Protein AF-A0A8H3E1M1-F1 (afdb_monomer)

Structure (mmCIF, N/CA/C/O backbone):
data_AF-A0A8H3E1M1-F1
#
_entry.id   AF-A0A8H3E1M1-F1
#
loop_
_atom_site.group_PDB
_atom_site.id
_atom_site.type_symbol
_atom_site.label_atom_id
_atom_site.label_alt_id
_atom_site.label_comp_id
_atom_site.label_asym_id
_atom_site.label_entity_id
_atom_site.label_seq_id
_atom_site.pdbx_PDB_ins_code
_atom_site.Cartn_x
_atom_site.Cartn_y
_atom_site.Cartn_z
_atom_site.occupancy
_atom_site.B_iso_or_equiv
_atom_site.auth_seq_id
_atom_site.auth_comp_id
_atom_site.auth_asym_id
_atom_site.auth_atom_id
_atom_site.pdbx_PDB_model_num
ATOM 1 N N . MET A 1 1 ? -52.059 46.763 -1.095 1.00 31.45 1 MET A N 1
ATOM 2 C CA . MET A 1 1 ? -52.326 45.844 0.039 1.00 31.45 1 MET A CA 1
ATOM 3 C C . MET A 1 1 ? -51.006 45.241 0.501 1.00 31.45 1 MET A C 1
ATOM 5 O O . MET A 1 1 ? -50.139 45.058 -0.343 1.00 31.45 1 MET A O 1
ATOM 9 N N . LYS A 1 2 ? -50.836 44.949 1.797 1.00 22.42 2 LYS A N 1
ATOM 10 C CA . LYS A 1 2 ? -49.742 44.091 2.291 1.00 22.42 2 LYS A CA 1
ATOM 11 C C . LYS A 1 2 ? -50.288 42.668 2.438 1.00 22.42 2 LYS A C 1
ATOM 13 O O . LYS A 1 2 ? -51.380 42.520 2.977 1.00 22.42 2 LYS A O 1
ATOM 18 N N . LEU A 1 3 ? -49.546 41.660 1.986 1.00 23.86 3 LEU A N 1
ATOM 19 C CA . LEU A 1 3 ? -49.821 40.254 2.293 1.00 23.86 3 LEU A CA 1
ATOM 20 C C . LEU A 1 3 ? -48.915 39.811 3.445 1.00 23.86 3 LEU A C 1
ATOM 22 O O . LEU A 1 3 ? -47.722 40.108 3.449 1.00 23.86 3 LEU A O 1
ATOM 26 N N . SER A 1 4 ? -49.506 39.157 4.441 1.00 25.70 4 SER A N 1
ATOM 27 C CA . SER A 1 4 ? -48.844 38.716 5.671 1.00 25.70 4 SER A CA 1
ATOM 28 C C . SER A 1 4 ? -48.392 37.257 5.587 1.00 25.70 4 SER A C 1
ATOM 30 O O . SER A 1 4 ? -49.103 36.404 5.064 1.00 25.70 4 SER A O 1
ATOM 32 N N . SER A 1 5 ? -47.215 36.978 6.141 1.00 29.05 5 SER A N 1
ATOM 33 C CA . SER A 1 5 ? -46.551 35.672 6.164 1.00 29.05 5 SER A CA 1
ATOM 34 C C . SER A 1 5 ? -47.122 34.708 7.210 1.00 29.05 5 SER A C 1
ATOM 36 O O . SER A 1 5 ? -47.267 35.100 8.368 1.00 29.05 5 SER A O 1
ATOM 38 N N . VAL A 1 6 ? -47.310 33.430 6.852 1.00 26.83 6 VAL A N 1
ATOM 39 C CA . VAL A 1 6 ? -47.532 32.324 7.805 1.00 26.83 6 VAL A CA 1
ATOM 40 C C . VAL A 1 6 ? -46.753 31.070 7.372 1.00 26.83 6 VAL A C 1
ATOM 42 O O . VAL A 1 6 ? -46.862 30.633 6.234 1.00 26.83 6 VAL A O 1
ATOM 45 N N . ALA A 1 7 ? -45.981 30.528 8.319 1.00 29.12 7 ALA A N 1
ATOM 46 C CA . ALA A 1 7 ? -45.430 29.169 8.440 1.00 29.12 7 ALA A CA 1
ATOM 47 C C . ALA A 1 7 ? -44.992 28.366 7.186 1.00 29.12 7 ALA A C 1
ATOM 49 O O . ALA A 1 7 ? -45.787 27.693 6.537 1.00 29.12 7 ALA A O 1
ATOM 50 N N . LEU A 1 8 ? -43.670 28.219 7.039 1.00 26.75 8 LEU A N 1
ATOM 51 C CA . LEU A 1 8 ? -43.025 26.980 6.579 1.00 26.75 8 LEU A CA 1
ATOM 52 C C . LEU A 1 8 ? -41.776 26.757 7.447 1.00 26.75 8 LEU A C 1
ATOM 54 O O . LEU A 1 8 ? -40.716 27.317 7.192 1.00 26.75 8 LEU A O 1
ATOM 58 N N . GLY A 1 9 ? -41.942 26.014 8.546 1.00 28.55 9 GLY A N 1
ATOM 59 C CA . GLY A 1 9 ? -40.969 25.969 9.650 1.00 28.55 9 GLY A CA 1
ATOM 60 C C . GLY A 1 9 ? -40.970 24.661 10.442 1.00 28.55 9 GLY A C 1
ATOM 61 O O . GLY A 1 9 ? -40.873 24.692 11.661 1.00 28.55 9 GLY A O 1
ATOM 62 N N . ALA A 1 10 ? -41.127 23.523 9.757 1.00 27.20 10 ALA A N 1
ATOM 63 C CA . ALA A 1 10 ? -41.133 22.189 10.379 1.00 27.20 10 ALA A CA 1
ATOM 64 C C . ALA A 1 10 ? -40.408 21.090 9.565 1.00 27.20 10 ALA A C 1
ATOM 66 O O . ALA A 1 10 ? -40.201 19.995 10.074 1.00 27.20 10 ALA A O 1
ATOM 67 N N . GLY A 1 11 ? -40.018 21.355 8.310 1.00 25.42 11 GLY A N 1
ATOM 68 C CA . GLY A 1 11 ? -39.636 20.296 7.362 1.00 25.42 11 GLY A CA 1
ATOM 69 C C . GLY A 1 11 ? -38.244 19.671 7.538 1.00 25.42 11 GLY A C 1
ATOM 70 O O . GLY A 1 11 ? -38.090 18.490 7.257 1.00 25.42 11 GLY A O 1
ATOM 71 N N . LEU A 1 12 ? -37.228 20.424 7.986 1.00 29.75 12 LEU A N 1
ATOM 72 C CA . LEU A 1 12 ? -35.835 19.935 7.957 1.00 29.75 12 LEU A CA 1
ATOM 73 C C . LEU A 1 12 ? -35.386 19.175 9.218 1.00 29.75 12 LEU A C 1
ATOM 75 O O . LEU A 1 12 ? -34.516 18.317 9.115 1.00 29.75 12 LEU A O 1
ATOM 79 N N . LEU A 1 13 ? -35.978 19.434 10.390 1.00 28.22 13 LEU A N 1
ATOM 80 C CA . LEU A 1 13 ? -35.578 18.771 11.647 1.00 28.22 13 LEU A CA 1
ATOM 81 C C . LEU A 1 13 ? -36.055 17.310 11.748 1.00 28.22 13 LEU A C 1
ATOM 83 O O . LEU A 1 13 ? -35.453 16.512 12.464 1.00 28.22 13 LEU A O 1
ATOM 87 N N . GLY A 1 14 ? -37.124 16.952 11.028 1.00 25.92 14 GLY A N 1
ATOM 88 C CA . GLY A 1 14 ? -37.690 15.598 11.020 1.00 25.92 14 GLY A CA 1
ATOM 89 C C . GLY A 1 14 ? -37.037 14.626 10.031 1.00 25.92 14 GLY A C 1
ATOM 90 O O . GLY A 1 14 ? -37.337 13.441 10.081 1.00 25.92 14 GLY A O 1
ATOM 91 N N . ALA A 1 15 ? -36.168 15.103 9.132 1.00 29.95 15 ALA A N 1
ATOM 92 C CA . ALA A 1 15 ? -35.480 14.257 8.151 1.00 29.95 15 ALA A CA 1
ATOM 93 C C . ALA A 1 15 ? -34.061 13.875 8.608 1.00 29.95 15 ALA A C 1
ATOM 95 O O . ALA A 1 15 ? -33.664 12.718 8.504 1.00 29.95 15 ALA A O 1
ATOM 96 N N . THR A 1 16 ? -33.310 14.830 9.164 1.00 33.75 16 THR A N 1
ATOM 97 C CA . THR A 1 16 ? -31.927 14.621 9.632 1.00 33.75 16 THR A CA 1
ATOM 98 C C . THR A 1 16 ? -31.846 13.707 10.856 1.00 33.75 16 THR A C 1
ATOM 100 O O . THR A 1 16 ? -30.943 12.884 10.963 1.00 33.75 16 THR A O 1
ATOM 103 N N . SER A 1 17 ? -32.832 13.786 11.752 1.00 33.66 17 SER A N 1
ATOM 104 C CA . SER A 1 17 ? -32.946 12.918 12.932 1.00 33.66 17 SER A CA 1
ATOM 105 C C . SER A 1 17 ? -33.199 11.440 12.592 1.00 33.66 17 SER A C 1
ATOM 107 O O . SER A 1 17 ? -32.837 10.565 13.375 1.00 33.66 17 SER A O 1
ATOM 109 N N . VAL A 1 18 ? -33.764 11.141 11.415 1.00 34.28 18 VAL A N 1
ATOM 110 C CA . VAL A 1 18 ? -34.046 9.766 10.965 1.00 34.28 18 VAL A CA 1
ATOM 111 C C . VAL A 1 18 ? -32.798 9.078 10.396 1.00 34.28 18 VAL A C 1
ATOM 113 O O . VAL A 1 18 ? -32.636 7.873 10.580 1.00 34.28 18 VAL A O 1
ATOM 116 N N . ALA A 1 19 ? -31.887 9.823 9.758 1.00 36.19 19 ALA A N 1
ATOM 117 C CA . ALA A 1 19 ? -30.663 9.265 9.175 1.00 36.19 19 ALA A CA 1
ATOM 118 C C . ALA A 1 19 ? -29.678 8.757 10.247 1.00 36.19 19 ALA A C 1
ATOM 120 O O . ALA A 1 19 ? -29.207 7.623 10.164 1.00 36.19 19 ALA A O 1
ATOM 121 N N . ALA A 1 20 ? -29.436 9.549 11.299 1.00 45.38 20 ALA A N 1
ATOM 122 C CA . ALA A 1 20 ? -28.600 9.139 12.433 1.00 45.38 20 ALA A CA 1
ATOM 123 C C . ALA A 1 20 ? -29.156 7.879 13.128 1.00 45.38 20 ALA A C 1
ATOM 125 O O . ALA A 1 20 ? -28.422 6.920 13.380 1.00 45.38 20 ALA A O 1
ATOM 126 N N . ALA A 1 21 ? -30.479 7.834 13.338 1.00 46.12 21 ALA A N 1
ATOM 127 C CA . ALA A 1 21 ? -31.169 6.702 13.955 1.00 46.12 21 ALA A CA 1
ATOM 128 C C . ALA A 1 21 ? -31.029 5.384 13.166 1.00 46.12 21 ALA A C 1
ATOM 130 O O . ALA A 1 21 ? -31.058 4.315 13.772 1.00 46.12 21 ALA A O 1
ATOM 131 N N . GLN A 1 22 ? -30.822 5.430 11.842 1.00 50.78 22 GLN A N 1
ATOM 132 C CA . GLN A 1 22 ? -30.548 4.232 11.034 1.00 50.78 22 GLN A CA 1
ATOM 133 C C . GLN A 1 22 ? -29.120 3.684 11.194 1.00 50.78 22 GLN A C 1
ATOM 135 O O . GLN A 1 22 ? -28.903 2.507 10.912 1.00 50.78 22 GLN A O 1
ATOM 140 N N . LYS A 1 23 ? -28.151 4.496 11.644 1.00 60.47 23 LYS A N 1
ATOM 141 C CA . LYS A 1 23 ? -26.746 4.080 11.841 1.00 60.47 23 LYS A CA 1
ATOM 142 C C . LYS A 1 23 ? -26.363 3.815 13.303 1.00 60.47 23 LYS A C 1
ATOM 144 O O . LYS A 1 23 ? -25.243 3.390 13.569 1.00 60.47 23 LYS A O 1
ATOM 149 N N . GLY A 1 24 ? -27.256 4.090 14.256 1.00 72.75 24 GLY A N 1
ATOM 150 C CA . GLY A 1 24 ? -27.007 3.917 15.695 1.00 72.75 24 GLY A CA 1
ATOM 151 C C . GLY A 1 24 ? -26.084 4.967 16.332 1.00 72.75 24 GLY A C 1
ATOM 152 O O . GLY A 1 24 ? -25.884 4.932 17.544 1.00 72.75 24 GLY A O 1
ATOM 153 N N . LEU A 1 25 ? -25.554 5.912 15.548 1.00 86.56 25 LEU A N 1
ATOM 154 C CA . LEU A 1 25 ? -24.792 7.055 16.053 1.00 86.56 25 LEU A CA 1
ATOM 155 C C . LEU A 1 25 ? -25.719 8.052 16.776 1.00 86.56 25 LEU A C 1
ATOM 157 O O . LEU A 1 25 ? -26.855 8.257 16.346 1.00 86.56 25 LEU A O 1
ATOM 161 N N . PRO A 1 26 ? -25.239 8.749 17.825 1.00 86.69 26 PRO A N 1
ATOM 162 C CA . PRO A 1 26 ? -26.019 9.784 18.510 1.00 86.69 26 PRO A CA 1
ATOM 163 C C . PRO A 1 26 ? -26.149 11.089 17.699 1.00 86.69 26 PRO A C 1
ATOM 165 O O . PRO A 1 26 ? -26.898 11.986 18.082 1.00 86.69 26 PRO A O 1
ATOM 168 N N . VAL A 1 27 ? -25.402 11.211 16.598 1.00 89.50 27 VAL A N 1
ATOM 169 C CA . VAL A 1 27 ? -25.297 12.387 15.725 1.00 89.50 27 VAL A CA 1
ATOM 170 C C . VAL A 1 27 ? -25.228 11.943 14.260 1.00 89.50 27 VAL A C 1
ATOM 172 O O . VAL A 1 27 ? -24.762 10.846 13.971 1.00 89.50 27 VAL A O 1
ATOM 175 N N . ASP A 1 28 ? -25.656 12.801 13.330 1.00 86.12 28 ASP A N 1
ATOM 176 C CA . ASP A 1 28 ? -25.589 12.533 11.879 1.00 86.12 28 ASP A CA 1
ATOM 177 C C . ASP A 1 28 ? -24.141 12.435 11.359 1.00 86.12 28 ASP A C 1
ATOM 179 O O . ASP A 1 28 ? -23.825 11.590 10.521 1.00 86.12 28 ASP A O 1
ATOM 183 N N . LYS A 1 29 ? -23.243 13.262 11.914 1.00 92.69 29 LYS A N 1
ATOM 184 C CA . LYS A 1 29 ? -21.791 13.197 11.704 1.00 92.69 29 LYS A CA 1
ATOM 185 C C . LYS A 1 29 ? -21.040 13.428 13.007 1.00 92.69 29 LYS A C 1
ATOM 187 O O . LYS A 1 29 ? -21.360 14.351 13.761 1.00 92.69 29 LYS A O 1
ATOM 192 N N . VAL A 1 30 ? -20.013 12.619 13.248 1.00 96.94 30 VAL A N 1
ATOM 193 C CA . VAL A 1 30 ? -19.071 12.815 14.356 1.00 96.94 30 VAL A CA 1
ATOM 194 C C . VAL A 1 30 ? -18.124 13.969 14.018 1.00 96.94 30 VAL A C 1
ATOM 196 O O . VAL A 1 30 ? -17.439 13.948 12.997 1.00 96.94 30 VAL A O 1
ATOM 199 N N . TYR A 1 31 ? -18.080 14.977 14.886 1.00 98.06 31 TYR A N 1
ATOM 200 C CA . TYR A 1 31 ? -17.145 16.097 14.813 1.00 98.06 31 TYR A CA 1
ATOM 201 C C . TYR A 1 31 ? -16.506 16.267 16.188 1.00 98.06 31 TYR A C 1
ATOM 203 O O . TYR A 1 31 ? -17.130 16.819 17.100 1.00 98.06 31 TYR A O 1
ATOM 211 N N . GLY A 1 32 ? -15.289 15.754 16.362 1.00 98.00 32 GLY A N 1
ATOM 212 C CA . GLY A 1 32 ? -14.689 15.651 17.688 1.00 98.00 32 GLY A CA 1
ATOM 213 C C . GLY A 1 32 ? -13.190 15.884 17.778 1.00 98.00 32 GLY A C 1
ATOM 214 O O . GLY A 1 32 ? -12.498 16.146 16.795 1.00 98.00 32 GLY A O 1
ATOM 215 N N . VAL A 1 33 ? -12.696 15.769 19.008 1.00 98.75 33 VAL A N 1
ATOM 216 C CA . VAL A 1 33 ? -11.272 15.806 19.363 1.00 98.75 33 VAL A CA 1
ATOM 217 C C . VAL A 1 33 ? -10.943 14.705 20.366 1.00 98.75 33 VAL A C 1
ATOM 219 O O . VAL A 1 33 ? -11.772 14.344 21.204 1.00 98.75 33 VAL A O 1
ATOM 222 N N . ASN A 1 34 ? -9.722 14.187 20.295 1.00 98.88 34 ASN A N 1
ATOM 223 C CA . ASN A 1 34 ? -9.176 13.320 21.329 1.00 98.88 34 ASN A CA 1
ATOM 224 C C . ASN A 1 34 ? -8.794 14.154 22.560 1.00 98.88 34 ASN A C 1
ATOM 226 O O . ASN A 1 34 ? -8.299 15.278 22.434 1.00 98.88 34 ASN A O 1
ATOM 230 N N . LEU A 1 35 ? -8.982 13.594 23.756 1.00 98.62 35 LEU A N 1
ATOM 231 C CA . LEU A 1 35 ? -8.463 14.145 25.014 1.00 98.62 35 LEU A CA 1
ATOM 232 C C . LEU A 1 35 ? -7.104 13.515 25.372 1.00 98.62 35 LEU A C 1
ATOM 234 O O . LEU A 1 35 ? -6.888 13.070 26.500 1.00 98.62 35 LEU A O 1
ATOM 238 N N . GLY A 1 36 ? -6.202 13.464 24.387 1.00 97.38 36 GLY A N 1
ATOM 239 C CA . GLY A 1 36 ? -4.866 12.879 24.523 1.00 97.38 36 GLY A CA 1
ATOM 240 C C . GLY A 1 36 ? -4.043 13.510 25.653 1.00 97.38 36 GLY A C 1
ATOM 241 O O . GLY A 1 36 ? -4.252 14.667 26.043 1.00 97.38 36 GLY A O 1
ATOM 242 N N . SER A 1 37 ? -3.126 12.721 26.207 1.00 97.56 37 SER A N 1
ATOM 243 C CA . SER A 1 37 ? -2.390 12.991 27.449 1.00 97.56 37 SER A CA 1
ATOM 244 C C . SER A 1 37 ? -3.210 13.145 28.743 1.00 97.56 37 SER A C 1
ATOM 246 O O . SER A 1 37 ? -2.600 13.188 29.807 1.00 97.56 37 SER A O 1
ATOM 248 N N . TRP A 1 38 ? -4.554 13.201 28.726 1.00 98.44 38 TRP A N 1
ATOM 249 C CA . TRP A 1 38 ? -5.310 13.533 29.946 1.00 98.44 38 TRP A CA 1
ATOM 250 C C . TRP A 1 38 ? -5.347 12.423 31.005 1.00 98.44 38 TRP A C 1
ATOM 252 O O . TRP A 1 38 ? -4.959 12.677 32.138 1.00 98.44 38 TRP A O 1
ATOM 262 N N . LEU A 1 39 ? -5.870 11.232 30.692 1.00 98.31 39 LEU A N 1
ATOM 263 C CA . LEU A 1 39 ? -5.992 10.109 31.650 1.00 98.31 39 LEU A CA 1
ATOM 264 C C . LEU A 1 39 ? -5.067 8.927 31.330 1.00 98.31 39 LEU A C 1
ATOM 266 O O . LEU A 1 39 ? -5.028 7.949 32.076 1.00 98.31 39 LEU A O 1
ATOM 270 N N . LEU A 1 40 ? -4.331 9.066 30.235 1.00 97.94 40 LEU A N 1
ATOM 271 C CA . LEU A 1 40 ? -3.170 8.302 29.823 1.00 97.94 40 LEU A CA 1
ATOM 272 C C . LEU A 1 40 ? -2.197 9.341 29.261 1.00 97.94 40 LEU A C 1
ATOM 274 O O . LEU A 1 40 ? -2.606 10.136 28.416 1.00 97.94 40 LEU A O 1
ATOM 278 N N . SER A 1 41 ? -0.968 9.389 29.770 1.00 96.88 41 SER A N 1
ATOM 279 C CA . SER A 1 41 ? 0.016 10.434 29.459 1.00 96.88 41 SER A CA 1
ATOM 280 C C . SER A 1 41 ? 0.957 10.101 28.295 1.00 96.88 41 SER A C 1
ATOM 282 O O . SER A 1 41 ? 1.621 9.067 28.301 1.00 96.88 41 SER A O 1
ATOM 284 N N . GLU A 1 42 ? 1.133 11.057 27.377 1.00 95.62 42 GLU A N 1
ATOM 285 C CA . GLU A 1 42 ? 2.137 11.018 26.308 1.00 95.62 42 GLU A CA 1
ATOM 286 C C . GLU A 1 42 ? 3.115 12.202 26.407 1.00 95.62 42 GLU A C 1
ATOM 288 O O . GLU A 1 42 ? 2.772 13.329 26.035 1.00 95.62 42 GLU A O 1
ATOM 293 N N . PRO A 1 43 ? 4.361 11.984 26.868 1.00 93.44 43 PRO A N 1
ATOM 294 C CA . PRO A 1 43 ? 5.273 13.078 27.221 1.00 93.44 43 PRO A CA 1
ATOM 295 C C . PRO A 1 43 ? 5.580 14.092 26.110 1.00 93.44 43 PRO A C 1
ATOM 297 O O . PRO A 1 43 ? 5.884 15.246 26.405 1.00 93.44 43 PRO A O 1
ATOM 300 N N . TRP A 1 44 ? 5.474 13.710 24.832 1.00 92.94 44 TRP A N 1
ATOM 301 C CA . TRP A 1 44 ? 5.706 14.612 23.695 1.00 92.94 44 TRP A CA 1
ATOM 302 C C . TRP A 1 44 ? 4.657 15.735 23.581 1.00 92.94 44 TRP A C 1
ATOM 304 O O . TRP A 1 44 ? 4.942 16.804 23.026 1.00 92.94 44 TRP A O 1
ATOM 314 N N . MET A 1 45 ? 3.455 15.518 24.129 1.00 95.50 45 MET A N 1
ATOM 315 C CA . MET A 1 45 ? 2.382 16.512 24.159 1.00 95.50 45 MET A CA 1
ATOM 316 C C . MET A 1 45 ? 2.573 17.545 25.281 1.00 95.50 45 MET A C 1
ATOM 318 O O . MET A 1 45 ? 2.026 18.642 25.184 1.00 95.50 45 MET A O 1
ATOM 322 N N . PHE A 1 46 ? 3.329 17.234 26.339 1.00 95.38 46 PHE A N 1
ATOM 323 C CA . PHE A 1 46 ? 3.533 18.132 27.486 1.00 95.38 46 PHE A CA 1
ATOM 324 C C . PHE A 1 46 ? 4.946 18.034 28.099 1.00 95.38 46 PHE A C 1
ATOM 326 O O . PHE A 1 46 ? 5.111 17.750 29.289 1.00 95.38 46 PHE A O 1
ATOM 333 N N . PRO A 1 47 ? 6.003 18.254 27.292 1.00 93.88 47 PRO A N 1
ATOM 334 C CA . PRO A 1 47 ? 7.364 17.873 27.657 1.00 93.88 47 PRO A CA 1
ATOM 335 C C . PRO A 1 47 ? 7.922 18.621 28.874 1.00 93.88 47 PRO A C 1
ATOM 337 O O . PRO A 1 47 ? 8.710 18.037 29.622 1.00 93.88 47 PRO A O 1
ATOM 340 N N . LYS A 1 48 ? 7.521 19.876 29.128 1.00 94.44 48 LYS A N 1
ATOM 341 C CA . LYS A 1 48 ? 7.986 20.606 30.317 1.00 94.44 48 LYS A CA 1
ATOM 342 C C . LYS A 1 48 ? 7.210 20.217 31.556 1.00 94.44 48 LYS A C 1
ATOM 344 O O . LYS A 1 48 ? 7.825 20.000 32.593 1.00 94.44 48 LYS A O 1
ATOM 349 N N . GLU A 1 49 ? 5.886 20.088 31.485 1.00 95.75 49 GLU A N 1
ATOM 350 C CA . GLU A 1 49 ? 5.133 19.602 32.648 1.00 95.75 49 GLU A CA 1
ATOM 351 C C . GLU A 1 49 ? 5.585 18.176 33.032 1.00 95.75 49 GLU A C 1
ATOM 353 O O . GLU A 1 49 ? 5.806 17.916 34.216 1.00 95.75 49 GLU A O 1
ATOM 358 N N . TRP A 1 50 ? 5.868 17.297 32.062 1.00 96.38 50 TRP A N 1
ATOM 359 C CA . TRP A 1 50 ? 6.433 15.966 32.320 1.00 96.38 50 TRP A CA 1
ATOM 360 C C . TRP A 1 50 ? 7.796 16.016 33.032 1.00 96.38 50 TRP A C 1
ATOM 362 O O . TRP A 1 50 ? 7.960 15.416 34.098 1.00 96.38 50 TRP A O 1
ATOM 372 N N . VAL A 1 51 ? 8.774 16.747 32.483 1.00 96.12 51 VAL A N 1
ATOM 373 C CA . VAL A 1 51 ? 10.155 16.757 33.003 1.00 96.12 51 VAL A CA 1
ATOM 374 C C . VAL A 1 51 ? 10.324 17.691 34.208 1.00 96.12 51 VAL A C 1
ATOM 376 O O . VAL A 1 51 ? 10.846 17.276 35.242 1.00 96.12 51 VAL A O 1
ATOM 379 N N . GLU A 1 52 ? 9.873 18.943 34.107 1.00 95.31 52 GLU A N 1
ATOM 380 C CA . GLU A 1 52 ? 10.104 19.992 35.112 1.00 95.31 52 GLU A CA 1
ATOM 381 C C . GLU A 1 52 ? 9.156 19.886 36.321 1.00 95.31 52 GLU A C 1
ATOM 383 O O . GLU A 1 52 ? 9.534 20.275 37.426 1.00 95.31 52 GLU A O 1
ATOM 388 N N . THR A 1 53 ? 7.929 19.369 36.137 1.00 95.12 53 THR A N 1
ATOM 389 C CA . THR A 1 53 ? 6.891 19.345 37.194 1.00 95.12 53 THR A CA 1
ATOM 390 C C . THR A 1 53 ? 6.562 17.939 37.700 1.00 95.12 53 THR A C 1
ATOM 392 O O . THR A 1 53 ? 6.473 17.733 38.914 1.00 95.12 53 THR A O 1
ATOM 395 N N . MET A 1 54 ? 6.384 16.959 36.808 1.00 97.81 54 MET A N 1
ATOM 396 C CA . MET A 1 54 ? 6.074 15.580 37.201 1.00 97.81 54 MET A CA 1
ATOM 397 C C . MET A 1 54 ? 7.331 14.777 37.566 1.00 97.81 54 MET A C 1
ATOM 399 O O . MET A 1 54 ? 7.249 13.889 38.412 1.00 97.81 54 MET A O 1
ATOM 403 N N . GLY A 1 55 ? 8.499 15.125 37.015 1.00 96.88 55 GLY A N 1
ATOM 404 C CA . GLY A 1 55 ? 9.780 14.466 37.297 1.00 96.88 55 GLY A CA 1
ATOM 405 C C . GLY A 1 55 ? 10.085 13.269 36.391 1.00 96.88 55 GLY A C 1
ATOM 406 O O . GLY A 1 55 ? 10.923 12.430 36.742 1.00 96.88 55 GLY A O 1
ATOM 407 N N . GLY A 1 56 ? 9.411 13.180 35.244 1.00 96.69 56 GLY A N 1
ATOM 408 C CA . GLY A 1 56 ? 9.752 12.261 34.164 1.00 96.69 56 GLY A CA 1
ATOM 409 C C . GLY A 1 56 ? 11.017 12.671 33.418 1.00 96.69 56 GLY A C 1
ATOM 410 O O . GLY A 1 56 ? 11.708 13.623 33.782 1.00 96.69 56 GLY A O 1
ATOM 411 N N . GLU A 1 57 ? 11.352 11.906 32.389 1.00 95.69 57 GLU A N 1
ATOM 412 C CA . GLU A 1 57 ? 12.556 12.081 31.576 1.00 95.69 57 GLU A CA 1
ATOM 413 C C . GLU A 1 57 ? 12.217 12.035 30.083 1.00 95.69 57 GLU A C 1
ATOM 415 O O . GLU A 1 57 ? 11.162 11.542 29.683 1.00 95.69 57 GLU A O 1
ATOM 420 N N . SER A 1 58 ? 13.136 12.558 29.270 1.00 89.75 58 SER A N 1
ATOM 421 C CA . SER A 1 58 ? 13.104 12.498 27.808 1.00 89.75 58 SER A CA 1
ATOM 422 C C . SER A 1 58 ? 14.346 11.750 27.331 1.00 89.75 58 SER A C 1
ATOM 424 O O . SER A 1 58 ? 15.459 12.108 27.717 1.00 89.75 58 SER A O 1
ATOM 426 N N . CYS A 1 59 ? 14.163 10.725 26.503 1.00 86.50 59 CYS A N 1
ATOM 427 C CA . CYS A 1 59 ? 15.233 9.899 25.948 1.00 86.50 59 CYS A CA 1
ATOM 428 C C . CYS A 1 59 ? 14.814 9.308 24.594 1.00 86.50 59 CYS A C 1
ATOM 430 O O . CYS A 1 59 ? 13.628 9.078 24.363 1.00 86.50 59 CYS A O 1
ATOM 432 N N . ASP A 1 60 ? 15.789 9.036 23.721 1.00 82.06 60 ASP A N 1
ATOM 433 C CA . ASP A 1 60 ? 15.548 8.461 22.385 1.00 82.06 60 ASP A CA 1
ATOM 434 C C . ASP A 1 60 ? 15.122 6.976 22.441 1.00 82.06 60 ASP A C 1
ATOM 436 O O . ASP A 1 60 ? 14.490 6.465 21.520 1.00 82.06 60 ASP A O 1
ATOM 440 N N . ASP A 1 61 ? 15.455 6.284 23.536 1.00 85.50 61 ASP A N 1
ATOM 441 C CA . ASP A 1 61 ? 15.064 4.904 23.837 1.00 85.50 61 ASP A CA 1
ATOM 442 C C . ASP A 1 61 ? 14.338 4.869 25.186 1.00 85.50 61 ASP A C 1
ATOM 444 O O . ASP A 1 61 ? 14.955 4.980 26.250 1.00 85.50 61 ASP A O 1
ATOM 448 N N . CYS A 1 62 ? 13.018 4.677 25.142 1.00 87.81 62 CYS A N 1
ATOM 449 C CA . CYS A 1 62 ? 12.158 4.677 26.324 1.00 87.81 62 CYS A CA 1
ATOM 450 C C . CYS A 1 62 ? 12.468 3.578 27.349 1.00 87.81 62 CYS A C 1
ATOM 452 O O . CYS A 1 62 ? 11.941 3.631 28.457 1.00 87.81 62 CYS A O 1
ATOM 454 N N . SER A 1 63 ? 13.304 2.586 27.019 1.00 86.75 63 SER A N 1
ATOM 455 C CA . SER A 1 63 ? 13.727 1.565 27.984 1.00 86.75 63 SER A CA 1
ATOM 456 C C . SER A 1 63 ? 14.799 2.068 28.961 1.00 86.75 63 SER A C 1
ATOM 458 O O . SER A 1 63 ? 15.087 1.394 29.952 1.00 86.75 63 SER A O 1
ATOM 460 N N . GLN A 1 64 ? 15.372 3.253 28.707 1.00 88.56 64 GLN A N 1
ATOM 461 C CA . GLN A 1 64 ? 16.503 3.811 29.454 1.00 88.56 64 GLN A CA 1
ATOM 462 C C . GLN A 1 64 ? 16.124 4.944 30.426 1.00 88.56 64 GLN A C 1
ATOM 464 O O . GLN A 1 64 ? 16.962 5.335 31.238 1.00 88.56 64 GLN A O 1
ATOM 469 N N . CYS A 1 65 ? 14.897 5.479 30.374 1.00 92.19 65 CYS A N 1
ATOM 470 C CA . CYS A 1 65 ? 14.465 6.590 31.232 1.00 92.19 65 CYS A CA 1
ATOM 471 C C . CYS A 1 65 ? 12.964 6.552 31.577 1.00 92.19 65 CYS A C 1
ATOM 473 O O . CYS A 1 65 ? 12.191 5.786 31.004 1.00 92.19 65 CYS A O 1
ATOM 475 N N . ALA A 1 66 ? 12.528 7.402 32.510 1.00 95.00 66 ALA A N 1
ATOM 476 C CA . ALA A 1 66 ? 11.128 7.580 32.901 1.00 95.00 66 ALA A CA 1
ATOM 477 C C . ALA A 1 66 ? 10.296 8.335 31.838 1.00 95.00 66 ALA A C 1
ATOM 479 O O . ALA A 1 66 ? 9.807 9.441 32.081 1.00 95.00 66 ALA A O 1
ATOM 480 N N . ALA A 1 67 ? 10.134 7.722 30.661 1.00 94.31 67 ALA A N 1
ATOM 481 C CA . ALA A 1 67 ? 9.353 8.224 29.523 1.00 94.31 67 ALA A CA 1
ATOM 482 C C . ALA A 1 67 ? 7.955 7.576 29.384 1.00 94.31 67 ALA A C 1
ATOM 484 O O . ALA A 1 67 ? 7.257 7.814 28.404 1.00 94.31 67 ALA A O 1
ATOM 485 N N . SER A 1 68 ? 7.531 6.758 30.353 1.00 96.44 68 SER A N 1
ATOM 486 C CA . SER A 1 68 ? 6.194 6.148 30.412 1.00 96.44 68 SER A CA 1
ATOM 487 C C . SER A 1 68 ? 5.559 6.353 31.794 1.00 96.44 68 SER A C 1
ATOM 489 O O . SER A 1 68 ? 6.281 6.608 32.765 1.00 96.44 68 SER A O 1
ATOM 491 N N . GLU A 1 69 ? 4.231 6.219 31.927 1.00 97.75 69 GLU A N 1
ATOM 492 C CA . GLU A 1 69 ? 3.583 6.253 33.253 1.00 97.75 69 GLU A CA 1
ATOM 493 C C . GLU A 1 69 ? 4.168 5.194 34.192 1.00 97.75 69 GLU A C 1
ATOM 495 O O . GLU A 1 69 ? 4.443 5.482 35.359 1.00 97.75 69 GLU A O 1
ATOM 500 N N . PHE A 1 70 ? 4.407 3.991 33.664 1.00 97.56 70 PHE A N 1
ATOM 501 C CA . PHE A 1 70 ? 4.947 2.865 34.412 1.00 97.56 70 PHE A CA 1
ATOM 502 C C . PHE A 1 70 ? 6.305 3.183 35.036 1.00 97.56 70 PHE A C 1
ATOM 504 O O . PHE A 1 70 ? 6.535 2.965 36.230 1.00 97.56 70 PHE A O 1
ATOM 511 N N . ASP A 1 71 ? 7.203 3.744 34.231 1.00 96.56 71 ASP A N 1
ATOM 512 C CA . ASP A 1 71 ? 8.563 4.052 34.656 1.00 96.56 71 ASP A CA 1
ATOM 513 C C . ASP A 1 71 ? 8.616 5.316 35.527 1.00 96.56 71 ASP A C 1
ATOM 515 O O . ASP A 1 71 ? 9.419 5.375 36.459 1.00 96.56 71 ASP A O 1
ATOM 519 N N . LEU A 1 72 ? 7.695 6.270 35.337 1.00 97.88 72 LEU A N 1
ATOM 520 C CA . LEU A 1 72 ? 7.536 7.418 36.233 1.00 97.88 72 LEU A CA 1
ATOM 521 C C . LEU A 1 72 ? 7.043 7.004 37.630 1.00 97.88 72 LEU A C 1
ATOM 523 O O . LEU A 1 72 ? 7.618 7.427 38.635 1.00 97.88 72 LEU A O 1
ATOM 527 N N . VAL A 1 73 ? 6.021 6.146 37.727 1.00 98.25 73 VAL A N 1
ATOM 528 C CA . VAL A 1 73 ? 5.514 5.655 39.025 1.00 98.25 73 VAL A CA 1
ATOM 529 C C . VAL A 1 73 ? 6.580 4.828 39.748 1.00 98.25 73 VAL A C 1
ATOM 531 O O . VAL A 1 73 ? 6.765 4.973 40.958 1.00 98.25 73 VAL A O 1
ATOM 534 N N . LYS A 1 74 ? 7.323 4.007 39.001 1.00 96.88 74 LYS A N 1
ATOM 535 C CA . LYS A 1 74 ? 8.464 3.221 39.489 1.00 96.88 74 LYS A CA 1
ATOM 536 C C . LYS A 1 74 ? 9.632 4.100 39.964 1.00 96.88 74 LYS A C 1
ATOM 538 O O . LYS A 1 74 ? 10.251 3.766 40.971 1.00 96.88 74 LYS A O 1
ATOM 543 N N . LYS A 1 75 ? 9.911 5.226 39.291 1.00 97.38 75 LYS A N 1
ATOM 544 C CA . LYS A 1 75 ? 10.952 6.206 39.663 1.00 97.38 75 LYS A CA 1
ATOM 545 C C . LYS A 1 75 ? 10.589 7.019 40.911 1.00 97.38 75 LYS A C 1
ATOM 547 O O . LYS A 1 75 ? 11.437 7.220 41.774 1.00 97.38 75 LYS A O 1
ATOM 552 N N . LEU A 1 76 ? 9.352 7.514 41.001 1.00 98.06 76 LEU A N 1
ATOM 553 C CA . LEU A 1 76 ? 8.910 8.407 42.084 1.00 98.06 76 LEU A CA 1
ATOM 554 C C . LEU A 1 76 ? 8.439 7.674 43.347 1.00 98.06 76 LEU A C 1
ATOM 556 O O . LEU A 1 76 ? 8.417 8.265 44.428 1.00 98.06 76 LEU A O 1
ATOM 560 N N . GLY A 1 77 ? 7.993 6.425 43.205 1.00 97.69 77 GLY A N 1
ATOM 561 C CA . GLY A 1 77 ? 7.179 5.742 44.205 1.00 97.69 77 GLY A CA 1
ATOM 562 C C . GLY A 1 77 ? 5.708 6.180 44.158 1.00 97.69 77 GLY A C 1
ATOM 563 O O . GLY A 1 77 ? 5.376 7.329 43.852 1.00 97.69 77 GLY A O 1
ATOM 564 N N . GLN A 1 78 ? 4.808 5.245 44.483 1.00 97.50 78 GLN A N 1
ATOM 565 C CA . GLN A 1 78 ? 3.361 5.362 44.248 1.00 97.50 78 GLN A CA 1
ATOM 566 C C . GLN A 1 78 ? 2.741 6.660 44.797 1.00 97.50 78 GLN A C 1
ATOM 568 O O . GLN A 1 78 ? 2.058 7.358 44.056 1.00 97.50 78 GLN A O 1
ATOM 573 N N . ASP A 1 79 ? 2.983 7.021 46.062 1.00 97.50 79 ASP A N 1
ATOM 574 C CA . ASP A 1 79 ? 2.313 8.176 46.684 1.00 97.50 79 ASP A CA 1
ATOM 575 C C . ASP A 1 79 ? 2.759 9.525 46.088 1.00 97.50 79 ASP A C 1
ATOM 577 O O . ASP A 1 79 ? 1.964 10.467 46.022 1.00 97.50 79 ASP A O 1
ATOM 581 N N . LYS A 1 80 ? 4.012 9.629 45.616 1.00 98.12 80 LYS A N 1
ATOM 582 C CA . LYS A 1 80 ? 4.508 10.835 44.936 1.00 98.12 80 LYS A CA 1
ATOM 583 C C . LYS A 1 80 ? 4.038 10.888 43.484 1.00 98.12 80 LYS A C 1
ATOM 585 O O . LYS A 1 80 ? 3.656 11.964 43.023 1.00 98.12 80 LYS A O 1
ATOM 590 N N . ALA A 1 81 ? 3.997 9.746 42.799 1.00 98.06 81 ALA A N 1
ATOM 591 C CA . ALA A 1 81 ? 3.411 9.637 41.468 1.00 98.06 81 ALA A CA 1
ATOM 592 C C . ALA A 1 81 ? 1.929 10.054 41.479 1.00 98.06 81 ALA A C 1
ATOM 594 O O . ALA A 1 81 ? 1.530 10.963 40.755 1.00 98.06 81 ALA A O 1
ATOM 595 N N . ASP A 1 82 ? 1.133 9.503 42.397 1.00 98.38 82 ASP A N 1
ATOM 596 C CA . ASP A 1 82 ? -0.277 9.863 42.576 1.00 98.38 82 ASP A CA 1
ATOM 597 C C . ASP A 1 82 ? -0.494 11.345 42.905 1.00 98.38 82 ASP A C 1
ATOM 599 O O . ASP A 1 82 ? -1.587 11.864 42.683 1.00 98.38 82 ASP A O 1
ATOM 603 N N . GLN A 1 83 ? 0.500 12.037 43.475 1.00 98.25 83 GLN A N 1
ATOM 604 C CA . GLN A 1 83 ? 0.426 13.481 43.687 1.00 98.25 83 GLN A CA 1
ATOM 605 C C . GLN A 1 83 ? 0.572 14.240 42.362 1.00 98.25 83 GLN A C 1
ATOM 607 O O . GLN A 1 83 ? -0.219 15.145 42.101 1.00 98.25 83 GLN A O 1
ATOM 612 N N . VAL A 1 84 ? 1.568 13.889 41.540 1.00 98.38 84 VAL A N 1
ATOM 613 C CA . VAL A 1 84 ? 1.851 14.613 40.289 1.00 98.38 84 VAL A CA 1
ATOM 614 C C . VAL A 1 84 ? 0.819 14.304 39.203 1.00 98.38 84 VAL A C 1
ATOM 616 O O . VAL A 1 84 ? 0.307 15.235 38.591 1.00 98.38 84 VAL A O 1
ATOM 619 N N . PHE A 1 85 ? 0.387 13.046 39.063 1.00 98.56 85 PHE A N 1
ATOM 620 C CA . PHE A 1 85 ? -0.715 12.681 38.165 1.00 98.56 85 PHE A CA 1
ATOM 621 C C . PHE A 1 85 ? -2.031 13.356 38.574 1.00 98.56 85 PHE A C 1
ATOM 623 O O . PHE A 1 85 ? -2.718 13.930 37.739 1.00 98.56 85 PHE A O 1
ATOM 630 N N . ARG A 1 86 ? -2.360 13.403 39.872 1.00 98.38 86 ARG A N 1
ATOM 631 C CA . ARG A 1 86 ? -3.551 14.117 40.375 1.00 98.38 86 ARG A CA 1
ATOM 632 C C . ARG A 1 86 ? -3.512 15.621 40.112 1.00 98.38 86 ARG A C 1
ATOM 634 O O . ARG A 1 86 ? -4.569 16.216 39.895 1.00 98.38 86 ARG A O 1
ATOM 641 N N . GLN A 1 87 ? -2.325 16.228 40.157 1.00 98.06 87 GLN A N 1
ATOM 642 C CA . GLN A 1 87 ? -2.136 17.620 39.764 1.00 98.06 87 GLN A CA 1
ATOM 643 C C . GLN A 1 87 ? -2.423 17.768 38.266 1.00 98.06 87 GLN A C 1
ATOM 645 O O . GLN A 1 87 ? -3.364 18.483 37.919 1.00 98.06 87 GLN A O 1
ATOM 650 N N . HIS A 1 88 ? -1.718 17.011 37.420 1.00 98.50 88 HIS A N 1
ATOM 651 C CA . HIS A 1 88 ? -1.876 17.007 35.964 1.00 98.50 88 HIS A CA 1
ATOM 652 C C . HIS A 1 88 ? -3.336 16.794 35.529 1.00 98.50 88 HIS A C 1
ATOM 654 O O . HIS A 1 88 ? -3.928 17.651 34.877 1.00 98.50 88 HIS A O 1
ATOM 660 N N . TRP A 1 89 ? -3.998 15.734 36.004 1.00 98.56 89 TRP A N 1
ATOM 661 C CA . TRP A 1 89 ? -5.410 15.441 35.716 1.00 98.56 89 TRP A CA 1
ATOM 662 C C . TRP A 1 89 ? -6.382 16.558 36.126 1.00 98.56 89 TRP A C 1
ATOM 664 O O . TRP A 1 89 ? -7.506 16.612 35.617 1.00 98.56 89 TRP A O 1
ATOM 674 N N . SER A 1 90 ? -5.988 17.431 37.063 1.00 97.50 90 SER A N 1
ATOM 675 C CA . SER A 1 90 ? -6.801 18.556 37.536 1.00 97.50 90 SER A CA 1
ATOM 676 C C . SER A 1 90 ? -6.645 19.838 36.717 1.00 97.50 90 SER A C 1
ATOM 678 O O . SER A 1 90 ? -7.586 20.637 36.711 1.00 97.50 90 SER A O 1
ATOM 680 N N . THR A 1 91 ? -5.508 20.008 36.031 1.00 97.00 91 THR A N 1
ATOM 681 C CA . THR A 1 91 ? -5.143 21.196 35.239 1.00 97.00 91 THR A CA 1
ATOM 682 C C . THR A 1 91 ? -5.129 20.951 33.731 1.00 97.00 91 THR A C 1
ATOM 684 O O . THR A 1 91 ? -5.418 21.872 32.972 1.00 97.00 91 THR A O 1
ATOM 687 N N . TRP A 1 92 ? -4.857 19.725 33.276 1.00 97.75 92 TRP A N 1
ATOM 688 C CA . TRP A 1 92 ? -4.811 19.387 31.852 1.00 97.75 92 TRP A CA 1
ATOM 689 C C . TRP A 1 92 ? -6.196 19.344 31.197 1.00 97.75 92 TRP A C 1
ATOM 691 O O . TRP A 1 92 ? -6.314 19.701 30.029 1.00 97.75 92 TRP A O 1
ATOM 701 N N . PHE A 1 93 ? -7.264 19.000 31.926 1.00 98.25 93 PHE A N 1
ATOM 702 C CA . PHE A 1 93 ? -8.632 19.081 31.398 1.00 98.25 93 PHE A CA 1
ATOM 703 C C . PHE A 1 93 ? -9.607 19.727 32.387 1.00 98.25 93 PHE A C 1
ATOM 705 O O . PHE A 1 93 ? -9.815 19.270 33.519 1.00 98.25 93 PHE A O 1
ATOM 712 N N . THR A 1 94 ? -10.208 20.828 31.946 1.00 98.19 94 THR A N 1
ATOM 713 C CA . THR A 1 94 ? -10.955 21.772 32.784 1.00 98.19 94 THR A CA 1
ATOM 714 C C . THR A 1 94 ? -12.361 22.048 32.235 1.00 98.19 94 THR A C 1
ATOM 716 O O . THR A 1 94 ? -12.736 21.585 31.160 1.00 98.19 94 THR A O 1
ATOM 719 N N . GLN A 1 95 ? -13.166 22.825 32.970 1.00 97.88 95 GLN A N 1
ATOM 720 C CA . GLN A 1 95 ? -14.442 23.321 32.438 1.00 97.88 95 GLN A CA 1
ATOM 721 C C . GLN A 1 95 ? -14.215 24.317 31.287 1.00 97.88 95 GLN A C 1
ATOM 723 O O . GLN A 1 95 ? -15.042 24.378 30.387 1.00 97.88 95 GLN A O 1
ATOM 728 N N . GLU A 1 96 ? -13.091 25.042 31.280 1.00 98.12 96 GLU A N 1
ATOM 729 C CA . GLU A 1 96 ? -12.722 25.991 30.221 1.00 98.12 96 GLU A CA 1
ATOM 730 C C . GLU A 1 96 ? -12.412 25.264 28.904 1.00 98.12 96 GLU A C 1
ATOM 732 O O . GLU A 1 96 ? -12.857 25.696 27.844 1.00 98.12 96 GLU A O 1
ATOM 737 N N . ASP A 1 97 ? -11.746 24.104 28.972 1.00 98.38 97 ASP A N 1
ATOM 738 C CA . ASP A 1 97 ? -11.563 23.213 27.818 1.00 98.38 97 ASP A CA 1
ATOM 739 C C . ASP A 1 97 ? -12.909 22.741 27.254 1.00 98.38 97 ASP A C 1
ATOM 741 O O . ASP A 1 97 ? -13.154 22.852 26.058 1.00 98.38 97 ASP A O 1
ATOM 745 N N . VAL A 1 98 ? -13.812 22.267 28.117 1.00 98.56 98 VAL A N 1
ATOM 746 C CA . VAL A 1 98 ? -15.160 21.818 27.724 1.00 98.56 98 VAL A CA 1
ATOM 747 C C . VAL A 1 98 ? -16.001 22.958 27.140 1.00 98.56 98 VAL A C 1
ATOM 749 O O . VAL A 1 98 ? -16.736 22.760 26.170 1.00 98.56 98 VAL A O 1
ATOM 752 N N . ASP A 1 99 ? -15.895 24.159 27.707 1.00 98.25 99 ASP A N 1
ATOM 753 C CA . ASP A 1 99 ? -16.568 25.357 27.209 1.00 98.25 99 ASP A CA 1
ATOM 754 C C . ASP A 1 99 ? -16.030 25.759 25.827 1.00 98.25 99 ASP A C 1
ATOM 756 O O . ASP A 1 99 ? -16.820 26.123 24.953 1.00 98.25 99 ASP A O 1
ATOM 760 N N . ALA A 1 100 ? -14.720 25.632 25.600 1.00 97.94 100 ALA A N 1
ATOM 761 C CA . ALA A 1 100 ? -14.065 25.926 24.329 1.00 97.94 100 ALA A CA 1
ATOM 762 C C . ALA A 1 100 ? -14.319 24.859 23.244 1.00 97.94 100 ALA A C 1
ATOM 764 O O . ALA A 1 100 ? -14.549 25.228 22.094 1.00 97.94 100 ALA A O 1
ATOM 765 N N . ILE A 1 101 ? -14.359 23.565 23.593 1.00 98.44 101 ILE A N 1
ATOM 766 C CA . ILE A 1 101 ? -14.757 22.466 22.687 1.00 98.44 101 ILE A CA 1
ATOM 767 C C . ILE A 1 101 ? -16.181 22.712 22.169 1.00 98.44 101 ILE A C 1
ATOM 769 O O . ILE A 1 101 ? -16.407 22.736 20.958 1.00 98.44 101 ILE A O 1
ATOM 773 N N . ALA A 1 102 ? -17.125 23.003 23.073 1.00 97.19 102 ALA A N 1
ATOM 774 C CA . ALA A 1 102 ? -18.498 23.349 22.704 1.00 97.19 102 ALA A CA 1
ATOM 775 C C . ALA A 1 102 ? -18.579 24.658 21.891 1.00 97.19 102 ALA A C 1
ATOM 777 O O . ALA A 1 102 ? -19.364 24.765 20.949 1.00 97.19 102 ALA A O 1
ATOM 778 N N . ALA A 1 103 ? -17.758 25.665 22.216 1.00 96.44 103 ALA A N 1
ATOM 779 C CA . ALA A 1 103 ? -17.704 26.919 21.464 1.00 96.44 103 ALA A CA 1
ATOM 780 C C . ALA A 1 103 ? -17.135 26.752 20.042 1.00 96.44 103 ALA A C 1
ATOM 782 O O . ALA A 1 103 ? -17.495 27.540 19.166 1.00 96.44 103 ALA A O 1
ATOM 783 N N . ALA A 1 104 ? -16.305 25.730 19.807 1.00 95.94 104 ALA A N 1
ATOM 784 C CA . ALA A 1 104 ? -15.787 25.325 18.499 1.00 95.94 104 ALA A CA 1
ATOM 785 C C . ALA A 1 104 ? -16.742 24.402 17.706 1.00 95.94 104 ALA A C 1
ATOM 787 O O . ALA A 1 104 ? -16.347 23.863 16.674 1.00 95.94 104 ALA A O 1
ATOM 788 N N . GLY A 1 105 ? -17.978 24.205 18.185 1.00 95.69 105 GLY A N 1
ATOM 789 C CA . GLY A 1 105 ? -19.030 23.453 17.489 1.00 95.69 105 GLY A CA 1
ATOM 790 C C . GLY A 1 105 ? -18.860 21.931 17.494 1.00 95.69 105 GLY A C 1
ATOM 791 O O . GLY A 1 105 ? -19.630 21.237 16.834 1.00 95.69 105 GLY A O 1
ATOM 792 N N . LEU A 1 106 ? -17.874 21.406 18.227 1.00 98.00 106 LEU A N 1
ATOM 793 C CA . LEU A 1 106 ? -17.605 19.973 18.327 1.00 98.00 106 LEU A CA 1
ATOM 794 C C . LEU A 1 106 ? -18.691 19.269 19.154 1.00 98.00 106 LEU A C 1
ATOM 796 O O . LEU A 1 106 ? -19.117 19.769 20.197 1.00 98.00 106 LEU A O 1
ATOM 800 N N . ASN A 1 107 ? -19.117 18.093 18.692 1.00 97.62 107 ASN A N 1
ATOM 801 C CA . ASN A 1 107 ? -20.210 17.314 19.279 1.00 97.62 107 ASN A CA 1
ATOM 802 C C . ASN A 1 107 ? -19.745 16.046 20.017 1.00 97.62 107 ASN A C 1
ATOM 804 O O . ASN A 1 107 ? -20.520 15.477 20.784 1.00 97.62 107 ASN A O 1
ATOM 808 N N . THR A 1 108 ? -18.494 15.621 19.814 1.00 98.50 108 THR A N 1
ATOM 809 C CA . THR A 1 108 ? -17.955 14.352 20.325 1.00 98.50 108 THR A CA 1
ATOM 810 C C . THR A 1 108 ? -16.548 14.530 20.902 1.00 98.50 108 THR A C 1
ATOM 812 O O . THR A 1 108 ? -15.778 15.364 20.426 1.00 98.50 108 THR A O 1
ATOM 815 N N . VAL A 1 109 ? -16.172 13.715 21.889 1.00 98.69 109 VAL A N 1
ATOM 816 C CA . VAL A 1 109 ? -14.766 13.492 22.266 1.00 98.69 109 VAL A CA 1
ATOM 817 C C . VAL A 1 109 ? -14.443 12.002 22.369 1.00 98.69 109 VAL A C 1
ATOM 819 O O . VAL A 1 109 ? -15.282 11.210 22.803 1.00 98.69 109 VAL A O 1
ATOM 822 N N . ARG A 1 110 ? -13.211 11.634 22.006 1.00 98.88 110 ARG A N 1
ATOM 823 C CA . ARG A 1 110 ? -12.608 10.325 22.306 1.00 98.88 110 ARG A CA 1
ATOM 824 C C . ARG A 1 110 ? -11.692 10.483 23.517 1.00 98.88 110 ARG A C 1
ATOM 826 O O . ARG A 1 110 ? -10.963 11.474 23.616 1.00 98.88 110 ARG A O 1
ATOM 833 N N . ILE A 1 111 ? -11.787 9.567 24.477 1.00 98.81 111 ILE A N 1
ATOM 834 C CA . ILE A 1 111 ? -11.047 9.640 25.744 1.00 98.81 111 ILE A CA 1
ATOM 835 C C . ILE A 1 111 ? -10.164 8.397 25.882 1.00 98.81 111 ILE A C 1
ATOM 837 O O . ILE A 1 111 ? -10.686 7.359 26.294 1.00 98.81 111 ILE A O 1
ATOM 841 N N . PRO A 1 112 ? -8.856 8.512 25.582 1.00 98.75 112 PRO A N 1
ATOM 842 C CA . PRO A 1 112 ? -7.873 7.466 25.837 1.00 98.75 112 PRO A CA 1
ATOM 843 C C . PRO A 1 112 ? -7.815 7.058 27.310 1.00 98.75 112 PRO A C 1
ATOM 845 O O . PRO A 1 112 ? -7.657 7.904 28.198 1.00 98.75 112 PRO A O 1
ATOM 848 N N . LEU A 1 113 ? -7.930 5.755 27.578 1.00 98.62 113 LEU A N 1
ATOM 849 C CA . LEU A 1 113 ? -7.853 5.176 28.919 1.00 98.62 113 LEU A CA 1
ATOM 850 C C . LEU A 1 113 ? -6.914 3.966 28.967 1.00 98.62 113 LEU A C 1
ATOM 852 O O . LEU A 1 113 ? -7.064 2.995 28.226 1.00 98.62 113 LEU A O 1
ATOM 856 N N . GLY A 1 114 ? -5.994 3.974 29.931 1.00 98.12 114 GLY A N 1
ATOM 857 C CA . GLY A 1 114 ? -5.276 2.769 30.335 1.00 98.12 114 GLY A CA 1
ATOM 858 C C . GLY A 1 114 ? -6.096 1.887 31.275 1.00 98.12 114 GLY A C 1
ATOM 859 O O . GLY A 1 114 ? -6.894 2.383 32.075 1.00 98.12 114 GLY A O 1
ATOM 860 N N . TYR A 1 115 ? -5.877 0.567 31.240 1.00 98.31 115 TYR A N 1
ATOM 861 C CA . TYR A 1 115 ? -6.632 -0.388 32.071 1.00 98.31 115 TYR A CA 1
ATOM 862 C C . TYR A 1 115 ? -6.560 -0.081 33.580 1.00 98.31 115 TYR A C 1
ATOM 864 O O . TYR A 1 115 ? -7.484 -0.413 34.327 1.00 98.31 115 TYR A O 1
ATOM 872 N N . TRP A 1 116 ? -5.488 0.588 34.026 1.00 98.12 116 TRP A N 1
ATOM 873 C CA . TRP A 1 116 ? -5.255 0.997 35.413 1.00 98.12 116 TRP A CA 1
ATOM 874 C C . TRP A 1 116 ? -6.236 2.049 35.945 1.00 98.12 116 TRP A C 1
ATOM 876 O O . TRP A 1 116 ? -6.313 2.221 37.164 1.00 98.12 116 TRP A O 1
ATOM 886 N N . ILE A 1 117 ? -7.045 2.675 35.077 1.00 98.00 117 ILE A N 1
ATOM 887 C CA . ILE A 1 117 ? -8.220 3.468 35.476 1.00 98.00 117 ILE A CA 1
ATOM 888 C C . ILE A 1 117 ? -9.164 2.651 36.382 1.00 98.00 117 ILE A C 1
ATOM 890 O O . ILE A 1 117 ? -9.781 3.199 37.297 1.00 98.00 117 ILE A O 1
ATOM 894 N N . ILE A 1 118 ? -9.212 1.327 36.184 1.00 97.94 118 ILE A N 1
ATOM 895 C CA . ILE A 1 118 ? -9.833 0.361 37.089 1.00 97.94 118 ILE A CA 1
ATOM 896 C C . ILE A 1 118 ? -8.731 -0.251 37.964 1.00 97.94 118 ILE A C 1
ATOM 898 O O . ILE A 1 118 ? -8.142 -1.283 37.646 1.00 97.94 118 ILE A O 1
ATOM 902 N N . GLU A 1 119 ? -8.451 0.408 39.092 1.00 96.62 119 GLU A N 1
ATOM 903 C CA . GLU A 1 119 ? -7.307 0.112 39.973 1.00 96.62 119 GLU A CA 1
ATOM 904 C C . GLU A 1 119 ? -7.190 -1.358 40.408 1.00 96.62 119 GLU A C 1
ATOM 906 O O . GLU A 1 119 ? -6.076 -1.838 40.626 1.00 96.62 119 GLU A O 1
ATOM 911 N N . ASP A 1 120 ? -8.328 -2.050 40.524 1.00 96.81 120 ASP A N 1
ATOM 912 C CA . ASP A 1 120 ? -8.460 -3.444 40.969 1.00 96.81 120 ASP A CA 1
ATOM 913 C C . ASP A 1 120 ? -7.998 -4.471 39.918 1.00 96.81 120 ASP A C 1
ATOM 915 O O . ASP A 1 120 ? -7.863 -5.653 40.233 1.00 96.81 120 ASP A O 1
ATOM 919 N N . LEU A 1 121 ? -7.736 -4.041 38.678 1.00 97.12 121 LEU A N 1
ATOM 920 C CA . LEU A 1 121 ? -7.139 -4.878 37.632 1.00 97.12 121 LEU A CA 1
ATOM 921 C C . LEU A 1 121 ? -5.603 -4.867 37.650 1.00 97.12 121 LEU A C 1
ATOM 923 O O . LEU A 1 121 ? -4.997 -5.629 36.895 1.00 97.12 121 LEU A O 1
ATOM 927 N N . VAL A 1 122 ? -4.967 -4.021 38.468 1.00 97.50 122 VAL A N 1
ATOM 928 C CA . VAL A 1 122 ? -3.509 -3.808 38.492 1.00 97.50 122 VAL A CA 1
ATOM 929 C C . VAL A 1 122 ? -2.843 -4.696 39.546 1.00 97.50 122 VAL A C 1
ATOM 931 O O . VAL A 1 122 ? -3.162 -4.595 40.732 1.00 97.50 122 VAL A O 1
ATOM 934 N N . ASP A 1 123 ? -1.866 -5.519 39.153 1.00 96.06 123 ASP A N 1
ATOM 935 C CA . ASP A 1 123 ? -1.071 -6.296 40.115 1.00 96.06 123 ASP A CA 1
ATOM 936 C C . ASP A 1 123 ? 0.006 -5.408 40.747 1.00 96.06 123 ASP A C 1
ATOM 938 O O . ASP A 1 123 ? 1.137 -5.319 40.270 1.00 96.06 123 ASP A O 1
ATOM 942 N N . ARG A 1 124 ? -0.355 -4.752 41.854 1.00 94.81 124 ARG A N 1
ATOM 943 C CA . ARG A 1 124 ? 0.473 -3.774 42.589 1.00 94.81 124 ARG A CA 1
ATOM 944 C C . ARG A 1 124 ? 1.805 -4.317 43.141 1.00 94.81 124 ARG A C 1
ATOM 946 O O . ARG A 1 124 ? 2.535 -3.566 43.779 1.00 94.81 124 ARG A O 1
ATOM 953 N N . ARG A 1 125 ? 2.132 -5.595 42.916 1.00 95.06 125 ARG A N 1
ATOM 954 C CA . ARG A 1 125 ? 3.445 -6.197 43.218 1.00 95.06 125 ARG A CA 1
ATOM 955 C C . ARG A 1 125 ? 4.437 -6.074 42.056 1.00 95.06 125 ARG A C 1
ATOM 957 O O . ARG A 1 125 ? 5.639 -6.146 42.280 1.00 95.06 125 ARG A O 1
ATOM 964 N N . THR A 1 126 ? 3.936 -5.932 40.828 1.00 94.81 126 THR A N 1
ATOM 965 C CA . THR A 1 126 ? 4.726 -5.959 39.581 1.00 94.81 126 THR A CA 1
ATOM 966 C C . THR A 1 126 ? 4.368 -4.843 38.598 1.00 94.81 126 THR A C 1
ATOM 968 O O . THR A 1 126 ? 5.090 -4.633 37.626 1.00 94.81 126 THR A O 1
ATOM 971 N N . GLU A 1 127 ? 3.247 -4.153 38.811 1.00 97.19 127 GLU A N 1
ATOM 972 C CA . GLU A 1 127 ? 2.701 -3.138 37.915 1.00 97.19 127 GLU A CA 1
ATOM 973 C C . GLU A 1 127 ? 2.570 -1.787 38.634 1.00 97.19 127 GLU A C 1
ATOM 975 O O . GLU A 1 127 ? 1.869 -1.660 39.642 1.00 97.19 127 GLU A O 1
ATOM 980 N N . PHE A 1 128 ? 3.253 -0.773 38.100 1.00 97.69 128 PHE A N 1
ATOM 981 C CA . PHE A 1 128 ? 3.417 0.543 38.715 1.00 97.69 128 PHE A CA 1
ATOM 982 C C . PHE A 1 128 ? 2.583 1.577 37.952 1.00 97.69 128 PHE A C 1
ATOM 984 O O . PHE A 1 128 ? 3.069 2.164 37.005 1.00 97.69 128 PHE A O 1
ATOM 991 N N . TYR A 1 129 ? 1.328 1.813 38.329 1.00 98.31 129 TYR A N 1
ATOM 992 C CA . TYR A 1 129 ? 0.459 2.788 37.642 1.00 98.31 129 TYR A CA 1
ATOM 993 C C . TYR A 1 129 ? -0.192 3.759 38.636 1.00 98.31 129 TYR A C 1
ATOM 995 O O . TYR A 1 129 ? -0.407 3.371 39.790 1.00 98.31 129 TYR A O 1
ATOM 1003 N N . PRO A 1 130 ? -0.525 5.005 38.257 1.00 97.56 130 PRO A N 1
ATOM 1004 C CA . PRO A 1 130 ? -1.099 5.973 39.192 1.00 97.56 130 PRO A CA 1
ATOM 1005 C C . PRO A 1 130 ? -2.495 5.556 39.696 1.00 97.56 130 PRO A C 1
ATOM 1007 O O . PRO A 1 130 ? -3.195 4.752 39.075 1.00 97.56 130 PRO A O 1
ATOM 1010 N N . ARG A 1 131 ? -2.900 6.081 40.859 1.00 97.25 131 ARG A N 1
ATOM 1011 C CA . ARG A 1 131 ? -4.213 5.843 41.494 1.00 97.25 131 ARG A CA 1
ATOM 1012 C C . ARG A 1 131 ? -5.093 7.099 41.466 1.00 97.25 131 ARG A C 1
ATOM 1014 O O . ARG A 1 131 ? -4.605 8.219 41.605 1.00 97.25 131 ARG A O 1
ATOM 1021 N N . GLY A 1 132 ? -6.408 6.911 41.353 1.00 96.44 132 GLY A N 1
ATOM 1022 C CA . GLY A 1 132 ? -7.432 7.960 41.458 1.00 96.44 132 GLY A CA 1
ATOM 1023 C C . GLY A 1 132 ? -8.020 8.494 40.144 1.00 96.44 132 GLY A C 1
ATOM 1024 O O . GLY A 1 132 ? -8.957 9.294 40.199 1.00 96.44 132 GLY A O 1
ATOM 1025 N N . GLY A 1 133 ? -7.537 8.057 38.974 1.00 97.38 133 GLY A N 1
ATOM 1026 C CA . GLY A 1 133 ? -7.944 8.606 37.668 1.00 97.38 133 GLY A CA 1
ATOM 1027 C C . GLY A 1 133 ? -9.449 8.506 37.378 1.00 97.38 133 GLY A C 1
ATOM 1028 O O . GLY A 1 133 ? -10.032 9.417 36.792 1.00 97.38 133 GLY A O 1
ATOM 1029 N N . LEU A 1 134 ? -10.127 7.467 37.881 1.00 97.56 134 LEU A N 1
ATOM 1030 C CA . LEU A 1 134 ? -11.571 7.266 37.690 1.00 97.56 134 LEU A CA 1
ATOM 1031 C C . LEU A 1 134 ? -12.431 8.423 38.243 1.00 97.56 134 LEU A C 1
ATOM 1033 O O . LEU A 1 134 ? -13.485 8.743 37.690 1.00 97.56 134 LEU A O 1
ATOM 1037 N N . MET A 1 135 ? -11.968 9.099 39.302 1.00 96.62 135 MET A N 1
ATOM 1038 C CA . MET A 1 135 ? -12.622 10.301 39.836 1.00 96.62 135 MET A CA 1
ATOM 1039 C C . MET A 1 135 ? -12.549 11.471 38.841 1.00 96.62 135 MET A C 1
ATOM 1041 O O . MET A 1 135 ? -13.491 12.261 38.735 1.00 96.62 135 MET A O 1
ATOM 1045 N N . TYR A 1 136 ? -11.440 11.577 38.107 1.00 98.38 136 TYR A N 1
ATOM 1046 C CA . TYR A 1 136 ? -11.226 12.602 37.091 1.00 98.38 136 TYR A CA 1
ATOM 1047 C C . TYR A 1 136 ? -12.018 12.303 35.822 1.00 98.38 136 TYR A C 1
ATOM 1049 O O . TYR A 1 136 ? -12.680 13.216 35.333 1.00 98.38 136 TYR A O 1
ATOM 1057 N N . LEU A 1 137 ? -12.082 11.038 35.386 1.00 98.56 137 LEU A N 1
ATOM 1058 C CA . LEU A 1 137 ? -12.989 10.606 34.317 1.00 98.56 137 LEU A CA 1
ATOM 1059 C C . LEU A 1 137 ? -14.430 11.038 34.620 1.00 98.56 137 LEU A C 1
ATOM 1061 O O . LEU A 1 137 ? -15.007 11.814 33.863 1.00 98.56 137 LEU A O 1
ATOM 1065 N N . LYS A 1 138 ? -14.973 10.663 35.786 1.00 98.19 138 LYS A N 1
ATOM 1066 C CA . LYS A 1 138 ? -16.318 11.081 36.229 1.00 98.19 138 LYS A CA 1
ATOM 1067 C C . LYS A 1 138 ? -16.518 12.598 36.242 1.00 98.19 138 LYS A C 1
ATOM 1069 O O . LYS A 1 138 ? -17.563 13.088 35.815 1.00 98.19 138 LYS A O 1
ATOM 1074 N N . LYS A 1 139 ? -15.519 13.359 36.706 1.00 97.69 139 LYS A N 1
ATOM 1075 C CA . LYS A 1 139 ? -15.546 14.831 36.664 1.00 97.69 139 LYS A CA 1
ATOM 1076 C C . LYS A 1 139 ? -15.639 15.338 35.218 1.00 97.69 139 LYS A C 1
ATOM 1078 O O . LYS A 1 139 ? -16.480 16.191 34.956 1.00 97.69 139 LYS A O 1
ATOM 1083 N N . GLY A 1 140 ? -14.812 14.824 34.305 1.00 98.25 140 GLY A N 1
ATOM 1084 C CA . GLY A 1 140 ? -14.797 15.204 32.887 1.00 98.25 140 GLY A CA 1
ATOM 1085 C C . GLY A 1 140 ? -16.096 14.868 32.168 1.00 98.25 140 GLY A C 1
ATOM 1086 O O . GLY A 1 140 ? -16.701 15.762 31.579 1.00 98.25 140 GLY A O 1
ATOM 1087 N N . LEU A 1 141 ? -16.581 13.630 32.300 1.00 98.50 141 LEU A N 1
ATOM 1088 C CA . LEU A 1 141 ? -17.848 13.185 31.713 1.00 98.50 141 LEU A CA 1
ATOM 1089 C C . LEU A 1 141 ? -19.017 14.075 32.171 1.00 98.50 141 LEU A C 1
ATOM 1091 O O . LEU A 1 141 ? -19.758 14.585 31.337 1.00 98.50 141 LEU A O 1
ATOM 1095 N N . ARG A 1 142 ? -19.103 14.417 33.466 1.00 98.06 142 ARG A N 1
ATOM 1096 C CA . ARG A 1 142 ? -20.104 15.371 33.986 1.00 98.06 142 ARG A CA 1
ATOM 1097 C C . ARG A 1 142 ? -19.947 16.802 33.446 1.00 98.06 142 ARG A C 1
ATOM 1099 O O . ARG A 1 142 ? -20.925 17.549 33.405 1.00 98.06 142 ARG A O 1
ATOM 1106 N N . MET A 1 143 ? -18.742 17.245 33.080 1.00 98.31 143 MET A N 1
ATOM 1107 C CA . MET A 1 143 ? -18.556 18.552 32.429 1.00 98.31 143 MET A CA 1
ATOM 1108 C C . MET A 1 143 ? -19.044 18.495 30.972 1.00 98.31 143 MET A C 1
ATOM 1110 O O . MET A 1 143 ? -19.827 19.354 30.569 1.00 98.31 143 MET A O 1
ATOM 1114 N N . LEU A 1 144 ? -18.661 17.454 30.225 1.00 98.44 144 LEU A N 1
ATOM 1115 C CA . LEU A 1 144 ? -19.062 17.193 28.832 1.00 98.44 144 LEU A CA 1
ATOM 1116 C C . LEU A 1 144 ? -20.587 17.020 28.686 1.00 98.44 144 LEU A C 1
ATOM 1118 O O . LEU A 1 144 ? -21.213 17.663 27.842 1.00 98.44 144 LEU A O 1
ATOM 1122 N N . GLN A 1 145 ? -21.203 16.248 29.588 1.00 96.25 145 GLN A N 1
ATOM 1123 C CA . GLN A 1 145 ? -22.649 16.028 29.695 1.00 96.25 145 GLN A CA 1
ATOM 1124 C C . GLN A 1 145 ? -23.442 17.344 29.729 1.00 96.25 145 GLN A C 1
ATOM 1126 O O . GLN A 1 145 ? -24.451 17.480 29.042 1.00 96.25 145 GLN A O 1
ATOM 1131 N N . LYS A 1 146 ? -22.974 18.353 30.481 1.00 95.38 146 LYS A N 1
ATOM 1132 C CA . LYS A 1 146 ? -23.637 19.671 30.586 1.00 95.38 146 LYS A CA 1
ATOM 1133 C C . LYS A 1 146 ? -23.629 20.481 29.286 1.00 95.38 146 LYS A C 1
ATOM 1135 O O . LYS A 1 146 ? -24.312 21.501 29.218 1.00 95.38 146 LYS A O 1
ATOM 1140 N N . LYS A 1 147 ? -22.840 20.072 28.290 1.00 96.50 147 LYS A N 1
ATOM 1141 C CA . LYS A 1 147 ? -22.803 20.660 26.944 1.00 96.50 147 LYS A CA 1
ATOM 1142 C C . LYS A 1 147 ? -23.476 19.779 25.891 1.00 96.50 147 LYS A C 1
ATOM 1144 O O . LYS A 1 147 ? -23.549 20.197 24.744 1.00 96.50 147 LYS A O 1
ATOM 1149 N N . GLY A 1 148 ? -23.952 18.588 26.265 1.00 94.31 148 GLY A N 1
ATOM 1150 C CA . GLY A 1 148 ? -24.443 17.592 25.313 1.00 94.31 148 GLY A CA 1
ATOM 1151 C C . GLY A 1 148 ? -23.338 16.972 24.452 1.00 94.31 148 GLY A C 1
ATOM 1152 O O . GLY A 1 148 ? -23.636 16.485 23.371 1.00 94.31 148 GLY A O 1
ATOM 1153 N N . ILE A 1 149 ? -22.075 17.003 24.898 1.00 97.56 149 ILE A N 1
ATOM 1154 C CA . ILE A 1 149 ? -20.969 16.385 24.155 1.00 97.56 149 ILE A CA 1
ATOM 1155 C C . ILE A 1 149 ? -20.986 14.870 24.391 1.00 97.56 149 ILE A C 1
ATOM 1157 O O . ILE A 1 149 ? -20.957 14.403 25.538 1.00 97.56 149 ILE A O 1
ATOM 1161 N N . HIS A 1 150 ? -21.020 14.119 23.293 1.00 98.00 150 HIS A N 1
ATOM 1162 C CA . HIS A 1 150 ? -20.994 12.661 23.266 1.00 98.00 150 HIS A CA 1
ATOM 1163 C C . HIS A 1 150 ? -19.580 12.120 23.481 1.00 98.00 150 HIS A C 1
ATOM 1165 O O . HIS A 1 150 ? -18.592 12.784 23.165 1.00 98.00 150 HIS A O 1
ATOM 1171 N N . VAL A 1 151 ? -19.474 10.912 24.036 1.00 98.56 151 VAL A N 1
ATOM 1172 C CA . VAL A 1 151 ? -18.186 10.330 24.425 1.00 98.56 151 VAL A CA 1
ATOM 1173 C C . VAL A 1 151 ? -17.995 8.928 23.853 1.00 98.56 151 VAL A C 1
ATOM 1175 O O . VAL A 1 151 ? -18.802 8.029 24.096 1.00 98.56 151 VAL A O 1
ATOM 1178 N N . LEU A 1 152 ? -16.882 8.751 23.144 1.00 98.62 152 LEU A N 1
ATOM 1179 C CA . LEU A 1 152 ? -16.264 7.458 22.869 1.00 98.62 152 LEU A CA 1
ATOM 1180 C C . LEU A 1 152 ? -15.226 7.200 23.971 1.00 98.62 152 LEU A C 1
ATOM 1182 O O . LEU A 1 152 ? -14.301 7.995 24.157 1.00 98.62 152 LEU A O 1
ATOM 1186 N N . LEU A 1 153 ? -15.406 6.123 24.736 1.00 98.75 153 LEU A N 1
ATOM 1187 C CA . LEU A 1 153 ? -14.393 5.661 25.685 1.00 98.75 153 LEU A CA 1
ATOM 1188 C C . LEU A 1 153 ? -13.433 4.729 24.956 1.00 98.75 153 LEU A C 1
ATOM 1190 O O . LEU A 1 153 ? -13.839 3.658 24.512 1.00 98.75 153 LEU A O 1
ATOM 1194 N N . ASP A 1 154 ? -12.178 5.138 24.850 1.00 98.56 154 ASP A N 1
ATOM 1195 C CA . ASP A 1 154 ? -11.147 4.412 24.120 1.00 98.56 154 ASP A CA 1
ATOM 1196 C C . ASP A 1 154 ? -10.320 3.553 25.090 1.00 98.56 154 ASP A C 1
ATOM 1198 O O . ASP A 1 154 ? -9.774 4.049 26.083 1.00 98.56 154 ASP A O 1
ATOM 1202 N N . PHE A 1 155 ? -10.245 2.248 24.813 1.00 98.19 155 PHE A N 1
ATOM 1203 C CA . PHE A 1 155 ? -9.351 1.342 25.522 1.00 98.19 155 PHE A CA 1
ATOM 1204 C C . PHE A 1 155 ? -7.947 1.418 24.910 1.00 98.19 155 PHE A C 1
ATOM 1206 O O . PHE A 1 155 ? -7.543 0.588 24.095 1.00 98.19 155 PHE A O 1
ATOM 1213 N N . HIS A 1 156 ? -7.202 2.430 25.349 1.00 98.44 156 HIS A N 1
ATOM 1214 C CA . HIS A 1 156 ? -5.977 2.862 24.689 1.00 98.44 156 HIS A CA 1
ATOM 1215 C C . HIS A 1 156 ? -4.721 2.097 25.130 1.00 98.44 156 HIS A C 1
ATOM 1217 O O . HIS A 1 156 ? -3.809 1.865 24.338 1.00 98.44 156 HIS A O 1
ATOM 1223 N N . ALA A 1 157 ? -4.659 1.681 26.402 1.00 97.62 157 ALA A N 1
ATOM 1224 C CA . ALA A 1 157 ? -3.535 0.903 26.925 1.00 97.62 157 ALA A CA 1
ATOM 1225 C C . ALA A 1 157 ? -3.981 -0.348 27.691 1.00 97.62 157 ALA A C 1
ATOM 1227 O O . ALA A 1 157 ? -4.457 -0.311 28.832 1.00 97.62 157 ALA A O 1
ATOM 1228 N N . MET A 1 158 ? -3.777 -1.479 27.024 1.00 96.56 158 MET A N 1
ATOM 1229 C CA . MET A 1 158 ? -4.244 -2.803 27.409 1.00 96.56 158 MET A CA 1
ATOM 1230 C C . MET A 1 158 ? -3.343 -3.467 28.472 1.00 96.56 158 MET A C 1
ATOM 1232 O O . MET A 1 158 ? -2.131 -3.221 28.512 1.00 96.56 158 MET A O 1
ATOM 1236 N N . PRO A 1 159 ? -3.885 -4.383 29.302 1.00 97.44 159 PRO A N 1
ATOM 1237 C CA . PRO A 1 159 ? -3.091 -5.178 30.235 1.00 97.44 159 PRO A CA 1
ATOM 1238 C C . PRO A 1 159 ? -1.978 -5.945 29.508 1.00 97.44 159 PRO A C 1
ATOM 1240 O O . PRO A 1 159 ? -2.233 -6.648 28.536 1.00 97.44 159 PRO A O 1
ATOM 1243 N N . GLY A 1 160 ? -0.736 -5.832 29.983 1.00 94.62 160 GLY A N 1
ATOM 1244 C CA . GLY A 1 160 ? 0.415 -6.514 29.374 1.00 94.62 160 GLY A CA 1
ATOM 1245 C C . GLY A 1 160 ? 1.005 -5.861 28.115 1.00 94.62 160 GLY A C 1
ATOM 1246 O O . GLY A 1 160 ? 1.996 -6.387 27.619 1.00 94.62 160 GLY A O 1
ATOM 1247 N N . VAL A 1 161 ? 0.465 -4.718 27.663 1.00 93.88 161 VAL A N 1
ATOM 1248 C CA . VAL A 1 161 ? 0.888 -3.941 26.475 1.00 93.88 161 VAL A CA 1
ATOM 1249 C C . VAL A 1 161 ? 0.688 -4.688 25.145 1.00 93.88 161 VAL A C 1
ATOM 1251 O O . VAL A 1 161 ? 0.937 -5.888 25.036 1.00 93.88 161 VAL A O 1
ATOM 1254 N N . ALA A 1 162 ? 0.209 -3.971 24.122 1.00 92.81 162 ALA A N 1
ATOM 1255 C CA . ALA A 1 162 ? -0.164 -4.542 22.823 1.00 92.81 162 ALA A CA 1
ATOM 1256 C C . ALA A 1 162 ? 0.952 -4.525 21.762 1.00 92.81 162 ALA A C 1
ATOM 1258 O O . ALA A 1 162 ? 0.906 -5.342 20.847 1.00 92.81 162 ALA A O 1
ATOM 1259 N N . ALA A 1 163 ? 1.955 -3.649 21.870 1.00 92.44 163 ALA A N 1
ATOM 1260 C CA . ALA A 1 163 ? 3.082 -3.572 20.935 1.00 92.44 163 ALA A CA 1
ATOM 1261 C C . ALA A 1 163 ? 4.389 -3.174 21.646 1.00 92.44 163 ALA A C 1
ATOM 1263 O O . ALA A 1 163 ? 4.369 -2.597 22.734 1.00 92.44 163 ALA A O 1
ATOM 1264 N N . VAL A 1 164 ? 5.532 -3.510 21.040 1.00 90.62 164 VAL A N 1
ATOM 1265 C CA . VAL A 1 164 ? 6.860 -3.260 21.625 1.00 90.62 164 VAL A CA 1
ATOM 1266 C C . VAL A 1 164 ? 7.181 -1.766 21.703 1.00 90.62 164 VAL A C 1
ATOM 1268 O O . VAL A 1 164 ? 6.795 -0.999 20.828 1.00 90.62 164 VAL A O 1
ATOM 1271 N N . GLN A 1 165 ? 7.912 -1.368 22.747 1.00 86.00 165 GLN A N 1
ATOM 1272 C CA . GLN A 1 165 ? 8.438 -0.013 22.981 1.00 86.00 165 GLN A CA 1
ATOM 1273 C C . GLN A 1 165 ? 7.388 1.123 22.995 1.00 86.00 165 GLN A C 1
ATOM 1275 O O . GLN A 1 165 ? 7.754 2.296 22.994 1.00 86.00 165 GLN A O 1
ATOM 1280 N N . GLN A 1 166 ? 6.092 0.808 23.108 1.00 85.56 166 GLN A N 1
ATOM 1281 C CA . GLN A 1 166 ? 5.027 1.812 23.181 1.00 85.56 166 GLN A CA 1
ATOM 1282 C C . GLN A 1 166 ? 4.957 2.497 24.555 1.00 85.56 166 GLN A C 1
ATOM 1284 O O . GLN A 1 166 ? 4.096 2.196 25.381 1.00 85.56 166 GLN A O 1
ATOM 1289 N N . MET A 1 167 ? 5.844 3.467 24.797 1.00 88.94 167 MET A N 1
ATOM 1290 C CA . MET A 1 167 ? 5.801 4.309 26.003 1.00 88.94 167 MET A CA 1
ATOM 1291 C C . MET A 1 167 ? 4.466 5.062 26.148 1.00 88.94 167 MET A C 1
ATOM 1293 O O . MET A 1 167 ? 3.999 5.267 27.266 1.00 88.94 167 MET A O 1
ATOM 1297 N N . PHE A 1 168 ? 3.842 5.393 25.011 1.00 90.31 168 PHE A N 1
ATOM 1298 C CA . PHE A 1 168 ? 2.544 6.058 24.892 1.00 90.31 168 PHE A CA 1
ATOM 1299 C C . PHE A 1 168 ? 1.383 5.153 25.333 1.00 90.31 168 PHE A C 1
ATOM 1301 O O . PHE A 1 168 ? 0.465 5.617 25.994 1.00 90.31 168 PHE A O 1
ATOM 1308 N N . ALA A 1 169 ? 1.497 3.828 25.169 1.00 92.19 169 ALA A N 1
ATOM 1309 C CA . ALA A 1 169 ? 0.597 2.854 25.801 1.00 92.19 169 ALA A CA 1
ATOM 1310 C C . ALA A 1 169 ? 0.893 2.657 27.312 1.00 92.19 169 ALA A C 1
ATOM 1312 O O . ALA A 1 169 ? 0.765 1.558 27.855 1.00 92.19 169 ALA A O 1
ATOM 1313 N N . GLY A 1 170 ? 1.351 3.711 27.997 1.00 93.06 170 GLY A N 1
ATOM 1314 C CA . GLY A 1 170 ? 1.662 3.771 29.428 1.00 93.06 170 GLY A CA 1
ATOM 1315 C C . GLY A 1 170 ? 2.895 2.998 29.905 1.00 93.06 170 GLY A C 1
ATOM 1316 O O . GLY A 1 170 ? 3.302 3.204 31.049 1.00 93.06 170 GLY A O 1
ATOM 1317 N N . ARG A 1 171 ? 3.504 2.129 29.084 1.00 94.62 171 ARG A N 1
ATOM 1318 C CA . ARG A 1 171 ? 4.676 1.323 29.469 1.00 94.62 171 ARG A CA 1
ATOM 1319 C C . ARG A 1 171 ? 5.564 0.948 28.283 1.00 94.62 171 ARG A C 1
ATOM 1321 O O . ARG A 1 171 ? 5.179 0.148 27.433 1.00 94.62 171 ARG A O 1
ATOM 1328 N N . CYS A 1 172 ? 6.824 1.376 28.326 1.00 92.00 172 CYS A N 1
ATOM 1329 C CA . CYS A 1 172 ? 7.851 0.864 27.421 1.00 92.00 172 CYS A CA 1
ATOM 1330 C C . CYS A 1 172 ? 8.231 -0.585 27.801 1.00 92.00 172 CYS A C 1
ATOM 1332 O O . CYS A 1 172 ? 8.591 -0.876 28.944 1.00 92.00 172 CYS A O 1
ATOM 1334 N N . THR A 1 173 ? 8.122 -1.530 26.863 1.00 91.56 173 THR A N 1
ATOM 1335 C CA . THR A 1 173 ? 8.488 -2.945 27.075 1.00 91.56 173 THR A CA 1
ATOM 1336 C C . THR A 1 173 ? 8.833 -3.634 25.755 1.00 91.56 173 THR A C 1
ATOM 1338 O O . THR A 1 173 ? 8.234 -3.335 24.726 1.00 91.56 173 THR A O 1
ATOM 1341 N N . ALA A 1 174 ? 9.787 -4.568 25.771 1.00 91.50 174 ALA A N 1
ATOM 1342 C CA . ALA A 1 174 ? 10.028 -5.494 24.657 1.00 91.50 174 ALA A CA 1
ATOM 1343 C C . ALA A 1 174 ? 9.217 -6.800 24.793 1.00 91.50 174 ALA A C 1
ATOM 1345 O O . ALA A 1 174 ? 9.019 -7.512 23.813 1.00 91.50 174 ALA A O 1
ATOM 1346 N N . ASP A 1 175 ? 8.737 -7.102 26.003 1.00 92.12 175 ASP A N 1
ATOM 1347 C CA . ASP A 1 175 ? 7.844 -8.223 26.293 1.00 92.12 175 ASP A CA 1
ATOM 1348 C C . ASP A 1 175 ? 6.387 -7.763 26.134 1.00 92.12 175 ASP A C 1
ATOM 1350 O O . ASP A 1 175 ? 5.914 -6.926 26.909 1.00 92.12 175 ASP A O 1
ATOM 1354 N N . VAL A 1 176 ? 5.716 -8.269 25.095 1.00 93.19 176 VAL A N 1
ATOM 1355 C CA . VAL A 1 176 ? 4.325 -7.962 24.720 1.00 93.19 176 VAL A CA 1
ATOM 1356 C C . VAL A 1 176 ? 3.442 -9.118 25.166 1.00 93.19 176 VAL A C 1
ATOM 1358 O O . VAL A 1 176 ? 3.570 -10.233 24.666 1.00 93.19 176 VAL A O 1
ATOM 1361 N N . GLN A 1 177 ? 2.541 -8.848 26.108 1.00 95.62 177 GLN A N 1
ATOM 1362 C CA . GLN A 1 177 ? 1.766 -9.882 26.799 1.00 95.62 177 GLN A CA 1
ATOM 1363 C C . GLN A 1 177 ? 0.248 -9.722 26.637 1.00 95.62 177 GLN A C 1
ATOM 1365 O O . GLN A 1 177 ? -0.496 -10.557 27.157 1.00 95.62 177 GLN A O 1
ATOM 1370 N N . PHE A 1 178 ? -0.245 -8.689 25.941 1.00 97.62 178 PHE A N 1
ATOM 1371 C CA . PHE A 1 178 ? -1.690 -8.479 25.775 1.00 97.62 178 PHE A CA 1
ATOM 1372 C C . PHE A 1 178 ? -2.404 -9.653 25.084 1.00 97.62 178 PHE A C 1
ATOM 1374 O O . PHE A 1 178 ? -3.441 -10.089 25.582 1.00 97.62 178 PHE A O 1
ATOM 1381 N N . TYR A 1 179 ? -1.828 -10.212 24.011 1.00 97.25 179 TYR A N 1
ATOM 1382 C CA . TYR A 1 179 ? -2.406 -11.325 23.237 1.00 97.25 179 TYR A CA 1
ATOM 1383 C C . TYR A 1 179 ? -2.270 -12.690 23.947 1.00 97.25 179 TYR A C 1
ATOM 1385 O O . TYR A 1 179 ? -1.762 -13.665 23.395 1.00 97.25 179 TYR A O 1
ATOM 1393 N N . THR A 1 180 ? -2.687 -12.750 25.211 1.00 96.62 180 THR A N 1
ATOM 1394 C CA . THR A 1 180 ? -2.718 -13.952 26.051 1.00 96.62 180 THR A CA 1
ATOM 1395 C C . THR A 1 180 ? -4.049 -14.013 26.793 1.00 96.62 180 THR A C 1
ATOM 1397 O O . THR A 1 180 ? -4.543 -12.984 27.254 1.00 96.62 180 THR A O 1
ATOM 1400 N N . GLU A 1 181 ? -4.611 -15.213 26.993 1.00 94.19 181 GLU A N 1
ATOM 1401 C CA . GLU A 1 181 ? -5.913 -15.389 27.668 1.00 94.19 181 GLU A CA 1
ATOM 1402 C C . GLU A 1 181 ? -5.987 -14.665 29.027 1.00 94.19 181 GLU A C 1
ATOM 1404 O O . GLU A 1 181 ? -7.009 -14.072 29.359 1.00 94.19 181 GLU A O 1
ATOM 1409 N N . LYS A 1 182 ? -4.880 -14.616 29.787 1.00 95.06 182 LYS A N 1
ATOM 1410 C CA . LYS A 1 182 ? -4.791 -13.873 31.058 1.00 95.06 182 LYS A CA 1
ATOM 1411 C C . LYS A 1 182 ? -5.077 -12.376 30.888 1.00 95.06 182 LYS A C 1
ATOM 1413 O O . LYS A 1 182 ? -5.760 -11.785 31.723 1.00 95.06 182 LYS A O 1
ATOM 1418 N N . ASN A 1 183 ? -4.503 -11.737 29.871 1.00 97.69 183 ASN A N 1
ATOM 1419 C CA . ASN A 1 183 ? -4.656 -10.299 29.662 1.00 97.69 183 ASN A CA 1
ATOM 1420 C C . ASN A 1 183 ? -5.910 -9.965 28.842 1.00 97.69 183 ASN A C 1
ATOM 1422 O O . ASN A 1 183 ? -6.532 -8.937 29.116 1.00 97.69 183 ASN A O 1
ATOM 1426 N N . TYR A 1 184 ? -6.369 -10.872 27.973 1.00 97.62 184 TYR A N 1
ATOM 1427 C CA . TYR A 1 184 ? -7.719 -10.835 27.412 1.00 97.62 184 TYR A CA 1
ATOM 1428 C C . TYR A 1 184 ? -8.794 -10.896 28.512 1.00 97.62 184 TYR A C 1
ATOM 1430 O O . TYR A 1 184 ? -9.661 -10.028 28.524 1.00 97.62 184 TYR A O 1
ATOM 1438 N N . GLU A 1 185 ? -8.721 -11.805 29.495 1.00 97.19 185 GLU A N 1
ATOM 1439 C CA . GLU A 1 185 ? -9.671 -11.831 30.627 1.00 97.19 185 GLU A CA 1
ATOM 1440 C C . GLU A 1 185 ? -9.668 -10.512 31.416 1.00 97.19 185 GLU A C 1
ATOM 1442 O O . GLU A 1 185 ? -10.729 -9.968 31.715 1.00 97.19 185 GLU A O 1
ATOM 1447 N N . ARG A 1 186 ? -8.493 -9.922 31.680 1.00 97.94 186 ARG A N 1
ATOM 1448 C CA . ARG A 1 186 ? -8.391 -8.603 32.339 1.00 97.94 186 ARG A CA 1
ATOM 1449 C C . ARG A 1 186 ? -9.030 -7.484 31.508 1.00 97.94 186 ARG A C 1
ATOM 1451 O O . ARG A 1 186 ? -9.712 -6.630 32.072 1.00 97.94 186 ARG A O 1
ATOM 1458 N N . ALA A 1 187 ? -8.833 -7.486 30.191 1.00 98.56 187 ALA A N 1
ATOM 1459 C CA . ALA A 1 187 ? -9.405 -6.500 29.274 1.00 98.56 187 ALA A CA 1
ATOM 1460 C C . ALA A 1 187 ? -10.933 -6.661 29.112 1.00 98.56 187 ALA A C 1
ATOM 1462 O O . ALA A 1 187 ? -11.676 -5.678 29.100 1.00 98.56 187 ALA A O 1
ATOM 1463 N N . LEU A 1 188 ? -11.435 -7.896 29.074 1.00 98.56 188 LEU A N 1
ATOM 1464 C CA . LEU A 1 188 ? -12.871 -8.183 29.097 1.00 98.56 188 LEU A CA 1
ATOM 1465 C C . LEU A 1 188 ? -13.503 -7.762 30.436 1.00 98.56 188 LEU A C 1
ATOM 1467 O O . LEU A 1 188 ? -14.582 -7.172 30.442 1.00 98.56 188 LEU A O 1
ATOM 1471 N N . THR A 1 189 ? -12.816 -7.952 31.569 1.00 98.62 189 THR A N 1
ATOM 1472 C CA . THR A 1 189 ? -13.269 -7.429 32.871 1.00 98.62 189 THR A CA 1
ATOM 1473 C C . THR A 1 189 ? -13.280 -5.898 32.911 1.00 98.62 189 THR A C 1
ATOM 1475 O O . THR A 1 189 ? -14.222 -5.327 33.462 1.00 98.62 189 THR A O 1
ATOM 1478 N N . TRP A 1 190 ? -12.309 -5.214 32.292 1.00 98.62 190 TRP A N 1
ATOM 1479 C CA . TRP A 1 190 ? -12.362 -3.755 32.110 1.00 98.62 190 TRP A CA 1
ATOM 1480 C C . TRP A 1 190 ? -13.622 -3.349 31.331 1.00 98.62 190 TRP A C 1
ATOM 1482 O O . TRP A 1 190 ? -14.414 -2.551 31.826 1.00 98.62 190 TRP A O 1
ATOM 1492 N N . THR A 1 191 ? -13.880 -3.994 30.190 1.00 98.38 191 THR A N 1
ATOM 1493 C CA . THR A 1 191 ? -15.074 -3.762 29.352 1.00 98.38 191 THR A CA 1
ATOM 1494 C C . THR A 1 191 ? -16.369 -3.936 30.147 1.00 98.38 191 THR A C 1
ATOM 1496 O O . THR A 1 191 ? -17.245 -3.069 30.122 1.00 98.38 191 THR A O 1
ATOM 1499 N N . ALA A 1 192 ? -16.477 -5.022 30.918 1.00 98.38 192 ALA A N 1
ATOM 1500 C CA . ALA A 1 192 ? -17.635 -5.293 31.762 1.00 98.38 192 ALA A CA 1
ATOM 1501 C C . ALA A 1 192 ? -17.837 -4.220 32.848 1.00 98.38 192 ALA A C 1
ATOM 1503 O O . ALA A 1 192 ? -18.973 -3.821 33.114 1.00 98.38 192 ALA A O 1
ATOM 1504 N N . VAL A 1 193 ? -16.760 -3.716 33.463 1.00 98.31 193 VAL A N 1
ATOM 1505 C CA . VAL A 1 193 ? -16.829 -2.621 34.447 1.00 98.31 193 VAL A CA 1
ATOM 1506 C C . VAL A 1 193 ? -17.255 -1.312 33.778 1.00 98.31 193 VAL A C 1
ATOM 1508 O O . VAL A 1 193 ? -18.214 -0.697 34.239 1.00 98.31 193 VAL A O 1
ATOM 1511 N N . MET A 1 194 ? -16.628 -0.910 32.669 1.00 97.88 194 MET A N 1
ATOM 1512 C CA . MET A 1 194 ? -16.949 0.346 31.972 1.00 97.88 194 MET A CA 1
ATOM 1513 C C . MET A 1 194 ? -18.381 0.358 31.411 1.00 97.88 194 MET A C 1
ATOM 1515 O O . MET A 1 194 ? -19.088 1.363 31.528 1.00 97.88 194 MET A O 1
ATOM 1519 N N . THR A 1 195 ? -18.861 -0.779 30.897 1.00 97.69 195 THR A N 1
ATOM 1520 C CA . THR A 1 195 ? -20.260 -0.950 30.465 1.00 97.69 195 THR A CA 1
ATOM 1521 C C . THR A 1 195 ? -21.221 -0.796 31.650 1.00 97.69 195 THR A C 1
ATOM 1523 O O . THR A 1 195 ? -22.184 -0.032 31.578 1.00 97.69 195 THR A O 1
ATOM 1526 N N . ASN A 1 196 ? -20.936 -1.443 32.790 1.00 96.06 196 ASN A N 1
ATOM 1527 C CA . ASN A 1 196 ? -21.749 -1.294 34.002 1.00 96.06 196 ASN A CA 1
ATOM 1528 C C . ASN A 1 196 ? -21.753 0.153 34.521 1.00 96.06 196 ASN A C 1
ATOM 1530 O O . ASN A 1 196 ? -22.813 0.655 34.894 1.00 96.06 196 ASN A O 1
ATOM 1534 N N . MET A 1 197 ? -20.606 0.840 34.523 1.00 95.19 197 MET A N 1
ATOM 1535 C CA . MET A 1 197 ? -20.531 2.254 34.902 1.00 95.19 197 MET A CA 1
ATOM 1536 C C . MET A 1 197 ? -21.373 3.133 33.978 1.00 95.19 197 MET A C 1
ATOM 1538 O O . MET A 1 197 ? -22.078 4.010 34.468 1.00 95.19 197 MET A O 1
ATOM 1542 N N . THR A 1 198 ? -21.384 2.857 32.674 1.00 95.25 198 THR A N 1
ATOM 1543 C CA . THR A 1 198 ? -22.157 3.647 31.709 1.00 95.25 198 THR A CA 1
ATOM 1544 C C . THR A 1 198 ? -23.661 3.608 31.979 1.00 95.25 198 THR A C 1
ATOM 1546 O O . THR A 1 198 ? -24.325 4.648 31.943 1.00 95.25 198 THR A O 1
ATOM 1549 N N . TYR A 1 199 ? -24.206 2.445 32.345 1.00 92.50 199 TYR A N 1
ATOM 1550 C CA . TYR A 1 199 ? -25.628 2.311 32.678 1.00 92.50 199 TYR A CA 1
ATOM 1551 C C . TYR A 1 199 ? -25.979 2.724 34.117 1.00 92.50 199 TYR A C 1
ATOM 1553 O O . TYR A 1 199 ? -27.036 3.320 34.331 1.00 92.50 199 TYR A O 1
ATOM 1561 N N . GLN A 1 200 ? -25.101 2.474 35.095 1.00 91.56 200 GLN A N 1
ATOM 1562 C CA . GLN A 1 200 ? -25.384 2.723 36.517 1.00 91.56 200 GLN A CA 1
ATOM 1563 C C . GLN A 1 200 ? -25.028 4.141 36.996 1.00 91.56 200 GLN A C 1
ATOM 1565 O O . GLN A 1 200 ? -25.647 4.634 37.941 1.00 91.56 200 GLN A O 1
ATOM 1570 N N . ASP A 1 201 ? -24.045 4.804 36.383 1.00 93.06 201 ASP A N 1
ATOM 1571 C CA . ASP A 1 201 ? -23.535 6.103 36.827 1.00 93.06 201 ASP A CA 1
ATOM 1572 C C . ASP A 1 201 ? -24.096 7.253 35.964 1.00 93.06 201 ASP A C 1
ATOM 1574 O O . ASP A 1 201 ? -23.854 7.296 34.754 1.00 93.06 201 ASP A O 1
ATOM 1578 N N . PRO A 1 202 ? -24.838 8.221 36.541 1.00 91.56 202 PRO A N 1
ATOM 1579 C CA . PRO A 1 202 ? -25.368 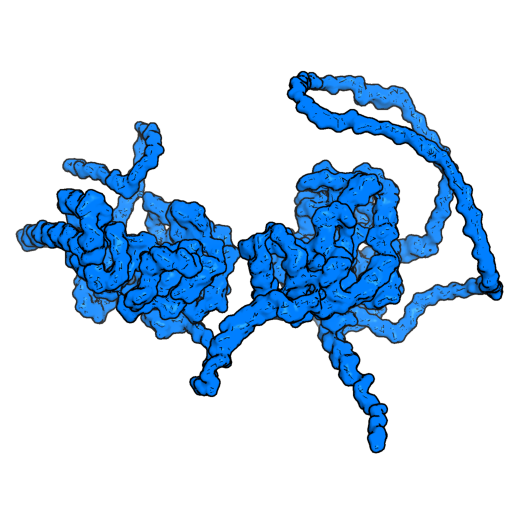9.353 35.783 1.00 91.56 202 PRO A CA 1
ATOM 1580 C C . PRO A 1 202 ? -24.295 10.203 35.092 1.00 91.56 202 PRO A C 1
ATOM 1582 O O . PRO A 1 202 ? -24.604 10.820 34.071 1.00 91.56 202 PRO A O 1
ATOM 1585 N N . ASP A 1 203 ? -23.058 10.229 35.608 1.00 94.56 203 ASP A N 1
ATOM 1586 C CA . ASP A 1 203 ? -21.958 10.996 35.007 1.00 94.56 203 ASP A CA 1
ATOM 1587 C C . ASP A 1 203 ? -21.593 10.474 33.606 1.00 94.56 203 ASP A C 1
ATOM 1589 O O . ASP A 1 203 ? -21.199 11.262 32.754 1.00 94.56 203 ASP A O 1
ATOM 1593 N N . PHE A 1 204 ? -21.767 9.173 33.344 1.00 96.06 204 PHE A N 1
ATOM 1594 C CA . PHE A 1 204 ? -21.409 8.516 32.080 1.00 96.06 204 PHE A CA 1
ATOM 1595 C C . PHE A 1 204 ? -22.514 8.580 31.008 1.00 96.06 204 PHE A C 1
ATOM 1597 O O . PHE A 1 204 ? -22.360 8.020 29.930 1.00 96.06 204 PHE A O 1
ATOM 1604 N N . SER A 1 205 ? -23.642 9.247 31.264 1.00 91.44 205 SER A N 1
ATOM 1605 C CA . SER A 1 205 ? -24.835 9.158 30.400 1.00 91.44 205 SER A CA 1
ATOM 1606 C C . SER A 1 205 ? -24.712 9.757 28.985 1.00 91.44 205 SER A C 1
ATOM 1608 O O . SER A 1 205 ? -25.651 9.608 28.208 1.00 91.44 205 SER A O 1
ATOM 1610 N N . THR A 1 206 ? -23.587 10.388 28.618 1.00 94.00 206 THR A N 1
ATOM 1611 C CA . THR A 1 206 ? -23.273 10.766 27.219 1.00 94.00 206 THR A CA 1
ATOM 1612 C C . THR A 1 206 ? -22.259 9.847 26.526 1.00 94.00 206 THR A C 1
ATOM 1614 O O . THR A 1 206 ? -21.919 10.087 25.365 1.00 94.00 206 THR A O 1
ATOM 1617 N N . VAL A 1 207 ? -21.793 8.785 27.191 1.00 97.12 207 VAL A N 1
ATOM 1618 C CA . VAL A 1 207 ? -21.021 7.714 26.547 1.00 97.12 207 VAL A CA 1
ATOM 1619 C C . VAL A 1 207 ? -21.942 6.945 25.603 1.00 97.12 207 VAL A C 1
ATOM 1621 O O . VAL A 1 207 ? -22.972 6.430 26.031 1.00 97.12 207 VAL A O 1
ATOM 1624 N N . PHE A 1 208 ? -21.575 6.888 24.322 1.00 95.56 208 PHE A N 1
ATOM 1625 C CA . PHE A 1 208 ? -22.339 6.185 23.280 1.00 95.56 208 PHE A CA 1
ATOM 1626 C C . PHE A 1 208 ? -21.604 4.955 22.735 1.00 95.56 208 PHE A C 1
ATOM 1628 O O . PHE A 1 208 ? -22.232 4.071 22.156 1.00 95.56 208 PHE A O 1
ATOM 1635 N N . ALA A 1 209 ? -20.285 4.892 22.925 1.00 97.12 209 ALA A N 1
ATOM 1636 C CA . ALA A 1 209 ? -19.430 3.849 22.384 1.00 97.12 209 ALA A CA 1
ATOM 1637 C C . ALA A 1 209 ? -18.273 3.511 23.334 1.00 97.12 209 ALA A C 1
ATOM 1639 O O . ALA A 1 209 ? -17.786 4.376 24.071 1.00 97.12 209 ALA A O 1
ATOM 1640 N N . ILE A 1 210 ? -17.825 2.255 23.284 1.00 98.50 210 ILE A N 1
ATOM 1641 C CA . ILE A 1 210 ? -16.606 1.778 23.948 1.00 98.50 210 ILE A CA 1
ATOM 1642 C C . ILE A 1 210 ? -15.744 1.074 22.898 1.00 98.50 210 ILE A C 1
ATOM 1644 O O . ILE A 1 210 ? -16.218 0.153 22.228 1.00 98.50 210 ILE A O 1
ATOM 1648 N N . GLU A 1 211 ? -14.496 1.510 22.756 1.00 98.50 211 GLU A N 1
ATOM 1649 C CA . GLU A 1 211 ? -13.503 0.902 21.872 1.00 98.50 211 GLU A CA 1
ATOM 1650 C C . GLU A 1 211 ? -12.863 -0.324 22.521 1.00 98.50 211 GLU A C 1
ATOM 1652 O O . GLU A 1 211 ? -12.612 -0.338 23.727 1.00 98.50 211 GLU A O 1
ATOM 1657 N N . ALA A 1 212 ? -12.621 -1.371 21.733 1.00 97.88 212 ALA A N 1
ATOM 1658 C CA . ALA A 1 212 ? -12.101 -2.628 22.258 1.00 97.88 212 ALA A CA 1
ATOM 1659 C C . ALA A 1 212 ? -10.589 -2.605 22.512 1.00 97.88 212 ALA A C 1
ATOM 1661 O O . ALA A 1 212 ? -10.138 -3.099 23.543 1.00 97.88 212 ALA A O 1
ATOM 1662 N N . VAL A 1 213 ? -9.826 -2.072 21.553 1.00 97.06 213 VAL A N 1
ATOM 1663 C CA . VAL A 1 213 ? -8.360 -1.966 21.553 1.00 97.06 213 VAL A CA 1
ATOM 1664 C C . VAL A 1 213 ? -7.961 -0.861 20.579 1.00 97.06 213 VAL A C 1
ATOM 1666 O O . VAL A 1 213 ? -8.189 -1.023 19.379 1.00 97.06 213 VAL A O 1
ATOM 1669 N N . ASN A 1 214 ? -7.301 0.181 21.078 1.00 97.31 214 ASN A N 1
ATOM 1670 C CA . ASN A 1 214 ? -6.549 1.120 20.247 1.00 97.31 214 ASN A CA 1
ATOM 1671 C C . ASN A 1 214 ? -5.343 0.430 19.589 1.00 97.31 214 ASN A C 1
ATOM 1673 O O . ASN A 1 214 ? -4.640 -0.339 20.249 1.00 97.31 214 ASN A O 1
ATOM 1677 N N . GLU A 1 215 ? -5.087 0.740 18.316 1.00 95.25 215 GLU A N 1
ATOM 1678 C CA . GLU A 1 215 ? -3.865 0.387 17.572 1.00 95.25 215 GLU A CA 1
ATOM 1679 C C . GLU A 1 215 ? -3.238 -0.998 17.904 1.00 95.25 215 GLU A C 1
ATOM 1681 O O . GLU A 1 215 ? -2.084 -1.087 18.345 1.00 95.25 215 GLU A O 1
ATOM 1686 N N . PRO A 1 216 ? -3.949 -2.126 17.677 1.00 94.81 216 PRO A N 1
ATOM 1687 C CA . PRO A 1 216 ? -3.345 -3.454 17.788 1.00 94.81 216 PRO A CA 1
ATOM 1688 C C . PRO A 1 216 ? -2.211 -3.612 16.760 1.00 94.81 216 PRO A C 1
ATOM 1690 O O . PRO A 1 216 ? -2.149 -2.898 15.758 1.00 94.81 216 PRO A O 1
ATOM 1693 N N . VAL A 1 217 ? -1.308 -4.575 16.966 1.00 94.88 217 VAL A N 1
ATOM 1694 C CA . VAL A 1 217 ? -0.173 -4.791 16.049 1.00 94.88 217 VAL A CA 1
ATOM 1695 C C . VAL A 1 217 ? -0.684 -5.065 14.634 1.00 94.88 217 VAL A C 1
ATOM 1697 O O . VAL A 1 217 ? -1.384 -6.048 14.403 1.00 94.88 217 VAL A O 1
ATOM 1700 N N . MET A 1 218 ? -0.293 -4.210 13.684 1.00 92.44 218 MET A N 1
ATOM 1701 C CA . MET A 1 218 ? -0.766 -4.255 12.293 1.00 92.44 218 MET A CA 1
ATOM 1702 C C . MET A 1 218 ? -0.502 -5.602 11.594 1.00 92.44 218 MET A C 1
ATOM 1704 O O . MET A 1 218 ? -1.207 -5.960 10.664 1.00 92.44 218 MET A O 1
ATOM 1708 N N . ASP A 1 219 ? 0.491 -6.381 12.021 1.00 93.19 219 ASP A N 1
ATOM 1709 C CA . ASP A 1 219 ? 0.705 -7.736 11.506 1.00 93.19 219 ASP A CA 1
ATOM 1710 C C . ASP A 1 219 ? -0.179 -8.743 12.259 1.00 93.19 219 ASP A C 1
ATOM 1712 O O . ASP A 1 219 ? 0.165 -9.148 13.373 1.00 93.19 219 ASP A O 1
ATOM 1716 N N . ALA A 1 220 ? -1.290 -9.183 11.656 1.00 92.81 220 ALA A N 1
ATOM 1717 C CA . ALA A 1 220 ? -2.239 -10.091 12.307 1.00 92.81 220 ALA A CA 1
ATOM 1718 C C . ALA A 1 220 ? -1.628 -11.452 12.695 1.00 92.81 220 ALA A C 1
ATOM 1720 O O . ALA A 1 220 ? -2.100 -12.096 13.635 1.00 92.81 220 ALA A O 1
ATOM 1721 N N . SER A 1 221 ? -0.520 -11.865 12.061 1.00 93.06 221 SER A N 1
ATOM 1722 C CA . SER A 1 221 ? 0.221 -13.071 12.469 1.00 93.06 221 SER A CA 1
ATOM 1723 C C . SER A 1 221 ? 0.838 -12.960 13.873 1.00 93.06 221 SER A C 1
ATOM 1725 O O . SER A 1 221 ? 1.188 -13.974 14.477 1.00 93.06 221 SER A O 1
ATOM 1727 N N . LYS A 1 222 ? 0.937 -11.737 14.415 1.00 94.12 222 LYS A N 1
ATOM 1728 C CA . LYS A 1 222 ? 1.450 -11.428 15.757 1.00 94.12 222 LYS A CA 1
ATOM 1729 C C . LYS A 1 222 ? 0.349 -11.164 16.794 1.00 94.12 222 LYS A C 1
ATOM 1731 O O . LYS A 1 222 ? 0.681 -10.873 17.941 1.00 94.12 222 LYS A O 1
ATOM 1736 N N . THR A 1 223 ? -0.934 -11.282 16.433 1.00 95.75 223 THR A N 1
ATOM 1737 C CA . THR A 1 223 ? -2.082 -11.032 17.332 1.00 95.75 223 THR A CA 1
ATOM 1738 C C . THR A 1 223 ? -2.937 -12.299 17.541 1.00 95.75 223 THR A C 1
ATOM 1740 O O . THR A 1 223 ? -4.087 -12.357 17.093 1.00 95.75 223 THR A O 1
ATOM 1743 N N . PRO A 1 224 ? -2.393 -13.361 18.174 1.00 95.19 224 PRO A N 1
ATOM 1744 C CA . PRO A 1 224 ? -3.080 -14.647 18.319 1.00 95.19 224 PRO A CA 1
ATOM 1745 C C . PRO A 1 224 ? -4.394 -14.524 19.107 1.00 95.19 224 PRO A C 1
ATOM 1747 O O . PRO A 1 224 ? -4.453 -13.875 20.151 1.00 95.19 224 PRO A O 1
ATOM 1750 N N . GLY A 1 225 ? -5.463 -15.146 18.603 1.00 93.12 225 GLY A N 1
ATOM 1751 C CA . GLY A 1 225 ? -6.796 -15.119 19.225 1.00 93.12 225 GLY A CA 1
ATOM 1752 C C . GLY A 1 225 ? -7.503 -13.755 19.206 1.00 93.12 225 GLY A C 1
ATOM 1753 O O . GLY A 1 225 ? -8.540 -13.605 19.845 1.00 93.12 225 GLY A O 1
ATOM 1754 N N . TYR A 1 226 ? -6.983 -12.747 18.492 1.00 95.88 226 TYR A N 1
ATOM 1755 C CA . TYR A 1 226 ? -7.544 -11.389 18.542 1.00 95.88 226 TYR A CA 1
ATOM 1756 C C . TYR A 1 226 ? -8.991 -11.307 18.015 1.00 95.88 226 TYR A C 1
ATOM 1758 O O . TYR A 1 226 ? -9.816 -10.609 18.600 1.00 95.88 226 TYR A O 1
ATOM 1766 N N . GLY A 1 227 ? -9.352 -12.097 16.995 1.00 93.81 227 GLY A N 1
ATOM 1767 C CA . GLY A 1 227 ? -10.742 -12.204 16.523 1.00 93.81 227 GLY A CA 1
ATOM 1768 C C . GLY A 1 227 ? -11.696 -12.860 17.536 1.00 93.81 227 GLY A C 1
ATOM 1769 O O . GLY A 1 227 ? -12.874 -12.508 17.602 1.00 93.81 227 GLY A O 1
ATOM 1770 N N . ASP A 1 228 ? -11.196 -13.772 18.373 1.00 92.25 228 ASP A N 1
ATOM 1771 C CA . ASP A 1 228 ? -11.969 -14.368 19.470 1.00 92.25 228 ASP A CA 1
ATOM 1772 C C . ASP A 1 228 ? -12.123 -13.380 20.628 1.00 92.25 228 ASP A C 1
ATOM 1774 O O . ASP A 1 228 ? -13.210 -13.250 21.188 1.00 92.25 228 ASP A O 1
ATOM 1778 N N . TYR A 1 229 ? -11.079 -12.600 20.927 1.00 96.00 229 TYR A N 1
ATOM 1779 C CA . TYR A 1 229 ? -11.179 -11.460 21.836 1.00 96.00 229 TYR A CA 1
ATOM 1780 C C . TYR A 1 229 ? -12.230 -10.439 21.360 1.00 96.00 229 TYR A C 1
ATOM 1782 O O . TYR A 1 229 ? -13.068 -10.036 22.163 1.00 96.00 229 TYR A O 1
ATOM 1790 N N . GLN A 1 230 ? -12.258 -10.078 20.069 1.00 96.06 230 GLN A N 1
ATOM 1791 C CA . GLN A 1 230 ? -13.279 -9.184 19.500 1.00 96.06 230 GLN A CA 1
ATOM 1792 C C . GLN A 1 230 ? -14.703 -9.744 19.695 1.00 96.06 230 GLN A C 1
ATOM 1794 O O . GLN A 1 230 ? -15.574 -9.040 20.208 1.00 96.06 230 GLN A O 1
ATOM 1799 N N . ARG A 1 231 ? -14.941 -11.030 19.387 1.00 93.69 231 ARG A N 1
ATOM 1800 C CA . ARG A 1 231 ? -16.234 -11.702 19.643 1.00 93.69 231 ARG A CA 1
ATOM 1801 C C . ARG A 1 231 ? -16.618 -11.704 21.126 1.00 93.69 231 ARG A C 1
ATOM 1803 O O . ARG A 1 231 ? -17.749 -11.357 21.477 1.00 93.69 231 ARG A O 1
ATOM 1810 N N . ARG A 1 232 ? -15.680 -12.056 22.010 1.00 94.50 232 ARG A N 1
ATOM 1811 C CA . ARG A 1 232 ? -15.884 -12.067 23.468 1.00 94.50 232 ARG A CA 1
ATOM 1812 C C . ARG A 1 232 ? -16.155 -10.661 24.016 1.00 94.50 232 ARG A C 1
ATOM 1814 O O . ARG A 1 232 ? -17.003 -10.532 24.894 1.00 94.50 232 ARG A O 1
ATOM 1821 N N . PHE A 1 233 ? -15.512 -9.617 23.486 1.00 97.25 233 PHE A N 1
ATOM 1822 C CA . PHE A 1 233 ? -15.743 -8.214 23.861 1.00 97.25 233 PHE A CA 1
ATOM 1823 C C . PHE A 1 233 ? -17.196 -7.803 23.605 1.00 97.25 233 PHE A C 1
ATOM 1825 O O . PHE A 1 233 ? -17.867 -7.327 24.524 1.00 97.25 233 PHE A O 1
ATOM 1832 N N . VAL A 1 234 ? -17.719 -8.071 22.400 1.00 95.19 234 VAL A N 1
ATOM 1833 C CA . VAL A 1 234 ? -19.127 -7.789 22.077 1.00 95.19 234 VAL A CA 1
ATOM 1834 C C . VAL A 1 234 ? -20.057 -8.585 22.994 1.00 95.19 234 VAL A C 1
ATOM 1836 O O . VAL A 1 234 ? -20.948 -8.002 23.610 1.00 95.19 234 VAL A O 1
ATOM 1839 N N . LYS A 1 235 ? -19.829 -9.898 23.156 1.00 92.44 235 LYS A N 1
ATOM 1840 C CA . LYS A 1 235 ? -20.681 -10.753 24.001 1.00 92.44 235 LYS A CA 1
ATOM 1841 C C . LYS A 1 235 ? -20.698 -10.299 25.469 1.00 92.44 235 LYS A C 1
ATOM 1843 O O . LYS A 1 235 ? -21.767 -10.263 26.068 1.00 92.44 235 LYS A O 1
ATOM 1848 N N . VAL A 1 236 ? -19.558 -9.883 26.030 1.00 95.44 236 VAL A N 1
ATOM 1849 C CA . VAL A 1 236 ? -19.463 -9.331 27.396 1.00 95.44 236 VAL A CA 1
ATOM 1850 C C . VAL A 1 236 ? -20.244 -8.023 27.543 1.00 95.44 236 VAL A C 1
ATOM 1852 O O . VAL A 1 236 ? -20.939 -7.847 28.544 1.00 95.44 236 VAL A O 1
ATOM 1855 N N . LEU A 1 237 ? -20.172 -7.120 26.561 1.00 95.25 237 LEU A N 1
ATOM 1856 C CA . LEU A 1 237 ? -20.921 -5.862 26.593 1.00 95.25 237 LEU A CA 1
ATOM 1857 C C . LEU A 1 237 ? -22.441 -6.111 26.511 1.00 95.25 237 LEU A C 1
ATOM 1859 O O . LEU A 1 237 ? -23.182 -5.585 27.343 1.00 95.25 237 LEU A O 1
ATOM 1863 N N . ARG A 1 238 ? -22.900 -6.986 25.600 1.00 93.12 238 ARG A N 1
ATOM 1864 C CA . ARG A 1 238 ? -24.329 -7.349 25.474 1.00 93.12 238 ARG A CA 1
ATOM 1865 C C . ARG A 1 238 ? -24.867 -8.104 26.698 1.00 93.12 238 ARG A C 1
ATOM 1867 O O . ARG A 1 238 ? -25.983 -7.835 27.132 1.00 93.12 238 ARG A O 1
ATOM 1874 N N . GLU A 1 239 ? -24.069 -8.978 27.314 1.00 91.00 239 GLU A N 1
ATOM 1875 C CA . GLU A 1 239 ? -24.399 -9.628 28.596 1.00 91.00 239 GLU A CA 1
ATOM 1876 C C . GLU A 1 239 ? -24.616 -8.612 29.727 1.00 91.00 239 GLU A C 1
ATOM 1878 O O . GLU A 1 239 ? -25.538 -8.761 30.531 1.00 91.00 239 GLU A O 1
ATOM 1883 N N . VAL A 1 240 ? -23.790 -7.561 29.808 1.00 93.56 240 VAL A N 1
ATOM 1884 C CA . VAL A 1 240 ? -23.984 -6.497 30.803 1.00 93.56 240 VAL A CA 1
ATOM 1885 C C . VAL A 1 240 ? -25.242 -5.685 30.499 1.00 93.56 240 VAL A C 1
ATOM 1887 O O . VAL A 1 240 ? -26.039 -5.471 31.409 1.00 93.56 240 VAL A O 1
ATOM 1890 N N . GLU A 1 241 ? -25.463 -5.274 29.249 1.00 91.56 241 GLU A N 1
ATOM 1891 C CA . GLU A 1 241 ? -26.677 -4.560 28.823 1.00 91.56 241 GLU A CA 1
ATOM 1892 C C . GLU A 1 241 ? -27.957 -5.336 29.167 1.00 91.56 241 GLU A C 1
ATOM 1894 O O . GLU A 1 241 ? -28.852 -4.794 29.822 1.00 91.56 241 GLU A O 1
ATOM 1899 N N . GLN A 1 242 ? -28.009 -6.630 28.834 1.00 88.94 242 GLN A N 1
ATOM 1900 C CA . GLN A 1 242 ? -29.139 -7.506 29.149 1.00 88.94 242 GLN A CA 1
ATOM 1901 C C . GLN A 1 242 ? -29.388 -7.594 30.666 1.00 88.94 242 GLN A C 1
ATOM 1903 O O . GLN A 1 242 ? -30.534 -7.544 31.114 1.00 88.94 242 GLN A O 1
ATOM 1908 N N . ARG A 1 243 ? -28.324 -7.653 31.481 1.00 89.19 243 ARG A N 1
ATOM 1909 C CA . ARG A 1 243 ? -28.409 -7.647 32.958 1.00 89.19 243 ARG A CA 1
ATOM 1910 C C . ARG A 1 243 ? -28.831 -6.294 33.542 1.00 89.19 243 ARG A C 1
ATOM 1912 O O . ARG A 1 243 ? -29.343 -6.265 34.659 1.00 89.19 243 ARG A O 1
ATOM 1919 N N . GLN A 1 244 ? -28.653 -5.195 32.807 1.00 87.31 244 GLN A N 1
ATOM 1920 C CA . GLN A 1 244 ? -29.208 -3.874 33.135 1.00 87.31 244 GLN A CA 1
ATOM 1921 C C . GLN A 1 244 ? -30.643 -3.678 32.600 1.00 87.31 244 GLN A C 1
ATOM 1923 O O . GLN A 1 244 ? -31.254 -2.644 32.861 1.00 87.31 244 GLN A O 1
ATOM 1928 N N . GLY A 1 245 ? -31.205 -4.666 31.890 1.00 86.25 245 GLY A N 1
ATOM 1929 C CA . GLY A 1 245 ? -32.554 -4.612 31.316 1.00 86.25 245 GLY A CA 1
ATOM 1930 C C . GLY A 1 245 ? -32.653 -3.855 29.988 1.00 86.25 245 GLY A C 1
ATOM 1931 O O . GLY A 1 245 ? -33.757 -3.516 29.568 1.00 86.25 245 GLY A O 1
ATOM 1932 N N . ILE A 1 246 ? -31.522 -3.583 29.334 1.00 85.62 246 ILE A N 1
ATOM 1933 C CA . ILE A 1 246 ? -31.460 -2.930 28.023 1.00 85.62 246 ILE A CA 1
ATOM 1934 C C . ILE A 1 246 ? -31.748 -3.969 26.929 1.00 85.62 246 ILE A C 1
ATOM 1936 O O . ILE A 1 246 ? -31.269 -5.102 27.002 1.00 85.62 246 ILE A O 1
ATOM 1940 N N . GLN A 1 247 ? -32.528 -3.593 25.912 1.00 75.06 247 GLN A N 1
ATOM 1941 C CA . GLN A 1 247 ? -32.820 -4.438 24.750 1.00 75.06 247 GLN A CA 1
ATOM 1942 C C . GLN A 1 247 ? -32.242 -3.822 23.476 1.00 75.06 247 GLN A C 1
ATOM 1944 O O . GLN A 1 247 ? -32.482 -2.652 23.184 1.00 75.06 247 GLN A O 1
ATOM 1949 N N . CYS A 1 248 ? -31.513 -4.627 22.703 1.00 73.25 248 CYS A N 1
ATOM 1950 C CA . CYS A 1 248 ? -30.867 -4.201 21.465 1.00 73.25 248 CYS A CA 1
ATOM 1951 C C . CYS A 1 248 ? -31.486 -4.919 20.268 1.00 73.25 248 CYS A C 1
ATOM 1953 O O . CYS A 1 248 ? -31.563 -6.147 20.240 1.00 73.25 248 CYS A O 1
ATOM 1955 N N . SER A 1 249 ? -31.880 -4.165 19.245 1.00 57.75 249 SER A N 1
ATOM 1956 C CA . SER A 1 249 ? -32.295 -4.731 17.961 1.00 57.75 249 SER A CA 1
ATOM 1957 C C . SER A 1 249 ? -31.162 -5.565 17.353 1.00 57.75 249 SER A C 1
ATOM 1959 O O . SER A 1 249 ? -30.029 -5.092 17.261 1.00 57.75 249 SER A O 1
ATOM 1961 N N . GLY A 1 250 ? -31.470 -6.793 16.934 1.00 55.09 250 GLY A N 1
ATOM 1962 C CA . GLY A 1 250 ? -30.483 -7.743 16.410 1.00 55.09 250 GLY A CA 1
ATOM 1963 C C . GLY A 1 250 ? -29.825 -8.641 17.464 1.00 55.09 250 GLY A C 1
ATOM 1964 O O . GLY A 1 250 ? -29.140 -9.584 17.080 1.00 55.09 250 GLY A O 1
ATOM 1965 N N . VAL A 1 251 ? -30.071 -8.426 18.765 1.00 47.47 251 VAL A N 1
ATOM 1966 C CA . VAL A 1 251 ? -29.821 -9.473 19.766 1.00 47.47 251 VAL A CA 1
ATOM 1967 C C . VAL A 1 251 ? -30.882 -10.549 19.580 1.00 47.47 251 VAL A C 1
ATOM 1969 O O . VAL A 1 251 ? -32.048 -10.347 19.920 1.00 47.47 251 VAL A O 1
ATOM 1972 N N . ASP A 1 252 ? -30.463 -11.698 19.059 1.00 40.38 252 ASP A N 1
ATOM 1973 C CA . ASP A 1 252 ? -31.214 -12.940 19.199 1.00 40.38 252 ASP A CA 1
ATOM 1974 C C . ASP A 1 252 ? -31.252 -13.273 20.708 1.00 40.38 252 ASP A C 1
ATOM 1976 O O . ASP A 1 252 ? -30.189 -13.469 21.313 1.00 40.38 252 ASP A O 1
ATOM 1980 N N . PRO A 1 253 ? -32.419 -13.224 21.382 1.00 40.50 253 PRO A N 1
ATOM 1981 C CA . PRO A 1 253 ? -32.482 -13.451 22.821 1.00 40.50 253 PRO A CA 1
ATOM 1982 C C . PRO A 1 253 ? -32.081 -14.901 23.084 1.00 40.50 253 PRO A C 1
ATOM 1984 O O . PRO A 1 253 ? -32.746 -15.788 22.564 1.00 40.50 253 PRO A O 1
ATOM 1987 N N . ILE A 1 254 ? -31.014 -15.137 23.865 1.00 42.16 254 ILE A N 1
ATOM 1988 C CA . ILE A 1 254 ? -30.338 -16.448 24.005 1.00 42.16 254 ILE A CA 1
ATOM 1989 C C . ILE A 1 254 ? -31.359 -17.591 24.160 1.00 42.16 254 ILE A C 1
ATOM 1991 O O . ILE A 1 254 ? -31.931 -17.819 25.227 1.00 42.16 254 ILE A O 1
ATOM 1995 N N . GLY A 1 255 ? -31.611 -18.271 23.037 1.00 34.16 255 GLY A N 1
ATOM 1996 C CA . GLY A 1 255 ? -32.962 -18.725 22.689 1.00 34.16 255 GLY A CA 1
ATOM 1997 C C . GLY A 1 255 ? -33.140 -20.230 22.630 1.00 34.16 255 GLY A C 1
ATOM 1998 O O . GLY A 1 255 ? -33.929 -20.731 21.834 1.00 34.16 255 GLY A O 1
ATOM 1999 N N . THR A 1 256 ? -32.411 -20.978 23.460 1.00 35.78 256 THR A N 1
ATOM 2000 C CA . THR A 1 256 ? -32.578 -22.440 23.616 1.00 35.78 256 THR A CA 1
ATOM 2001 C C . THR A 1 256 ? -32.435 -23.277 22.329 1.00 35.78 256 THR A C 1
ATOM 2003 O O . THR A 1 256 ? -32.916 -24.406 22.274 1.00 35.78 256 THR A O 1
ATOM 2006 N N . VAL A 1 257 ? -31.714 -22.775 21.318 1.00 29.88 257 VAL A N 1
ATOM 2007 C CA . VAL A 1 257 ? -31.315 -23.532 20.117 1.00 29.88 257 VAL A CA 1
ATOM 2008 C C . VAL A 1 257 ? -29.784 -23.507 19.986 1.00 29.88 257 VAL A C 1
ATOM 2010 O O . VAL A 1 257 ? -29.213 -22.428 19.826 1.00 29.88 257 VAL A O 1
ATOM 2013 N N . PRO A 1 258 ? -29.087 -24.658 20.059 1.00 36.53 258 PRO A N 1
ATOM 2014 C CA . PRO A 1 258 ? -27.631 -24.703 19.952 1.00 36.53 258 PRO A CA 1
ATOM 2015 C C . PRO A 1 258 ? -27.180 -24.604 18.485 1.00 36.53 258 PRO A C 1
ATOM 2017 O O . PRO A 1 258 ? -27.193 -25.591 17.751 1.00 36.53 258 PRO A O 1
ATOM 2020 N N . ASN A 1 259 ? -26.746 -23.415 18.062 1.00 36.09 259 ASN A N 1
ATOM 2021 C CA . ASN A 1 259 ? -26.046 -23.221 16.789 1.00 36.09 259 ASN A CA 1
ATOM 2022 C C . ASN A 1 259 ? -24.526 -23.427 17.026 1.00 36.09 259 ASN A C 1
ATOM 2024 O O . ASN A 1 259 ? -23.972 -22.758 17.905 1.00 36.09 259 ASN A O 1
ATOM 2028 N N . PRO A 1 260 ? -23.836 -24.368 16.347 1.00 39.28 260 PRO A N 1
ATOM 2029 C CA . PRO A 1 260 ? -22.643 -25.021 16.904 1.00 39.28 260 PRO A CA 1
ATOM 2030 C C . PRO A 1 260 ? -21.317 -24.269 16.664 1.00 39.28 260 PRO A C 1
ATOM 2032 O O . PRO A 1 260 ? -20.381 -24.812 16.083 1.00 39.28 260 PRO A O 1
ATOM 2035 N N . LEU A 1 261 ? -21.221 -23.025 17.147 1.00 41.97 261 LEU A N 1
ATOM 2036 C CA . LEU A 1 261 ? -19.967 -22.252 17.229 1.00 41.97 261 LEU A CA 1
ATOM 2037 C C . LEU A 1 261 ? -19.685 -21.670 18.632 1.00 41.97 261 LEU A C 1
ATOM 2039 O O . LEU A 1 261 ? -18.790 -20.845 18.791 1.00 41.97 261 LEU A O 1
ATOM 2043 N N . PHE A 1 262 ? -20.394 -22.138 19.665 1.00 47.69 262 PHE A N 1
ATOM 2044 C CA . PHE A 1 262 ? -20.037 -21.913 21.070 1.00 47.69 262 PHE A CA 1
ATOM 2045 C C . PHE A 1 262 ? -19.703 -23.256 21.729 1.00 47.69 262 PHE A C 1
ATOM 2047 O O . PHE A 1 262 ? -20.572 -24.112 21.869 1.00 47.69 262 PHE A O 1
ATOM 2054 N N . THR A 1 263 ? -18.436 -23.454 22.104 1.00 44.69 263 THR A N 1
ATOM 2055 C CA . THR A 1 263 ? -17.908 -24.741 22.592 1.00 44.69 263 THR A CA 1
ATOM 2056 C C . THR A 1 263 ? -17.362 -24.634 24.020 1.00 44.69 263 THR A C 1
ATOM 2058 O O . THR A 1 263 ? -16.148 -24.603 24.216 1.00 44.69 263 THR A O 1
ATOM 2061 N N . ASP A 1 264 ? -18.268 -24.548 25.002 1.00 59.59 264 ASP A N 1
ATOM 2062 C CA . ASP A 1 264 ? -18.122 -24.794 26.459 1.00 59.59 264 ASP A CA 1
ATOM 2063 C C . ASP A 1 264 ? -16.976 -24.137 27.273 1.00 59.59 264 ASP A C 1
ATOM 2065 O O . ASP A 1 264 ? -16.974 -24.235 28.503 1.00 59.59 264 ASP A O 1
ATOM 2069 N N . ALA A 1 265 ? -16.026 -23.431 26.658 1.00 62.41 265 ALA A N 1
ATOM 2070 C CA . ALA A 1 265 ? -14.932 -22.722 27.331 1.00 62.41 265 ALA A CA 1
ATOM 2071 C C . ALA A 1 265 ? -15.196 -21.210 27.441 1.00 62.41 265 ALA A C 1
ATOM 2073 O O . ALA A 1 265 ? -15.013 -20.622 28.510 1.00 62.41 265 ALA A O 1
ATOM 2074 N N . ASP A 1 266 ? -15.687 -20.590 26.364 1.00 68.69 266 ASP A N 1
ATOM 2075 C CA . ASP A 1 266 ? -15.964 -19.149 26.291 1.00 68.69 266 ASP A CA 1
ATOM 2076 C C . ASP A 1 266 ? -16.989 -18.686 27.330 1.00 68.69 266 ASP A C 1
ATOM 2078 O O . ASP A 1 266 ? -16.807 -17.650 27.967 1.00 68.69 266 ASP A O 1
ATOM 2082 N N . ASP A 1 267 ? -18.031 -19.477 27.585 1.00 75.00 267 ASP A N 1
ATOM 2083 C CA . ASP A 1 267 ? -19.034 -19.129 28.596 1.00 75.00 267 ASP A CA 1
ATOM 2084 C C . ASP A 1 267 ? -18.469 -19.196 30.024 1.00 75.00 267 ASP A C 1
ATOM 2086 O O . ASP A 1 267 ? -18.925 -18.471 30.909 1.00 75.00 267 ASP A O 1
ATOM 2090 N N . GLN A 1 268 ? -17.407 -19.979 30.255 1.00 83.25 268 GLN A N 1
ATOM 2091 C CA . GLN A 1 268 ? -16.680 -19.973 31.528 1.00 83.25 268 GLN A CA 1
ATOM 2092 C C . GLN A 1 268 ? -15.792 -18.729 31.669 1.00 83.25 268 GLN A C 1
ATOM 2094 O O . GLN A 1 268 ? -15.729 -18.154 32.756 1.00 83.25 268 GLN A O 1
ATOM 2099 N N . VAL A 1 269 ? -15.133 -18.299 30.584 1.00 87.75 269 VAL A N 1
ATOM 2100 C CA . VAL A 1 269 ? -14.371 -17.035 30.511 1.00 87.75 269 VAL A CA 1
ATOM 2101 C C . VAL A 1 269 ? -15.297 -15.855 30.813 1.00 87.75 269 VAL A C 1
ATOM 2103 O O . VAL A 1 269 ? -15.044 -15.069 31.725 1.00 87.75 269 VAL A O 1
ATOM 2106 N N . ILE A 1 270 ? -16.425 -15.774 30.106 1.00 89.88 270 ILE A N 1
ATOM 2107 C CA . ILE A 1 270 ? -17.409 -14.695 30.238 1.00 89.88 270 ILE A CA 1
ATOM 2108 C C . ILE A 1 270 ? -18.051 -14.707 31.632 1.00 89.88 270 ILE A C 1
ATOM 2110 O O . ILE A 1 270 ? -18.200 -13.653 32.251 1.00 89.88 270 ILE A O 1
ATOM 2114 N N . LYS A 1 271 ? -18.341 -15.886 32.197 1.00 89.50 271 LYS A N 1
ATOM 2115 C CA . LYS A 1 271 ? -18.795 -16.003 33.588 1.00 89.50 271 LYS A CA 1
ATOM 2116 C C . LYS A 1 271 ? -17.769 -15.445 34.584 1.00 89.50 271 LYS A C 1
ATOM 2118 O O . LYS A 1 271 ? -18.160 -14.636 35.424 1.00 89.50 271 LYS A O 1
ATOM 2123 N N . ARG A 1 272 ? -16.479 -15.799 34.472 1.00 93.69 272 ARG A N 1
ATOM 2124 C CA . ARG A 1 272 ? -15.409 -15.245 35.334 1.00 93.69 272 ARG A CA 1
ATOM 2125 C C . ARG A 1 272 ? -15.328 -13.721 35.231 1.00 93.69 272 ARG A C 1
ATOM 2127 O O . ARG A 1 272 ? -15.311 -13.042 36.255 1.00 93.69 272 ARG A O 1
ATOM 2134 N N . VAL A 1 273 ? -15.353 -13.187 34.011 1.00 96.81 273 VAL A N 1
ATOM 2135 C CA . VAL A 1 273 ? -15.353 -11.742 33.713 1.00 96.81 273 VAL A CA 1
ATOM 2136 C C . VAL A 1 273 ? -16.532 -11.017 34.380 1.00 96.81 273 VAL A C 1
ATOM 2138 O O . VAL A 1 273 ? -16.368 -9.956 34.993 1.00 96.81 273 VAL A O 1
ATOM 2141 N N . LEU A 1 274 ? -17.733 -11.594 34.311 1.00 94.69 274 LEU A N 1
ATOM 2142 C CA . LEU A 1 274 ? -18.953 -11.002 34.868 1.00 94.69 274 LEU A CA 1
ATOM 2143 C C . LEU A 1 274 ? -19.037 -11.149 36.400 1.00 94.69 274 LEU A C 1
ATOM 2145 O O . LEU A 1 274 ? -19.573 -10.268 37.077 1.00 94.69 274 LEU A O 1
ATOM 2149 N N . GLU A 1 275 ? -18.448 -12.198 36.977 1.00 94.00 275 GLU A N 1
ATOM 2150 C CA . GLU A 1 275 ? -18.263 -12.343 38.427 1.00 94.00 275 GLU A CA 1
ATOM 2151 C C . GLU A 1 275 ? -17.212 -11.353 38.966 1.00 94.00 275 GLU A C 1
ATOM 2153 O O . GLU A 1 275 ? -17.475 -10.648 39.945 1.00 94.00 275 GLU A O 1
ATOM 2158 N N . GLN A 1 276 ? -16.060 -11.218 38.299 1.00 96.06 276 GLN A N 1
ATOM 2159 C CA . GLN A 1 276 ? -14.987 -10.301 38.697 1.00 96.06 276 GLN A CA 1
ATOM 2160 C C . GLN A 1 276 ? -15.425 -8.832 38.595 1.00 96.06 276 GLN A C 1
ATOM 2162 O O . GLN A 1 276 ? -15.252 -8.069 39.548 1.00 96.06 276 GLN A O 1
ATOM 2167 N N . SER A 1 277 ? -16.059 -8.429 37.491 1.00 96.88 277 SER A N 1
ATOM 2168 C CA . SER A 1 277 ? -16.608 -7.070 37.347 1.00 96.88 277 SER A CA 1
ATOM 2169 C C . SER A 1 277 ? -17.699 -6.771 38.384 1.00 96.88 277 SER A C 1
ATOM 2171 O O . SER A 1 277 ? -17.732 -5.669 38.932 1.00 96.88 277 SER A O 1
ATOM 2173 N N . SER A 1 278 ? -18.516 -7.761 38.765 1.00 93.56 278 SER A N 1
ATOM 2174 C CA . SER A 1 278 ? -19.492 -7.631 39.862 1.00 93.56 278 SER A CA 1
ATOM 2175 C C . SER A 1 278 ? -18.854 -7.435 41.246 1.00 93.56 278 SER A C 1
ATOM 2177 O O . SER A 1 278 ? -19.502 -6.893 42.145 1.00 93.56 278 SER A O 1
ATOM 2179 N N . ILE A 1 279 ? -17.604 -7.864 41.452 1.00 94.81 279 ILE A N 1
ATOM 2180 C CA . ILE A 1 279 ? -16.819 -7.564 42.662 1.00 94.81 279 ILE A CA 1
ATOM 2181 C C . ILE A 1 279 ? -16.251 -6.140 42.571 1.00 94.81 279 ILE A C 1
ATOM 2183 O O . ILE A 1 279 ? -16.434 -5.345 43.493 1.00 94.81 279 ILE A O 1
ATOM 2187 N N . ILE A 1 280 ? -15.646 -5.782 41.436 1.00 96.44 280 ILE A N 1
ATOM 2188 C CA . ILE A 1 280 ? -15.044 -4.458 41.215 1.00 96.44 280 ILE A CA 1
ATOM 2189 C C . ILE A 1 280 ? -16.094 -3.337 41.316 1.00 96.44 280 ILE A C 1
ATOM 2191 O O . ILE A 1 280 ? -15.858 -2.338 41.993 1.00 96.44 280 ILE A O 1
ATOM 2195 N N . MET A 1 281 ? -17.294 -3.510 40.753 1.00 94.81 281 MET A N 1
ATOM 2196 C CA . MET A 1 281 ? -18.379 -2.523 40.876 1.00 94.81 281 MET A CA 1
ATOM 2197 C C . MET A 1 281 ? -18.800 -2.280 42.339 1.00 94.81 281 MET A C 1
ATOM 2199 O O . MET A 1 281 ? -19.091 -1.143 42.717 1.00 94.81 281 MET A O 1
ATOM 2203 N N . LYS A 1 282 ? -18.757 -3.307 43.205 1.00 91.38 282 LYS A N 1
ATOM 2204 C CA . LYS A 1 282 ? -18.992 -3.150 44.657 1.00 91.38 282 LYS A CA 1
ATOM 2205 C C . LYS A 1 282 ? -17.854 -2.376 45.332 1.00 91.38 282 LYS A C 1
ATOM 2207 O O . LYS A 1 282 ? -18.115 -1.536 46.197 1.00 91.38 282 LYS A O 1
ATOM 2212 N N . ASN A 1 283 ? -16.606 -2.598 44.920 1.00 90.00 283 ASN A N 1
ATOM 2213 C CA . ASN A 1 283 ? -15.447 -1.849 45.419 1.00 90.00 283 ASN A CA 1
ATOM 2214 C C . ASN A 1 283 ? -15.502 -0.370 44.999 1.00 90.00 283 ASN A C 1
ATOM 2216 O O . ASN A 1 283 ? -15.293 0.512 45.830 1.00 90.00 283 ASN A O 1
ATOM 2220 N N . ILE A 1 284 ? -15.865 -0.080 43.746 1.00 88.19 284 ILE A N 1
ATOM 2221 C CA . ILE A 1 284 ? -16.072 1.289 43.249 1.00 88.19 284 ILE A CA 1
ATOM 2222 C C . ILE A 1 284 ? -17.189 1.974 44.050 1.00 88.19 284 ILE A C 1
ATOM 2224 O O . ILE A 1 284 ? -16.992 3.091 44.538 1.00 88.19 284 ILE A O 1
ATOM 2228 N N . GLY A 1 285 ? -18.325 1.296 44.255 1.00 74.62 285 GLY A N 1
ATOM 2229 C CA . GLY A 1 285 ? -19.448 1.811 45.042 1.00 74.62 285 GLY A CA 1
ATOM 2230 C C . GLY A 1 285 ? -19.094 2.105 46.505 1.00 74.62 285 GLY A C 1
ATOM 2231 O O . GLY A 1 285 ? -19.445 3.165 47.023 1.00 74.62 285 GLY A O 1
ATOM 2232 N N . THR A 1 286 ? -18.349 1.216 47.171 1.00 67.50 286 THR A N 1
ATOM 2233 C CA . THR A 1 286 ? -17.922 1.438 48.565 1.00 67.50 286 THR A CA 1
ATOM 2234 C C . THR A 1 286 ? -16.883 2.557 48.678 1.00 67.50 286 THR A C 1
ATOM 2236 O O . THR A 1 286 ? -17.081 3.452 49.503 1.00 67.50 286 THR A O 1
ATOM 2239 N N . ARG A 1 287 ? -15.850 2.599 47.817 1.00 62.53 287 ARG A N 1
ATOM 2240 C CA . ARG A 1 287 ? -14.836 3.680 47.800 1.00 62.53 287 ARG A CA 1
ATOM 2241 C C . ARG A 1 287 ? -15.460 5.070 47.637 1.00 62.53 287 ARG A C 1
ATOM 2243 O O . ARG A 1 287 ? -15.052 5.995 48.330 1.00 62.53 287 ARG A O 1
ATOM 2250 N N . HIS A 1 288 ? -16.486 5.213 46.795 1.00 52.72 288 HIS A N 1
ATOM 2251 C CA . HIS A 1 288 ? -17.177 6.493 46.577 1.00 52.72 288 HIS A CA 1
ATOM 2252 C C . HIS A 1 288 ? -18.246 6.833 47.637 1.00 52.72 288 HIS A C 1
ATOM 2254 O O . HIS A 1 288 ? -18.771 7.945 47.636 1.00 52.72 288 HIS A O 1
ATOM 2260 N N . SER A 1 289 ? -18.576 5.909 48.548 1.00 40.06 289 SER A N 1
ATOM 2261 C CA . SER A 1 289 ? -19.547 6.145 49.633 1.00 40.06 289 SER A CA 1
ATOM 2262 C C . SER A 1 289 ? -18.943 6.800 50.885 1.00 40.06 289 SER A C 1
ATOM 2264 O O . SER A 1 289 ? -19.677 7.290 51.747 1.00 40.06 289 SER A O 1
ATOM 2266 N N . VAL A 1 290 ? -17.610 6.826 50.989 1.00 31.23 290 VAL A N 1
ATOM 2267 C CA . VAL A 1 290 ? -16.867 7.361 52.136 1.00 31.23 290 VAL A CA 1
ATOM 2268 C C . VAL A 1 290 ? -16.370 8.771 51.810 1.00 31.23 290 VAL A C 1
ATOM 2270 O O . VAL A 1 290 ? -15.719 8.990 50.793 1.00 31.23 290 VAL A O 1
ATOM 2273 N N . ASN A 1 291 ? -16.661 9.745 52.680 1.00 26.70 291 ASN A N 1
ATOM 2274 C CA . ASN A 1 291 ? -16.111 11.099 52.538 1.00 26.70 291 ASN A CA 1
ATOM 2275 C C . ASN A 1 291 ? -14.571 11.058 52.597 1.00 26.70 291 ASN A C 1
ATOM 2277 O O . ASN A 1 291 ? -14.034 10.344 53.448 1.00 26.70 291 ASN A O 1
ATOM 2281 N N . PRO A 1 292 ? -13.853 11.850 51.778 1.00 29.44 292 PRO A N 1
ATOM 2282 C CA . PRO A 1 292 ? -12.396 11.886 51.826 1.00 29.44 292 PRO A CA 1
ATOM 2283 C C . PRO A 1 292 ? -11.908 12.291 53.229 1.00 29.44 292 PRO A C 1
ATOM 2285 O O . PRO A 1 292 ? -12.485 13.209 53.830 1.00 29.44 292 PRO A O 1
ATOM 2288 N N . PRO A 1 293 ? -10.852 11.651 53.768 1.00 28.19 293 PRO A N 1
ATOM 2289 C CA . PRO A 1 293 ? -10.279 12.047 55.046 1.00 28.19 293 PRO A CA 1
ATOM 2290 C C . PRO A 1 293 ? -9.846 13.515 55.020 1.00 28.19 293 PRO A C 1
ATOM 2292 O O . PRO A 1 293 ? -9.229 13.979 54.060 1.00 28.19 293 PRO A O 1
ATOM 2295 N N . ARG A 1 294 ? -10.117 14.250 56.105 1.00 27.09 294 ARG A N 1
ATOM 2296 C CA . ARG A 1 294 ? -9.426 15.526 56.336 1.00 27.09 294 ARG A CA 1
ATOM 2297 C C . ARG A 1 294 ? -7.924 15.240 56.477 1.00 27.09 294 ARG A C 1
ATOM 2299 O O . ARG A 1 294 ? -7.590 14.241 57.115 1.00 27.09 294 ARG A O 1
ATOM 2306 N N . PRO A 1 295 ? -7.028 16.094 55.952 1.00 29.41 295 PRO A N 1
ATOM 2307 C CA . PRO A 1 295 ? -5.593 15.909 56.137 1.00 29.41 295 PRO A CA 1
ATOM 2308 C C . PRO A 1 295 ? -5.259 15.929 57.633 1.00 29.41 295 PRO A C 1
ATOM 2310 O O . PRO A 1 295 ? -5.447 16.939 58.313 1.00 29.41 295 PRO A O 1
ATOM 2313 N N . SER A 1 296 ? -4.803 14.791 58.156 1.00 28.31 296 SER A N 1
ATOM 2314 C CA . SER A 1 296 ? -4.429 14.634 59.559 1.00 28.31 296 SER A CA 1
ATOM 2315 C C . SER A 1 296 ? -3.113 15.355 59.830 1.00 28.31 296 SER A C 1
ATOM 2317 O O . SER A 1 296 ? -2.062 14.972 59.314 1.00 28.31 296 SER A O 1
ATOM 2319 N N . THR A 1 297 ? -3.161 16.397 60.654 1.00 31.00 297 THR A N 1
ATOM 2320 C CA . THR A 1 297 ? -1.981 17.160 61.066 1.00 31.00 297 THR A CA 1
ATOM 2321 C C . THR A 1 297 ? -1.022 16.304 61.893 1.00 31.00 297 THR A C 1
ATOM 2323 O O . THR A 1 297 ? -1.342 15.956 63.024 1.00 31.00 297 THR A O 1
ATOM 2326 N N . GLY A 1 298 ? 0.168 16.046 61.347 1.00 38.78 298 GLY A N 1
ATOM 2327 C CA . GLY A 1 298 ? 1.395 15.757 62.094 1.00 38.78 298 GLY A CA 1
ATOM 2328 C C . GLY A 1 298 ? 1.389 14.541 63.025 1.00 38.78 298 GLY A C 1
ATOM 2329 O O . GLY A 1 298 ? 1.183 14.682 64.227 1.00 38.78 298 GLY A O 1
ATOM 2330 N N . ILE A 1 299 ? 1.809 13.384 62.507 1.00 27.28 299 ILE A N 1
ATOM 2331 C CA . ILE A 1 299 ? 2.427 12.332 63.327 1.00 27.28 299 ILE A CA 1
ATOM 2332 C C . ILE A 1 299 ? 3.918 12.302 62.984 1.00 27.28 299 ILE A C 1
ATOM 2334 O O . ILE A 1 299 ? 4.293 11.982 61.859 1.00 27.28 299 ILE A O 1
ATOM 2338 N N . LYS A 1 300 ? 4.772 12.652 63.952 1.00 34.34 300 LYS A N 1
ATOM 2339 C CA . LYS A 1 300 ? 6.208 12.349 63.898 1.00 34.34 300 LYS A CA 1
ATOM 2340 C C . LYS A 1 300 ? 6.428 10.968 64.508 1.00 34.34 300 LYS A C 1
ATOM 2342 O O . LYS A 1 300 ? 6.032 10.754 65.649 1.00 34.34 300 LYS A O 1
ATOM 2347 N N . LEU A 1 301 ? 7.139 10.095 63.804 1.00 27.61 301 LEU A N 1
ATOM 2348 C CA . LEU A 1 301 ? 7.836 8.955 64.401 1.00 27.61 301 LEU A CA 1
ATOM 2349 C C . LEU A 1 301 ? 9.299 8.980 63.931 1.00 27.61 301 LEU A C 1
ATOM 2351 O O . LEU A 1 301 ? 9.542 9.305 62.767 1.00 27.61 301 LEU A O 1
ATOM 2355 N N . PRO A 1 302 ? 10.276 8.727 64.820 1.00 29.64 302 PRO A N 1
ATOM 2356 C CA . PRO A 1 302 ? 11.689 8.799 64.477 1.00 29.64 302 PRO A CA 1
ATOM 2357 C C . PRO A 1 302 ? 12.186 7.478 63.882 1.00 29.64 302 PRO A C 1
ATOM 2359 O O . PRO A 1 302 ? 11.841 6.405 64.370 1.00 29.64 302 PRO A O 1
ATOM 2362 N N . ILE A 1 303 ? 13.078 7.567 62.895 1.00 29.55 303 ILE A N 1
ATOM 2363 C CA . ILE A 1 303 ? 13.986 6.474 62.536 1.00 29.55 303 ILE A CA 1
ATOM 2364 C C . ILE A 1 303 ? 15.402 7.043 62.577 1.00 29.55 303 ILE A C 1
ATOM 2366 O O . ILE A 1 303 ? 15.825 7.778 61.689 1.00 29.55 303 ILE A O 1
ATOM 2370 N N . THR A 1 304 ? 16.115 6.735 63.656 1.00 31.77 304 THR A N 1
ATOM 2371 C CA . THR A 1 304 ? 17.569 6.879 63.744 1.00 31.77 304 THR A CA 1
ATOM 2372 C C . THR A 1 304 ? 18.215 5.699 63.030 1.00 31.77 304 THR A C 1
ATOM 2374 O O . THR A 1 304 ? 18.011 4.562 63.453 1.00 31.77 304 THR A O 1
ATOM 2377 N N . LEU A 1 305 ? 19.007 5.962 61.991 1.00 32.06 305 LEU A N 1
ATOM 2378 C CA . LEU A 1 305 ? 19.945 4.985 61.433 1.00 32.06 305 LEU A CA 1
ATOM 2379 C C . LEU A 1 305 ? 21.326 5.210 62.064 1.00 32.06 305 LEU A C 1
ATOM 2381 O O . LEU A 1 305 ? 21.707 6.352 62.326 1.00 32.06 305 LEU A O 1
ATOM 2385 N N . GLY A 1 306 ? 22.026 4.118 62.373 1.00 30.45 306 GLY A N 1
ATOM 2386 C CA . GLY A 1 306 ? 23.320 4.142 63.061 1.00 30.45 306 GLY A CA 1
ATOM 2387 C C . GLY A 1 306 ? 24.498 4.391 62.118 1.00 30.45 306 GLY A C 1
ATOM 2388 O O . GLY A 1 306 ? 24.402 4.189 60.909 1.00 30.45 306 GLY A O 1
ATOM 2389 N N . GLU A 1 307 ? 25.638 4.797 62.678 1.00 35.16 307 GLU A N 1
ATOM 2390 C CA . GLU A 1 307 ? 26.819 5.204 61.897 1.00 35.16 307 GLU A CA 1
ATOM 2391 C C . GLU A 1 307 ? 27.506 4.049 61.133 1.00 35.16 307 GLU A C 1
ATOM 2393 O O . GLU A 1 307 ? 28.333 4.303 60.259 1.00 35.16 307 GLU A O 1
ATOM 2398 N N . GLU A 1 308 ? 27.136 2.789 61.388 1.00 34.75 308 GLU A N 1
ATOM 2399 C CA . GLU A 1 308 ? 27.745 1.615 60.742 1.00 34.75 308 GLU A CA 1
ATOM 2400 C C . GLU A 1 308 ? 27.211 1.331 59.322 1.00 34.75 308 GLU A C 1
ATOM 2402 O O . GLU A 1 308 ? 27.974 0.867 58.476 1.00 34.75 308 GLU A O 1
ATOM 2407 N N . GLU A 1 309 ? 25.965 1.696 58.979 1.00 34.78 309 GLU A N 1
ATOM 2408 C CA . GLU A 1 309 ? 25.471 1.570 57.587 1.00 34.78 309 GLU A CA 1
ATOM 2409 C C . GLU A 1 309 ? 26.090 2.618 56.640 1.00 34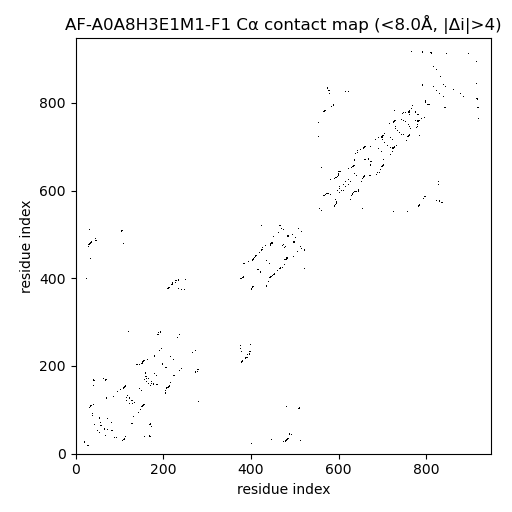.78 309 GLU A C 1
ATOM 2411 O O . GLU A 1 309 ? 26.135 2.429 55.424 1.00 34.78 309 GLU A O 1
ATOM 2416 N N . ILE A 1 310 ? 26.650 3.704 57.185 1.00 35.41 310 ILE A N 1
ATOM 2417 C CA . ILE A 1 310 ? 27.326 4.760 56.413 1.00 35.41 310 ILE A CA 1
ATOM 2418 C C . ILE A 1 310 ? 28.716 4.299 55.916 1.00 35.41 310 ILE A C 1
ATOM 2420 O O . ILE A 1 310 ? 29.257 4.866 54.960 1.00 35.41 310 ILE A O 1
ATOM 2424 N N . ALA A 1 311 ? 29.283 3.233 56.494 1.00 29.78 311 ALA A N 1
ATOM 2425 C CA . ALA A 1 311 ? 30.604 2.715 56.130 1.00 29.78 311 ALA A CA 1
ATOM 2426 C C . ALA A 1 311 ? 30.647 2.005 54.758 1.00 29.78 311 ALA A C 1
ATOM 2428 O O . ALA A 1 311 ? 31.688 2.003 54.102 1.00 29.78 311 ALA A O 1
ATOM 2429 N N . ALA A 1 312 ? 29.529 1.445 54.282 1.00 31.16 312 ALA A N 1
ATOM 2430 C CA . ALA A 1 312 ? 29.494 0.608 53.074 1.00 31.16 312 ALA A CA 1
ATOM 2431 C C . ALA A 1 312 ? 29.624 1.377 51.738 1.00 31.16 312 ALA A C 1
ATOM 2433 O O . ALA A 1 312 ? 29.794 0.764 50.687 1.00 31.16 312 ALA A O 1
ATOM 2434 N N . ILE A 1 313 ? 29.551 2.715 51.755 1.00 34.50 313 ILE A N 1
ATOM 2435 C CA . ILE A 1 313 ? 29.486 3.565 50.546 1.00 34.50 313 ILE A CA 1
ATOM 2436 C C . ILE A 1 313 ? 30.849 4.223 50.211 1.00 34.50 313 ILE A C 1
ATOM 2438 O O . ILE A 1 313 ? 30.968 4.986 49.251 1.00 34.50 313 ILE A O 1
ATOM 2442 N N . ARG A 1 314 ? 31.923 3.933 50.965 1.00 30.55 314 ARG A N 1
ATOM 2443 C CA . ARG A 1 314 ? 33.244 4.571 50.776 1.00 30.55 314 ARG A CA 1
ATOM 2444 C C . ARG A 1 314 ? 34.433 3.604 50.850 1.00 30.55 314 ARG A C 1
ATOM 2446 O O . ARG A 1 314 ? 35.029 3.481 51.913 1.00 30.55 314 ARG A O 1
ATOM 2453 N N . LEU A 1 315 ? 34.834 3.036 49.701 1.00 25.67 315 LEU A N 1
ATOM 2454 C CA . LEU A 1 315 ? 36.228 2.886 49.203 1.00 25.67 315 LEU A CA 1
ATOM 2455 C C . LEU A 1 315 ? 36.274 1.998 47.932 1.00 25.67 315 LEU A C 1
ATOM 2457 O O . LEU A 1 315 ? 35.540 1.021 47.849 1.00 25.67 315 LEU A O 1
ATOM 2461 N N . GLY A 1 316 ? 37.149 2.319 46.961 1.00 22.83 316 GLY A N 1
ATOM 2462 C CA . GLY A 1 316 ? 37.321 1.564 45.694 1.00 22.83 316 GLY A CA 1
ATOM 2463 C C . GLY A 1 316 ? 36.946 2.358 44.426 1.00 22.83 316 GLY A C 1
ATOM 2464 O O . GLY A 1 316 ? 35.895 2.130 43.848 1.00 22.83 316 GLY A O 1
ATOM 2465 N N . HIS A 1 317 ? 37.655 3.436 44.061 1.00 24.53 317 HIS A N 1
ATOM 2466 C CA . HIS A 1 317 ? 38.819 3.428 43.138 1.00 24.53 317 HIS A CA 1
ATOM 2467 C C . HIS A 1 317 ? 38.551 2.725 41.784 1.00 24.53 317 HIS A C 1
ATOM 2469 O O . HIS A 1 317 ? 38.259 1.538 41.780 1.00 24.53 317 HIS A O 1
ATOM 2475 N N . GLY A 1 318 ? 38.716 3.323 40.594 1.00 22.22 318 GLY A N 1
ATOM 2476 C CA . GLY A 1 318 ? 39.127 4.671 40.140 1.00 22.22 318 GLY A CA 1
ATOM 2477 C C . GLY A 1 318 ? 39.612 4.576 38.667 1.00 22.22 318 GLY A C 1
ATOM 2478 O O . GLY A 1 318 ? 39.706 3.472 38.150 1.00 22.22 318 GLY A O 1
ATOM 2479 N N . ALA A 1 319 ? 40.029 5.593 37.904 1.00 21.47 319 ALA A N 1
ATOM 2480 C CA . ALA A 1 319 ? 39.896 7.054 37.886 1.00 21.47 319 ALA A CA 1
ATOM 2481 C C . ALA A 1 319 ? 40.928 7.606 36.855 1.00 21.47 319 ALA A C 1
ATOM 2483 O O . ALA A 1 319 ? 42.111 7.283 36.958 1.00 21.47 319 ALA A O 1
ATOM 2484 N N . GLY A 1 320 ? 40.530 8.491 35.924 1.00 20.77 320 GLY A N 1
ATOM 2485 C CA . GLY A 1 320 ? 41.450 9.317 35.104 1.00 20.77 320 GLY A CA 1
ATOM 2486 C C . GLY A 1 320 ? 41.345 9.158 33.571 1.00 20.77 320 GLY A C 1
ATOM 2487 O O . GLY A 1 320 ? 40.958 8.101 33.095 1.00 20.77 320 GLY A O 1
ATOM 2488 N N . ARG A 1 321 ? 41.687 10.166 32.742 1.00 22.44 321 ARG A N 1
ATOM 2489 C CA . ARG A 1 321 ? 42.123 11.563 33.010 1.00 22.44 321 ARG A CA 1
ATOM 2490 C C . ARG A 1 321 ? 41.676 12.525 31.881 1.00 22.44 321 ARG A C 1
ATOM 2492 O O . ARG A 1 321 ? 41.504 12.097 30.748 1.00 22.44 321 ARG A O 1
ATOM 2499 N N . LEU A 1 322 ? 41.580 13.824 32.193 1.00 24.81 322 LEU A N 1
ATOM 2500 C CA . LEU A 1 322 ? 41.499 14.962 31.246 1.00 24.81 322 LEU A CA 1
ATOM 2501 C C . LEU A 1 322 ? 42.917 15.541 30.977 1.00 24.81 322 LEU A C 1
ATOM 2503 O O . LEU A 1 322 ? 43.810 15.266 31.789 1.00 24.81 322 LEU A O 1
ATOM 2507 N N . PRO A 1 323 ? 43.165 16.302 29.879 1.00 26.70 323 PRO A N 1
ATOM 2508 C CA . PRO A 1 323 ? 42.903 17.760 29.886 1.00 26.70 323 PRO A CA 1
ATOM 2509 C C . PRO A 1 323 ? 42.430 18.424 28.556 1.00 26.70 323 PRO A C 1
ATOM 2511 O O . PRO A 1 323 ? 42.847 18.047 27.469 1.00 26.70 323 PRO A O 1
ATOM 2514 N N . MET A 1 324 ? 41.576 19.453 28.712 1.00 20.14 324 MET A N 1
ATOM 2515 C CA . MET A 1 324 ? 41.571 20.844 28.159 1.00 20.14 324 MET A CA 1
ATOM 2516 C C . MET A 1 324 ? 42.617 21.293 27.092 1.00 20.14 324 MET A C 1
ATOM 2518 O O . MET A 1 324 ? 43.697 20.707 27.060 1.00 20.14 324 MET A O 1
ATOM 2522 N N . PRO A 1 325 ? 42.426 22.430 26.351 1.00 29.42 325 PRO A N 1
ATOM 2523 C CA . PRO A 1 325 ? 41.355 23.459 26.431 1.00 29.42 325 PRO A CA 1
ATOM 2524 C C . PRO A 1 325 ? 40.748 23.925 25.071 1.00 29.42 325 PRO A C 1
ATOM 2526 O O . PRO A 1 325 ? 41.249 23.571 24.010 1.00 29.42 325 PRO A O 1
ATOM 2529 N N . MET A 1 326 ? 39.752 24.829 25.105 1.00 21.70 326 MET A N 1
ATOM 2530 C CA . MET A 1 326 ? 39.779 26.162 24.440 1.00 21.70 326 MET A CA 1
ATOM 2531 C C . MET A 1 326 ? 38.530 27.001 24.804 1.00 21.70 326 MET A C 1
ATOM 2533 O O . MET A 1 326 ? 37.524 26.464 25.261 1.00 21.70 326 MET A O 1
ATOM 2537 N N . SER A 1 327 ? 38.623 28.326 24.661 1.00 22.81 327 SER A N 1
ATOM 2538 C CA . SER A 1 327 ? 37.618 29.342 25.045 1.00 22.81 327 SER A CA 1
ATOM 2539 C C . SER A 1 327 ? 37.035 30.051 23.782 1.00 22.81 327 SER A C 1
ATOM 2541 O O . SER A 1 327 ? 37.369 29.643 22.675 1.00 22.81 327 SER A O 1
ATOM 2543 N N . ALA A 1 328 ? 36.145 31.061 23.810 1.00 23.33 328 ALA A N 1
ATOM 2544 C CA . ALA A 1 328 ? 35.802 31.998 24.883 1.00 23.33 328 ALA A CA 1
ATOM 2545 C C . ALA A 1 328 ? 34.456 32.747 24.719 1.00 23.33 328 ALA A C 1
ATOM 2547 O O . ALA A 1 328 ? 33.965 32.927 23.612 1.00 23.33 328 ALA A O 1
ATOM 2548 N N . ALA A 1 329 ? 34.039 33.336 25.852 1.00 23.61 329 ALA A N 1
ATOM 2549 C CA . ALA A 1 329 ? 33.349 34.626 26.025 1.00 23.61 329 ALA A CA 1
ATOM 2550 C C . ALA A 1 329 ? 31.865 34.783 25.593 1.00 23.61 329 ALA A C 1
ATOM 2552 O O . ALA A 1 329 ? 31.440 34.304 24.553 1.00 23.61 329 ALA A O 1
ATOM 2553 N N . GLY A 1 330 ? 31.039 35.509 26.361 1.00 21.98 330 GLY A N 1
ATOM 2554 C CA . GLY A 1 330 ? 31.332 36.185 27.638 1.00 21.98 330 GLY A CA 1
ATOM 2555 C C . GLY A 1 330 ? 30.085 36.734 28.345 1.00 21.98 330 GLY A C 1
ATOM 2556 O O . GLY A 1 330 ? 28.999 36.736 27.775 1.00 21.98 330 GLY A O 1
ATOM 2557 N N . ALA A 1 331 ? 30.238 37.187 29.596 1.00 22.84 331 ALA A N 1
ATOM 2558 C CA . ALA A 1 331 ? 29.129 37.639 30.444 1.00 22.84 331 ALA A CA 1
ATOM 2559 C C . ALA A 1 331 ? 29.495 38.867 31.302 1.00 22.84 331 ALA A C 1
ATOM 2561 O O . ALA A 1 331 ? 30.524 38.861 31.974 1.00 22.84 331 ALA A O 1
ATOM 2562 N N . ALA A 1 332 ? 28.626 39.888 31.297 1.00 24.75 332 ALA A N 1
ATOM 2563 C CA . ALA A 1 332 ? 28.588 41.045 32.207 1.00 24.75 332 ALA A CA 1
ATOM 2564 C C . ALA A 1 332 ? 27.325 41.897 31.906 1.00 24.75 332 ALA A C 1
ATOM 2566 O O . ALA A 1 332 ? 26.928 41.971 30.749 1.00 24.75 332 ALA A O 1
ATOM 2567 N N . ALA A 1 333 ? 26.669 42.599 32.841 1.00 24.02 333 ALA A N 1
ATOM 2568 C CA . ALA A 1 333 ? 26.674 42.480 34.304 1.00 24.02 333 ALA A CA 1
ATOM 2569 C C . ALA A 1 333 ? 25.434 43.168 34.938 1.00 24.02 333 ALA A C 1
ATOM 2571 O O . ALA A 1 333 ? 24.941 44.170 34.433 1.00 24.02 333 ALA A O 1
ATOM 2572 N N . LEU A 1 334 ? 24.998 42.619 36.079 1.00 23.45 334 LEU A N 1
ATOM 2573 C CA . LEU A 1 334 ? 24.318 43.224 37.245 1.00 23.45 334 LEU A CA 1
ATOM 2574 C C . LEU A 1 334 ? 23.799 44.684 37.202 1.00 23.45 334 LEU A C 1
ATOM 2576 O O . LEU A 1 334 ? 24.574 45.620 37.009 1.00 23.45 334 LEU A O 1
ATOM 2580 N N . LYS A 1 335 ? 22.584 44.880 37.754 1.00 22.62 335 LYS A N 1
ATOM 2581 C CA . LYS A 1 335 ? 22.363 45.802 38.898 1.00 22.62 335 LYS A CA 1
ATOM 2582 C C . LYS A 1 335 ? 21.080 45.496 39.697 1.00 22.62 335 LYS A C 1
ATOM 2584 O O . LYS A 1 335 ? 20.099 45.012 39.148 1.00 22.62 335 LYS A O 1
ATOM 2589 N N . HIS A 1 336 ? 21.114 45.777 41.003 1.00 24.80 336 HIS A N 1
ATOM 2590 C CA . HIS A 1 336 ? 19.979 45.691 41.941 1.00 24.80 336 HIS A CA 1
ATOM 2591 C C . HIS A 1 336 ? 19.120 46.974 41.919 1.00 24.80 336 HIS A C 1
ATOM 2593 O O . HIS A 1 336 ? 19.691 48.043 41.710 1.00 24.80 336 HIS A O 1
ATOM 2599 N N . GLN A 1 337 ? 17.835 46.906 42.317 1.00 24.58 337 GLN A N 1
ATOM 2600 C CA . GLN A 1 337 ? 17.377 47.385 43.648 1.00 24.58 337 GLN A CA 1
ATOM 2601 C C . GLN A 1 337 ? 15.853 47.257 43.921 1.00 24.58 337 GLN A C 1
ATOM 2603 O O . GLN A 1 337 ? 15.032 47.587 43.080 1.00 24.58 337 GLN A O 1
ATOM 2608 N N . ASN A 1 338 ? 15.552 46.862 45.167 1.00 24.38 338 ASN A N 1
ATOM 2609 C CA . ASN A 1 338 ? 14.481 47.302 46.086 1.00 24.38 338 ASN A CA 1
ATOM 2610 C C . ASN A 1 338 ? 12.958 47.171 45.784 1.00 24.38 338 ASN A C 1
ATOM 2612 O O . ASN A 1 338 ? 12.440 47.482 44.722 1.00 24.38 338 ASN A O 1
ATOM 2616 N N . GLN A 1 339 ? 12.248 46.791 46.861 1.00 23.80 339 GLN A N 1
ATOM 2617 C CA . GLN A 1 339 ? 10.809 46.966 47.177 1.00 23.80 339 GLN A CA 1
ATOM 2618 C C . GLN A 1 339 ? 10.447 48.481 47.374 1.00 23.80 339 GLN A C 1
ATOM 2620 O O . GLN A 1 339 ? 11.406 49.259 47.380 1.00 23.80 339 GLN A O 1
ATOM 2625 N N . PRO A 1 340 ? 9.182 48.952 47.640 1.00 34.12 340 PRO A N 1
ATOM 2626 C CA . PRO A 1 340 ? 8.044 48.210 48.241 1.00 34.12 340 PRO A CA 1
ATOM 2627 C C . PRO A 1 340 ? 6.554 48.609 47.955 1.00 34.12 340 PRO A C 1
ATOM 2629 O O . PRO A 1 340 ? 6.254 49.699 47.488 1.00 34.12 340 PRO A O 1
ATOM 2632 N N . ARG A 1 341 ? 5.648 47.755 48.484 1.00 23.42 341 ARG A N 1
ATOM 2633 C CA . ARG A 1 341 ? 4.319 48.027 49.119 1.00 23.42 341 ARG A CA 1
ATOM 2634 C C . ARG A 1 341 ? 3.071 48.459 48.319 1.00 23.42 341 ARG A C 1
ATOM 2636 O O . ARG A 1 341 ? 3.120 49.141 47.307 1.00 23.42 341 ARG A O 1
ATOM 2643 N N . ASP A 1 342 ? 1.938 48.059 48.907 1.00 28.78 342 ASP A N 1
ATOM 2644 C CA . ASP A 1 342 ? 0.537 48.316 48.552 1.00 28.78 342 ASP A CA 1
ATOM 2645 C C . ASP A 1 342 ? 0.093 49.788 48.589 1.00 28.78 342 ASP A C 1
ATOM 2647 O O . ASP A 1 342 ? 0.501 50.539 49.477 1.00 28.78 342 ASP A O 1
ATOM 2651 N N . VAL A 1 343 ? -0.916 50.117 47.766 1.00 24.59 343 VAL A N 1
ATOM 2652 C CA . VAL A 1 343 ? -2.003 51.061 48.105 1.00 24.59 343 VAL A CA 1
ATOM 2653 C C . VAL A 1 343 ? -3.328 50.546 47.512 1.00 24.59 343 VAL A C 1
ATOM 2655 O O . VAL A 1 343 ? -3.379 50.180 46.342 1.00 24.59 343 VAL A O 1
ATOM 2658 N N . THR A 1 344 ? -4.408 50.547 48.303 1.00 30.19 344 THR A N 1
ATOM 2659 C CA . THR A 1 344 ? -5.796 50.274 47.859 1.00 30.19 344 THR A CA 1
ATOM 2660 C C . THR A 1 344 ? -6.633 51.558 47.826 1.00 30.19 344 THR A C 1
ATOM 2662 O O . THR A 1 344 ? -6.358 52.492 48.582 1.00 30.19 344 THR A O 1
ATOM 2665 N N . PRO A 1 345 ? -7.659 51.617 46.961 1.00 27.86 345 PRO A N 1
ATOM 2666 C CA . PRO A 1 345 ? -9.043 51.806 47.446 1.00 27.86 345 PRO A CA 1
ATOM 2667 C C . PRO A 1 345 ? -10.033 50.848 46.718 1.00 27.86 345 PRO A C 1
ATOM 2669 O O . PRO A 1 345 ? -9.720 50.371 45.632 1.00 27.86 345 PRO A O 1
ATOM 2672 N N . ARG A 1 346 ? -11.158 50.354 47.277 1.00 24.52 346 ARG A N 1
ATOM 2673 C CA . ARG A 1 346 ? -12.336 50.993 47.933 1.00 24.52 346 ARG A CA 1
ATOM 2674 C C . ARG A 1 346 ? -13.120 51.926 46.990 1.00 24.52 346 ARG A C 1
ATOM 2676 O O . ARG A 1 346 ? -12.503 52.727 46.304 1.00 24.52 346 ARG A O 1
ATOM 2683 N N . GLU A 1 347 ? -14.456 51.917 46.906 1.00 26.81 347 GLU A N 1
ATOM 2684 C CA . GLU A 1 347 ? -15.544 51.107 47.527 1.00 26.81 347 GLU A CA 1
ATOM 2685 C C . GLU A 1 347 ? -16.681 50.953 46.449 1.00 26.81 347 GLU A C 1
ATOM 2687 O O . GLU A 1 347 ? -16.337 51.044 45.275 1.00 26.81 347 GLU A O 1
ATOM 2692 N N . PHE A 1 348 ? -18.001 50.722 46.608 1.00 24.64 348 PHE A N 1
ATOM 2693 C CA . PHE A 1 348 ? -19.002 50.615 47.697 1.00 24.64 348 PHE A CA 1
ATOM 2694 C C . PHE A 1 348 ? -20.261 49.864 47.143 1.00 24.64 348 PHE A C 1
ATOM 2696 O O . PHE A 1 348 ? -20.493 49.901 45.938 1.00 24.64 348 PHE A O 1
ATOM 2703 N N . GLY A 1 349 ? -21.125 49.292 48.002 1.00 23.73 349 GLY A N 1
ATOM 2704 C CA . GLY A 1 349 ? -22.505 48.828 47.681 1.00 23.73 349 GLY A CA 1
ATOM 2705 C C . GLY A 1 349 ? -22.683 47.291 47.705 1.00 23.73 349 GLY A C 1
ATOM 2706 O O . GLY A 1 349 ? -21.894 46.603 47.070 1.00 23.73 349 GLY A O 1
ATOM 2707 N N . LEU A 1 350 ? -23.554 46.633 48.500 1.00 25.38 350 LEU A N 1
ATOM 2708 C CA . LEU A 1 350 ? -24.996 46.812 48.839 1.00 25.38 350 LEU A CA 1
ATOM 2709 C C . LEU A 1 350 ? -25.912 46.463 47.645 1.00 25.38 350 LEU A C 1
ATOM 2711 O O . LEU A 1 350 ? -25.719 47.035 46.581 1.00 25.38 350 LEU A O 1
ATOM 2715 N N . GLU A 1 351 ? -26.895 45.548 47.692 1.00 27.17 351 GLU A N 1
ATOM 2716 C CA . GLU A 1 351 ? -27.549 44.704 48.734 1.00 27.17 351 GLU A CA 1
ATOM 2717 C C . GLU A 1 351 ? -27.850 43.290 48.139 1.00 27.17 351 GLU A C 1
ATOM 2719 O O . GLU A 1 351 ? -27.549 43.053 46.974 1.00 27.17 351 GLU A O 1
ATOM 2724 N N . GLY A 1 352 ? -28.405 42.262 48.805 1.00 25.06 352 GLY A N 1
ATOM 2725 C CA . GLY A 1 352 ? -29.018 42.120 50.135 1.00 25.06 352 GLY A CA 1
ATOM 2726 C C . GLY A 1 352 ? -29.338 40.638 50.460 1.00 25.06 352 GLY A C 1
ATOM 2727 O O . GLY A 1 352 ? -28.933 39.728 49.738 1.00 25.06 352 GLY A O 1
ATOM 2728 N N . HIS A 1 353 ? -30.033 40.363 51.571 1.00 28.06 353 HIS A N 1
ATOM 2729 C CA . HIS A 1 353 ? -30.171 39.003 52.129 1.00 28.06 353 HIS A CA 1
ATOM 2730 C C . HIS A 1 353 ? -31.289 38.136 51.520 1.00 28.06 353 HIS A C 1
ATOM 2732 O O . HIS A 1 353 ? -32.403 38.603 51.305 1.00 28.06 353 HIS A O 1
ATOM 2738 N N . ASN A 1 354 ? -31.063 36.815 51.491 1.00 25.91 354 ASN A N 1
ATOM 2739 C CA . ASN A 1 354 ? -32.050 35.866 52.021 1.00 25.91 354 ASN A CA 1
ATOM 2740 C C . ASN A 1 354 ? -31.398 34.544 52.468 1.00 25.91 354 ASN A C 1
ATOM 2742 O O . ASN A 1 354 ? -30.569 33.978 51.759 1.00 25.91 354 ASN A O 1
ATOM 2746 N N . THR A 1 355 ? -31.764 34.043 53.651 1.00 27.20 355 THR A N 1
ATOM 2747 C CA . THR A 1 355 ? -31.275 32.762 54.194 1.00 27.20 355 THR A CA 1
ATOM 2748 C C . THR A 1 355 ? -32.425 31.777 54.350 1.00 27.20 355 THR A C 1
ATOM 2750 O O . THR A 1 355 ? -33.492 32.149 54.823 1.00 27.20 355 THR A O 1
ATOM 2753 N N . PHE A 1 356 ? -32.208 30.498 54.025 1.00 25.42 356 PHE A N 1
ATOM 2754 C CA . PHE A 1 356 ? -33.107 29.427 54.464 1.00 25.42 356 PHE A CA 1
ATOM 2755 C C . PHE A 1 356 ? -32.349 28.175 54.915 1.00 25.42 356 PHE A C 1
ATOM 2757 O O . PHE A 1 356 ? -31.269 27.847 54.420 1.00 25.42 356 PHE A O 1
ATOM 2764 N N . ARG A 1 357 ? -32.899 27.507 55.935 1.00 25.03 357 ARG A N 1
ATOM 2765 C CA . ARG A 1 357 ? -32.255 26.398 56.653 1.00 25.03 357 ARG A CA 1
ATOM 2766 C C . ARG A 1 357 ? -32.261 25.090 55.856 1.00 25.03 357 ARG A C 1
ATOM 2768 O O . ARG A 1 357 ? -33.179 24.801 55.096 1.00 25.03 357 ARG A O 1
ATOM 2775 N N . ARG A 1 358 ? -31.262 24.244 56.139 1.00 28.58 358 ARG A N 1
ATOM 2776 C CA . ARG A 1 358 ? -31.230 22.831 55.730 1.00 28.58 358 ARG A CA 1
ATOM 2777 C C . ARG A 1 358 ? -32.494 22.094 56.189 1.00 28.58 358 ARG A C 1
ATOM 2779 O O . ARG A 1 358 ? -32.786 22.090 57.381 1.00 28.58 358 ARG A O 1
ATOM 2786 N N . HIS A 1 359 ? -33.092 21.313 55.293 1.00 25.28 359 HIS A N 1
ATOM 2787 C CA . HIS A 1 359 ? -33.751 20.059 55.660 1.00 25.28 359 HIS A CA 1
ATOM 2788 C C . HIS A 1 359 ? -33.005 18.894 55.006 1.00 25.28 359 HIS A C 1
ATOM 2790 O O . HIS A 1 359 ? -32.821 18.865 53.790 1.00 25.28 359 HIS A O 1
ATOM 2796 N N . HIS A 1 360 ? -32.572 17.918 55.807 1.00 31.67 360 HIS A N 1
ATOM 2797 C CA . HIS A 1 360 ? -32.038 16.668 55.273 1.00 31.67 360 HIS A CA 1
ATOM 2798 C C . HIS A 1 360 ? -33.174 15.842 54.664 1.00 31.67 360 HIS A C 1
ATOM 2800 O O . HIS A 1 360 ? -34.055 15.372 55.379 1.00 31.67 360 HIS A O 1
ATOM 2806 N N . ARG A 1 361 ? -33.105 15.585 53.356 1.00 23.58 361 ARG A N 1
ATOM 2807 C CA . ARG A 1 361 ? -33.859 14.507 52.708 1.00 23.58 361 ARG A CA 1
ATOM 2808 C C . ARG A 1 361 ? -32.872 13.660 51.912 1.00 23.58 361 ARG A C 1
ATOM 2810 O O . ARG A 1 361 ? -32.265 14.156 50.966 1.00 23.58 361 ARG A O 1
ATOM 2817 N N . ARG A 1 362 ? -32.681 12.394 52.306 1.00 28.80 362 ARG A N 1
ATOM 2818 C CA . ARG A 1 362 ? -31.926 11.415 51.506 1.00 28.80 362 ARG A CA 1
ATOM 2819 C C . ARG A 1 362 ? -32.644 11.259 50.162 1.00 28.80 362 ARG A C 1
ATOM 2821 O O . ARG A 1 362 ? -33.687 10.617 50.104 1.00 28.80 362 ARG A O 1
ATOM 2828 N N . ARG A 1 363 ? -32.099 11.845 49.094 1.00 23.81 363 ARG A N 1
ATOM 2829 C CA . ARG A 1 363 ? -32.437 11.469 47.717 1.00 23.81 363 ARG A CA 1
ATOM 2830 C C . ARG A 1 363 ? -31.496 10.345 47.298 1.00 23.81 363 ARG A C 1
ATOM 2832 O O . ARG A 1 363 ? -30.398 10.598 46.821 1.00 23.81 363 ARG A O 1
ATOM 2839 N N . THR A 1 364 ? -31.942 9.106 47.475 1.00 27.53 364 THR A N 1
ATOM 2840 C CA . THR A 1 364 ? -31.509 8.012 46.602 1.00 27.53 364 THR A CA 1
ATOM 2841 C C . THR A 1 364 ? -32.046 8.324 45.210 1.00 27.53 364 THR A C 1
ATOM 2843 O O . THR A 1 364 ? -33.242 8.178 44.963 1.00 27.53 364 THR A O 1
ATOM 2846 N N . SER A 1 365 ? -31.193 8.835 44.326 1.00 28.25 365 SER A N 1
ATOM 2847 C CA . SER A 1 365 ? -31.547 9.113 42.935 1.00 28.25 365 SER A CA 1
ATOM 2848 C C . SER A 1 365 ? -31.543 7.819 42.123 1.00 28.25 365 SER A C 1
ATOM 2850 O O . SER A 1 365 ? -30.651 7.590 41.311 1.00 28.25 365 SER A O 1
ATOM 2852 N N . THR A 1 366 ? -32.548 6.970 42.344 1.00 30.77 366 THR A N 1
ATOM 2853 C CA . THR A 1 366 ? -32.974 6.035 41.300 1.00 30.77 366 THR A CA 1
ATOM 2854 C C . THR A 1 366 ? -33.331 6.859 40.069 1.00 30.77 366 THR A C 1
ATOM 2856 O O . THR A 1 366 ? -34.132 7.793 40.174 1.00 30.77 366 THR A O 1
ATOM 2859 N N . LEU A 1 367 ? -32.710 6.539 38.934 1.00 34.38 367 LEU A N 1
ATOM 2860 C CA . LEU A 1 367 ? -33.023 7.148 37.644 1.00 34.38 367 LEU A CA 1
ATOM 2861 C C . LEU A 1 367 ? -34.524 6.994 37.341 1.00 34.38 367 LEU A C 1
ATOM 2863 O O . LEU A 1 367 ? -35.159 6.023 37.762 1.00 34.38 367 LEU A O 1
ATOM 2867 N N . THR A 1 368 ? -35.099 7.972 36.642 1.00 31.80 368 THR A N 1
ATOM 2868 C CA . THR A 1 368 ? -36.478 7.898 36.142 1.00 31.80 368 THR A CA 1
ATOM 2869 C C . THR A 1 368 ? -36.612 6.700 35.208 1.00 31.80 368 THR A C 1
ATOM 2871 O O . THR A 1 368 ? -35.769 6.523 34.330 1.00 31.80 368 THR A O 1
ATOM 2874 N N . LYS A 1 369 ? -37.655 5.883 35.399 1.00 34.75 369 LYS A N 1
ATOM 2875 C CA . LYS A 1 369 ? -37.847 4.616 34.669 1.00 34.75 369 LYS A CA 1
ATOM 2876 C C . LYS A 1 369 ? -38.054 4.790 33.163 1.00 34.75 369 LYS A C 1
ATOM 2878 O O . LYS A 1 369 ? -37.894 3.832 32.422 1.00 34.75 369 LYS A O 1
ATOM 2883 N N . ASP A 1 370 ? -38.402 5.999 32.745 1.00 32.28 370 ASP A N 1
ATOM 2884 C CA . ASP A 1 370 ? -39.005 6.299 31.446 1.00 32.28 370 ASP A CA 1
ATOM 2885 C C . ASP A 1 370 ? -37.993 6.908 30.454 1.00 32.28 370 ASP A C 1
ATOM 2887 O O . ASP A 1 370 ? -38.366 7.552 29.478 1.00 32.28 370 ASP A O 1
ATOM 2891 N N . ALA A 1 371 ? -36.694 6.736 30.725 1.00 40.78 371 ALA A N 1
ATOM 2892 C CA . ALA A 1 371 ? -35.611 7.064 29.805 1.00 40.78 371 ALA A CA 1
ATOM 2893 C C . ALA A 1 371 ? -35.110 5.776 29.136 1.00 40.78 371 ALA A C 1
ATOM 2895 O O . ALA A 1 371 ? -34.209 5.116 29.659 1.00 40.78 371 ALA A O 1
ATOM 2896 N N . GLU A 1 372 ? -35.694 5.427 27.987 1.00 49.62 372 GLU A N 1
ATOM 2897 C CA . GLU A 1 372 ? -35.191 4.355 27.122 1.00 49.62 372 GLU A CA 1
ATOM 2898 C C . GLU A 1 372 ? -33.761 4.694 26.682 1.00 49.62 372 GLU A C 1
ATOM 2900 O O . GLU A 1 372 ? -33.530 5.572 25.850 1.00 49.62 372 GLU A O 1
ATOM 2905 N N . ARG A 1 373 ? -32.775 4.029 27.291 1.00 63.00 373 ARG A N 1
ATOM 2906 C CA . ARG A 1 373 ? -31.376 4.149 26.885 1.00 63.00 373 ARG A CA 1
ATOM 2907 C C . ARG A 1 373 ? -31.111 3.187 25.736 1.00 63.00 373 ARG A C 1
ATOM 2909 O O . ARG A 1 373 ? -31.367 1.992 25.866 1.00 63.00 373 ARG A O 1
ATOM 2916 N N . SER A 1 374 ? -30.548 3.709 24.653 1.00 78.62 374 SER A N 1
ATOM 2917 C CA . SER A 1 374 ? -30.013 2.902 23.562 1.00 78.62 374 SER A CA 1
ATOM 2918 C C . SER A 1 374 ? -28.847 2.018 24.025 1.00 78.62 374 SER A C 1
ATOM 2920 O O . SER A 1 374 ? -28.239 2.229 25.083 1.00 78.62 374 SER A O 1
ATOM 2922 N N . CYS A 1 375 ? -28.540 1.015 23.209 1.00 87.88 375 CYS A N 1
ATOM 2923 C CA . CYS A 1 375 ? -27.369 0.166 23.388 1.00 87.88 375 CYS A CA 1
ATOM 2924 C C . CYS A 1 375 ? -26.090 0.890 22.969 1.00 87.88 375 CYS A C 1
ATOM 2926 O O . CYS A 1 375 ? -26.103 1.689 22.029 1.00 87.88 375 CYS A O 1
ATOM 2928 N N . LEU A 1 376 ? -24.985 0.581 23.639 1.00 93.06 376 LEU A N 1
ATOM 2929 C CA . LEU A 1 376 ? -23.672 1.114 23.305 1.00 93.06 376 LEU A CA 1
ATOM 2930 C C . LEU A 1 376 ? -23.160 0.520 21.996 1.00 93.06 376 LEU A C 1
ATOM 2932 O O . LEU A 1 376 ? -23.322 -0.672 21.712 1.00 93.06 376 LEU A O 1
ATOM 2936 N N . MET A 1 377 ? -22.485 1.353 21.211 1.00 94.44 377 MET A N 1
ATOM 2937 C CA . MET A 1 377 ? -21.746 0.896 20.044 1.00 94.44 377 MET A CA 1
ATOM 2938 C C . MET A 1 377 ? -20.446 0.228 20.505 1.00 94.44 377 MET A C 1
ATOM 2940 O O . MET A 1 377 ? -19.685 0.802 21.287 1.00 94.44 377 MET A O 1
ATOM 2944 N N . THR A 1 378 ? -20.167 -0.976 20.013 1.00 9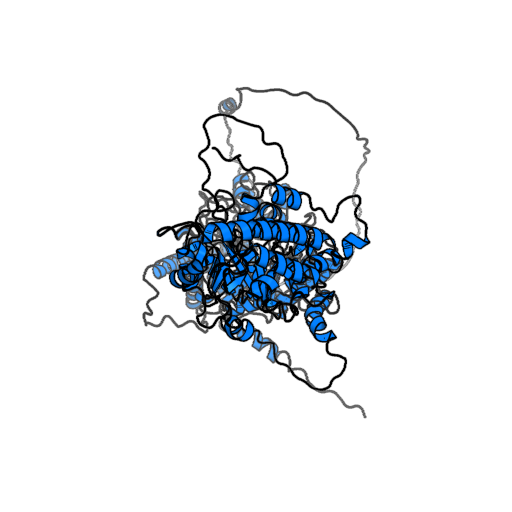6.88 378 THR A N 1
ATOM 2945 C CA . THR A 1 378 ? -18.839 -1.588 20.172 1.00 96.88 378 THR A CA 1
ATOM 2946 C C . THR A 1 378 ? -17.928 -1.033 19.085 1.00 96.88 378 THR A C 1
ATOM 2948 O O . THR A 1 378 ? -18.216 -1.256 17.906 1.00 96.88 378 THR A O 1
ATOM 2951 N N . ALA A 1 379 ? -16.882 -0.298 19.461 1.00 98.19 379 ALA A N 1
ATOM 2952 C CA . ALA A 1 379 ? -15.963 0.331 18.517 1.00 98.19 379 ALA A CA 1
ATOM 2953 C C . ALA A 1 379 ? -14.684 -0.501 18.312 1.00 98.19 379 ALA A C 1
ATOM 2955 O O . ALA A 1 379 ? -14.156 -1.096 19.256 1.00 98.19 379 ALA A O 1
ATOM 2956 N N . PHE A 1 380 ? -14.193 -0.550 17.074 1.00 98.31 380 PHE A N 1
ATOM 2957 C CA . PHE A 1 380 ? -12.999 -1.305 16.686 1.00 98.31 380 PHE A CA 1
ATOM 2958 C C . PHE A 1 380 ? -12.205 -0.569 15.613 1.00 98.31 380 PHE A C 1
ATOM 2960 O O . PHE A 1 380 ? -12.799 -0.072 14.658 1.00 98.31 380 PHE A O 1
ATOM 2967 N N . MET A 1 381 ? -10.875 -0.631 15.686 1.00 97.88 381 MET A N 1
ATOM 2968 C CA . MET A 1 381 ? -10.008 -0.378 14.530 1.00 97.88 381 MET A CA 1
ATOM 2969 C C . MET A 1 381 ? -10.486 -1.212 13.334 1.00 97.88 381 MET A C 1
ATOM 2971 O O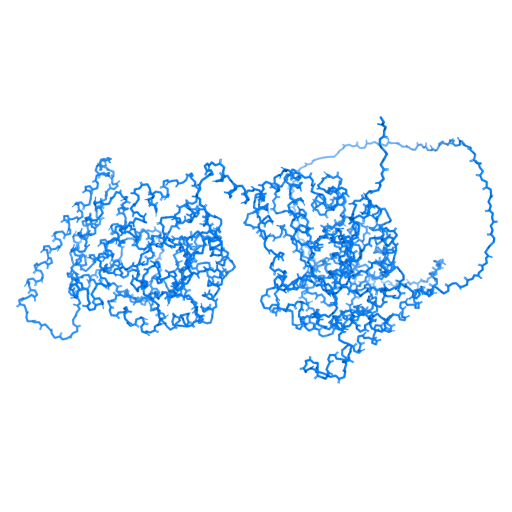 . MET A 1 381 ? -10.732 -2.416 13.468 1.00 97.88 381 MET A O 1
ATOM 2975 N N . ASN A 1 382 ? -10.665 -0.577 12.176 1.00 96.25 382 ASN A N 1
ATOM 2976 C CA . ASN A 1 382 ? -11.233 -1.223 11.002 1.00 96.25 382 ASN A CA 1
ATOM 2977 C C . ASN A 1 382 ? -10.308 -2.319 10.442 1.00 96.25 382 ASN A C 1
ATOM 2979 O O . ASN A 1 382 ? -9.108 -2.356 10.703 1.00 96.25 382 ASN A O 1
ATOM 2983 N N . LYS A 1 383 ? -10.868 -3.218 9.628 1.00 95.38 383 LYS A N 1
ATOM 2984 C CA . LYS A 1 383 ? -10.166 -4.365 9.024 1.00 95.38 383 LYS A CA 1
ATOM 2985 C C . LYS A 1 383 ? -8.847 -3.988 8.331 1.00 95.38 383 LYS A C 1
ATOM 2987 O O . LYS A 1 383 ? -7.891 -4.754 8.381 1.00 95.38 383 LYS A O 1
ATOM 2992 N N . ASP A 1 384 ? -8.796 -2.805 7.719 1.00 91.88 384 ASP A N 1
ATOM 2993 C CA . ASP A 1 384 ? -7.628 -2.269 7.008 1.00 91.88 384 ASP A CA 1
ATOM 2994 C C . ASP A 1 384 ? -6.482 -1.801 7.915 1.00 91.88 384 ASP A C 1
ATOM 2996 O O . ASP A 1 384 ? -5.400 -1.493 7.411 1.00 91.88 384 ASP A O 1
ATOM 3000 N N . TRP A 1 385 ? -6.691 -1.764 9.232 1.00 94.25 385 TRP A N 1
ATOM 3001 C CA . TRP A 1 385 ? -5.630 -1.535 10.205 1.00 94.25 385 TRP A CA 1
ATOM 3002 C C . TRP A 1 385 ? -4.606 -2.677 10.239 1.00 94.25 385 TRP A C 1
ATOM 3004 O O . TRP A 1 385 ? -3.416 -2.447 10.459 1.00 94.25 385 TRP A O 1
ATOM 3014 N N . GLN A 1 386 ? -5.051 -3.916 10.008 1.00 94.25 386 GLN A N 1
ATOM 3015 C CA . GLN A 1 386 ? -4.185 -5.089 10.024 1.00 94.25 386 GLN A CA 1
ATOM 3016 C C . GLN A 1 386 ? -3.960 -5.676 8.618 1.00 94.25 386 GLN A C 1
ATOM 3018 O O . GLN A 1 386 ? -4.842 -5.704 7.764 1.00 94.25 386 GLN A O 1
ATOM 3023 N N . TYR A 1 387 ? -2.763 -6.213 8.393 1.00 89.50 387 TYR A N 1
ATOM 3024 C CA . TYR A 1 387 ? -2.376 -7.013 7.233 1.00 89.50 387 TYR A CA 1
ATOM 3025 C C . TYR A 1 387 ? -2.072 -8.466 7.653 1.00 89.50 387 TYR A C 1
ATOM 3027 O O . TYR A 1 387 ? -2.202 -8.824 8.821 1.00 89.50 387 TYR A O 1
ATOM 3035 N N . ASN A 1 388 ? -1.686 -9.322 6.697 1.00 90.50 388 ASN A N 1
ATOM 3036 C CA . ASN A 1 388 ? -1.461 -10.767 6.893 1.00 90.50 388 ASN A CA 1
ATOM 3037 C C . ASN A 1 388 ? -2.705 -11.549 7.373 1.00 90.50 388 ASN A C 1
ATOM 3039 O O . ASN A 1 388 ? -2.653 -12.271 8.363 1.00 90.50 388 ASN A O 1
ATOM 3043 N N . ASN A 1 389 ? -3.803 -11.455 6.610 1.00 88.62 389 ASN A N 1
ATOM 3044 C CA . ASN A 1 389 ? -5.071 -12.165 6.852 1.00 88.62 389 ASN A CA 1
ATOM 3045 C C . ASN A 1 389 ? -5.697 -11.848 8.234 1.00 88.62 389 ASN A C 1
ATOM 3047 O O . ASN A 1 389 ? -5.789 -12.730 9.093 1.00 88.62 389 ASN A O 1
ATOM 3051 N N . PRO A 1 390 ? -6.124 -10.592 8.457 1.00 92.56 390 PRO A N 1
ATOM 3052 C CA . PRO A 1 390 ? -6.729 -10.177 9.718 1.00 92.56 390 PRO A CA 1
ATOM 3053 C C . PRO A 1 390 ? -8.146 -10.738 9.917 1.00 92.56 390 PRO A C 1
ATOM 3055 O O . PRO A 1 390 ? -8.848 -10.993 8.931 1.00 92.56 390 PRO A O 1
ATOM 3058 N N . PRO A 1 391 ? -8.612 -10.875 11.174 1.00 91.38 391 PRO A N 1
ATOM 3059 C CA . PRO A 1 391 ? -10.037 -11.015 11.453 1.00 91.38 391 PRO A CA 1
ATOM 3060 C C . PRO A 1 391 ? -10.773 -9.737 11.024 1.00 91.38 391 PRO A C 1
ATOM 3062 O O . PRO A 1 391 ? -10.252 -8.632 11.180 1.00 91.38 391 PRO A O 1
ATOM 3065 N N . ASN A 1 392 ? -11.994 -9.861 10.503 1.00 96.06 392 ASN A N 1
ATOM 3066 C CA . ASN A 1 392 ? -12.834 -8.692 10.273 1.00 96.06 392 ASN A CA 1
ATOM 3067 C C . ASN A 1 392 ? -13.619 -8.385 11.564 1.00 96.06 392 ASN A C 1
ATOM 3069 O O . ASN A 1 392 ? -14.374 -9.251 12.005 1.00 96.06 392 ASN A O 1
ATOM 3073 N N . PRO A 1 393 ? -13.515 -7.185 12.173 1.00 94.62 393 PRO A N 1
ATOM 3074 C CA . PRO A 1 393 ? -14.298 -6.850 13.368 1.00 94.62 393 PRO A CA 1
ATOM 3075 C C . PRO A 1 393 ? -15.819 -6.928 13.138 1.00 94.62 393 PRO A C 1
ATOM 3077 O O . PRO A 1 393 ? -16.565 -7.179 14.084 1.00 94.62 393 PRO A O 1
ATOM 3080 N N . ALA A 1 394 ? -16.285 -6.796 11.889 1.00 92.81 394 ALA A N 1
ATOM 3081 C CA . ALA A 1 394 ? -17.689 -7.014 11.529 1.00 92.81 394 ALA A CA 1
ATOM 3082 C C . ALA A 1 394 ? -18.157 -8.475 11.721 1.00 92.81 394 ALA A C 1
ATOM 3084 O O . ALA A 1 394 ? -19.345 -8.708 11.931 1.00 92.81 394 ALA A O 1
ATOM 3085 N N . ASP A 1 395 ? -17.248 -9.457 11.750 1.00 89.75 395 ASP A N 1
ATOM 3086 C CA . ASP A 1 395 ? -17.574 -10.863 12.046 1.00 89.75 395 ASP A CA 1
ATOM 3087 C C . ASP A 1 395 ? -17.913 -11.081 13.540 1.00 89.75 395 ASP A C 1
ATOM 3089 O O . ASP A 1 395 ? -18.319 -12.172 13.944 1.00 89.75 395 ASP A O 1
ATOM 3093 N N . ALA A 1 396 ? -17.737 -10.052 14.381 1.00 88.25 396 ALA A N 1
ATOM 3094 C CA . ALA A 1 396 ? -18.171 -10.020 15.777 1.00 88.25 396 ALA A CA 1
ATOM 3095 C C . ALA A 1 396 ? -19.511 -9.278 15.984 1.00 88.25 396 ALA A C 1
ATOM 3097 O O . ALA A 1 396 ? -19.931 -9.104 17.129 1.00 88.25 396 ALA A O 1
ATOM 3098 N N . ALA A 1 397 ? -20.177 -8.818 14.916 1.00 86.31 397 ALA A N 1
ATOM 3099 C CA . ALA A 1 397 ? -21.346 -7.946 15.012 1.00 86.31 397 ALA A CA 1
ATOM 3100 C C . ALA A 1 397 ? -22.540 -8.575 15.755 1.00 86.31 397 ALA A C 1
ATOM 3102 O O . ALA A 1 397 ? -23.157 -9.541 15.310 1.00 86.31 397 ALA A O 1
ATOM 3103 N N . ASN A 1 398 ? -22.905 -7.952 16.877 1.00 86.38 398 ASN A N 1
ATOM 3104 C CA . ASN A 1 398 ? -24.156 -8.158 17.600 1.00 86.38 398 ASN A CA 1
ATOM 3105 C C . ASN A 1 398 ? -24.522 -6.828 18.285 1.00 86.38 398 ASN A C 1
ATOM 3107 O O . ASN A 1 398 ? -23.715 -6.268 19.036 1.00 86.38 398 ASN A O 1
ATOM 3111 N N . GLY A 1 399 ? -25.706 -6.287 17.987 1.00 86.81 399 GLY A N 1
ATOM 3112 C CA . GLY A 1 399 ? -26.042 -4.883 18.255 1.00 86.81 399 GLY A CA 1
ATOM 3113 C C . GLY A 1 399 ? -25.201 -3.892 17.420 1.00 86.81 399 GLY A C 1
ATOM 3114 O O . GLY A 1 399 ? -24.480 -4.308 16.511 1.00 86.81 399 GLY A O 1
ATOM 3115 N N . PRO A 1 400 ? -25.285 -2.576 17.694 1.00 90.38 400 PRO A N 1
ATOM 3116 C CA . PRO A 1 400 ? -24.591 -1.561 16.902 1.00 90.38 400 PRO A CA 1
ATOM 3117 C C . PRO A 1 400 ? -23.064 -1.627 17.062 1.00 90.38 400 PRO A C 1
ATOM 3119 O O . PRO A 1 400 ? -22.547 -1.818 18.168 1.00 90.38 400 PRO A O 1
ATOM 3122 N N . GLN A 1 401 ? -22.343 -1.408 15.960 1.00 93.00 401 GLN A N 1
ATOM 3123 C CA . GLN A 1 401 ? -20.881 -1.308 15.919 1.00 93.00 401 GLN A CA 1
ATOM 3124 C C . GLN A 1 401 ? -20.435 0.028 15.318 1.00 93.00 401 GLN A C 1
ATOM 3126 O O . GLN A 1 401 ? -21.167 0.642 14.545 1.00 93.00 401 GLN A O 1
ATOM 3131 N N . LEU A 1 402 ? -19.227 0.456 15.674 1.00 95.94 402 LEU A N 1
ATOM 3132 C CA . LEU A 1 402 ? -18.519 1.588 15.082 1.00 95.94 402 LEU A CA 1
ATOM 3133 C C . LEU A 1 402 ? -17.150 1.095 14.602 1.00 95.94 402 LEU A C 1
ATOM 3135 O O . LEU A 1 402 ? -16.520 0.285 15.282 1.00 95.94 402 LEU A O 1
ATOM 3139 N N . TYR A 1 403 ? -16.678 1.589 13.462 1.00 98.19 403 TYR A N 1
ATOM 3140 C CA . TYR A 1 403 ? -15.346 1.265 12.960 1.00 98.19 403 TYR A CA 1
ATOM 3141 C C . TYR A 1 403 ? -14.488 2.524 12.921 1.00 98.19 403 TYR A C 1
ATOM 3143 O O . TYR A 1 403 ? -14.929 3.562 12.422 1.00 98.19 403 TYR A O 1
ATOM 3151 N N . ASP A 1 404 ? -13.277 2.417 13.452 1.00 98.25 404 ASP A N 1
ATOM 3152 C CA . ASP A 1 404 ? -12.299 3.494 13.517 1.00 98.25 404 ASP A CA 1
ATOM 3153 C C . ASP A 1 404 ? -11.215 3.320 12.443 1.00 98.25 404 ASP A C 1
ATOM 3155 O O . ASP A 1 404 ? -10.862 2.201 12.069 1.00 98.25 404 ASP A O 1
ATOM 3159 N N . ALA A 1 405 ? -10.690 4.423 11.925 1.00 97.00 405 ALA A N 1
ATOM 3160 C CA . ALA A 1 405 ? -9.577 4.443 10.991 1.00 97.00 405 ALA A CA 1
ATOM 3161 C C . ALA A 1 405 ? -8.650 5.623 11.297 1.00 97.00 405 ALA A C 1
ATOM 3163 O O . ALA A 1 405 ? -8.944 6.769 10.952 1.00 97.00 405 ALA A O 1
ATOM 3164 N N . HIS A 1 406 ? -7.487 5.337 11.879 1.00 96.62 406 HIS A N 1
ATOM 3165 C CA . HIS A 1 406 ? -6.447 6.343 12.057 1.00 96.62 406 HIS A CA 1
ATOM 3166 C C . HIS A 1 406 ? -5.762 6.635 10.713 1.00 96.62 406 HIS A C 1
ATOM 3168 O O . HIS A 1 406 ? -5.428 5.712 9.959 1.00 96.62 406 HIS A O 1
ATOM 3174 N N . LEU A 1 407 ? -5.532 7.912 10.391 1.00 93.19 407 LEU A N 1
ATOM 3175 C CA . LEU A 1 407 ? -4.848 8.302 9.156 1.00 93.19 407 LEU A CA 1
ATOM 3176 C C . LEU A 1 407 ? -3.867 9.461 9.369 1.00 93.19 407 LEU A C 1
ATOM 3178 O O . LEU A 1 407 ? -4.202 10.640 9.253 1.00 93.19 407 LEU A O 1
ATOM 3182 N N . TYR A 1 408 ? -2.611 9.089 9.609 1.00 92.69 408 TYR A N 1
ATOM 3183 C CA . TYR A 1 408 ? -1.479 10.002 9.718 1.00 92.69 408 TYR A CA 1
ATOM 3184 C C . TYR A 1 408 ? -0.592 9.959 8.476 1.00 92.69 408 TYR A C 1
ATOM 3186 O O . TYR A 1 408 ? -0.134 8.899 8.053 1.00 92.69 408 TYR A O 1
ATOM 3194 N N . PHE A 1 409 ? -0.287 11.136 7.933 1.00 87.12 409 PHE A N 1
ATOM 3195 C CA . PHE A 1 409 ? 0.592 11.290 6.771 1.00 87.12 409 PHE A CA 1
ATOM 3196 C C . PHE A 1 409 ? 2.028 11.698 7.144 1.00 87.12 409 PHE A C 1
ATOM 3198 O O . PHE A 1 409 ? 2.931 11.616 6.315 1.00 87.12 409 PHE A O 1
ATOM 3205 N N . SER A 1 410 ? 2.278 12.115 8.388 1.00 85.88 410 SER A N 1
ATOM 3206 C CA . SER A 1 410 ? 3.624 12.377 8.927 1.00 85.88 410 SER A CA 1
ATOM 3207 C C . SER A 1 410 ? 4.508 11.127 8.974 1.00 85.88 410 SER A C 1
ATOM 3209 O O . SER A 1 410 ? 5.725 11.231 8.855 1.00 85.88 410 SER A O 1
ATOM 3211 N N . PHE A 1 411 ? 3.908 9.943 9.111 1.00 81.56 411 PHE A N 1
ATOM 3212 C CA . PHE A 1 411 ? 4.624 8.668 9.239 1.00 81.56 411 PHE A CA 1
ATOM 3213 C C . PHE A 1 411 ? 4.763 7.899 7.910 1.00 81.56 411 PHE A C 1
ATOM 3215 O O . PHE A 1 411 ? 5.326 6.808 7.888 1.00 81.56 411 PHE A O 1
ATOM 3222 N N . GLY A 1 412 ? 4.286 8.463 6.790 1.00 73.00 412 GLY A N 1
ATOM 3223 C CA . GLY A 1 412 ? 4.381 7.864 5.455 1.00 73.00 412 GLY A CA 1
ATOM 3224 C C . GLY A 1 412 ? 3.050 7.863 4.699 1.00 73.00 412 GLY A C 1
ATOM 3225 O O . GLY A 1 412 ? 2.254 8.788 4.812 1.00 73.00 412 GLY A O 1
ATOM 3226 N N . GLY A 1 413 ? 2.822 6.837 3.874 1.00 63.97 413 GLY A N 1
ATOM 3227 C CA . GLY A 1 413 ? 1.576 6.647 3.108 1.00 63.97 413 GLY A CA 1
ATOM 3228 C C . GLY A 1 413 ? 1.420 7.510 1.845 1.00 63.97 413 GLY A C 1
ATOM 3229 O O . GLY A 1 413 ? 0.656 7.143 0.957 1.00 63.97 413 GLY A O 1
ATOM 3230 N N . VAL A 1 414 ? 2.171 8.607 1.734 1.00 67.44 414 VAL A N 1
ATOM 3231 C CA . VAL A 1 414 ? 2.321 9.461 0.538 1.00 67.44 414 VAL A CA 1
ATOM 3232 C C . VAL A 1 414 ? 3.485 9.015 -0.352 1.00 67.44 414 VAL A C 1
ATOM 3234 O O . VAL A 1 414 ? 4.436 8.404 0.129 1.00 67.44 414 VAL A O 1
ATOM 3237 N N . ALA A 1 415 ? 3.422 9.345 -1.647 1.00 57.09 415 ALA A N 1
ATOM 3238 C CA . ALA A 1 415 ? 4.472 9.009 -2.616 1.00 57.09 415 ALA A CA 1
ATOM 3239 C C . ALA A 1 415 ? 5.745 9.858 -2.433 1.00 57.09 415 ALA A C 1
ATOM 3241 O O . ALA A 1 415 ? 6.844 9.316 -2.371 1.00 57.09 415 ALA A O 1
ATOM 3242 N N . ASP A 1 416 ? 5.577 11.177 -2.302 1.00 75.81 416 ASP A N 1
ATOM 3243 C CA . ASP A 1 416 ? 6.642 12.140 -1.998 1.00 75.81 416 ASP A CA 1
ATOM 3244 C C . ASP A 1 416 ? 6.289 12.993 -0.758 1.00 75.81 416 ASP A C 1
ATOM 3246 O O . ASP A 1 416 ? 5.107 13.274 -0.520 1.00 75.81 416 ASP A O 1
ATOM 3250 N N . PRO A 1 417 ? 7.288 13.493 -0.007 1.00 83.75 417 PRO A N 1
ATOM 3251 C CA . PRO A 1 417 ? 7.102 14.448 1.084 1.00 83.75 417 PRO A CA 1
ATOM 3252 C C . PRO A 1 417 ? 6.904 15.879 0.538 1.00 83.75 417 PRO A C 1
ATOM 3254 O O . PRO A 1 417 ? 7.816 16.704 0.571 1.00 83.75 417 PRO A O 1
ATOM 3257 N N . ASN A 1 418 ? 5.734 16.176 -0.043 1.00 86.12 418 ASN A N 1
ATOM 3258 C CA . ASN A 1 418 ? 5.374 17.527 -0.503 1.00 86.12 418 ASN A CA 1
ATOM 3259 C C . ASN A 1 418 ? 3.854 17.772 -0.583 1.00 86.12 418 ASN A C 1
ATOM 3261 O O . ASN A 1 418 ? 3.056 16.838 -0.647 1.00 86.12 418 ASN A O 1
ATOM 3265 N N . ALA A 1 419 ? 3.467 19.049 -0.653 1.00 82.25 419 ALA A N 1
ATOM 3266 C CA . ALA A 1 419 ? 2.074 19.499 -0.665 1.00 82.25 419 ALA A CA 1
ATOM 3267 C C . ALA A 1 419 ? 1.198 18.853 -1.757 1.00 82.25 419 ALA A C 1
ATOM 3269 O O . ALA A 1 419 ? 0.098 18.388 -1.459 1.00 82.25 419 ALA A O 1
ATOM 3270 N N . ASP A 1 420 ? 1.672 18.777 -3.006 1.00 79.56 420 ASP A N 1
ATOM 3271 C CA . ASP A 1 420 ? 0.901 18.188 -4.111 1.00 79.56 420 ASP A CA 1
ATOM 3272 C C . ASP A 1 420 ? 0.669 16.686 -3.906 1.00 79.56 420 ASP A C 1
ATOM 3274 O O . ASP A 1 420 ? -0.431 16.190 -4.147 1.00 79.56 420 ASP A O 1
ATOM 3278 N N . SER A 1 421 ? 1.685 15.962 -3.433 1.00 79.25 421 SER A N 1
ATOM 3279 C CA . SER A 1 421 ? 1.607 14.536 -3.092 1.00 79.25 421 SER A CA 1
ATOM 3280 C C . SER A 1 421 ? 0.587 14.276 -1.978 1.00 79.25 421 SER A C 1
ATOM 3282 O O . SER A 1 421 ? -0.269 13.397 -2.117 1.00 79.25 421 SER A O 1
ATOM 3284 N N . TYR A 1 422 ? 0.600 15.092 -0.919 1.00 88.62 422 TYR A N 1
ATOM 3285 C CA . TYR A 1 422 ? -0.375 15.033 0.174 1.00 88.62 422 TYR A CA 1
ATOM 3286 C C . TYR A 1 422 ? -1.806 15.264 -0.336 1.00 88.62 422 TYR A C 1
ATOM 3288 O O . TYR A 1 422 ? -2.664 14.391 -0.180 1.00 88.62 422 TYR A O 1
ATOM 3296 N N . MET A 1 423 ? -2.052 16.387 -1.024 1.00 86.56 423 MET A N 1
ATOM 3297 C CA . MET A 1 423 ? -3.380 16.747 -1.546 1.00 86.56 423 MET A CA 1
ATOM 3298 C C . MET A 1 423 ? -3.915 15.704 -2.537 1.00 86.56 423 MET A C 1
ATOM 3300 O O . MET A 1 423 ? -5.089 15.339 -2.484 1.00 86.56 423 MET A O 1
ATOM 3304 N N . ARG A 1 424 ? -3.058 15.153 -3.407 1.00 79.56 424 ARG A N 1
ATOM 3305 C CA . ARG A 1 424 ? -3.439 14.070 -4.329 1.00 79.56 424 ARG A CA 1
ATOM 3306 C C . ARG A 1 424 ? -3.786 12.778 -3.601 1.00 79.56 424 ARG A C 1
ATOM 3308 O O . ARG A 1 424 ? -4.733 12.113 -4.012 1.00 79.56 424 ARG A O 1
ATOM 3315 N N . THR A 1 425 ? -3.051 12.425 -2.548 1.00 83.88 425 THR A N 1
ATOM 3316 C CA . THR A 1 425 ? -3.260 11.159 -1.831 1.00 83.88 425 THR A CA 1
ATOM 3317 C C . THR A 1 425 ? -4.567 11.177 -1.037 1.00 83.88 425 THR A C 1
ATOM 3319 O O . THR A 1 425 ? -5.306 10.196 -1.084 1.00 83.88 425 THR A O 1
ATOM 3322 N N . ILE A 1 426 ? -4.912 12.293 -0.379 1.00 87.25 426 ILE A N 1
ATOM 3323 C CA . ILE A 1 426 ? -6.201 12.411 0.322 1.00 87.25 426 ILE A CA 1
ATOM 3324 C C . ILE A 1 426 ? -7.382 12.531 -0.655 1.00 87.25 426 ILE A C 1
ATOM 3326 O O . ILE A 1 426 ? -8.345 11.778 -0.541 1.00 87.25 426 ILE A O 1
ATOM 3330 N N . CYS A 1 427 ? -7.309 13.406 -1.667 1.00 81.88 427 CYS A N 1
ATOM 3331 C CA . CYS A 1 427 ? -8.448 13.681 -2.554 1.00 81.88 427 CYS A CA 1
ATOM 3332 C C . CYS A 1 427 ? -8.800 12.536 -3.521 1.00 81.88 427 CYS A C 1
ATOM 3334 O O . CYS A 1 427 ? -9.861 12.591 -4.140 1.00 81.88 427 CYS A O 1
ATOM 3336 N N . ASN A 1 428 ? -7.943 11.518 -3.660 1.00 77.12 428 ASN A N 1
ATOM 3337 C CA . ASN A 1 428 ? -8.195 10.331 -4.488 1.00 77.12 428 ASN A CA 1
ATOM 3338 C C . ASN A 1 428 ? -8.244 9.026 -3.665 1.00 77.12 428 ASN A C 1
ATOM 3340 O O . ASN A 1 428 ? -8.107 7.945 -4.234 1.00 77.12 428 ASN A O 1
ATOM 3344 N N . THR A 1 429 ? -8.408 9.100 -2.338 1.00 82.31 429 THR A N 1
ATOM 3345 C CA . THR A 1 429 ? -8.484 7.895 -1.498 1.00 82.31 429 THR A CA 1
ATOM 3346 C C . THR A 1 429 ? -9.819 7.160 -1.655 1.00 82.31 429 THR A C 1
ATOM 3348 O O . THR A 1 429 ? -10.880 7.777 -1.725 1.00 82.31 429 THR A O 1
ATOM 3351 N N . ASP A 1 430 ? -9.774 5.828 -1.666 1.00 87.38 430 ASP A N 1
ATOM 3352 C CA . ASP A 1 430 ? -10.934 4.931 -1.702 1.00 87.38 430 ASP A CA 1
ATOM 3353 C C . ASP A 1 430 ? -11.190 4.217 -0.359 1.00 87.38 430 ASP A C 1
ATOM 3355 O O . ASP A 1 430 ? -12.140 3.440 -0.248 1.00 87.38 430 ASP A O 1
ATOM 3359 N N . ARG A 1 431 ? -10.390 4.517 0.680 1.00 90.31 431 ARG A N 1
ATOM 3360 C CA . ARG A 1 431 ? -10.425 3.885 2.017 1.00 90.31 431 ARG A CA 1
ATOM 3361 C C . ARG A 1 431 ? -11.835 3.716 2.586 1.00 90.31 431 ARG A C 1
ATOM 3363 O O . ARG A 1 431 ? -12.171 2.638 3.062 1.00 90.31 431 ARG A O 1
ATOM 3370 N N . VAL A 1 432 ? -12.671 4.755 2.506 1.00 92.44 432 VAL A N 1
ATOM 3371 C CA . VAL A 1 432 ? -14.050 4.718 3.028 1.00 92.44 432 VAL A CA 1
ATOM 3372 C C . VAL A 1 432 ? -14.908 3.717 2.259 1.00 92.44 432 VAL A C 1
ATOM 3374 O O . VAL A 1 432 ? -15.579 2.880 2.857 1.00 92.44 432 VAL A O 1
ATOM 3377 N N . LYS A 1 433 ? -14.842 3.758 0.923 1.00 89.88 433 LYS A N 1
ATOM 3378 C CA . LYS A 1 433 ? -15.565 2.840 0.035 1.00 89.88 433 LYS A CA 1
ATOM 3379 C C . LYS A 1 433 ? -15.135 1.389 0.267 1.00 89.88 433 LYS A C 1
ATOM 3381 O O . LYS A 1 433 ? -15.984 0.502 0.244 1.00 89.88 433 LYS A O 1
ATOM 3386 N N . LYS A 1 434 ? -13.840 1.153 0.496 1.00 91.56 434 LYS A N 1
ATOM 3387 C CA . LYS A 1 434 ? -13.304 -0.178 0.794 1.00 91.56 434 LYS A CA 1
ATOM 3388 C C . LYS A 1 434 ? -13.764 -0.684 2.164 1.00 91.56 434 LYS A C 1
ATOM 3390 O O . LYS A 1 434 ? -14.333 -1.766 2.229 1.00 91.56 434 LYS A O 1
ATOM 3395 N N . ALA A 1 435 ? -13.625 0.119 3.220 1.00 94.19 435 ALA A N 1
ATOM 3396 C CA . ALA A 1 435 ? -14.117 -0.230 4.554 1.00 94.19 435 ALA A CA 1
ATOM 3397 C C . ALA A 1 435 ? -15.620 -0.564 4.535 1.00 94.19 435 ALA A C 1
ATOM 3399 O O . ALA A 1 435 ? -16.025 -1.619 5.017 1.00 94.19 435 ALA A O 1
ATOM 3400 N N . TYR A 1 436 ? -16.438 0.269 3.884 1.00 94.50 436 TYR A N 1
ATOM 3401 C CA . TYR A 1 436 ? -17.867 0.006 3.696 1.00 94.50 436 TYR A CA 1
ATOM 3402 C C . TYR A 1 436 ? -18.137 -1.319 2.950 1.00 94.50 436 TYR A C 1
ATOM 3404 O O . TYR A 1 436 ? -19.063 -2.037 3.318 1.00 94.50 436 TYR A O 1
ATOM 3412 N N . ALA A 1 437 ? -17.331 -1.677 1.941 1.00 92.75 437 ALA A N 1
ATOM 3413 C CA . ALA A 1 437 ? -17.454 -2.949 1.218 1.00 92.75 437 ALA A CA 1
ATOM 3414 C C . ALA A 1 437 ? -17.053 -4.180 2.059 1.00 92.75 437 ALA A C 1
ATOM 3416 O O . ALA A 1 437 ? -17.584 -5.265 1.841 1.00 92.75 437 ALA A O 1
ATOM 3417 N N . ASP A 1 438 ? -16.178 -4.007 3.053 1.00 92.69 438 ASP A N 1
ATOM 3418 C CA . ASP A 1 438 ? -15.850 -5.002 4.085 1.00 92.69 438 ASP A CA 1
ATOM 3419 C C . ASP A 1 438 ? -16.848 -4.997 5.274 1.00 92.69 438 ASP A C 1
ATOM 3421 O O . ASP A 1 438 ? -16.566 -5.535 6.348 1.00 92.69 438 ASP A O 1
ATOM 3425 N N . ASN A 1 439 ? -18.026 -4.383 5.094 1.00 95.00 439 ASN A N 1
ATOM 3426 C CA . ASN A 1 439 ? -19.065 -4.128 6.103 1.00 95.00 439 ASN A CA 1
ATOM 3427 C C . ASN A 1 439 ? -18.627 -3.253 7.293 1.00 95.00 439 ASN A C 1
ATOM 3429 O O . ASN A 1 439 ? -19.386 -3.097 8.245 1.00 95.00 439 ASN A O 1
ATOM 3433 N N . ASN A 1 440 ? -17.458 -2.610 7.239 1.00 96.44 440 ASN A N 1
ATOM 3434 C CA . ASN A 1 440 ? -16.966 -1.711 8.288 1.00 96.44 440 ASN A CA 1
ATOM 3435 C C . ASN A 1 440 ? -17.635 -0.328 8.143 1.00 96.44 440 ASN A C 1
ATOM 3437 O O . ASN A 1 440 ? -17.038 0.629 7.647 1.00 96.44 440 ASN A O 1
ATOM 3441 N N . ASN A 1 441 ? -18.914 -0.250 8.527 1.00 93.81 441 ASN A N 1
ATOM 3442 C CA . ASN A 1 441 ? -19.732 0.964 8.538 1.00 93.81 441 ASN A CA 1
ATOM 3443 C C . ASN A 1 441 ? -20.726 0.964 9.729 1.00 93.81 441 ASN A C 1
ATOM 3445 O O . ASN A 1 441 ? -21.283 -0.094 10.015 1.00 93.81 441 ASN A O 1
ATOM 3449 N N . PRO A 1 442 ? -20.993 2.102 10.405 1.00 95.81 442 PRO A N 1
ATOM 3450 C CA . PRO A 1 442 ? -20.426 3.435 10.183 1.00 95.81 442 PRO A CA 1
ATOM 3451 C C . PRO A 1 442 ? -18.918 3.518 10.452 1.00 95.81 442 PRO A C 1
ATOM 3453 O O . PRO A 1 442 ? -18.400 2.845 11.340 1.00 95.81 442 PRO A O 1
ATOM 3456 N N . LEU A 1 443 ? -18.227 4.350 9.671 1.00 96.81 443 LEU A N 1
ATOM 3457 C CA . LEU A 1 443 ? -16.777 4.554 9.757 1.00 96.81 443 LEU A CA 1
ATOM 3458 C C . LEU A 1 443 ? -16.483 5.977 10.230 1.00 96.81 443 LEU A C 1
ATOM 3460 O O . LEU A 1 443 ? -16.959 6.929 9.613 1.00 96.81 443 LEU A O 1
ATOM 3464 N N . VAL A 1 444 ? -15.662 6.130 11.263 1.00 97.81 444 VAL A N 1
ATOM 3465 C CA . VAL A 1 444 ? -15.157 7.424 11.743 1.00 97.81 444 VAL A CA 1
ATOM 3466 C C . VAL A 1 444 ? -13.634 7.420 11.660 1.00 97.81 444 VAL A C 1
ATOM 3468 O O . VAL A 1 444 ? -12.999 6.411 11.936 1.00 97.81 444 VAL A O 1
ATOM 3471 N N . PHE A 1 445 ? -13.039 8.548 11.275 1.00 97.88 445 PHE A N 1
ATOM 3472 C CA . PHE A 1 445 ? -11.591 8.742 11.387 1.00 97.88 445 PHE A CA 1
ATOM 3473 C C . PHE A 1 445 ? -11.269 9.254 12.795 1.00 97.88 445 PHE A C 1
ATOM 3475 O O . PHE A 1 445 ? -11.263 10.467 13.018 1.00 97.88 445 PHE A O 1
ATOM 3482 N N . GLY A 1 446 ? -11.103 8.346 13.760 1.00 97.56 446 GLY A N 1
ATOM 3483 C CA . GLY A 1 446 ? -10.936 8.647 15.184 1.00 97.56 446 GLY A CA 1
ATOM 3484 C C . GLY A 1 446 ? -9.591 9.260 15.555 1.00 97.56 446 GLY A C 1
ATOM 3485 O O . GLY A 1 446 ? -9.491 9.924 16.588 1.00 97.56 446 GLY A O 1
ATOM 3486 N N . GLU A 1 447 ? -8.591 9.131 14.681 1.00 98.44 447 GLU A N 1
ATOM 3487 C CA . GLU A 1 447 ? -7.351 9.897 14.759 1.00 98.44 447 GLU A CA 1
ATOM 3488 C C . GLU A 1 447 ? -6.849 10.372 13.392 1.00 98.44 447 GLU A C 1
ATOM 3490 O O . GLU A 1 447 ? -6.741 9.625 12.418 1.00 98.44 447 GLU A O 1
ATOM 3495 N N . TRP A 1 448 ? -6.496 11.652 13.345 1.00 97.81 448 TRP A N 1
ATOM 3496 C CA . TRP A 1 448 ? -5.802 12.319 12.247 1.00 97.81 448 TRP A CA 1
ATOM 3497 C C . TRP A 1 448 ? -5.262 13.658 12.758 1.00 97.81 448 TRP A C 1
ATOM 3499 O O . TRP A 1 448 ? -5.757 14.193 13.753 1.00 97.81 448 TRP A O 1
ATOM 3509 N N . SER A 1 449 ? -4.280 14.236 12.071 1.00 97.25 449 SER A N 1
ATOM 3510 C CA . SER A 1 449 ? -3.726 15.550 12.417 1.00 97.25 449 SER A CA 1
ATOM 3511 C C . SER A 1 449 ? -3.367 16.357 11.165 1.00 97.25 449 SER A C 1
ATOM 3513 O O . SER A 1 449 ? -3.528 15.892 10.032 1.00 97.25 449 SER A O 1
ATOM 3515 N N . LEU A 1 450 ? -2.873 17.588 11.336 1.00 96.50 450 LEU A N 1
ATOM 3516 C CA . LEU A 1 450 ? -2.327 18.378 10.221 1.00 96.50 450 LEU A CA 1
ATOM 3517 C C . LEU A 1 450 ? -0.831 18.099 9.984 1.00 96.50 450 LEU A C 1
ATOM 3519 O O . LEU A 1 450 ? -0.169 18.867 9.287 1.00 96.50 450 LEU A O 1
ATOM 3523 N N . ALA A 1 451 ? -0.290 17.029 10.572 1.00 94.75 451 ALA A N 1
ATOM 3524 C CA . ALA A 1 451 ? 1.136 16.740 10.562 1.00 94.75 451 ALA A CA 1
ATOM 3525 C C . ALA A 1 451 ? 1.665 16.287 9.197 1.00 94.75 451 ALA A C 1
ATOM 3527 O O . ALA A 1 451 ? 1.019 15.539 8.458 1.00 94.75 451 ALA A O 1
ATOM 3528 N N . THR A 1 452 ? 2.887 16.719 8.889 1.00 92.81 452 THR A N 1
ATOM 3529 C CA . THR A 1 452 ? 3.578 16.449 7.625 1.00 92.81 452 THR A CA 1
ATOM 3530 C C . THR A 1 452 ? 5.013 15.987 7.874 1.00 92.81 452 THR A C 1
ATOM 3532 O O . THR A 1 452 ? 5.608 16.295 8.902 1.00 92.81 452 THR A O 1
ATOM 3535 N N . ASN A 1 453 ? 5.596 15.277 6.909 1.00 88.56 453 ASN A N 1
ATOM 3536 C CA . ASN A 1 453 ? 7.023 14.936 6.871 1.00 88.56 453 ASN A CA 1
ATOM 3537 C C . ASN A 1 453 ? 7.842 15.910 5.996 1.00 88.56 453 ASN A C 1
ATOM 3539 O O . ASN A 1 453 ? 8.907 15.554 5.494 1.00 88.56 453 ASN A O 1
ATOM 3543 N N . PHE A 1 454 ? 7.329 17.130 5.794 1.00 88.00 454 PHE A N 1
ATOM 3544 C CA . PHE A 1 454 ? 7.947 18.174 4.977 1.00 88.00 454 PHE A CA 1
ATOM 3545 C C . PHE A 1 454 ? 7.618 19.586 5.487 1.00 88.00 454 PHE A C 1
ATOM 3547 O O . PHE A 1 454 ? 6.546 19.821 6.064 1.00 88.00 454 PHE A O 1
ATOM 3554 N N . ASP A 1 455 ? 8.529 20.525 5.218 1.00 87.06 455 ASP A N 1
ATOM 3555 C CA . ASP A 1 455 ? 8.376 21.950 5.523 1.00 87.06 455 ASP A CA 1
ATOM 3556 C C . ASP A 1 455 ? 7.215 22.552 4.721 1.00 87.06 455 ASP A C 1
ATOM 3558 O O . ASP A 1 455 ? 7.224 22.593 3.489 1.00 87.06 455 ASP A O 1
ATOM 3562 N N . ASN A 1 456 ? 6.193 23.011 5.433 1.00 85.81 456 ASN A N 1
ATOM 3563 C CA . ASN A 1 456 ? 4.898 23.399 4.886 1.00 85.81 456 ASN A CA 1
ATOM 3564 C C . ASN A 1 456 ? 4.594 24.878 5.171 1.00 85.81 456 ASN A C 1
ATOM 3566 O O . ASN A 1 456 ? 5.102 25.461 6.127 1.00 85.81 456 ASN A O 1
ATOM 3570 N N . SER A 1 457 ? 3.768 25.497 4.326 1.00 87.25 457 SER A N 1
ATOM 3571 C CA . SER A 1 457 ? 3.283 26.864 4.537 1.00 87.25 457 SER A CA 1
ATOM 3572 C C . SER A 1 457 ? 1.977 26.868 5.332 1.00 87.25 457 SER A C 1
ATOM 3574 O O . SER A 1 457 ? 1.195 25.920 5.258 1.00 87.25 457 SER A O 1
ATOM 3576 N N . GLU A 1 458 ? 1.673 27.969 6.029 1.00 86.31 458 GLU A N 1
ATOM 3577 C CA . GLU A 1 458 ? 0.356 28.108 6.669 1.00 86.31 458 GLU A CA 1
ATOM 3578 C C . GLU A 1 458 ? -0.786 28.034 5.644 1.00 86.31 458 GLU A C 1
ATOM 3580 O O . GLU A 1 458 ? -1.815 27.441 5.943 1.00 86.31 458 GLU A O 1
ATOM 3585 N N . GLU A 1 459 ? -0.591 28.559 4.424 1.00 84.75 459 GLU A N 1
ATOM 3586 C CA . GLU A 1 459 ? -1.566 28.468 3.323 1.00 84.75 459 GLU A CA 1
ATOM 3587 C C . GLU A 1 459 ? -1.890 27.009 2.955 1.00 84.75 459 GLU A C 1
ATOM 3589 O O . GLU A 1 459 ? -3.060 26.676 2.775 1.00 84.75 459 GLU A O 1
ATOM 3594 N N . PHE A 1 460 ? -0.885 26.121 2.935 1.00 88.69 460 PHE A N 1
ATOM 3595 C CA . PHE A 1 460 ? -1.110 24.685 2.760 1.00 88.69 460 PHE A CA 1
ATOM 3596 C C . PHE A 1 460 ? -1.935 24.091 3.908 1.00 88.69 460 PHE A C 1
ATOM 3598 O O . PHE A 1 460 ? -2.827 23.292 3.644 1.00 88.69 460 PHE A O 1
ATOM 3605 N N . LEU A 1 461 ? -1.691 24.482 5.166 1.00 91.50 461 LEU A N 1
ATOM 3606 C CA . LEU A 1 461 ? -2.400 23.908 6.318 1.00 91.50 461 LEU A CA 1
ATOM 3607 C C . LEU A 1 461 ? -3.911 24.197 6.316 1.00 91.50 461 LEU A C 1
ATOM 3609 O O . LEU A 1 461 ? -4.672 23.332 6.747 1.00 91.50 461 LEU A O 1
ATOM 3613 N N . TYR A 1 462 ? -4.364 25.339 5.781 1.00 88.62 462 TYR A N 1
ATOM 3614 C CA . TYR A 1 462 ? -5.799 25.596 5.569 1.00 88.62 462 TYR A CA 1
ATOM 3615 C C . TYR A 1 462 ? -6.415 24.589 4.584 1.00 88.62 462 TYR A C 1
ATOM 3617 O O . TYR A 1 462 ? -7.396 23.916 4.904 1.00 88.62 462 TYR A O 1
ATOM 3625 N N . ASP A 1 463 ? -5.830 24.461 3.391 1.00 87.62 463 ASP A N 1
ATOM 3626 C CA . ASP A 1 463 ? -6.377 23.608 2.331 1.00 87.62 463 ASP A CA 1
ATOM 3627 C C . ASP A 1 463 ? -6.197 22.109 2.656 1.00 87.62 463 ASP A C 1
ATOM 3629 O O . ASP A 1 463 ? -7.040 21.291 2.288 1.00 87.62 463 ASP A O 1
ATOM 3633 N N . TRP A 1 464 ? -5.160 21.748 3.420 1.00 92.19 464 TRP A N 1
ATOM 3634 C CA . TRP A 1 464 ? -4.922 20.404 3.955 1.00 92.19 464 TRP A CA 1
ATOM 3635 C C . TRP A 1 464 ? -5.947 20.008 5.028 1.00 92.19 464 TRP A C 1
ATOM 3637 O O . TRP A 1 464 ? -6.484 18.897 4.991 1.00 92.19 464 TRP A O 1
ATOM 3647 N N . ALA A 1 465 ? -6.275 20.924 5.948 1.00 92.88 465 ALA A N 1
ATOM 3648 C CA . ALA A 1 465 ? -7.338 20.730 6.934 1.00 92.88 465 ALA A CA 1
ATOM 3649 C C . ALA A 1 465 ? -8.711 20.533 6.271 1.00 92.88 465 ALA A C 1
ATOM 3651 O O . ALA A 1 465 ? -9.523 19.735 6.742 1.00 92.88 465 ALA A O 1
ATOM 3652 N N . ASP A 1 466 ? -8.975 21.227 5.164 1.00 91.19 466 ASP A N 1
ATOM 3653 C CA . ASP A 1 466 ? -10.219 21.077 4.409 1.00 91.19 466 ASP A CA 1
ATOM 3654 C C . ASP A 1 466 ? -10.272 19.802 3.569 1.00 91.19 466 ASP A C 1
ATOM 3656 O O . ASP A 1 466 ? -11.298 19.120 3.570 1.00 91.19 466 ASP A O 1
ATOM 3660 N N . ALA A 1 467 ? -9.184 19.445 2.880 1.00 89.69 467 ALA A N 1
ATOM 3661 C CA . ALA A 1 467 ? -9.126 18.238 2.061 1.00 89.69 467 ALA A CA 1
ATOM 3662 C C . ALA A 1 467 ? -9.348 16.967 2.897 1.00 89.69 467 ALA A C 1
ATOM 3664 O O . ALA A 1 467 ? -10.116 16.093 2.492 1.00 89.69 467 ALA A O 1
ATOM 3665 N N . GLN A 1 468 ? -8.751 16.900 4.093 1.00 93.75 468 GLN A N 1
ATOM 3666 C CA . GLN A 1 468 ? -8.984 15.818 5.051 1.00 93.75 468 GLN A CA 1
ATOM 3667 C C . GLN A 1 468 ? -10.445 15.777 5.531 1.00 93.75 468 GLN A C 1
ATOM 3669 O O . GLN A 1 468 ? -11.128 14.769 5.336 1.00 93.75 468 GLN A O 1
ATOM 3674 N N . ARG A 1 469 ? -10.983 16.887 6.066 1.00 92.75 469 ARG A N 1
ATOM 3675 C CA . ARG A 1 469 ? -12.381 16.937 6.548 1.00 92.75 469 ARG A CA 1
ATOM 3676 C C . ARG A 1 469 ? -13.409 16.637 5.455 1.00 92.75 469 ARG A C 1
ATOM 3678 O O . ARG A 1 469 ? -14.436 16.027 5.752 1.00 92.75 469 ARG A O 1
ATOM 3685 N N . HIS A 1 470 ? -13.140 17.017 4.203 1.00 88.56 470 HIS A N 1
ATOM 3686 C CA . HIS A 1 470 ? -14.016 16.715 3.071 1.00 88.56 470 HIS A CA 1
ATOM 3687 C C . HIS A 1 470 ? -14.176 15.203 2.845 1.00 88.56 470 HIS A C 1
ATOM 3689 O O . HIS A 1 470 ? -15.293 14.743 2.622 1.00 88.56 470 HIS A O 1
ATOM 3695 N N . ILE A 1 471 ? -13.103 14.413 2.965 1.00 89.25 471 ILE A N 1
ATOM 3696 C CA . ILE A 1 471 ? -13.205 12.947 2.917 1.00 89.25 471 ILE A CA 1
ATOM 3697 C C . ILE A 1 471 ? -13.880 12.420 4.189 1.00 89.25 471 ILE A C 1
ATOM 3699 O O . ILE A 1 471 ? -14.866 11.683 4.110 1.00 89.25 471 ILE A O 1
ATOM 3703 N N . TYR A 1 472 ? -13.384 12.815 5.364 1.00 93.94 472 TYR A N 1
ATOM 3704 C CA . TYR A 1 472 ? -13.755 12.161 6.622 1.00 93.94 472 TYR A CA 1
ATOM 3705 C C . TYR A 1 472 ? -15.203 12.443 7.065 1.00 93.94 472 TYR A C 1
ATOM 3707 O O . TYR A 1 472 ? -15.804 11.615 7.739 1.00 93.94 472 TYR A O 1
ATOM 3715 N N . ALA A 1 473 ? -15.796 13.575 6.666 1.00 87.69 473 ALA A N 1
ATOM 3716 C CA . ALA A 1 473 ? -17.212 13.873 6.919 1.00 87.69 473 ALA A CA 1
ATOM 3717 C C . ALA A 1 473 ? -18.109 13.782 5.670 1.00 87.69 473 ALA A C 1
ATOM 3719 O O . ALA A 1 473 ? -19.310 13.541 5.800 1.00 87.69 473 ALA A O 1
ATOM 3720 N N . GLY A 1 474 ? -17.554 13.990 4.470 1.00 85.50 474 GLY A N 1
ATOM 3721 C CA . GLY A 1 474 ? -18.308 13.951 3.212 1.00 85.50 474 GLY A CA 1
ATOM 3722 C C . GLY A 1 474 ? -18.476 12.547 2.628 1.00 85.50 474 GLY A C 1
ATOM 3723 O O . GLY A 1 474 ? -19.477 12.292 1.964 1.00 85.50 474 GLY A O 1
ATOM 3724 N N . GLN A 1 475 ? -17.536 11.632 2.891 1.00 89.00 475 GLN A N 1
ATOM 3725 C CA . GLN A 1 475 ? -17.641 10.220 2.503 1.00 89.00 475 GLN A CA 1
ATOM 3726 C C . GLN A 1 475 ? -17.898 9.315 3.713 1.00 89.00 475 GLN A C 1
ATOM 3728 O O . GLN A 1 475 ? -18.795 8.478 3.663 1.00 89.00 475 GLN A O 1
ATOM 3733 N N . ALA A 1 476 ? -17.127 9.485 4.793 1.00 94.25 476 ALA A N 1
ATOM 3734 C CA . ALA A 1 476 ? -17.284 8.729 6.039 1.00 94.25 476 ALA A CA 1
ATOM 3735 C C . ALA A 1 476 ? -18.251 9.420 7.022 1.00 94.25 476 ALA A C 1
ATOM 3737 O O . ALA A 1 476 ? -18.816 10.477 6.733 1.00 94.25 476 ALA A O 1
ATOM 3738 N N . ASP A 1 477 ? -18.492 8.804 8.179 1.00 96.31 477 ASP A N 1
ATOM 3739 C CA . ASP A 1 477 ? -19.487 9.227 9.176 1.00 96.31 477 ASP A CA 1
ATOM 3740 C C . ASP A 1 477 ? -18.964 10.249 10.191 1.00 96.31 477 ASP A C 1
ATOM 3742 O O . ASP A 1 477 ? -19.687 10.664 11.097 1.00 96.31 477 ASP A O 1
ATOM 3746 N N . GLY A 1 478 ? -17.734 10.724 10.002 1.00 96.56 478 GLY A N 1
ATOM 3747 C CA . GLY A 1 478 ? -17.158 11.808 10.774 1.00 96.56 478 GLY A CA 1
ATOM 3748 C C . GLY A 1 478 ? -15.692 11.594 11.116 1.00 96.56 478 GLY A C 1
ATOM 3749 O O . GLY A 1 478 ? -15.017 10.696 10.608 1.00 96.56 478 GLY A O 1
ATOM 3750 N N . TRP A 1 479 ? -15.200 12.454 11.999 1.00 98.06 479 TRP A N 1
ATOM 3751 C CA . TRP A 1 479 ? -13.806 12.485 12.406 1.00 98.06 479 TRP A CA 1
ATOM 3752 C C . TRP A 1 479 ? -13.620 12.981 13.835 1.00 98.06 479 TRP A C 1
ATOM 3754 O O . TRP A 1 479 ? -14.410 13.770 14.360 1.00 98.06 479 TRP A O 1
ATOM 3764 N N . ILE A 1 480 ? -12.514 12.556 14.437 1.00 98.62 480 ILE A N 1
ATOM 3765 C CA . ILE A 1 480 ? -12.043 12.993 15.743 1.00 98.62 480 ILE A CA 1
ATOM 3766 C C . ILE A 1 480 ? -10.563 13.369 15.579 1.00 98.62 480 ILE A C 1
ATOM 3768 O O . ILE A 1 480 ? -9.734 12.557 15.189 1.00 98.62 480 ILE A O 1
ATOM 3772 N N . PHE A 1 481 ? -10.229 14.642 15.781 1.00 98.62 481 PHE A N 1
ATOM 3773 C CA . PHE A 1 481 ? -8.870 15.140 15.549 1.00 98.62 481 PHE A CA 1
ATOM 3774 C C . PHE A 1 481 ? -7.938 14.764 16.709 1.00 98.62 481 PHE A C 1
ATOM 3776 O O . PHE A 1 481 ? -8.311 14.899 17.880 1.00 98.62 481 PHE A O 1
ATOM 3783 N N . TRP A 1 482 ? -6.712 14.338 16.404 1.00 98.19 482 TRP A N 1
ATOM 3784 C CA . TRP A 1 482 ? -5.653 14.142 17.390 1.00 98.19 482 TRP A CA 1
ATOM 3785 C C . TRP A 1 482 ? -4.726 15.374 17.434 1.00 98.19 482 TRP A C 1
ATOM 3787 O O . TRP A 1 482 ? -3.945 15.619 16.517 1.00 98.19 482 TRP A O 1
ATOM 3797 N N . SER A 1 483 ? -4.770 16.218 18.466 1.00 97.88 483 SER A N 1
ATOM 3798 C CA . SER A 1 483 ? -5.553 16.149 19.710 1.00 97.88 483 SER A CA 1
ATOM 3799 C C . SER A 1 483 ? -6.183 17.509 20.042 1.00 97.88 483 SER A C 1
ATOM 3801 O O . SER A 1 483 ? -5.935 18.499 19.349 1.00 97.88 483 SER A O 1
ATOM 3803 N N . TRP A 1 484 ? -7.018 17.598 21.087 1.00 98.19 484 TRP A N 1
ATOM 3804 C CA . TRP A 1 484 ? -7.640 18.867 21.503 1.00 98.19 484 TRP A CA 1
ATOM 3805 C C . TRP A 1 484 ? -6.598 19.973 21.716 1.00 98.19 484 TRP A C 1
ATOM 3807 O O . TRP A 1 484 ? -6.736 21.072 21.171 1.00 98.19 484 TRP A O 1
ATOM 3817 N N . LYS A 1 485 ? -5.545 19.673 22.485 1.00 97.19 485 LYS A N 1
ATOM 3818 C CA . LYS A 1 485 ? -4.425 20.579 22.750 1.00 97.19 485 LYS A CA 1
ATOM 3819 C C . LYS A 1 485 ? -3.141 19.819 23.069 1.00 97.19 485 LYS A C 1
ATOM 3821 O O . LYS A 1 485 ? -3.189 18.691 23.551 1.00 97.19 485 LYS A O 1
ATOM 3826 N N . ILE A 1 486 ? -2.017 20.506 22.885 1.00 96.06 486 ILE A N 1
ATOM 3827 C CA . ILE A 1 486 ? -0.721 20.158 23.475 1.00 96.06 486 ILE A CA 1
ATOM 3828 C C . ILE A 1 486 ? -0.118 21.401 24.159 1.00 96.06 486 ILE A C 1
ATOM 3830 O O . ILE A 1 486 ? -0.651 22.511 24.036 1.00 96.06 486 ILE A O 1
ATOM 3834 N N . GLU A 1 487 ? 0.968 21.227 24.909 1.00 94.38 487 GLU A N 1
ATOM 3835 C CA . GLU A 1 487 ? 1.653 22.295 25.640 1.00 94.38 487 GLU A CA 1
ATOM 3836 C C . GLU A 1 487 ? 2.150 23.397 24.692 1.00 94.38 487 GLU A C 1
ATOM 3838 O O . GLU A 1 487 ? 2.724 23.129 23.637 1.00 94.38 487 GLU A O 1
ATOM 3843 N N . GLN A 1 488 ? 1.966 24.659 25.093 1.00 88.50 488 GLN A N 1
ATOM 3844 C CA . GLN A 1 488 ? 2.235 25.840 24.259 1.00 88.50 488 GLN A CA 1
ATOM 3845 C C . GLN A 1 488 ? 3.709 26.011 23.833 1.00 88.50 488 GLN A C 1
ATOM 3847 O O . GLN A 1 488 ? 3.985 26.814 22.947 1.00 88.50 488 GLN A O 1
ATOM 3852 N N . SER A 1 489 ? 4.651 25.282 24.443 1.00 82.19 489 SER A N 1
ATOM 3853 C CA . SER A 1 489 ? 6.066 25.253 24.040 1.00 82.19 489 SER A CA 1
ATOM 3854 C C . SER A 1 489 ? 6.485 24.034 23.213 1.00 82.19 489 SER A C 1
ATOM 3856 O O . SER A 1 489 ? 7.652 23.956 22.830 1.00 82.19 489 SER A O 1
ATOM 3858 N N . SER A 1 490 ? 5.579 23.098 22.921 1.00 85.44 490 SER A N 1
ATOM 3859 C CA . SER A 1 490 ? 5.902 21.948 22.075 1.00 85.44 490 SER A CA 1
ATOM 3860 C C . SER A 1 490 ? 6.091 22.389 20.612 1.00 85.44 490 SER A C 1
ATOM 3862 O O . SER A 1 490 ? 5.234 23.105 20.084 1.00 85.44 490 SER A O 1
ATOM 3864 N N . PRO A 1 491 ? 7.161 21.958 19.909 1.00 80.25 491 PRO A N 1
ATOM 3865 C CA . PRO A 1 491 ? 7.382 22.311 18.500 1.00 80.25 491 PRO A CA 1
ATOM 3866 C C . PRO A 1 491 ? 6.272 21.782 17.577 1.00 80.25 491 PRO A C 1
ATOM 3868 O O . PRO A 1 491 ? 6.093 22.271 16.466 1.00 80.25 491 PRO A O 1
ATOM 3871 N N . TYR A 1 492 ? 5.492 20.813 18.055 1.00 87.00 492 TYR A N 1
ATOM 3872 C CA . TYR A 1 492 ? 4.407 20.158 17.334 1.00 87.00 492 TYR A CA 1
ATOM 3873 C C . TYR A 1 492 ? 3.066 20.924 17.402 1.00 87.00 492 TYR A C 1
ATOM 3875 O O . TYR A 1 492 ? 2.092 20.523 16.761 1.00 87.00 492 TYR A O 1
ATOM 3883 N N . LEU A 1 493 ? 2.996 22.036 18.153 1.00 89.94 493 LEU A N 1
ATOM 3884 C CA . LEU A 1 493 ? 1.743 22.709 18.534 1.00 89.94 493 LEU A CA 1
ATOM 3885 C C . LEU A 1 493 ? 0.837 23.045 17.342 1.00 89.94 493 LEU A C 1
ATOM 3887 O O . LEU A 1 493 ? -0.368 22.818 17.404 1.00 89.94 493 LEU A O 1
ATOM 3891 N N . GLN A 1 494 ? 1.410 23.558 16.255 1.00 89.44 494 GLN A N 1
ATOM 3892 C CA . GLN A 1 494 ? 0.664 24.039 15.090 1.00 89.44 494 GLN A CA 1
ATOM 3893 C C . GLN A 1 494 ? -0.088 22.931 14.331 1.00 89.44 494 GLN A C 1
ATOM 3895 O O . GLN A 1 494 ? -1.121 23.206 13.724 1.00 89.44 494 GLN A O 1
ATOM 3900 N N . GLN A 1 495 ? 0.421 21.695 14.359 1.00 93.38 495 GLN A N 1
ATOM 3901 C CA . GLN A 1 495 ? -0.104 20.581 13.561 1.00 93.38 495 GLN A CA 1
ATOM 3902 C C . GLN A 1 495 ? -0.939 19.575 14.370 1.00 93.38 495 GLN A C 1
ATOM 3904 O O . GLN A 1 495 ? -1.743 18.849 13.785 1.00 93.38 495 GLN A O 1
ATOM 3909 N N . TRP A 1 496 ? -0.771 19.554 15.696 1.00 96.56 496 TRP A N 1
ATOM 3910 C CA . TRP A 1 496 ? -1.312 18.525 16.599 1.00 96.56 496 TRP A CA 1
ATOM 3911 C C . TRP A 1 496 ? -2.267 19.066 17.683 1.00 96.56 496 TRP A C 1
ATOM 3913 O O . TRP A 1 496 ? -2.719 18.317 18.546 1.00 96.56 496 TRP A O 1
ATOM 3923 N N . SER A 1 497 ? -2.595 20.363 17.654 1.00 97.50 497 SER A N 1
ATOM 3924 C CA . SER A 1 497 ? -3.534 21.012 18.583 1.00 97.50 497 SER A CA 1
ATOM 3925 C C . SER A 1 497 ? -4.728 21.595 17.828 1.00 97.50 497 SER A C 1
ATOM 3927 O O . SER A 1 497 ? -4.604 22.620 17.152 1.00 97.50 497 SER A O 1
ATOM 3929 N N . TYR A 1 498 ? -5.910 20.990 17.971 1.00 97.44 498 TYR A N 1
ATOM 3930 C CA . TYR A 1 498 ? -7.144 21.513 17.377 1.00 97.44 498 TYR A CA 1
ATOM 3931 C C . TYR A 1 498 ? -7.463 22.919 17.899 1.00 97.44 498 TYR A C 1
ATOM 3933 O O . TYR A 1 498 ? -7.850 23.799 17.132 1.00 97.44 498 TYR A O 1
ATOM 3941 N N . GLN A 1 499 ? -7.230 23.168 19.193 1.00 95.25 499 GLN A N 1
ATOM 3942 C CA . GLN A 1 499 ? -7.395 24.490 19.796 1.00 95.25 499 GLN A CA 1
ATOM 3943 C C . GLN A 1 499 ? -6.492 25.545 19.129 1.00 95.25 499 GLN A C 1
ATOM 3945 O O . GLN A 1 499 ? -6.907 26.692 18.970 1.00 95.25 499 GLN A O 1
ATOM 3950 N N . GLU A 1 500 ? -5.276 25.181 18.710 1.00 95.12 500 GLU A N 1
ATOM 3951 C CA . GLU A 1 500 ? -4.399 26.080 17.949 1.00 95.12 500 GLU A CA 1
ATOM 3952 C C . GLU A 1 500 ? -4.890 26.262 16.505 1.00 95.12 500 GLU A C 1
ATOM 3954 O O . GLU A 1 500 ? -4.957 27.392 16.022 1.00 95.12 500 GLU A O 1
ATOM 3959 N N . GLY A 1 501 ? -5.330 25.186 15.844 1.00 94.00 501 GLY A N 1
ATOM 3960 C CA . GLY A 1 501 ? -5.929 25.252 14.507 1.00 94.00 501 GLY A CA 1
ATOM 3961 C C . GLY A 1 501 ? -7.188 26.129 14.438 1.00 94.00 501 GLY A C 1
ATOM 3962 O O . GLY A 1 501 ? -7.401 26.819 13.443 1.00 94.00 501 GLY A O 1
ATOM 3963 N N . VAL A 1 502 ? -7.987 26.184 15.511 1.00 93.81 502 VAL A N 1
ATOM 3964 C CA . VAL A 1 502 ? -9.116 27.124 15.646 1.00 93.81 502 VAL A CA 1
ATOM 3965 C C . VAL A 1 502 ? -8.628 28.569 15.805 1.00 93.81 502 VAL A C 1
ATOM 3967 O O . VAL A 1 502 ? -9.148 29.451 15.125 1.00 93.81 502 VAL A O 1
ATOM 3970 N N . LYS A 1 503 ? -7.609 28.838 16.640 1.00 92.75 503 LYS A N 1
ATOM 3971 C CA . LYS A 1 503 ? -7.031 30.195 16.791 1.00 92.75 503 LYS A CA 1
ATOM 3972 C C . LYS A 1 503 ? -6.429 30.720 15.485 1.00 92.75 503 LYS A C 1
ATOM 3974 O O . LYS A 1 503 ? -6.566 31.904 15.191 1.00 92.75 503 LYS A O 1
ATOM 3979 N N . ARG A 1 504 ? -5.781 29.844 14.709 1.00 92.06 504 ARG A N 1
ATOM 3980 C CA . ARG A 1 504 ? -5.210 30.157 13.385 1.00 92.06 504 ARG A CA 1
ATOM 3981 C C . ARG A 1 504 ? -6.248 30.181 12.266 1.00 92.06 504 ARG A C 1
ATOM 3983 O O . ARG A 1 504 ? -5.946 30.642 11.176 1.00 92.06 504 ARG A O 1
ATOM 3990 N N . GLY A 1 505 ? -7.471 29.718 12.524 1.00 91.31 505 GLY A N 1
ATOM 3991 C CA . GLY A 1 505 ? -8.562 29.721 11.553 1.00 91.31 505 GLY A CA 1
ATOM 3992 C C . GLY A 1 505 ? -8.505 28.608 10.504 1.00 91.31 505 GLY A C 1
ATOM 3993 O O . GLY A 1 505 ? -9.282 28.671 9.552 1.00 91.31 505 GLY A O 1
ATOM 3994 N N . TYR A 1 506 ? -7.648 27.590 10.670 1.00 91.44 506 TYR A N 1
ATOM 3995 C CA . TYR A 1 506 ? -7.669 26.372 9.843 1.00 91.44 506 TYR A CA 1
ATOM 3996 C C . TYR A 1 506 ? -9.040 25.681 9.944 1.00 91.44 506 TYR A C 1
ATOM 3998 O O . TYR A 1 506 ? -9.583 25.207 8.945 1.00 91.44 506 TYR A O 1
ATOM 4006 N N . PHE A 1 507 ? -9.643 25.707 11.138 1.00 93.56 507 PHE A N 1
ATOM 4007 C CA . PHE A 1 507 ? -10.983 25.189 11.410 1.00 93.56 507 PHE A CA 1
ATOM 4008 C C . PHE A 1 507 ? -12.002 26.319 11.612 1.00 93.56 507 PHE A C 1
ATOM 4010 O O . PHE A 1 507 ? -11.753 27.282 12.342 1.00 93.56 507 PHE A O 1
ATOM 4017 N N . LYS A 1 508 ? -13.185 26.191 10.996 1.00 88.19 508 LYS A N 1
ATOM 4018 C CA . LYS A 1 508 ? -14.336 27.070 11.259 1.00 88.19 508 LYS A CA 1
ATOM 4019 C C . LYS A 1 508 ? -15.040 26.678 12.561 1.00 88.19 508 LYS A C 1
ATOM 4021 O O . LYS A 1 508 ? -14.937 25.550 13.028 1.00 88.19 508 LYS A O 1
ATOM 4026 N N . LYS A 1 509 ? -15.813 27.624 13.110 1.00 86.38 509 LYS A N 1
ATOM 4027 C CA . LYS A 1 509 ? -16.659 27.423 14.302 1.00 86.38 509 LYS A CA 1
ATOM 4028 C C . LYS A 1 509 ? -17.769 26.381 14.088 1.00 86.38 509 LYS A C 1
ATOM 4030 O O . LYS A 1 509 ? -18.241 25.779 15.043 1.00 86.38 509 LYS A O 1
ATOM 4035 N N . ASP A 1 510 ? -18.207 26.208 12.847 1.00 89.50 510 ASP A N 1
ATOM 4036 C CA . ASP A 1 510 ? -19.038 25.080 12.439 1.00 89.50 510 ASP A CA 1
ATOM 4037 C C . ASP A 1 510 ? -18.108 24.032 11.799 1.00 89.50 510 ASP A C 1
ATOM 4039 O O . ASP A 1 510 ? -17.558 24.303 10.724 1.00 89.50 510 ASP A O 1
ATOM 4043 N N . PRO A 1 511 ? -17.885 22.865 12.434 1.00 91.38 511 PRO A N 1
ATOM 4044 C CA . PRO A 1 511 ? -16.947 21.860 11.937 1.00 91.38 511 PRO A CA 1
ATOM 4045 C C . PRO A 1 511 ? -17.409 21.177 10.641 1.00 91.38 511 PRO A C 1
ATOM 4047 O O . PRO A 1 511 ? -16.570 20.579 9.960 1.00 91.38 511 PRO A O 1
ATOM 4050 N N . SER A 1 512 ? -18.690 21.309 10.260 1.00 88.06 512 SER A N 1
ATOM 4051 C CA . SER A 1 512 ? -19.196 20.863 8.953 1.00 88.06 512 SER A CA 1
ATOM 4052 C C . SER A 1 512 ? -18.710 21.744 7.798 1.00 88.06 512 SER A C 1
ATOM 4054 O O . SER A 1 512 ? -18.639 21.288 6.656 1.00 88.06 512 SER A O 1
ATOM 4056 N N . GLN A 1 513 ? -18.344 23.000 8.080 1.00 87.19 513 GLN A N 1
ATOM 4057 C CA . GLN A 1 513 ? -17.957 23.969 7.060 1.00 87.19 513 GLN A CA 1
ATOM 4058 C C . GLN A 1 513 ? -16.462 23.889 6.751 1.00 87.19 513 GLN A C 1
ATOM 4060 O O . GLN A 1 513 ? -15.603 23.983 7.639 1.00 87.19 513 GLN A O 1
ATOM 4065 N N . LEU A 1 514 ? -16.149 23.768 5.461 1.00 84.62 514 LEU A N 1
ATOM 4066 C CA . LEU A 1 514 ? -14.795 23.961 4.950 1.00 84.62 514 LEU A CA 1
ATOM 4067 C C . LEU A 1 514 ? -14.384 25.431 5.097 1.00 84.62 514 LEU A C 1
ATOM 4069 O O . LEU A 1 514 ? -15.218 26.341 5.073 1.00 84.62 514 LEU A O 1
ATOM 4073 N N . THR A 1 515 ? -13.092 25.669 5.271 1.00 81.31 515 THR A N 1
ATOM 4074 C CA . THR A 1 515 ? -12.536 27.006 5.433 1.00 81.31 515 THR A CA 1
ATOM 4075 C C . THR A 1 515 ? -12.430 27.772 4.118 1.00 81.31 515 THR A C 1
ATOM 4077 O O . THR A 1 515 ? -12.744 28.965 4.089 1.00 81.31 515 THR A O 1
ATOM 4080 N N . ASN A 1 516 ? -12.068 27.059 3.054 1.00 71.50 516 ASN A N 1
ATOM 4081 C CA . ASN A 1 516 ? -11.802 27.511 1.697 1.00 71.50 516 ASN A CA 1
ATOM 4082 C C . ASN A 1 516 ? -12.622 26.681 0.670 1.00 71.50 516 ASN A C 1
ATOM 4084 O O . ASN A 1 516 ? -12.038 26.041 -0.209 1.00 71.50 516 ASN A O 1
ATOM 4088 N N . PRO A 1 517 ? -13.974 26.679 0.719 1.00 62.31 517 PRO A N 1
ATOM 4089 C CA . PRO A 1 517 ? -14.814 25.818 -0.133 1.00 62.31 517 PRO A CA 1
ATOM 4090 C C . PRO A 1 517 ? -14.635 26.039 -1.650 1.00 62.31 517 PRO A C 1
ATOM 4092 O O . PRO A 1 517 ? -14.912 25.139 -2.443 1.00 62.31 517 PRO A O 1
ATOM 4095 N N . ASP A 1 518 ? -14.127 27.202 -2.066 1.00 52.47 518 ASP A N 1
ATOM 4096 C CA . ASP A 1 518 ? -13.846 27.532 -3.470 1.00 52.47 518 ASP A CA 1
ATOM 4097 C C . ASP A 1 518 ? -12.350 27.490 -3.849 1.00 52.47 518 ASP A C 1
ATOM 4099 O O . ASP A 1 518 ? -12.008 27.731 -5.009 1.00 52.47 518 ASP A O 1
ATOM 4103 N N . ARG A 1 519 ? -11.449 27.175 -2.903 1.00 52.91 519 ARG A N 1
ATOM 4104 C CA . ARG A 1 519 ? -9.982 27.155 -3.100 1.00 52.91 519 ARG A CA 1
ATOM 4105 C C . ARG A 1 519 ? -9.426 25.721 -3.206 1.00 52.91 519 ARG A C 1
ATOM 4107 O O . ARG A 1 519 ? -10.177 24.791 -3.518 1.00 52.91 519 ARG A O 1
ATOM 4114 N N . GLN A 1 520 ? -8.102 25.532 -3.153 1.00 44.94 520 GLN A N 1
ATOM 4115 C CA . GLN A 1 520 ? -7.443 24.475 -3.932 1.00 44.94 520 GLN A CA 1
ATOM 4116 C C . GLN A 1 520 ? -7.781 23.034 -3.538 1.00 44.94 520 GLN A C 1
ATOM 4118 O O . GLN A 1 520 ? -7.726 22.184 -4.429 1.00 44.94 520 GLN A O 1
ATOM 4123 N N . ALA A 1 521 ? -8.236 22.759 -2.311 1.00 44.28 521 ALA A N 1
ATOM 4124 C CA . ALA A 1 521 ? -8.781 21.452 -1.918 1.00 44.28 521 ALA A CA 1
ATOM 4125 C C . ALA A 1 521 ? -9.884 20.966 -2.879 1.00 44.28 521 ALA A C 1
ATOM 4127 O O . ALA A 1 521 ? -9.769 19.910 -3.508 1.00 44.28 521 ALA A O 1
ATOM 4128 N N . LEU A 1 522 ? -10.908 21.796 -3.103 1.00 48.44 522 LEU A N 1
ATOM 4129 C CA . LEU A 1 522 ? -11.945 21.504 -4.090 1.00 48.44 522 LEU A CA 1
ATOM 4130 C C . LEU A 1 522 ? -11.494 21.788 -5.526 1.00 48.44 522 LEU A C 1
ATOM 4132 O O . LEU A 1 522 ? -12.142 21.291 -6.438 1.00 48.44 522 LEU A O 1
ATOM 4136 N N . SER A 1 523 ? -10.378 22.487 -5.769 1.00 44.75 523 SER A N 1
ATOM 4137 C CA . SER A 1 523 ? -9.775 22.555 -7.113 1.00 44.75 523 SER A CA 1
ATOM 4138 C C . SER A 1 523 ? -9.037 21.275 -7.518 1.00 44.75 523 SER A C 1
ATOM 4140 O O . SER A 1 523 ? -8.950 21.016 -8.710 1.00 44.75 523 SER A O 1
ATOM 4142 N N . TYR A 1 524 ? -8.562 20.467 -6.560 1.00 47.31 524 TYR A N 1
ATOM 4143 C CA . TYR A 1 524 ? -7.953 19.157 -6.811 1.00 47.31 524 TYR A CA 1
ATOM 4144 C C . TYR A 1 524 ? -9.025 18.105 -7.125 1.00 47.31 524 TYR A C 1
ATOM 4146 O O . TYR A 1 524 ? -8.930 17.416 -8.137 1.00 47.31 524 TYR A O 1
ATOM 4154 N N . ILE A 1 525 ? -10.118 18.081 -6.355 1.00 42.81 525 ILE A N 1
ATOM 4155 C CA . ILE A 1 525 ? -11.325 17.282 -6.653 1.00 42.81 525 ILE A CA 1
ATOM 4156 C C . ILE A 1 525 ? -11.973 17.752 -7.970 1.00 42.81 525 ILE A C 1
ATOM 4158 O O . ILE A 1 525 ? -12.326 16.952 -8.840 1.00 42.81 525 ILE A O 1
ATOM 4162 N N . LYS A 1 526 ? -12.048 19.074 -8.188 1.00 36.16 526 LYS A N 1
ATOM 4163 C CA . LYS A 1 526 ? -12.401 19.659 -9.488 1.00 36.16 526 LYS A CA 1
ATOM 4164 C C . LYS A 1 526 ? -11.269 19.559 -10.522 1.00 36.16 526 LYS A C 1
ATOM 4166 O O . LYS A 1 526 ? -11.501 19.987 -11.642 1.00 36.16 526 LYS A O 1
ATOM 4171 N N . PHE A 1 527 ? -10.096 18.982 -10.244 1.00 36.47 527 PHE A N 1
ATOM 4172 C CA . PHE A 1 527 ? -9.120 18.636 -11.286 1.00 36.47 527 PHE A CA 1
ATOM 4173 C C . PHE A 1 527 ? -9.458 17.260 -11.844 1.00 36.47 527 PHE A C 1
ATOM 4175 O O . PHE A 1 527 ? -9.520 17.111 -13.058 1.00 36.47 527 PHE A O 1
ATOM 4182 N N . THR A 1 528 ? -9.823 16.304 -10.986 1.00 36.47 528 THR A N 1
ATOM 4183 C CA . THR A 1 528 ? -10.427 15.034 -11.409 1.00 36.47 528 THR A CA 1
ATOM 4184 C C . THR A 1 528 ? -11.710 15.285 -12.216 1.00 36.47 528 THR A C 1
ATOM 4186 O O . THR A 1 528 ? -11.879 14.711 -13.288 1.00 36.47 528 THR A O 1
ATOM 4189 N N . LEU A 1 529 ? -12.568 16.227 -11.792 1.00 31.70 529 LEU A N 1
ATOM 4190 C CA . LEU A 1 529 ? -13.794 16.574 -12.535 1.00 31.70 529 LEU A CA 1
ATOM 4191 C C . LEU A 1 529 ? -13.593 17.535 -13.729 1.00 31.70 529 LEU A C 1
ATOM 4193 O O . LEU A 1 529 ? -14.333 17.411 -14.698 1.00 31.70 529 LEU A O 1
ATOM 4197 N N . ASN A 1 530 ? -12.618 18.460 -13.740 1.00 29.11 530 ASN A N 1
ATOM 4198 C CA . ASN A 1 530 ? -12.378 19.351 -14.898 1.00 29.11 530 ASN A CA 1
ATOM 4199 C C . ASN A 1 530 ? -11.358 18.813 -15.911 1.00 29.11 530 ASN A C 1
ATOM 4201 O O . ASN A 1 530 ? -11.355 19.301 -17.038 1.00 29.11 530 ASN A O 1
ATOM 4205 N N . ALA A 1 531 ? -10.531 17.820 -15.576 1.00 32.84 531 ALA A N 1
ATOM 4206 C CA . ALA A 1 531 ? -9.802 17.050 -16.587 1.00 32.84 531 ALA A CA 1
ATOM 4207 C C . ALA A 1 531 ? -10.786 16.236 -17.446 1.00 32.84 531 ALA A C 1
ATOM 4209 O O . ALA A 1 531 ? -10.609 16.144 -18.657 1.00 32.84 531 ALA A O 1
ATOM 4210 N N . LEU A 1 532 ? -11.877 15.752 -16.839 1.00 36.06 532 LEU A N 1
ATOM 4211 C CA . LEU A 1 532 ? -13.042 15.220 -17.552 1.00 36.06 532 LEU A CA 1
ATOM 4212 C C . LEU A 1 532 ? -13.862 16.350 -18.221 1.00 36.06 532 LEU A C 1
ATOM 4214 O O . LEU A 1 532 ? -14.212 16.262 -19.395 1.00 36.06 532 LEU A O 1
ATOM 4218 N N . GLY A 1 533 ? -14.136 17.443 -17.501 1.00 27.33 533 GLY A N 1
ATOM 4219 C CA . GLY A 1 533 ? -15.058 18.502 -17.933 1.00 27.33 533 GLY A CA 1
ATOM 4220 C C . GLY A 1 533 ? -14.549 19.468 -19.012 1.00 27.33 533 GLY A C 1
ATOM 4221 O O . GLY A 1 533 ? -15.343 19.942 -19.824 1.00 27.33 533 GLY A O 1
ATOM 4222 N N . ARG A 1 534 ? -13.243 19.766 -19.092 1.00 29.86 534 ARG A N 1
ATOM 4223 C CA . ARG A 1 534 ? -12.704 20.710 -20.099 1.00 29.86 534 ARG A CA 1
ATOM 4224 C C . ARG A 1 534 ? -12.633 20.151 -21.521 1.00 29.86 534 ARG A C 1
ATOM 4226 O O . ARG A 1 534 ? -12.373 20.923 -22.438 1.00 29.86 534 ARG A O 1
ATOM 4233 N N . SER A 1 535 ? -12.939 18.869 -21.719 1.00 34.66 535 SER A N 1
ATOM 4234 C CA . SER A 1 535 ? -13.183 18.304 -23.051 1.00 34.66 535 SER A CA 1
ATOM 4235 C C . SER A 1 535 ? -14.638 18.463 -23.529 1.00 34.66 535 SER A C 1
ATOM 4237 O O . SER A 1 535 ? -14.944 18.040 -24.639 1.00 34.66 535 SER A O 1
ATOM 4239 N N . PHE A 1 536 ? -15.544 19.029 -22.716 1.00 29.02 536 PHE A N 1
ATOM 4240 C CA . PHE A 1 536 ? -16.998 18.881 -22.899 1.00 29.02 536 PHE A CA 1
ATOM 4241 C C . PHE A 1 536 ? -17.771 20.169 -23.251 1.00 29.02 536 PHE A C 1
ATOM 4243 O O . PHE A 1 536 ? -19.000 20.177 -23.223 1.00 29.02 536 PHE A O 1
ATOM 4250 N N . LEU A 1 537 ? -17.078 21.269 -23.579 1.00 25.16 537 LEU A N 1
ATOM 4251 C CA . LEU A 1 537 ? -17.702 22.553 -23.953 1.00 25.16 537 LEU A CA 1
ATOM 4252 C C . LEU A 1 537 ? -17.144 23.178 -25.247 1.00 25.16 537 LEU A C 1
ATOM 4254 O O . LEU A 1 537 ? -16.963 24.389 -25.350 1.00 25.16 537 LEU A O 1
ATOM 4258 N N . MET A 1 538 ? -16.967 22.351 -26.277 1.00 24.41 538 MET A N 1
ATOM 4259 C CA . MET A 1 538 ? -17.198 22.761 -27.668 1.00 24.41 538 MET A CA 1
ATOM 4260 C C . MET A 1 538 ? -17.963 21.656 -28.409 1.00 24.41 538 MET A C 1
ATOM 4262 O O . MET A 1 538 ? -17.850 20.487 -28.057 1.00 24.41 538 MET A O 1
ATOM 4266 N N . THR A 1 539 ? -18.774 22.057 -29.397 1.00 25.91 539 THR A N 1
ATOM 4267 C CA . THR A 1 539 ? -19.613 21.193 -30.259 1.00 25.91 539 THR A CA 1
ATOM 4268 C C . THR A 1 539 ? -20.469 20.151 -29.527 1.00 25.91 539 THR A C 1
ATOM 4270 O O . THR A 1 539 ? -20.177 18.959 -29.525 1.00 25.91 539 THR A O 1
ATOM 4273 N N . ALA A 1 540 ? -21.600 20.601 -28.976 1.00 26.42 540 ALA A N 1
ATOM 4274 C CA . ALA A 1 540 ? -22.683 19.712 -28.565 1.00 26.42 540 ALA A CA 1
ATOM 4275 C C . ALA A 1 540 ? -23.472 19.205 -29.792 1.00 26.42 540 ALA A C 1
ATOM 4277 O O . ALA A 1 540 ? -24.502 19.771 -30.156 1.00 26.42 540 ALA A O 1
ATOM 4278 N N . SER A 1 541 ? -22.987 18.133 -30.423 1.00 26.20 541 SER A N 1
ATOM 4279 C CA . SER A 1 541 ? -23.739 17.345 -31.409 1.00 26.20 541 SER A CA 1
ATOM 4280 C C . SER A 1 541 ? -23.216 15.906 -31.470 1.00 26.20 541 SER A C 1
ATOM 4282 O O . SER A 1 541 ? -22.039 15.697 -31.735 1.00 26.20 541 SER A O 1
ATOM 4284 N N . GLU A 1 542 ? -24.114 14.940 -31.264 1.00 27.31 542 GLU A N 1
ATOM 4285 C CA . GLU A 1 542 ? -23.968 13.524 -31.647 1.00 27.31 542 GLU A CA 1
ATOM 4286 C C . GLU A 1 542 ? -22.738 12.747 -31.129 1.00 27.31 542 GLU A C 1
ATOM 4288 O O . GLU A 1 542 ? -21.835 12.377 -31.873 1.00 27.31 542 GLU A O 1
ATOM 4293 N N . SER A 1 543 ? -22.773 12.341 -29.856 1.00 26.69 543 SER A N 1
ATOM 4294 C CA . SER A 1 543 ? -22.922 10.913 -29.484 1.00 26.69 543 SER A CA 1
ATOM 4295 C C . SER A 1 543 ? -22.718 10.693 -27.980 1.00 26.69 543 SER A C 1
ATOM 4297 O O . SER A 1 543 ? -21.990 11.426 -27.316 1.00 26.69 543 SER A O 1
ATOM 4299 N N . ALA A 1 544 ? -23.382 9.676 -27.426 1.00 35.56 544 ALA A N 1
ATOM 4300 C CA . ALA A 1 544 ? -23.146 9.213 -26.062 1.00 35.56 544 ALA A CA 1
ATOM 4301 C C . ALA A 1 544 ? -22.327 7.917 -26.099 1.00 35.56 544 ALA A C 1
ATOM 4303 O O . ALA A 1 544 ? -22.712 6.968 -26.781 1.00 35.56 544 ALA A O 1
ATOM 4304 N N . THR A 1 545 ? -21.235 7.854 -25.337 1.00 27.91 545 THR A N 1
ATOM 4305 C CA . THR A 1 545 ? -20.416 6.643 -25.187 1.00 27.91 545 THR A CA 1
ATOM 4306 C C . THR A 1 545 ? -20.299 6.248 -23.720 1.00 27.91 545 THR A C 1
ATOM 4308 O O . THR A 1 545 ? -19.903 7.052 -22.877 1.00 27.91 545 THR A O 1
ATOM 4311 N N . SER A 1 546 ? -20.649 4.995 -23.432 1.00 27.62 546 SER A N 1
ATOM 4312 C CA . SER A 1 546 ? -20.544 4.330 -22.128 1.00 27.62 546 SER A CA 1
ATOM 4313 C C . SER A 1 546 ? -19.103 4.301 -21.578 1.00 27.62 546 SER A C 1
ATOM 4315 O O . SER A 1 546 ? -18.161 4.518 -22.344 1.00 27.62 546 SER A O 1
ATOM 4317 N N . PRO A 1 547 ? -18.890 3.990 -20.279 1.00 34.41 547 PRO A N 1
ATOM 4318 C CA . PRO A 1 547 ? -17.553 3.673 -19.770 1.00 34.41 547 PRO A CA 1
ATOM 4319 C C . PRO A 1 547 ? -16.867 2.617 -20.646 1.00 34.41 547 PRO A C 1
ATOM 4321 O O . PRO A 1 547 ? -17.475 1.612 -21.019 1.00 34.41 547 PRO A O 1
ATOM 4324 N N . VAL A 1 548 ? -15.597 2.855 -20.982 1.00 40.47 548 VAL A N 1
ATOM 4325 C CA . VAL A 1 548 ? -14.840 1.978 -21.881 1.00 40.47 548 VAL A CA 1
ATOM 4326 C C . VAL A 1 548 ? -14.485 0.680 -21.159 1.00 40.47 548 VAL A C 1
ATOM 4328 O O . VAL A 1 548 ? -13.516 0.617 -20.403 1.00 40.47 548 VAL A O 1
ATOM 4331 N N . ASN A 1 549 ? -15.256 -0.373 -21.434 1.00 50.47 549 ASN A N 1
ATOM 4332 C CA . ASN A 1 549 ? -14.891 -1.747 -21.105 1.00 50.47 549 ASN A CA 1
ATOM 4333 C C . ASN A 1 549 ? -13.658 -2.153 -21.927 1.00 50.47 549 ASN A C 1
ATOM 4335 O O . ASN A 1 549 ? -13.776 -2.734 -23.007 1.00 50.47 549 ASN A O 1
ATOM 4339 N N . LYS A 1 550 ? -12.463 -1.846 -21.413 1.00 73.50 550 LYS A N 1
ATOM 4340 C CA . LYS A 1 550 ? -11.225 -2.479 -21.875 1.00 73.50 550 LYS A CA 1
ATOM 4341 C C . LYS A 1 550 ? -11.358 -3.995 -21.690 1.00 73.50 550 LYS A C 1
ATOM 4343 O O . LYS A 1 550 ? -11.798 -4.456 -20.636 1.00 73.50 550 LYS A O 1
ATOM 4348 N N . LEU A 1 551 ? -11.006 -4.762 -22.718 1.00 81.25 551 LEU A N 1
ATOM 4349 C CA . LEU A 1 551 ? -11.081 -6.222 -22.663 1.00 81.25 551 LEU A CA 1
ATOM 4350 C C . LEU A 1 551 ? -10.076 -6.762 -21.636 1.00 81.25 551 LEU A C 1
ATOM 4352 O O . LEU A 1 551 ? -8.988 -6.204 -21.471 1.00 81.25 551 LEU A O 1
ATOM 4356 N N . ALA A 1 552 ? -10.455 -7.833 -20.940 1.00 86.25 552 ALA A N 1
ATOM 4357 C CA . ALA A 1 552 ? -9.727 -8.347 -19.783 1.00 86.25 552 ALA A CA 1
ATOM 4358 C C . ALA A 1 552 ? -9.205 -9.773 -20.011 1.00 86.25 552 ALA A C 1
ATOM 4360 O O . ALA A 1 552 ? -9.860 -10.585 -20.666 1.00 86.25 552 ALA A O 1
ATOM 4361 N N . GLY A 1 553 ? -8.032 -10.081 -19.451 1.00 92.88 553 GLY A N 1
ATOM 4362 C CA . GLY A 1 553 ? -7.408 -11.409 -19.483 1.00 92.88 553 GLY A CA 1
ATOM 4363 C C . GLY A 1 553 ? -7.438 -12.077 -20.863 1.00 92.88 553 GLY A C 1
ATOM 4364 O O . GLY A 1 553 ? -6.901 -11.554 -21.844 1.00 92.88 553 GLY A O 1
ATOM 4365 N N . TYR A 1 554 ? -8.108 -13.229 -20.932 1.00 96.44 554 TYR A N 1
ATOM 4366 C CA . TYR A 1 554 ? -8.304 -13.996 -22.162 1.00 96.44 554 TYR A CA 1
ATOM 4367 C C . TYR A 1 554 ? -9.021 -13.228 -23.276 1.00 96.44 554 TYR A C 1
ATOM 4369 O O . TYR A 1 554 ? -8.612 -13.340 -24.428 1.00 96.44 554 TYR A O 1
ATOM 4377 N N . GLU A 1 555 ? -10.010 -12.379 -22.973 1.00 94.44 555 GLU A N 1
ATOM 4378 C CA . GLU A 1 555 ? -10.703 -11.620 -24.022 1.00 94.44 555 GLU A CA 1
ATOM 4379 C C . GLU A 1 555 ? -9.768 -10.651 -24.749 1.00 94.44 555 GLU A C 1
ATOM 4381 O O . GLU A 1 555 ? -9.890 -10.463 -25.957 1.00 94.44 555 GLU A O 1
ATOM 4386 N N . PHE A 1 556 ? -8.825 -10.038 -24.031 1.00 95.31 556 PHE A N 1
ATOM 4387 C CA . PHE A 1 556 ? -7.805 -9.182 -24.633 1.00 95.31 556 PHE A CA 1
ATOM 4388 C C . PHE A 1 556 ? -6.840 -10.000 -25.501 1.00 95.31 556 PHE A C 1
ATOM 4390 O O . PHE A 1 556 ? -6.606 -9.665 -26.666 1.00 95.31 556 PHE A O 1
ATOM 4397 N N . TYR A 1 557 ? -6.326 -11.098 -24.948 1.00 97.62 557 TYR A N 1
ATOM 4398 C CA . TYR A 1 557 ? -5.398 -12.001 -25.624 1.00 97.62 557 TYR A CA 1
ATOM 4399 C C . TYR A 1 557 ? -5.987 -12.592 -26.918 1.00 97.62 557 TYR A C 1
ATOM 4401 O O . TYR A 1 557 ? -5.339 -12.556 -27.962 1.00 97.62 557 TYR A O 1
ATOM 4409 N N . GLU A 1 558 ? -7.236 -13.052 -26.894 1.00 97.19 558 GLU A N 1
ATOM 4410 C CA . GLU A 1 558 ? -7.929 -13.618 -28.056 1.00 97.19 558 GLU A CA 1
ATOM 4411 C C . GLU A 1 558 ? -8.391 -12.541 -29.046 1.00 97.19 558 GLU A C 1
ATOM 4413 O O . GLU A 1 558 ? -8.090 -12.604 -30.240 1.00 97.19 558 GLU A O 1
ATOM 4418 N N . LYS A 1 559 ? -9.130 -11.527 -28.576 1.00 93.38 559 LYS A N 1
ATOM 4419 C CA . LYS A 1 559 ? -9.855 -10.610 -29.473 1.00 93.38 559 LYS A CA 1
ATOM 4420 C C . LYS A 1 559 ? -8.974 -9.481 -29.996 1.00 93.38 559 LYS A C 1
ATOM 4422 O O . LYS A 1 559 ? -9.186 -9.063 -31.136 1.00 93.38 559 LYS A O 1
ATOM 4427 N N . VAL A 1 560 ? -7.992 -9.013 -29.219 1.00 93.50 560 VAL A N 1
ATOM 4428 C CA . VAL A 1 560 ? -7.049 -7.960 -29.639 1.00 93.50 560 VAL A CA 1
ATOM 4429 C C . VAL A 1 560 ? -5.765 -8.579 -30.179 1.00 93.50 560 VAL A C 1
ATOM 4431 O O . VAL A 1 560 ? -5.473 -8.404 -31.358 1.00 93.50 560 VAL A O 1
ATOM 4434 N N . LEU A 1 561 ? -5.034 -9.347 -29.360 1.00 96.00 561 LEU A N 1
ATOM 4435 C CA . LEU A 1 561 ? -3.709 -9.859 -29.742 1.00 96.00 561 LEU A CA 1
ATOM 4436 C C . LEU A 1 561 ? -3.748 -11.041 -30.731 1.00 96.00 561 LEU A C 1
ATOM 4438 O O . LEU A 1 561 ? -2.725 -11.326 -31.347 1.00 96.00 561 LEU A O 1
ATOM 4442 N N . LYS A 1 562 ? -4.907 -11.695 -30.906 1.00 96.50 562 LYS A N 1
ATOM 4443 C CA . LYS A 1 562 ? -5.130 -12.883 -31.764 1.00 96.50 562 LYS A CA 1
ATOM 4444 C C . LYS A 1 562 ? -4.428 -14.159 -31.280 1.00 96.50 562 LYS A C 1
ATOM 4446 O O . LYS A 1 562 ? -3.906 -14.931 -32.077 1.00 96.50 562 LYS A O 1
ATOM 4451 N N . SER A 1 563 ? -4.444 -14.379 -29.967 1.00 96.38 563 SER A N 1
ATOM 4452 C CA . SER A 1 563 ? -3.890 -15.560 -29.288 1.00 96.38 563 SER A CA 1
ATOM 4453 C C . SER A 1 563 ? -2.437 -15.897 -29.677 1.00 96.38 563 SER A C 1
ATOM 4455 O O . SER A 1 563 ? -2.154 -17.025 -30.089 1.00 96.38 563 SER A O 1
ATOM 4457 N N . PRO A 1 564 ? -1.492 -14.939 -29.575 1.00 96.75 564 PRO A N 1
ATOM 4458 C CA . PRO A 1 564 ? -0.117 -15.151 -30.001 1.00 96.75 564 PRO A CA 1
ATOM 4459 C C . PRO A 1 564 ? 0.568 -16.222 -29.147 1.00 96.75 564 PRO A C 1
ATOM 4461 O O . PRO A 1 564 ? 0.570 -16.158 -27.915 1.00 96.75 564 PRO A O 1
ATOM 4464 N N . LYS A 1 565 ? 1.202 -17.178 -29.827 1.00 95.88 565 LYS A N 1
ATOM 4465 C CA . LYS A 1 565 ? 2.062 -18.211 -29.239 1.00 95.88 565 LYS A CA 1
ATOM 4466 C C . LYS A 1 565 ? 3.545 -17.879 -29.364 1.00 95.88 565 LYS A C 1
ATOM 4468 O O . LYS A 1 565 ? 4.332 -18.352 -28.550 1.00 95.88 565 LYS A O 1
ATOM 4473 N N . TYR A 1 566 ? 3.928 -17.090 -30.368 1.00 96.75 566 TYR A N 1
ATOM 4474 C CA . TYR A 1 566 ? 5.325 -16.817 -30.715 1.00 96.75 566 TYR A CA 1
ATOM 4475 C C . TYR A 1 566 ? 5.688 -15.366 -30.379 1.00 96.75 566 TYR A C 1
ATOM 4477 O O . TYR A 1 566 ? 5.295 -14.433 -31.087 1.00 96.75 566 TYR A O 1
ATOM 4485 N N . VAL A 1 567 ? 6.400 -15.171 -29.262 1.00 98.25 567 VAL A N 1
ATOM 4486 C CA . VAL A 1 567 ? 6.636 -13.848 -28.662 1.00 98.25 567 VAL A CA 1
ATOM 4487 C C . VAL A 1 567 ? 8.125 -13.472 -28.662 1.00 98.25 567 VAL A C 1
ATOM 4489 O O . VAL A 1 567 ? 8.978 -14.220 -28.177 1.00 98.25 567 VAL A O 1
ATOM 4492 N N . VAL A 1 568 ? 8.451 -12.272 -29.147 1.00 97.81 568 VAL A N 1
ATOM 4493 C CA . VAL A 1 568 ? 9.796 -11.674 -29.048 1.00 97.81 568 VAL A CA 1
ATOM 4494 C C . VAL A 1 568 ? 9.909 -10.875 -27.752 1.00 97.81 568 VAL A C 1
ATOM 4496 O O . VAL A 1 568 ? 9.100 -9.986 -27.480 1.00 97.81 568 VAL A O 1
ATOM 4499 N N . ALA A 1 569 ? 10.916 -11.197 -26.939 1.00 97.06 569 ALA A N 1
ATOM 4500 C CA . ALA A 1 569 ? 11.114 -10.580 -25.634 1.00 97.06 569 ALA A CA 1
ATOM 4501 C C . ALA A 1 569 ? 11.538 -9.104 -25.699 1.00 97.06 569 ALA A C 1
ATOM 4503 O O . ALA A 1 569 ? 12.282 -8.717 -26.602 1.00 97.06 569 ALA A O 1
ATOM 4504 N N . PRO A 1 570 ? 11.208 -8.316 -24.659 1.00 95.75 570 PRO A N 1
ATOM 4505 C CA . PRO A 1 570 ? 11.832 -7.019 -24.445 1.00 95.75 570 PRO A CA 1
ATOM 4506 C C . PRO A 1 570 ? 13.306 -7.208 -24.079 1.00 95.75 570 PRO A C 1
ATOM 4508 O O . PRO A 1 570 ? 13.640 -7.913 -23.117 1.00 95.75 570 PRO A O 1
ATOM 4511 N N . MET A 1 571 ? 14.200 -6.574 -24.836 1.00 90.69 571 MET A N 1
ATOM 4512 C CA . MET A 1 571 ? 15.648 -6.703 -24.673 1.00 90.69 571 MET A CA 1
ATOM 4513 C C . MET A 1 571 ? 16.321 -5.327 -24.705 1.00 90.69 571 MET A C 1
ATOM 4515 O O . MET A 1 571 ? 16.101 -4.529 -25.612 1.00 90.69 571 MET A O 1
ATOM 4519 N N . VAL A 1 572 ? 17.145 -5.042 -23.689 1.00 84.88 572 VAL A N 1
ATOM 4520 C CA . VAL A 1 572 ? 17.842 -3.750 -23.536 1.00 84.88 572 VAL A CA 1
ATOM 4521 C C . VAL A 1 572 ? 18.709 -3.486 -24.767 1.00 84.88 572 VAL A C 1
ATOM 4523 O O . VAL A 1 572 ? 19.586 -4.293 -25.066 1.00 84.88 572 VAL A O 1
ATOM 4526 N N . ASP A 1 573 ? 18.436 -2.380 -25.463 1.00 82.81 573 ASP A N 1
ATOM 4527 C CA . ASP A 1 573 ? 19.069 -1.942 -26.717 1.00 82.81 573 ASP A CA 1
ATOM 4528 C C . ASP A 1 573 ? 19.061 -2.992 -27.856 1.00 82.81 573 ASP A C 1
ATOM 4530 O O . ASP A 1 573 ? 19.945 -2.977 -28.716 1.00 82.81 573 ASP A O 1
ATOM 4534 N N . GLN A 1 574 ? 18.133 -3.963 -27.820 1.00 90.94 574 GLN A N 1
ATOM 4535 C CA . GLN A 1 574 ? 18.168 -5.168 -28.668 1.00 90.94 574 GLN A CA 1
ATOM 4536 C C . GLN A 1 574 ? 16.779 -5.717 -29.087 1.00 90.94 574 GLN A C 1
ATOM 4538 O O . GLN A 1 574 ? 16.699 -6.843 -29.570 1.00 90.94 574 GLN A O 1
ATOM 4543 N N . SER A 1 575 ? 15.678 -4.989 -28.880 1.00 95.12 575 SER A N 1
ATOM 4544 C CA . SER A 1 575 ? 14.355 -5.315 -29.461 1.00 95.12 575 SER A CA 1
ATOM 4545 C C . SER A 1 575 ? 13.679 -4.077 -30.072 1.00 95.12 575 SER A C 1
ATOM 4547 O O . SER A 1 575 ? 12.472 -3.847 -29.962 1.00 95.12 575 SER A O 1
ATOM 4549 N N . GLU A 1 576 ? 14.498 -3.228 -30.688 1.00 95.81 576 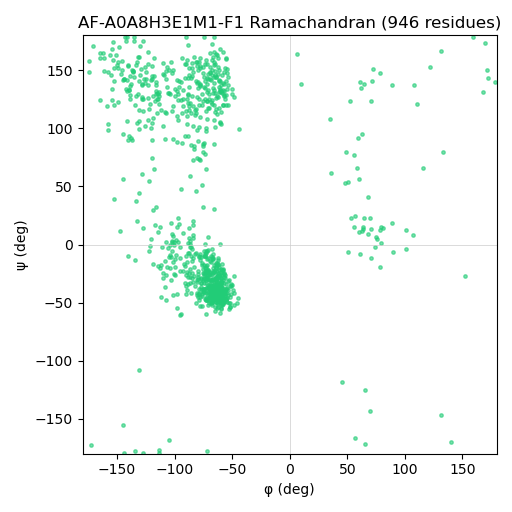GLU A N 1
ATOM 4550 C CA . GLU A 1 576 ? 14.104 -2.038 -31.443 1.00 95.81 576 GLU A CA 1
ATOM 4551 C C . GLU A 1 576 ? 13.385 -2.377 -32.763 1.00 95.81 576 GLU A C 1
ATOM 4553 O O . GLU A 1 576 ? 13.429 -3.516 -33.230 1.00 95.81 576 GLU A O 1
ATOM 4558 N N . LEU A 1 577 ? 12.712 -1.383 -33.357 1.00 97.00 577 LEU A N 1
ATOM 4559 C CA . LEU A 1 577 ? 11.770 -1.550 -34.474 1.00 97.00 577 LEU A CA 1
ATOM 4560 C C . LEU A 1 577 ? 12.273 -2.466 -35.600 1.00 97.00 577 LEU A C 1
ATOM 4562 O O . LEU A 1 577 ? 11.579 -3.412 -35.965 1.00 97.00 577 LEU A O 1
ATOM 4566 N N . ALA A 1 578 ? 13.486 -2.236 -36.111 1.00 96.81 578 ALA A N 1
ATOM 4567 C CA . ALA A 1 578 ? 14.038 -3.029 -37.209 1.00 96.81 578 ALA A CA 1
ATOM 4568 C C . ALA A 1 578 ? 14.154 -4.528 -36.868 1.00 96.81 578 ALA A C 1
ATOM 4570 O O . ALA A 1 578 ? 13.864 -5.381 -37.707 1.00 96.81 578 ALA A O 1
ATOM 4571 N N . TRP A 1 579 ? 14.515 -4.862 -35.624 1.00 97.75 579 TRP A N 1
ATOM 4572 C CA . TRP A 1 579 ? 14.589 -6.250 -35.169 1.00 97.75 579 TRP A CA 1
ATOM 4573 C C . TRP A 1 579 ? 13.205 -6.871 -34.928 1.00 97.75 579 TRP A C 1
ATOM 4575 O O . TRP A 1 579 ? 13.002 -8.064 -35.183 1.00 97.75 579 TRP A O 1
ATOM 4585 N N . ARG A 1 580 ? 12.225 -6.067 -34.484 1.00 97.94 580 ARG A N 1
ATOM 4586 C CA . ARG A 1 580 ? 10.820 -6.499 -34.374 1.00 97.94 580 ARG A CA 1
ATOM 4587 C C . ARG A 1 580 ? 10.250 -6.820 -35.757 1.00 97.94 580 ARG A C 1
ATOM 4589 O O . ARG A 1 580 ? 9.742 -7.920 -35.945 1.00 97.94 580 ARG A O 1
ATOM 4596 N N . MET A 1 581 ? 10.423 -5.928 -36.735 1.00 97.44 581 MET A N 1
ATOM 4597 C CA . MET A 1 581 ? 10.003 -6.131 -38.129 1.00 97.44 581 MET A CA 1
ATOM 4598 C C . MET A 1 581 ? 10.665 -7.361 -38.767 1.00 97.44 581 MET A C 1
ATOM 4600 O O . MET A 1 581 ? 9.967 -8.190 -39.351 1.00 97.44 581 MET A O 1
ATOM 4604 N N . LEU A 1 582 ? 11.983 -7.536 -38.592 1.00 96.81 582 LEU A N 1
ATOM 4605 C CA . LEU A 1 582 ? 12.691 -8.737 -39.049 1.00 96.81 582 LEU A CA 1
ATOM 4606 C C . LEU A 1 582 ? 12.086 -10.005 -38.435 1.00 96.81 582 LEU A C 1
ATOM 4608 O O . LEU A 1 582 ? 11.771 -10.945 -39.154 1.00 96.81 582 LEU A O 1
ATOM 4612 N N . SER A 1 583 ? 11.878 -10.030 -37.117 1.00 95.94 583 SER A N 1
ATOM 4613 C CA . SER A 1 583 ? 11.309 -11.203 -36.442 1.00 95.94 583 SER A CA 1
ATOM 4614 C C . SER A 1 583 ? 9.870 -11.492 -36.896 1.00 95.94 583 SER A C 1
ATOM 4616 O O . SER A 1 583 ? 9.502 -12.654 -37.051 1.00 95.94 583 SER A O 1
ATOM 4618 N N . ARG A 1 584 ? 9.057 -10.458 -37.169 1.00 95.06 584 ARG A N 1
ATOM 4619 C CA . ARG A 1 584 ? 7.687 -10.603 -37.707 1.00 95.06 584 ARG A CA 1
ATOM 4620 C C . ARG A 1 584 ? 7.655 -11.232 -39.097 1.00 95.06 584 ARG A C 1
ATOM 4622 O O . ARG A 1 584 ? 6.755 -12.015 -39.379 1.00 95.06 584 ARG A O 1
ATOM 4629 N N . LYS A 1 585 ? 8.656 -10.951 -39.939 1.00 92.75 585 LYS A N 1
ATOM 4630 C CA . LYS A 1 585 ? 8.840 -11.604 -41.249 1.00 92.75 585 LYS A CA 1
ATOM 4631 C C . LYS A 1 585 ? 9.091 -13.120 -41.131 1.00 92.75 585 LYS A C 1
ATOM 4633 O O . LYS A 1 585 ? 8.920 -13.840 -42.110 1.00 92.75 585 LYS A O 1
ATOM 4638 N N . TYR A 1 586 ? 9.457 -13.601 -39.941 1.00 92.00 586 TYR A N 1
ATOM 4639 C CA . TYR A 1 586 ? 9.696 -15.008 -39.626 1.00 92.00 586 TYR A CA 1
ATOM 4640 C C . TYR A 1 586 ? 8.792 -15.511 -38.484 1.00 92.00 586 TYR A C 1
ATOM 4642 O O . TYR A 1 586 ? 9.258 -16.048 -37.478 1.00 92.00 586 TYR A O 1
ATOM 4650 N N . ASP A 1 587 ? 7.482 -15.336 -38.669 1.00 91.06 587 ASP A N 1
ATOM 4651 C CA . ASP A 1 587 ? 6.389 -15.874 -37.845 1.00 91.06 587 ASP A CA 1
ATOM 4652 C C . ASP A 1 587 ? 6.325 -15.383 -36.372 1.00 91.06 587 ASP A C 1
ATOM 4654 O O . ASP A 1 587 ? 5.537 -15.907 -35.582 1.00 91.06 587 ASP A O 1
ATOM 4658 N N . ALA A 1 588 ? 7.056 -14.330 -35.969 1.00 94.69 588 ALA A N 1
ATOM 4659 C CA . ALA A 1 588 ? 6.835 -13.698 -34.659 1.00 94.69 588 ALA A CA 1
ATOM 4660 C C . ALA A 1 588 ? 5.498 -12.928 -34.609 1.00 94.69 588 ALA A C 1
ATOM 4662 O O . ALA A 1 588 ? 5.297 -11.936 -35.310 1.00 94.69 588 ALA A O 1
ATOM 4663 N N . GLN A 1 589 ? 4.594 -13.352 -33.727 1.00 96.81 589 GLN A N 1
ATOM 4664 C CA . GLN A 1 589 ? 3.215 -12.853 -33.660 1.00 96.81 589 GLN A CA 1
ATOM 4665 C C . GLN A 1 589 ? 3.084 -11.633 -32.735 1.00 96.81 589 GLN A C 1
ATOM 4667 O O . GLN A 1 589 ? 2.398 -10.665 -33.062 1.00 96.81 589 GLN A O 1
ATOM 4672 N N . LEU A 1 590 ? 3.791 -11.640 -31.603 1.00 98.25 590 LEU A N 1
ATOM 4673 C CA . LEU A 1 590 ? 3.789 -10.564 -30.607 1.00 98.25 590 LEU A CA 1
ATOM 4674 C C . LEU A 1 590 ? 5.222 -10.102 -30.333 1.00 98.25 590 LEU A C 1
ATOM 4676 O O . LEU A 1 590 ? 6.131 -10.922 -30.205 1.00 98.25 590 LEU A O 1
ATOM 4680 N N . ALA A 1 591 ? 5.428 -8.794 -30.203 1.00 98.19 591 ALA A N 1
ATOM 4681 C CA . ALA A 1 591 ? 6.734 -8.223 -29.897 1.00 98.19 591 ALA A CA 1
ATOM 4682 C C . ALA A 1 591 ? 6.641 -7.178 -28.782 1.00 98.19 591 ALA A C 1
ATOM 4684 O O . ALA A 1 591 ? 5.599 -6.551 -28.571 1.00 98.19 591 ALA A O 1
ATOM 4685 N N . TYR A 1 592 ? 7.756 -6.994 -28.079 1.00 98.44 592 TYR A N 1
ATOM 4686 C CA . TYR A 1 592 ? 7.909 -5.993 -27.031 1.00 98.44 592 TYR A CA 1
ATOM 4687 C C . TYR A 1 592 ? 9.032 -5.008 -27.382 1.00 98.44 592 TYR A C 1
ATOM 4689 O O . TYR A 1 592 ? 10.069 -5.399 -27.928 1.00 98.44 592 TYR A O 1
ATOM 4697 N N . THR A 1 593 ? 8.863 -3.737 -27.012 1.00 98.00 593 THR A N 1
ATOM 4698 C CA . THR A 1 593 ? 9.923 -2.715 -27.125 1.00 98.00 593 THR A CA 1
ATOM 4699 C C . THR A 1 593 ? 11.165 -3.080 -26.301 1.00 98.00 593 THR A C 1
ATOM 4701 O O . THR A 1 593 ? 11.094 -3.947 -25.422 1.00 98.00 593 THR A O 1
ATOM 4704 N N . PRO A 1 594 ? 12.306 -2.387 -26.482 1.00 95.50 594 PRO A N 1
ATOM 4705 C CA . PRO A 1 594 ? 13.360 -2.392 -25.475 1.00 95.50 594 PRO A CA 1
ATOM 4706 C C . PRO A 1 594 ? 12.812 -1.947 -24.109 1.00 95.50 594 PRO A C 1
ATOM 4708 O O . PRO A 1 594 ? 11.766 -1.303 -24.018 1.00 95.50 594 PRO A O 1
ATOM 4711 N N . MET A 1 595 ? 13.526 -2.278 -23.033 1.00 94.00 595 MET A N 1
ATOM 4712 C CA . MET A 1 595 ? 13.154 -1.892 -21.666 1.00 94.00 595 MET A CA 1
ATOM 4713 C C . MET A 1 595 ? 13.405 -0.387 -21.438 1.00 94.00 595 MET A C 1
ATOM 4715 O O . MET A 1 595 ? 14.528 0.012 -21.121 1.00 94.00 595 MET A O 1
ATOM 4719 N N . ILE A 1 596 ? 12.366 0.440 -21.569 1.00 95.50 596 ILE A N 1
ATOM 4720 C CA . ILE A 1 596 ? 12.444 1.905 -21.448 1.00 95.50 596 ILE A CA 1
ATOM 4721 C C . ILE A 1 596 ? 12.473 2.321 -19.969 1.00 95.50 596 ILE A C 1
ATOM 4723 O O . ILE A 1 596 ? 11.657 1.859 -19.174 1.00 95.50 596 ILE A O 1
ATOM 4727 N N . ASN A 1 597 ? 13.358 3.236 -19.560 1.00 95.25 597 ASN A N 1
ATOM 4728 C CA . ASN A 1 597 ? 13.342 3.731 -18.180 1.00 95.25 597 ASN A CA 1
ATOM 4729 C C . ASN A 1 597 ? 12.282 4.832 -17.994 1.00 95.25 597 ASN A C 1
ATOM 4731 O O . ASN A 1 597 ? 12.437 5.936 -18.517 1.00 95.25 597 ASN A O 1
ATOM 4735 N N . SER A 1 598 ? 11.234 4.570 -17.206 1.00 94.94 598 SER A N 1
ATOM 4736 C CA . SER A 1 598 ? 10.118 5.514 -17.038 1.00 94.94 598 SER A CA 1
ATOM 4737 C C . SER A 1 598 ? 10.552 6.833 -16.392 1.00 94.94 598 SER A C 1
ATOM 4739 O O . SER A 1 598 ? 10.189 7.911 -16.853 1.00 94.94 598 SER A O 1
ATOM 4741 N N . LYS A 1 599 ? 11.440 6.792 -15.392 1.00 92.44 599 LYS A N 1
ATOM 4742 C CA . LYS A 1 599 ? 11.979 8.010 -14.763 1.00 92.44 599 LYS A CA 1
ATOM 4743 C C . LYS A 1 599 ? 12.804 8.873 -15.727 1.00 92.44 599 LYS A C 1
ATOM 4745 O O . LYS A 1 599 ? 12.982 10.059 -15.450 1.00 92.44 599 LYS A O 1
ATOM 4750 N N . MET A 1 600 ? 13.291 8.328 -16.845 1.00 91.31 600 MET A N 1
ATOM 4751 C CA . MET A 1 600 ? 13.918 9.090 -17.934 1.00 91.31 600 MET A CA 1
ATOM 4752 C C . MET A 1 600 ? 12.923 9.524 -19.021 1.00 91.31 600 MET A C 1
ATOM 4754 O O . MET A 1 600 ? 13.088 10.617 -19.559 1.00 91.31 600 MET A O 1
ATOM 4758 N N . PHE A 1 601 ? 11.895 8.718 -19.299 1.00 92.69 601 PHE A N 1
ATOM 4759 C CA . PHE A 1 601 ? 10.869 8.966 -20.322 1.00 92.69 601 PHE A CA 1
ATOM 4760 C C . PHE A 1 601 ? 9.774 9.957 -19.886 1.00 92.69 601 PHE A C 1
ATOM 4762 O O . PHE A 1 601 ? 9.182 10.628 -20.730 1.00 92.69 601 PHE A O 1
ATOM 4769 N N . ALA A 1 602 ? 9.522 10.092 -18.582 1.00 87.19 602 ALA A N 1
ATOM 4770 C CA . ALA A 1 602 ? 8.506 10.984 -18.036 1.00 87.19 602 ALA A CA 1
ATOM 4771 C C . ALA A 1 602 ? 8.812 12.481 -18.266 1.00 87.19 602 ALA A C 1
ATOM 4773 O O . ALA A 1 602 ? 9.900 12.975 -17.950 1.00 87.19 602 ALA A O 1
ATOM 4774 N N . GLY A 1 603 ? 7.792 13.215 -18.726 1.00 73.12 603 GLY A N 1
ATOM 4775 C CA . GLY A 1 603 ? 7.757 14.679 -18.789 1.00 73.12 603 GLY A CA 1
ATOM 4776 C C . GLY A 1 603 ? 8.308 15.312 -20.078 1.00 73.12 603 GLY A C 1
ATOM 4777 O O . GLY A 1 603 ? 9.385 14.978 -20.570 1.00 73.12 603 GLY A O 1
ATOM 4778 N N . ASN A 1 604 ? 7.592 16.325 -20.579 1.00 61.56 604 ASN A N 1
ATOM 4779 C CA . ASN A 1 604 ? 7.817 16.968 -21.887 1.00 61.56 604 ASN A CA 1
ATOM 4780 C C . ASN A 1 604 ? 9.227 17.565 -22.092 1.00 61.56 604 ASN A C 1
ATOM 4782 O O . ASN A 1 604 ? 9.665 17.752 -23.226 1.00 61.56 604 ASN A O 1
ATOM 4786 N N . HIS A 1 605 ? 9.964 17.845 -21.014 1.00 57.72 605 HIS A N 1
ATOM 4787 C CA . HIS A 1 605 ? 11.326 18.390 -21.061 1.00 57.72 605 HIS A CA 1
ATOM 4788 C C . HIS A 1 605 ? 12.390 17.384 -21.542 1.00 57.72 605 HIS A C 1
ATOM 4790 O O . HIS A 1 605 ? 13.550 17.759 -21.708 1.00 57.72 605 HIS A O 1
ATOM 4796 N N . ARG A 1 606 ? 12.031 16.109 -21.759 1.00 64.19 606 ARG A N 1
ATOM 4797 C CA . ARG A 1 606 ? 12.959 15.031 -22.153 1.00 64.19 606 ARG A CA 1
ATOM 4798 C C . ARG A 1 606 ? 12.638 14.400 -23.506 1.00 64.19 606 ARG A C 1
ATOM 4800 O O . ARG A 1 606 ? 12.986 13.246 -23.748 1.00 64.19 606 ARG A O 1
ATOM 4807 N N . ARG A 1 607 ? 12.043 15.176 -24.415 1.00 73.56 607 ARG A N 1
ATOM 4808 C CA . ARG A 1 607 ? 11.635 14.717 -25.752 1.00 73.56 607 ARG A CA 1
ATOM 4809 C C . ARG A 1 607 ? 12.729 13.948 -26.511 1.00 73.56 607 ARG A C 1
ATOM 4811 O O . ARG A 1 607 ? 12.461 12.876 -27.023 1.00 73.56 607 ARG A O 1
ATOM 4818 N N . GLY A 1 608 ? 13.987 14.394 -26.457 1.00 82.06 608 GLY A N 1
ATOM 4819 C CA . GLY A 1 608 ? 15.117 13.688 -27.088 1.00 82.06 608 GLY A CA 1
ATOM 4820 C C . GLY A 1 608 ? 15.506 12.329 -26.472 1.00 82.06 608 GLY A C 1
ATOM 4821 O O . GLY A 1 608 ? 16.283 11.601 -27.080 1.00 82.06 608 GLY A O 1
ATOM 4822 N N . TYR A 1 609 ? 14.996 11.968 -25.286 1.00 87.38 609 TYR A N 1
ATOM 4823 C CA . TYR A 1 609 ? 15.039 10.588 -24.780 1.00 87.38 609 TYR A CA 1
ATOM 4824 C C . TYR A 1 609 ? 13.791 9.806 -25.215 1.00 87.38 609 TYR A C 1
ATOM 4826 O O . TYR A 1 609 ? 13.912 8.631 -25.551 1.00 87.38 609 TYR A O 1
ATOM 4834 N N . GLN A 1 610 ? 12.620 10.451 -25.273 1.00 87.31 610 GLN A N 1
ATOM 4835 C CA . GLN A 1 610 ? 11.389 9.843 -25.790 1.00 87.31 610 GLN A CA 1
ATOM 4836 C C . GLN A 1 610 ? 11.559 9.428 -27.260 1.00 87.31 610 GLN A C 1
ATOM 4838 O O . GLN A 1 610 ? 11.541 8.238 -27.552 1.00 87.31 610 GLN A O 1
ATOM 4843 N N . ASP A 1 611 ? 11.881 10.379 -28.144 1.00 86.38 611 ASP A N 1
ATOM 4844 C CA . ASP A 1 611 ? 12.082 10.185 -29.591 1.00 86.38 611 ASP A CA 1
ATOM 4845 C C . ASP A 1 611 ? 13.196 9.159 -29.933 1.00 86.38 611 ASP A C 1
ATOM 4847 O O . ASP A 1 611 ? 13.270 8.690 -31.067 1.00 86.38 611 ASP A O 1
ATOM 4851 N N . LEU A 1 612 ? 14.068 8.821 -28.969 1.00 86.88 612 LEU A N 1
ATOM 4852 C CA . LEU A 1 612 ? 15.166 7.847 -29.090 1.00 86.88 612 LEU A CA 1
ATOM 4853 C C . LEU A 1 612 ? 14.798 6.431 -28.597 1.00 86.88 612 LEU A C 1
ATOM 4855 O O . LEU A 1 612 ? 15.465 5.471 -28.973 1.00 86.88 612 LEU A O 1
ATOM 4859 N N . ASN A 1 613 ? 13.793 6.298 -27.725 1.00 90.12 613 ASN A N 1
ATOM 4860 C CA . ASN A 1 613 ? 13.396 5.017 -27.114 1.00 90.12 613 ASN A CA 1
ATOM 4861 C C . ASN A 1 613 ? 11.992 4.557 -27.547 1.00 90.12 613 ASN A C 1
ATOM 4863 O O . ASN A 1 613 ? 11.672 3.384 -27.369 1.00 90.12 613 ASN A O 1
ATOM 4867 N N . PHE A 1 614 ? 11.165 5.471 -28.067 1.00 94.00 614 PHE A N 1
ATOM 4868 C CA . PHE A 1 614 ? 9.883 5.189 -28.710 1.00 94.00 614 PHE A CA 1
ATOM 4869 C C . PHE A 1 614 ? 9.491 6.351 -29.649 1.00 94.00 614 PHE A C 1
ATOM 4871 O O . PHE A 1 614 ? 9.005 7.394 -29.197 1.00 94.00 614 PHE A O 1
ATOM 4878 N N . ASN A 1 615 ? 9.740 6.222 -30.957 1.00 93.19 615 ASN A N 1
ATOM 4879 C CA . ASN A 1 615 ? 9.602 7.340 -31.901 1.00 93.19 615 ASN A CA 1
ATOM 4880 C C . ASN A 1 615 ? 8.161 7.559 -32.405 1.00 93.19 615 ASN A C 1
ATOM 4882 O O . ASN A 1 615 ? 7.779 7.141 -33.498 1.00 93.19 615 ASN A O 1
ATOM 4886 N N . ILE A 1 616 ? 7.376 8.304 -31.624 1.00 90.81 616 ILE A N 1
ATOM 4887 C CA . ILE A 1 616 ? 6.028 8.753 -32.014 1.00 90.81 616 ILE A CA 1
ATOM 4888 C C . ILE A 1 616 ? 6.024 9.615 -33.301 1.00 90.81 616 ILE A C 1
ATOM 4890 O O . ILE A 1 616 ? 5.157 9.383 -34.143 1.00 90.81 616 ILE A O 1
ATOM 4894 N N . PRO A 1 617 ? 6.939 10.593 -33.517 1.00 89.69 617 PRO A N 1
ATOM 4895 C CA . PRO A 1 617 ? 6.832 11.524 -34.650 1.00 89.69 617 PRO A CA 1
ATOM 4896 C C . PRO A 1 617 ? 6.867 10.907 -36.056 1.00 89.69 617 PRO A C 1
ATOM 4898 O O . PRO A 1 617 ? 6.312 11.512 -36.972 1.00 89.69 617 PRO A O 1
ATOM 4901 N N . TYR A 1 618 ? 7.502 9.745 -36.253 1.00 90.94 618 TYR A N 1
ATOM 4902 C CA . TYR A 1 618 ? 7.480 9.045 -37.545 1.00 90.94 618 TYR A CA 1
ATOM 4903 C C . TYR A 1 618 ? 6.314 8.058 -37.706 1.00 90.94 618 TYR A C 1
ATOM 4905 O O . TYR A 1 618 ? 6.030 7.661 -38.837 1.00 90.94 618 TYR A O 1
ATOM 4913 N N . GLY A 1 619 ? 5.631 7.687 -36.615 1.00 91.50 619 GLY A N 1
ATOM 4914 C CA . GLY A 1 619 ? 4.457 6.804 -36.626 1.00 91.50 619 GLY A CA 1
ATOM 4915 C C . GLY A 1 619 ? 4.739 5.333 -36.964 1.00 91.50 619 GLY A C 1
ATOM 4916 O O . GLY A 1 619 ? 3.807 4.592 -37.261 1.00 91.50 619 GLY A O 1
ATOM 4917 N N . GLU A 1 620 ? 6.008 4.916 -36.957 1.00 95.69 620 GLU A N 1
ATOM 4918 C CA . GLU A 1 620 ? 6.425 3.553 -37.318 1.00 95.69 620 GLU A CA 1
ATOM 4919 C C . GLU A 1 620 ? 6.449 2.624 -36.096 1.00 95.69 620 GLU A C 1
ATOM 4921 O O . GLU A 1 620 ? 5.942 1.506 -36.170 1.00 95.69 620 GLU A O 1
ATOM 4926 N N . GLU A 1 621 ? 6.962 3.091 -34.951 1.00 94.50 621 GLU A N 1
ATOM 4927 C CA . GLU A 1 621 ? 6.830 2.358 -33.687 1.00 94.50 621 GLU A CA 1
ATOM 4928 C C . GLU A 1 621 ? 5.382 2.423 -33.193 1.00 94.50 621 GLU A C 1
ATOM 4930 O O . GLU A 1 621 ? 4.801 3.502 -33.057 1.00 94.50 621 GLU A O 1
ATOM 4935 N N . GLY A 1 622 ? 4.775 1.254 -32.978 1.00 93.94 622 GLY A N 1
ATOM 4936 C CA . GLY A 1 622 ? 3.329 1.145 -32.764 1.00 93.94 622 GLY A CA 1
ATOM 4937 C C . GLY A 1 622 ? 2.475 1.292 -34.032 1.00 93.94 622 GLY A C 1
ATOM 4938 O O . GLY A 1 622 ? 1.243 1.316 -33.938 1.00 93.94 622 GLY A O 1
ATOM 4939 N N . GLY A 1 623 ? 3.101 1.398 -35.207 1.00 93.94 623 GLY A N 1
ATOM 4940 C CA . GLY A 1 623 ? 2.428 1.413 -36.504 1.00 93.94 623 GLY A CA 1
ATOM 4941 C C . GLY A 1 623 ? 1.913 0.034 -36.934 1.00 93.94 623 GLY A C 1
ATOM 4942 O O . GLY A 1 623 ? 2.120 -0.975 -36.259 1.00 93.94 623 GLY A O 1
ATOM 4943 N N . GLU A 1 624 ? 1.258 -0.019 -38.095 1.00 91.69 624 GLU A N 1
ATOM 4944 C CA . GLU A 1 624 ? 0.632 -1.235 -38.646 1.00 91.69 624 GLU A CA 1
ATOM 4945 C C . GLU A 1 624 ? 1.610 -2.416 -38.789 1.00 91.69 624 GLU A C 1
ATOM 4947 O O . GLU A 1 624 ? 1.261 -3.547 -38.470 1.00 91.69 624 GLU A O 1
ATOM 4952 N N . GLN A 1 625 ? 2.859 -2.150 -39.188 1.00 91.00 625 GLN A N 1
ATOM 4953 C CA . GLN A 1 625 ? 3.910 -3.168 -39.348 1.00 91.00 625 GLN A CA 1
ATOM 4954 C C . GLN A 1 625 ? 4.571 -3.608 -38.025 1.00 91.00 625 GLN A C 1
ATOM 4956 O O . GLN A 1 625 ? 5.339 -4.569 -38.011 1.00 91.00 625 GLN A O 1
ATOM 4961 N N . ASP A 1 626 ? 4.300 -2.908 -36.920 1.00 96.00 626 ASP A N 1
ATOM 4962 C CA . ASP A 1 626 ? 4.929 -3.139 -35.614 1.00 96.00 626 ASP A CA 1
ATOM 4963 C C . ASP A 1 626 ? 3.949 -3.694 -34.566 1.00 96.00 626 ASP A C 1
ATOM 4965 O O . ASP A 1 626 ? 4.379 -4.283 -33.572 1.00 96.00 626 ASP A O 1
ATOM 4969 N N . ARG A 1 627 ? 2.634 -3.574 -34.795 1.00 95.75 627 ARG A N 1
ATOM 4970 C CA . ARG A 1 627 ? 1.574 -4.157 -33.957 1.00 95.75 627 ARG A CA 1
ATOM 4971 C C . ARG A 1 627 ? 1.328 -5.657 -34.262 1.00 95.75 627 ARG A C 1
ATOM 4973 O O . ARG A 1 627 ? 1.672 -6.124 -35.345 1.00 95.75 627 ARG A O 1
ATOM 4980 N N . PRO A 1 628 ? 0.756 -6.444 -33.323 1.00 97.56 628 PRO A N 1
ATOM 4981 C CA . PRO A 1 628 ? 0.419 -6.065 -31.951 1.00 97.56 628 PRO A CA 1
ATOM 4982 C C . PRO A 1 628 ? 1.679 -5.878 -31.090 1.00 97.56 628 PRO A C 1
ATOM 4984 O O . PRO A 1 628 ? 2.558 -6.743 -31.084 1.00 97.56 628 PRO A O 1
ATOM 4987 N N . LEU A 1 629 ? 1.780 -4.747 -30.391 1.00 98.31 629 LEU A N 1
ATOM 4988 C CA . LEU A 1 629 ? 2.980 -4.279 -29.693 1.00 98.31 629 LEU A CA 1
ATOM 4989 C C . LEU A 1 629 ? 2.708 -4.033 -28.208 1.00 98.31 629 LEU A C 1
ATOM 4991 O O . LEU A 1 629 ? 1.727 -3.383 -27.840 1.00 98.31 629 LEU A O 1
ATOM 4995 N N . ILE A 1 630 ? 3.642 -4.461 -27.357 1.00 98.56 630 ILE A N 1
ATOM 4996 C CA . ILE A 1 630 ? 3.619 -4.155 -25.923 1.00 98.56 630 ILE A CA 1
ATOM 4997 C C . ILE A 1 630 ? 4.843 -3.312 -25.542 1.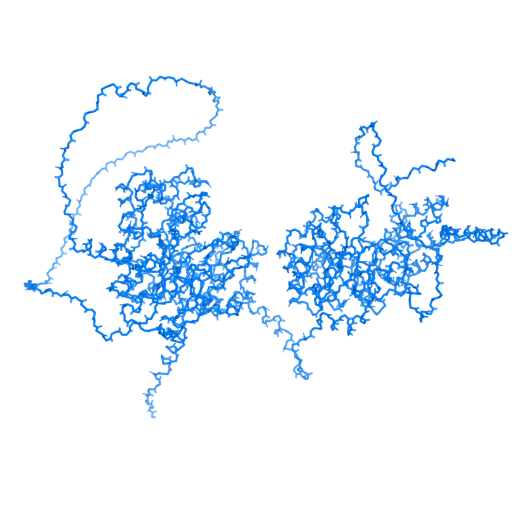00 98.56 630 ILE A C 1
ATOM 4999 O O . ILE A 1 630 ? 5.989 -3.703 -25.770 1.00 98.56 630 ILE A O 1
ATOM 5003 N N . VAL A 1 631 ? 4.611 -2.135 -24.955 1.00 98.62 631 VAL A N 1
ATOM 5004 C CA . VAL A 1 631 ? 5.693 -1.217 -24.556 1.00 98.62 631 VAL A CA 1
ATOM 5005 C C . VAL A 1 631 ? 6.127 -1.537 -23.131 1.00 98.62 631 VAL A C 1
ATOM 5007 O O . VAL A 1 631 ? 5.341 -1.374 -22.201 1.00 98.62 631 VAL A O 1
ATOM 5010 N N . GLN A 1 632 ? 7.370 -1.989 -22.943 1.00 98.50 632 GLN A N 1
ATOM 5011 C CA . GLN A 1 632 ? 7.895 -2.310 -21.614 1.00 98.50 632 GLN A CA 1
ATOM 5012 C C . GLN A 1 632 ? 8.626 -1.127 -20.974 1.00 98.50 632 GLN A C 1
ATOM 5014 O O . GLN A 1 632 ? 9.648 -0.660 -21.482 1.00 98.50 632 GLN A O 1
ATOM 5019 N N . PHE A 1 633 ? 8.194 -0.759 -19.768 1.00 98.31 633 PHE A N 1
ATOM 5020 C CA . PHE A 1 633 ? 8.922 0.155 -18.893 1.00 98.31 633 PHE A CA 1
ATOM 5021 C C . PHE A 1 633 ? 9.657 -0.562 -17.751 1.00 98.31 633 PHE A C 1
ATOM 5023 O O . PHE A 1 633 ? 9.286 -1.647 -17.297 1.00 98.31 633 PHE A O 1
ATOM 5030 N N . CYS A 1 634 ? 10.684 0.100 -17.220 1.00 96.38 634 CYS A N 1
ATOM 5031 C CA . CYS A 1 634 ? 11.255 -0.178 -15.909 1.00 96.38 634 CYS A CA 1
ATOM 5032 C C . CYS A 1 634 ? 11.308 1.093 -15.048 1.00 96.38 634 CYS A C 1
ATOM 5034 O O . CYS A 1 634 ? 11.592 2.193 -15.529 1.00 96.38 634 CYS A O 1
ATOM 5036 N N . GLY A 1 635 ? 11.047 0.927 -13.755 1.00 94.25 635 GLY A N 1
ATOM 5037 C CA . GLY A 1 635 ? 11.033 2.000 -12.769 1.00 94.25 635 GLY A CA 1
ATOM 5038 C C . GLY A 1 635 ? 10.459 1.513 -11.442 1.00 94.25 635 GLY A C 1
ATOM 5039 O O . GLY A 1 635 ? 9.980 0.386 -11.347 1.00 94.25 635 GLY A O 1
ATOM 5040 N N . ASN A 1 636 ? 10.529 2.372 -10.432 1.00 95.69 636 ASN A N 1
ATOM 5041 C CA . ASN A 1 636 ? 10.133 2.116 -9.044 1.00 95.69 636 ASN A CA 1
ATOM 5042 C C . ASN A 1 636 ? 9.262 3.250 -8.469 1.00 95.69 636 ASN A C 1
ATOM 5044 O O . ASN A 1 636 ? 9.172 3.436 -7.263 1.00 95.69 636 ASN A O 1
ATOM 5048 N N . ASP A 1 637 ? 8.657 4.028 -9.362 1.00 95.81 637 ASP A N 1
ATOM 5049 C CA . ASP A 1 637 ? 7.893 5.242 -9.096 1.00 95.81 637 ASP A CA 1
ATOM 5050 C C . ASP A 1 637 ? 6.584 5.125 -9.900 1.00 95.81 637 ASP A C 1
ATOM 5052 O O . ASP A 1 637 ? 6.630 5.226 -11.134 1.00 95.81 637 ASP A O 1
ATOM 5056 N N . PRO A 1 638 ? 5.434 4.837 -9.256 1.00 92.88 638 PRO A N 1
ATOM 5057 C CA . PRO A 1 638 ? 4.166 4.630 -9.959 1.00 92.88 638 PRO A CA 1
ATOM 5058 C C . PRO A 1 638 ? 3.694 5.851 -10.750 1.00 92.88 638 PRO A C 1
ATOM 5060 O O . PRO A 1 638 ? 3.084 5.693 -11.806 1.00 92.88 638 PRO A O 1
ATOM 5063 N N . GLN A 1 639 ? 4.024 7.062 -10.297 1.00 91.88 639 GLN A N 1
ATOM 5064 C CA . GLN A 1 639 ? 3.589 8.299 -10.936 1.00 91.88 639 GLN A CA 1
ATOM 5065 C C . GLN A 1 639 ? 4.433 8.611 -12.183 1.00 91.88 639 GLN A C 1
ATOM 5067 O O . GLN A 1 639 ? 3.878 8.947 -13.229 1.00 91.88 639 GLN A O 1
ATOM 5072 N N . LYS A 1 640 ? 5.758 8.412 -12.140 1.00 92.94 640 LYS A N 1
ATOM 5073 C CA . LYS A 1 640 ? 6.625 8.526 -13.333 1.00 92.94 640 LYS A CA 1
ATOM 5074 C C . LYS A 1 640 ? 6.437 7.369 -14.310 1.00 92.94 640 LYS A C 1
ATOM 5076 O O . LYS A 1 640 ? 6.582 7.562 -15.519 1.00 92.94 640 LYS A O 1
ATOM 5081 N N . LEU A 1 641 ? 6.072 6.187 -13.814 1.00 97.00 641 LEU A N 1
ATOM 5082 C CA . LEU A 1 641 ? 5.614 5.076 -14.644 1.00 97.00 641 LEU A CA 1
ATOM 5083 C C . LEU A 1 641 ? 4.326 5.447 -15.397 1.00 97.00 641 LEU A C 1
ATOM 5085 O O . LEU A 1 641 ? 4.296 5.311 -16.618 1.00 97.00 641 LEU A O 1
ATOM 5089 N N . LEU A 1 642 ? 3.320 6.000 -14.712 1.00 97.38 642 LEU A N 1
ATOM 5090 C CA . LEU A 1 642 ? 2.072 6.445 -15.337 1.00 97.38 642 LEU A CA 1
ATOM 5091 C C . LEU A 1 642 ? 2.277 7.604 -16.325 1.00 97.38 642 LEU A C 1
ATOM 5093 O O . LEU A 1 642 ? 1.783 7.531 -17.446 1.00 97.38 642 LEU A O 1
ATOM 5097 N N . GLU A 1 643 ? 3.059 8.628 -15.969 1.00 95.25 643 GLU A N 1
ATOM 5098 C CA . GLU A 1 643 ? 3.428 9.724 -16.885 1.00 95.25 643 GLU A CA 1
ATOM 5099 C C . GLU A 1 643 ? 4.086 9.224 -18.176 1.00 95.25 643 GLU A C 1
ATOM 5101 O O . GLU A 1 643 ? 3.885 9.815 -19.233 1.00 95.25 643 GLU A O 1
ATOM 5106 N N . SER A 1 644 ? 4.859 8.137 -18.104 1.00 95.50 644 SER A N 1
ATOM 5107 C CA . SER A 1 644 ? 5.497 7.533 -19.278 1.00 95.50 644 SER A CA 1
ATOM 5108 C C . SER A 1 644 ? 4.521 6.688 -20.094 1.00 95.50 644 SER A C 1
ATOM 5110 O O . SER A 1 644 ? 4.499 6.771 -21.320 1.00 95.50 644 SER A O 1
ATOM 5112 N N . ALA A 1 645 ? 3.685 5.899 -19.418 1.00 97.62 645 ALA A N 1
ATOM 5113 C CA . ALA A 1 645 ? 2.710 5.025 -20.054 1.00 97.62 645 ALA A CA 1
ATOM 5114 C C . ALA A 1 645 ? 1.595 5.807 -20.773 1.00 97.62 645 ALA A C 1
ATOM 5116 O O . ALA A 1 645 ? 1.201 5.438 -21.877 1.00 97.62 645 ALA A O 1
ATOM 5117 N N . LEU A 1 646 ? 1.143 6.933 -20.207 1.00 95.88 646 LEU A N 1
ATOM 5118 C CA . LEU A 1 646 ? 0.137 7.806 -20.824 1.00 95.88 646 LEU A CA 1
ATOM 5119 C C . LEU A 1 646 ? 0.593 8.406 -22.167 1.00 95.88 646 LEU A C 1
ATOM 5121 O O . LEU A 1 646 ? -0.259 8.689 -23.006 1.00 95.88 646 LEU A O 1
ATOM 5125 N N . VAL A 1 647 ? 1.905 8.575 -22.380 1.00 94.56 647 VAL A N 1
ATOM 5126 C CA . VAL A 1 647 ? 2.488 9.084 -23.638 1.00 94.56 647 VAL A CA 1
ATOM 5127 C C . VAL A 1 647 ? 2.461 8.033 -24.755 1.00 94.56 647 VAL A C 1
ATOM 5129 O O . VAL A 1 647 ? 2.364 8.398 -25.922 1.00 94.56 647 VAL A O 1
ATOM 5132 N N . VAL A 1 648 ? 2.516 6.740 -24.419 1.00 95.44 648 VAL A N 1
ATOM 5133 C CA . VAL A 1 648 ? 2.547 5.641 -25.407 1.00 95.44 648 VAL A CA 1
ATOM 5134 C C . VAL A 1 648 ? 1.215 4.902 -25.562 1.00 95.44 648 VAL A C 1
ATOM 5136 O O . VAL A 1 648 ? 1.088 4.110 -26.486 1.00 95.44 648 VAL A O 1
ATOM 5139 N N . GLN A 1 649 ? 0.221 5.155 -24.699 1.00 95.50 649 GLN A N 1
ATOM 5140 C CA . GLN A 1 649 ? -0.989 4.324 -24.580 1.00 95.50 649 GLN A CA 1
ATOM 5141 C C . GLN A 1 649 ? -1.770 4.124 -25.890 1.00 95.50 649 GLN A C 1
ATOM 5143 O O . GLN A 1 649 ? -2.280 3.041 -26.132 1.00 95.50 649 GLN A O 1
ATOM 5148 N N . ASP A 1 650 ? -1.866 5.149 -26.741 1.00 94.88 650 ASP A N 1
ATOM 5149 C CA . ASP A 1 650 ? -2.611 5.073 -28.005 1.00 94.88 650 ASP A CA 1
ATOM 5150 C C . ASP A 1 650 ? -1.744 4.451 -29.139 1.00 94.88 650 ASP A C 1
ATOM 5152 O O . ASP A 1 650 ? -2.240 4.016 -30.183 1.00 94.88 650 ASP A O 1
ATOM 5156 N N . HIS A 1 651 ? -0.436 4.314 -28.896 1.00 96.12 651 HIS A N 1
ATOM 5157 C CA . HIS A 1 651 ? 0.583 3.759 -29.794 1.00 96.12 651 HIS A CA 1
ATOM 5158 C C . HIS A 1 651 ? 0.991 2.312 -29.448 1.00 96.12 651 HIS A C 1
ATOM 5160 O O . HIS A 1 651 ? 1.942 1.788 -30.020 1.00 96.12 651 HIS A O 1
ATOM 5166 N N . CYS A 1 652 ? 0.293 1.640 -28.534 1.00 97.19 652 CYS A N 1
ATOM 5167 C CA . CYS A 1 652 ? 0.522 0.230 -28.215 1.00 97.19 652 CYS A CA 1
ATOM 5168 C C . CYS A 1 652 ? -0.791 -0.510 -27.939 1.00 97.19 652 CYS A C 1
ATOM 5170 O O . CYS A 1 652 ? -1.866 0.086 -27.946 1.00 97.19 652 CYS A O 1
ATOM 5172 N N . ASP A 1 653 ? -0.711 -1.822 -27.730 1.00 97.69 653 ASP A N 1
ATOM 5173 C CA . ASP A 1 653 ? -1.875 -2.665 -27.425 1.00 97.69 653 ASP A CA 1
ATOM 5174 C C . ASP A 1 653 ? -1.893 -3.094 -25.948 1.00 97.69 653 ASP A C 1
ATOM 5176 O O . ASP A 1 653 ? -2.949 -3.423 -25.411 1.00 97.69 653 ASP A O 1
ATOM 5180 N N . ALA A 1 654 ? -0.742 -3.019 -25.269 1.00 98.25 654 ALA A N 1
ATOM 5181 C CA . ALA A 1 654 ? -0.620 -3.003 -23.811 1.00 98.25 654 ALA A CA 1
ATOM 5182 C C . ALA A 1 654 ? 0.678 -2.308 -23.355 1.00 98.25 654 ALA A C 1
ATOM 5184 O O . ALA A 1 654 ? 1.600 -2.064 -24.142 1.00 98.25 654 ALA A O 1
ATOM 5185 N N . VAL A 1 655 ? 0.769 -2.034 -22.052 1.00 98.69 655 VAL A N 1
ATOM 5186 C CA . VAL A 1 655 ? 1.997 -1.574 -21.381 1.00 98.69 655 VAL A CA 1
ATOM 5187 C C . VAL A 1 655 ? 2.489 -2.643 -20.401 1.00 98.69 655 VAL A C 1
ATOM 5189 O O . VAL A 1 655 ? 1.715 -3.137 -19.586 1.00 98.69 655 VAL A O 1
ATOM 5192 N N . ASP A 1 656 ? 3.778 -2.984 -20.452 1.00 98.75 656 ASP A N 1
ATOM 5193 C CA . ASP A 1 656 ? 4.409 -3.977 -19.573 1.00 98.75 656 ASP A CA 1
ATOM 5194 C C . ASP A 1 656 ? 5.319 -3.338 -18.521 1.00 98.75 656 ASP A C 1
ATOM 5196 O O . ASP A 1 656 ? 5.969 -2.318 -18.772 1.00 98.75 656 ASP A O 1
ATOM 5200 N N . ILE A 1 657 ? 5.426 -3.980 -17.356 1.00 98.50 657 ILE A N 1
ATOM 5201 C CA . ILE A 1 657 ? 6.371 -3.592 -16.307 1.00 98.50 657 ILE A CA 1
ATOM 5202 C C . ILE A 1 657 ? 7.424 -4.688 -16.103 1.00 98.50 657 ILE A C 1
ATOM 5204 O O . ILE A 1 657 ? 7.116 -5.851 -15.820 1.00 98.50 657 ILE A O 1
ATOM 5208 N N . ASN A 1 658 ? 8.698 -4.298 -16.203 1.00 98.31 658 ASN A N 1
ATOM 5209 C CA . ASN A 1 658 ? 9.825 -5.197 -15.995 1.00 98.31 658 ASN A CA 1
ATOM 5210 C C . ASN A 1 658 ? 10.101 -5.449 -14.501 1.00 98.31 658 ASN A C 1
ATOM 5212 O O . ASN A 1 658 ? 10.681 -4.606 -13.812 1.00 98.31 658 ASN A O 1
ATOM 5216 N N . PHE A 1 659 ? 9.815 -6.672 -14.054 1.00 97.94 659 PHE A N 1
ATOM 5217 C CA . PHE A 1 659 ? 10.221 -7.244 -12.764 1.00 97.94 659 PHE A CA 1
ATOM 5218 C C . PHE A 1 659 ? 11.232 -8.401 -12.931 1.00 97.94 659 PHE A C 1
ATOM 5220 O O . PHE A 1 659 ? 11.457 -9.190 -12.017 1.00 97.94 659 PHE A O 1
ATOM 5227 N N . GLY A 1 660 ? 11.839 -8.545 -14.116 1.00 93.81 660 GLY A N 1
ATOM 5228 C CA . GLY A 1 660 ? 12.631 -9.722 -14.505 1.00 93.81 660 GLY A CA 1
ATOM 5229 C C . GLY A 1 660 ? 14.085 -9.453 -14.915 1.00 93.81 660 GLY A C 1
ATOM 5230 O O . GLY A 1 660 ? 14.827 -10.406 -15.174 1.00 93.81 660 GLY A O 1
ATOM 5231 N N . CYS A 1 661 ? 14.507 -8.188 -15.011 1.00 93.62 661 CYS A N 1
ATOM 5232 C CA . CYS A 1 661 ? 15.869 -7.792 -15.378 1.00 93.62 661 CYS A CA 1
ATOM 5233 C C . CYS A 1 661 ? 16.820 -7.872 -14.165 1.00 93.62 661 CYS A C 1
ATOM 5235 O O . CYS A 1 661 ? 16.649 -7.094 -13.224 1.00 93.62 661 CYS A O 1
ATOM 5237 N N . PRO A 1 662 ? 17.852 -8.743 -14.182 1.00 92.81 662 PRO A N 1
ATOM 5238 C CA . PRO A 1 662 ? 18.760 -8.932 -13.054 1.00 92.81 662 PRO A CA 1
ATOM 5239 C C . PRO A 1 662 ? 20.071 -8.147 -13.210 1.00 92.81 662 PRO A C 1
ATOM 5241 O O . PRO A 1 662 ? 21.056 -8.471 -12.552 1.00 92.81 662 PRO A O 1
ATOM 5244 N N . GLN A 1 663 ? 20.148 -7.181 -14.131 1.00 89.44 663 GLN A N 1
ATOM 5245 C CA . GLN A 1 663 ? 21.398 -6.490 -14.471 1.00 89.44 663 GLN A CA 1
ATOM 5246 C C . GLN A 1 663 ? 21.838 -5.496 -13.385 1.00 89.44 663 GLN A C 1
ATOM 5248 O O . GLN A 1 663 ? 21.019 -4.943 -12.655 1.00 89.44 663 GLN A O 1
ATOM 5253 N N . ASP A 1 664 ? 23.138 -5.198 -13.311 1.00 87.38 664 ASP A N 1
ATOM 5254 C CA . ASP A 1 664 ? 23.683 -4.276 -12.298 1.00 87.38 664 ASP A CA 1
ATOM 5255 C C . ASP A 1 664 ? 23.140 -2.839 -12.421 1.00 87.38 664 ASP A C 1
ATOM 5257 O O . ASP A 1 664 ? 23.133 -2.100 -11.437 1.00 87.38 664 ASP A O 1
ATOM 5261 N N . ILE A 1 665 ? 22.660 -2.431 -13.603 1.00 87.31 665 ILE A N 1
ATOM 5262 C CA . ILE A 1 665 ? 21.968 -1.146 -13.788 1.00 87.31 665 ILE A CA 1
ATOM 5263 C C . ILE A 1 665 ? 20.569 -1.151 -13.150 1.00 87.31 665 ILE A C 1
ATOM 5265 O O . ILE A 1 665 ? 20.197 -0.174 -12.505 1.00 87.31 665 ILE A O 1
ATOM 5269 N N . ALA A 1 666 ? 19.857 -2.282 -13.216 1.00 89.38 666 ALA A N 1
ATOM 5270 C CA . ALA A 1 666 ? 18.584 -2.491 -12.529 1.00 89.38 666 ALA A CA 1
ATOM 5271 C C . ALA A 1 666 ? 18.773 -2.553 -11.006 1.00 89.38 666 ALA A C 1
ATOM 5273 O O . ALA A 1 666 ? 17.998 -1.952 -10.268 1.00 89.38 666 ALA A O 1
ATOM 5274 N N . LYS A 1 667 ? 19.877 -3.156 -10.532 1.00 91.38 667 LYS A N 1
ATOM 5275 C CA . LYS A 1 667 ? 20.258 -3.113 -9.110 1.00 91.38 667 LYS A CA 1
ATOM 5276 C C . LYS A 1 667 ? 20.494 -1.683 -8.616 1.00 91.38 667 LYS A C 1
ATOM 5278 O O . LYS A 1 667 ? 20.016 -1.325 -7.548 1.00 91.38 667 LYS A O 1
ATOM 5283 N N . LYS A 1 668 ? 21.230 -0.869 -9.383 1.00 90.06 668 LYS A N 1
ATOM 5284 C CA . LYS A 1 668 ? 21.548 0.529 -9.030 1.00 90.06 668 LYS A CA 1
ATOM 5285 C C . LYS A 1 668 ? 20.338 1.459 -9.090 1.00 90.06 668 LYS A C 1
ATOM 5287 O O . LYS A 1 668 ? 20.256 2.372 -8.281 1.00 90.06 668 LYS A O 1
ATOM 5292 N N . GLY A 1 669 ? 19.436 1.246 -10.047 1.00 86.94 669 GLY A N 1
ATOM 5293 C CA . GLY A 1 669 ? 18.191 2.006 -10.174 1.00 86.94 669 GLY A CA 1
ATOM 5294 C C . GLY A 1 669 ? 17.026 1.463 -9.342 1.00 86.94 669 GLY A C 1
ATOM 5295 O O . GLY A 1 669 ? 15.942 2.023 -9.431 1.00 86.94 669 GLY A O 1
ATOM 5296 N N . HIS A 1 670 ? 17.239 0.378 -8.586 1.00 95.00 670 HIS A N 1
ATOM 5297 C CA . HIS A 1 670 ? 16.225 -0.353 -7.823 1.00 95.00 670 HIS A CA 1
ATOM 5298 C C . HIS A 1 670 ? 14.954 -0.678 -8.637 1.00 95.00 670 HIS A C 1
ATOM 5300 O O . HIS A 1 670 ? 13.841 -0.362 -8.241 1.00 95.00 670 HIS A O 1
ATOM 5306 N N . TYR A 1 671 ? 15.127 -1.311 -9.802 1.00 95.75 671 TYR A N 1
ATOM 5307 C CA . TYR A 1 671 ? 14.035 -1.805 -10.654 1.00 95.75 671 TYR A CA 1
ATOM 5308 C C . TYR A 1 671 ? 14.314 -3.235 -11.154 1.00 95.75 671 TYR A C 1
ATOM 5310 O O . TYR A 1 671 ? 15.326 -3.844 -10.796 1.00 95.75 671 TYR A O 1
ATOM 5318 N N . GLY A 1 672 ? 13.436 -3.806 -11.988 1.00 95.62 672 GLY A N 1
ATOM 5319 C CA . GLY A 1 672 ? 13.615 -5.172 -12.492 1.00 95.62 672 GLY A CA 1
ATOM 5320 C C . GLY A 1 672 ? 13.426 -6.203 -11.380 1.00 95.62 672 GLY A C 1
ATOM 5321 O O . GLY A 1 672 ? 12.628 -6.006 -10.466 1.00 95.62 672 GLY A O 1
ATOM 5322 N N . SER A 1 673 ? 14.207 -7.285 -11.396 1.00 95.38 673 SER A N 1
ATOM 5323 C CA . SER A 1 673 ? 14.121 -8.333 -10.363 1.00 95.38 673 SER A CA 1
ATOM 5324 C C . SER A 1 673 ? 14.653 -7.896 -8.986 1.00 95.38 673 SER A C 1
ATOM 5326 O O . SER A 1 673 ? 14.763 -8.705 -8.070 1.00 95.38 673 SER A O 1
ATOM 5328 N N . PHE A 1 674 ? 15.012 -6.624 -8.804 1.00 96.12 674 PHE A N 1
ATOM 5329 C CA . PHE A 1 674 ? 15.317 -6.048 -7.490 1.00 96.12 674 PHE A CA 1
ATOM 5330 C C . PHE A 1 674 ? 14.076 -5.481 -6.783 1.00 96.12 674 PHE A C 1
ATOM 5332 O O . PHE A 1 674 ? 14.166 -5.185 -5.598 1.00 96.12 674 PHE A O 1
ATOM 5339 N N . LEU A 1 675 ? 12.927 -5.427 -7.472 1.00 95.88 675 LEU A N 1
ATOM 5340 C CA . LEU A 1 675 ? 11.604 -5.163 -6.887 1.00 95.88 675 LEU A CA 1
ATOM 5341 C C . LEU A 1 675 ? 10.877 -6.439 -6.438 1.00 95.88 675 LEU A C 1
ATOM 5343 O O . LEU A 1 675 ? 9.867 -6.356 -5.756 1.00 95.88 675 LEU A O 1
ATOM 5347 N N . GLN A 1 676 ? 11.371 -7.634 -6.788 1.00 90.88 676 GLN A N 1
ATOM 5348 C CA . GLN A 1 676 ? 10.691 -8.897 -6.454 1.00 90.88 676 GLN A CA 1
ATOM 5349 C C . GLN A 1 676 ? 10.539 -9.136 -4.940 1.00 90.88 676 GLN A C 1
ATOM 5351 O O . GLN A 1 676 ? 9.716 -9.941 -4.517 1.00 90.88 676 GLN A O 1
ATOM 5356 N N . ASP A 1 677 ? 11.341 -8.452 -4.124 1.00 87.62 677 ASP A N 1
ATOM 5357 C CA . ASP A 1 677 ? 11.308 -8.556 -2.667 1.00 87.62 677 ASP A CA 1
ATOM 5358 C C . ASP A 1 677 ? 10.436 -7.451 -2.011 1.00 87.62 677 ASP A C 1
ATOM 5360 O O . ASP A 1 677 ? 10.234 -7.494 -0.803 1.00 87.62 677 ASP A O 1
ATOM 5364 N N . ASP A 1 678 ? 9.866 -6.519 -2.797 1.00 93.31 678 ASP A N 1
ATOM 5365 C CA . ASP A 1 678 ? 8.917 -5.468 -2.377 1.00 93.31 678 ASP A CA 1
ATOM 5366 C C . ASP A 1 678 ? 7.580 -5.638 -3.126 1.00 93.31 678 ASP A C 1
ATOM 5368 O O . ASP A 1 678 ? 7.366 -5.138 -4.234 1.00 93.31 678 ASP A O 1
ATOM 5372 N N . TRP A 1 679 ? 6.677 -6.421 -2.534 1.00 95.75 679 TRP A N 1
ATOM 5373 C CA . TRP A 1 679 ? 5.423 -6.818 -3.183 1.00 95.75 679 TRP A CA 1
ATOM 5374 C C . TRP A 1 679 ? 4.402 -5.678 -3.226 1.00 95.75 679 TRP A C 1
ATOM 5376 O O . TRP A 1 679 ? 3.638 -5.587 -4.186 1.00 95.75 679 TRP A O 1
ATOM 5386 N N . ASP A 1 680 ? 4.436 -4.776 -2.246 1.00 90.12 680 ASP A N 1
ATOM 5387 C CA . ASP A 1 680 ? 3.555 -3.613 -2.181 1.00 90.12 680 ASP A CA 1
ATOM 5388 C C . ASP A 1 680 ? 3.877 -2.607 -3.285 1.00 90.12 680 ASP A C 1
ATOM 5390 O O . ASP A 1 680 ? 2.965 -2.061 -3.909 1.00 90.12 680 ASP A O 1
ATOM 5394 N N . LEU A 1 681 ? 5.161 -2.351 -3.554 1.00 94.56 681 LEU A N 1
ATOM 5395 C CA . LEU A 1 681 ? 5.562 -1.481 -4.653 1.00 94.56 681 LEU A CA 1
ATOM 5396 C C . LEU A 1 681 ? 5.242 -2.118 -6.009 1.00 94.56 681 LEU A C 1
ATOM 5398 O O . LEU A 1 681 ? 4.717 -1.434 -6.885 1.00 94.56 681 LEU A O 1
ATOM 5402 N N . VAL A 1 682 ? 5.463 -3.427 -6.177 1.00 96.88 682 VAL A N 1
ATOM 5403 C CA . VAL A 1 682 ? 5.052 -4.161 -7.389 1.00 96.88 682 VAL A CA 1
ATOM 5404 C C . VAL A 1 682 ? 3.538 -4.053 -7.614 1.00 96.88 682 VAL A C 1
ATOM 5406 O O . VAL A 1 682 ? 3.119 -3.699 -8.719 1.00 96.88 682 VAL A O 1
ATOM 5409 N N . TYR A 1 683 ? 2.723 -4.256 -6.571 1.00 96.88 683 TYR A N 1
ATOM 5410 C CA . TYR A 1 683 ? 1.272 -4.064 -6.630 1.00 96.88 683 TYR A CA 1
ATOM 5411 C C . TYR A 1 683 ? 0.917 -2.629 -7.041 1.00 96.88 683 TYR A C 1
ATOM 5413 O O . TYR A 1 683 ? 0.165 -2.424 -7.992 1.00 96.88 683 TYR A O 1
ATOM 5421 N N . LYS A 1 684 ? 1.495 -1.619 -6.374 1.00 91.88 684 LYS A N 1
ATOM 5422 C CA . LYS A 1 684 ? 1.245 -0.193 -6.657 1.00 91.88 684 LYS A CA 1
ATOM 5423 C C . LYS A 1 684 ? 1.615 0.181 -8.093 1.00 91.88 684 LYS A C 1
ATOM 5425 O O . LYS A 1 684 ? 0.853 0.906 -8.729 1.00 91.88 684 LYS A O 1
ATOM 5430 N N . LEU A 1 685 ? 2.731 -0.321 -8.627 1.00 97.12 685 LEU A N 1
ATOM 5431 C CA . LEU A 1 685 ? 3.170 -0.070 -10.006 1.00 97.12 685 LEU A CA 1
ATOM 5432 C C . LEU A 1 685 ? 2.163 -0.625 -11.031 1.00 97.12 685 LEU A C 1
ATOM 5434 O O . LEU A 1 685 ? 1.755 0.108 -11.932 1.00 97.12 685 LEU A O 1
ATOM 5438 N N . ILE A 1 686 ? 1.718 -1.879 -10.870 1.00 97.25 686 ILE A N 1
ATOM 5439 C CA . ILE A 1 686 ? 0.739 -2.515 -11.774 1.00 97.25 686 ILE A CA 1
ATOM 5440 C C . ILE A 1 686 ? -0.636 -1.847 -11.637 1.00 97.25 686 ILE A C 1
ATOM 5442 O O . ILE A 1 686 ? -1.216 -1.426 -12.638 1.00 97.25 686 ILE A O 1
ATOM 5446 N N . ASN A 1 687 ? -1.136 -1.686 -10.408 1.00 97.06 687 ASN A N 1
ATOM 5447 C CA . ASN A 1 687 ? -2.474 -1.158 -10.134 1.00 97.06 687 ASN A CA 1
ATOM 5448 C C . ASN A 1 687 ? -2.625 0.302 -10.587 1.00 97.06 687 ASN A C 1
ATOM 5450 O O . ASN A 1 687 ? -3.663 0.666 -11.138 1.00 97.06 687 ASN A O 1
ATOM 5454 N N . THR A 1 688 ? -1.589 1.135 -10.417 1.00 95.38 688 THR A N 1
ATOM 5455 C CA . THR A 1 688 ? -1.601 2.536 -10.884 1.00 95.38 688 THR A CA 1
ATOM 5456 C C . THR A 1 688 ? -1.749 2.614 -12.401 1.00 95.38 688 THR A C 1
ATOM 5458 O O . THR A 1 688 ? -2.573 3.385 -12.890 1.00 95.38 688 THR A O 1
ATOM 5461 N N . LEU A 1 689 ? -1.022 1.781 -13.157 1.00 95.81 689 LEU A N 1
ATOM 5462 C CA . LEU A 1 689 ? -1.229 1.696 -14.603 1.00 95.81 689 LEU A CA 1
ATOM 5463 C C . LEU A 1 689 ? -2.608 1.118 -14.944 1.00 95.81 689 LEU A C 1
ATOM 5465 O O . LEU A 1 689 ? -3.321 1.695 -15.761 1.00 95.81 689 LEU A O 1
ATOM 5469 N N . HIS A 1 690 ? -3.019 0.022 -14.301 1.00 94.88 690 HIS A N 1
ATOM 5470 C CA . HIS A 1 690 ? -4.279 -0.649 -14.622 1.00 94.88 690 HIS A CA 1
ATOM 5471 C C . HIS A 1 690 ? -5.481 0.289 -14.447 1.00 94.88 690 HIS A C 1
ATOM 5473 O O . HIS A 1 690 ? -6.391 0.289 -15.273 1.00 94.88 690 HIS A O 1
ATOM 5479 N N . THR A 1 691 ? -5.499 1.086 -13.383 1.00 92.56 691 THR A N 1
ATOM 5480 C CA . THR A 1 691 ? -6.621 1.985 -13.068 1.00 92.56 691 THR A CA 1
ATOM 5481 C C . THR A 1 691 ? -6.680 3.248 -13.929 1.00 92.56 691 THR A C 1
ATOM 5483 O O . THR A 1 691 ? -7.744 3.856 -14.000 1.00 92.56 691 THR A O 1
ATOM 5486 N N . ASN A 1 692 ? -5.588 3.631 -14.605 1.00 93.81 692 ASN A N 1
ATOM 5487 C CA . ASN A 1 692 ? -5.489 4.913 -15.319 1.00 93.81 692 ASN A CA 1
ATOM 5488 C C . ASN A 1 692 ? -5.252 4.799 -16.839 1.00 93.81 692 ASN A C 1
ATOM 5490 O O . ASN A 1 692 ? -5.450 5.784 -17.549 1.00 93.81 692 ASN A O 1
ATOM 5494 N N . LEU A 1 693 ? -4.828 3.642 -17.361 1.00 92.06 693 LEU A N 1
ATOM 5495 C CA . LEU A 1 693 ? -4.631 3.436 -18.802 1.00 92.06 693 LEU A CA 1
ATOM 5496 C C . LEU A 1 693 ? -5.890 2.898 -19.496 1.00 92.06 693 LEU A C 1
ATOM 5498 O O . LEU A 1 693 ? -6.583 2.023 -18.972 1.00 92.06 693 LEU A O 1
ATOM 5502 N N . LYS A 1 694 ? -6.125 3.362 -20.732 1.00 93.25 694 LYS A N 1
ATOM 5503 C CA . LYS A 1 694 ? -7.126 2.783 -21.649 1.00 93.25 694 LYS A CA 1
ATOM 5504 C C . LYS A 1 694 ? -6.746 1.360 -22.082 1.00 93.25 694 LYS A C 1
ATOM 5506 O O . LYS A 1 694 ? -7.616 0.504 -22.226 1.00 93.25 694 LYS A O 1
ATOM 5511 N N . VAL A 1 695 ? -5.450 1.126 -22.306 1.00 95.31 695 VAL A N 1
ATOM 5512 C CA . VAL A 1 695 ? -4.898 -0.171 -22.724 1.00 95.31 695 VAL A CA 1
ATOM 5513 C C . VAL A 1 695 ? -4.631 -1.094 -21.527 1.00 95.31 695 VAL A C 1
ATOM 5515 O O . VAL A 1 695 ? -4.355 -0.612 -20.424 1.00 95.31 695 VAL A O 1
ATOM 5518 N N . PRO A 1 696 ? -4.690 -2.424 -21.716 1.00 97.25 696 PRO A N 1
ATOM 5519 C CA . PRO A 1 696 ? -4.270 -3.403 -20.719 1.00 97.25 696 PRO A CA 1
ATOM 5520 C C . PRO A 1 696 ? -2.830 -3.231 -20.217 1.00 97.25 696 PRO A C 1
ATOM 5522 O O . PRO A 1 696 ? -1.968 -2.633 -20.862 1.00 97.25 696 PRO A O 1
ATOM 5525 N N . VAL A 1 697 ? -2.575 -3.817 -19.047 1.00 98.12 697 VAL A N 1
ATOM 5526 C CA . VAL A 1 697 ? -1.261 -3.848 -18.393 1.00 98.12 697 VAL A CA 1
ATOM 5527 C C . VAL A 1 697 ? -0.784 -5.289 -18.301 1.00 98.12 697 VAL A C 1
ATOM 5529 O O . VAL A 1 697 ? -1.569 -6.169 -17.951 1.00 98.12 697 VAL A O 1
ATOM 5532 N N . THR A 1 698 ? 0.491 -5.537 -18.577 1.00 98.56 698 THR A N 1
ATOM 5533 C CA . THR A 1 698 ? 1.135 -6.848 -18.416 1.00 98.56 698 THR A CA 1
ATOM 5534 C C . THR A 1 698 ? 2.348 -6.748 -17.487 1.00 98.56 698 THR A C 1
ATOM 5536 O O . THR A 1 698 ? 2.802 -5.651 -17.149 1.00 98.56 698 THR A O 1
ATOM 5539 N N . ALA A 1 699 ? 2.861 -7.885 -17.018 1.00 98.56 699 ALA A N 1
ATOM 5540 C CA . ALA A 1 699 ? 4.047 -7.903 -16.163 1.00 98.56 699 ALA A CA 1
ATOM 5541 C C . ALA A 1 699 ? 5.001 -9.055 -16.507 1.00 98.56 699 ALA A C 1
ATOM 5543 O O . ALA A 1 699 ? 4.591 -10.215 -16.602 1.00 98.56 699 ALA A O 1
ATOM 5544 N N . LYS A 1 700 ? 6.301 -8.757 -16.627 1.00 98.56 700 LYS A N 1
ATOM 5545 C CA . LYS A 1 700 ? 7.346 -9.755 -16.899 1.00 98.56 700 LYS A CA 1
ATOM 5546 C C . LYS A 1 700 ? 8.274 -9.947 -15.703 1.00 98.56 700 LYS A C 1
ATOM 5548 O O . LYS A 1 700 ? 9.045 -9.049 -15.368 1.00 98.56 700 LYS A O 1
ATOM 5553 N N . PHE A 1 701 ? 8.280 -11.146 -15.119 1.00 98.50 701 PHE A N 1
ATOM 5554 C CA . PHE A 1 701 ? 8.964 -11.440 -13.853 1.00 98.50 701 PHE A CA 1
ATOM 5555 C C . PHE A 1 701 ? 9.919 -12.649 -13.919 1.00 98.50 701 PHE A C 1
ATOM 5557 O O . PHE A 1 701 ? 10.120 -13.248 -14.981 1.00 98.50 701 PHE A O 1
ATOM 5564 N N . ARG A 1 702 ? 10.561 -12.961 -12.785 1.00 97.94 702 ARG A N 1
ATOM 5565 C CA . ARG A 1 702 ? 11.431 -14.129 -12.549 1.00 97.94 702 ARG A CA 1
ATOM 5566 C C . ARG A 1 702 ? 10.935 -14.927 -11.342 1.00 97.94 702 ARG A C 1
ATOM 5568 O O . ARG A 1 702 ? 10.405 -14.338 -10.406 1.00 97.94 702 ARG A O 1
ATOM 5575 N N . ILE A 1 703 ? 11.139 -16.242 -11.364 1.00 98.06 703 ILE A N 1
ATOM 5576 C CA . ILE A 1 703 ? 10.781 -17.147 -10.259 1.00 98.06 703 ILE A CA 1
ATOM 5577 C C . ILE A 1 703 ? 11.636 -16.926 -8.996 1.00 98.06 703 ILE A C 1
ATOM 5579 O O . ILE A 1 703 ? 12.763 -16.425 -9.060 1.00 98.06 703 ILE A O 1
ATOM 5583 N N . PHE A 1 704 ? 11.122 -17.371 -7.852 1.00 97.19 704 PHE A N 1
ATOM 5584 C CA . PHE A 1 704 ? 11.897 -17.604 -6.632 1.00 97.19 704 PHE A CA 1
ATOM 5585 C C . PHE A 1 704 ? 12.471 -19.035 -6.613 1.00 97.19 704 PHE A C 1
ATOM 5587 O O . PHE A 1 704 ? 12.113 -19.860 -7.451 1.00 97.19 704 PHE A O 1
ATOM 5594 N N . PRO A 1 705 ? 13.353 -19.366 -5.649 1.00 95.00 705 PRO A N 1
ATOM 5595 C CA . PRO A 1 705 ? 13.730 -20.755 -5.377 1.00 95.00 705 PRO A CA 1
ATOM 5596 C C . PRO A 1 705 ? 12.583 -21.621 -4.823 1.00 95.00 705 PRO A C 1
ATOM 5598 O O . PRO A 1 705 ? 12.675 -22.840 -4.889 1.00 95.00 705 PRO A O 1
ATOM 5601 N N . ASP A 1 706 ? 11.535 -21.007 -4.258 1.00 95.00 706 ASP A N 1
ATOM 5602 C CA . ASP A 1 706 ? 10.346 -21.696 -3.741 1.00 95.00 706 ASP A CA 1
ATOM 5603 C C . ASP A 1 706 ? 9.142 -21.508 -4.676 1.00 95.00 706 ASP A C 1
ATOM 5605 O O . ASP A 1 706 ? 8.785 -20.383 -5.039 1.00 95.00 706 ASP A O 1
ATOM 5609 N N . VAL A 1 707 ? 8.493 -22.626 -5.013 1.00 95.06 707 VAL A N 1
ATOM 5610 C CA . VAL A 1 707 ? 7.368 -22.696 -5.957 1.00 95.06 707 VAL A CA 1
ATOM 5611 C C . VAL A 1 707 ? 6.149 -21.933 -5.439 1.00 95.06 707 VAL A C 1
ATOM 5613 O O . VAL A 1 707 ? 5.493 -21.225 -6.202 1.00 95.06 707 VAL A O 1
ATOM 5616 N N . ASN A 1 708 ? 5.852 -22.030 -4.140 1.00 92.62 708 ASN A N 1
ATOM 5617 C CA . ASN A 1 708 ? 4.663 -21.406 -3.557 1.00 92.62 708 ASN A CA 1
ATOM 5618 C C . ASN A 1 708 ? 4.793 -19.878 -3.558 1.00 92.62 708 ASN A C 1
ATOM 5620 O O . ASN A 1 708 ? 3.862 -19.177 -3.953 1.00 92.62 708 ASN A O 1
ATOM 5624 N N . LYS A 1 709 ? 5.975 -19.353 -3.212 1.00 94.56 709 LYS A N 1
ATOM 5625 C CA . LYS A 1 709 ? 6.291 -17.924 -3.306 1.00 94.56 709 LYS A CA 1
ATOM 5626 C C . LYS A 1 709 ? 6.249 -17.428 -4.754 1.00 94.56 709 LYS A C 1
ATOM 5628 O O . LYS A 1 709 ? 5.733 -16.338 -4.993 1.00 94.56 709 LYS A O 1
ATOM 5633 N N . THR A 1 710 ? 6.731 -18.216 -5.720 1.00 97.69 710 THR A N 1
ATOM 5634 C CA . THR A 1 710 ? 6.582 -17.923 -7.159 1.00 97.69 710 THR A CA 1
ATOM 5635 C C . THR A 1 710 ? 5.107 -17.800 -7.563 1.00 97.69 710 THR A C 1
ATOM 5637 O O . THR A 1 710 ? 4.734 -16.830 -8.226 1.00 97.69 710 THR A O 1
ATOM 5640 N N . VAL A 1 711 ? 4.258 -18.737 -7.131 1.00 97.94 711 VAL A N 1
ATOM 5641 C CA . VAL A 1 711 ? 2.818 -18.747 -7.431 1.00 97.94 711 VAL A CA 1
ATOM 5642 C C . VAL A 1 711 ? 2.078 -17.577 -6.771 1.00 97.94 711 VAL A C 1
ATOM 5644 O O . VAL A 1 711 ? 1.330 -16.876 -7.451 1.00 97.94 711 VAL A O 1
ATOM 5647 N N . GLU A 1 712 ? 2.295 -17.305 -5.482 1.00 96.12 712 GLU A N 1
ATOM 5648 C CA . GLU A 1 712 ? 1.613 -16.196 -4.796 1.00 96.12 712 GLU A CA 1
ATOM 5649 C C . GLU A 1 712 ? 2.067 -14.813 -5.283 1.00 96.12 712 GLU A C 1
ATOM 5651 O O . GLU A 1 712 ? 1.254 -13.888 -5.337 1.00 96.12 712 GLU A O 1
ATOM 5656 N N . TYR A 1 713 ? 3.322 -14.672 -5.724 1.00 98.00 713 TYR A N 1
ATOM 5657 C CA . TYR A 1 713 ? 3.798 -13.451 -6.378 1.00 98.00 713 TYR A CA 1
ATOM 5658 C C . TYR A 1 713 ? 3.071 -13.212 -7.706 1.00 98.00 713 TYR A C 1
ATOM 5660 O O . TYR A 1 713 ? 2.620 -12.100 -7.981 1.00 98.00 713 TYR A O 1
ATOM 5668 N N . ALA A 1 714 ? 2.879 -14.269 -8.500 1.00 98.19 714 ALA A N 1
ATOM 5669 C CA . ALA A 1 714 ? 2.143 -14.197 -9.757 1.00 98.19 714 ALA A CA 1
ATOM 5670 C C . ALA A 1 714 ? 0.649 -13.877 -9.535 1.00 98.19 714 ALA A C 1
ATOM 5672 O O . ALA A 1 714 ? 0.099 -13.007 -10.211 1.00 98.19 714 ALA A O 1
ATOM 5673 N N . LYS A 1 715 ? 0.006 -14.490 -8.526 1.00 96.12 715 LYS A N 1
ATOM 5674 C CA . LYS A 1 715 ? -1.374 -14.150 -8.124 1.00 96.12 715 LYS A CA 1
ATOM 5675 C C . LYS A 1 715 ? -1.493 -12.717 -7.609 1.00 96.12 715 LYS A C 1
ATOM 5677 O O . LYS A 1 715 ? -2.518 -12.076 -7.817 1.00 96.12 715 LYS A O 1
ATOM 5682 N N . MET A 1 716 ? -0.470 -12.189 -6.938 1.00 98.44 716 MET A N 1
ATOM 5683 C CA . MET A 1 716 ? -0.444 -10.785 -6.525 1.00 98.44 716 MET A CA 1
ATOM 5684 C C . MET A 1 716 ? -0.418 -9.846 -7.743 1.00 98.44 716 MET A C 1
ATOM 5686 O O . MET A 1 716 ? -1.168 -8.873 -7.746 1.00 98.44 716 MET A O 1
ATOM 5690 N N . MET A 1 717 ? 0.331 -10.171 -8.806 1.00 98.12 717 MET A N 1
ATOM 5691 C CA . MET A 1 717 ? 0.301 -9.405 -10.064 1.00 98.12 717 MET A CA 1
ATOM 5692 C C . MET A 1 717 ? -1.069 -9.447 -10.752 1.00 98.12 717 MET A C 1
ATOM 5694 O O . MET A 1 717 ? -1.546 -8.412 -11.217 1.00 98.12 717 MET A O 1
ATOM 5698 N N . GLU A 1 718 ? -1.722 -10.614 -10.785 1.00 97.38 718 GLU A N 1
ATOM 5699 C CA . GLU A 1 718 ? -3.097 -10.764 -11.289 1.00 97.38 718 GLU A CA 1
ATOM 5700 C C . GLU A 1 718 ? -4.081 -9.895 -10.484 1.00 97.38 718 GLU A C 1
ATOM 5702 O O . GLU A 1 718 ? -4.808 -9.090 -11.067 1.00 97.38 718 GLU A O 1
ATOM 5707 N N . ARG A 1 719 ? -4.044 -9.966 -9.142 1.00 94.81 719 ARG A N 1
ATOM 5708 C CA . ARG A 1 719 ? -4.871 -9.122 -8.254 1.00 94.81 719 ARG A CA 1
ATOM 5709 C C . ARG A 1 719 ? -4.593 -7.624 -8.418 1.00 94.81 719 ARG A C 1
ATOM 5711 O O . ARG A 1 719 ? -5.521 -6.834 -8.310 1.00 94.81 719 ARG A O 1
ATOM 5718 N N . ALA A 1 720 ? -3.350 -7.239 -8.710 1.00 89.12 720 ALA A N 1
ATOM 5719 C CA . ALA A 1 720 ? -2.968 -5.857 -9.006 1.00 89.12 720 ALA A CA 1
ATOM 5720 C C . ALA A 1 720 ? -3.447 -5.366 -10.388 1.00 89.12 720 ALA A C 1
ATOM 5722 O O . ALA A 1 720 ? -3.266 -4.196 -10.722 1.00 89.12 720 ALA A O 1
ATOM 5723 N N . GLY A 1 721 ? -4.036 -6.243 -11.209 1.00 94.50 721 GLY A N 1
ATOM 5724 C CA . GLY A 1 721 ? -4.603 -5.901 -12.509 1.00 94.50 721 GLY A CA 1
ATOM 5725 C C . GLY A 1 721 ? -3.728 -6.243 -13.719 1.00 94.50 721 GLY A C 1
ATOM 5726 O O . GLY A 1 721 ? -4.057 -5.807 -14.827 1.00 94.50 721 GLY A O 1
ATOM 5727 N N . ALA A 1 722 ? -2.657 -7.031 -13.580 1.00 97.81 722 ALA A N 1
ATOM 5728 C CA . ALA A 1 722 ? -1.974 -7.581 -14.753 1.00 97.81 722 ALA A CA 1
ATOM 5729 C C . ALA A 1 722 ? -2.945 -8.476 -15.549 1.00 97.81 722 ALA A C 1
ATOM 5731 O O . ALA A 1 722 ? -3.641 -9.308 -14.977 1.00 97.81 722 ALA A O 1
ATOM 5732 N N . GLN A 1 723 ? -3.026 -8.273 -16.864 1.00 97.12 723 GLN A N 1
ATOM 5733 C CA . GLN A 1 723 ? -3.946 -8.978 -17.768 1.00 97.12 723 GLN A CA 1
ATOM 5734 C C . GLN A 1 723 ? -3.272 -10.127 -18.524 1.00 97.12 723 GLN A C 1
ATOM 5736 O O . GLN A 1 723 ? -3.957 -11.014 -19.016 1.00 97.12 723 GLN A O 1
ATOM 5741 N N . ILE A 1 724 ? -1.940 -10.115 -18.599 1.00 98.56 724 ILE A N 1
ATOM 5742 C CA . ILE A 1 724 ? -1.075 -11.222 -19.023 1.00 98.56 724 ILE A CA 1
ATOM 5743 C C . ILE A 1 724 ? 0.184 -11.137 -18.152 1.00 98.56 724 ILE A C 1
ATOM 5745 O O . ILE A 1 724 ? 0.666 -10.030 -17.878 1.00 98.56 724 ILE A O 1
ATOM 5749 N N . VAL A 1 725 ? 0.749 -12.274 -17.743 1.00 98.69 725 VAL A N 1
ATOM 5750 C CA . VAL A 1 725 ? 2.079 -12.311 -17.108 1.00 98.69 725 VAL A CA 1
ATOM 5751 C C . VAL A 1 725 ? 3.068 -13.149 -17.909 1.00 98.69 725 VAL A C 1
ATOM 5753 O O . VAL A 1 725 ? 2.728 -14.187 -18.463 1.00 98.69 725 VAL A O 1
ATOM 5756 N N . THR A 1 726 ? 4.326 -12.718 -17.961 1.00 98.75 726 THR A N 1
ATOM 5757 C CA . THR A 1 726 ? 5.419 -13.516 -18.533 1.00 98.75 726 THR A CA 1
ATOM 5758 C C . THR A 1 726 ? 6.319 -14.031 -17.419 1.00 98.75 726 THR A C 1
ATOM 5760 O O . THR A 1 726 ? 7.037 -13.250 -16.785 1.00 98.75 726 THR A O 1
ATOM 5763 N N . CYS A 1 727 ? 6.328 -15.347 -17.211 1.00 98.56 727 CYS A N 1
ATOM 5764 C CA . CYS A 1 727 ? 7.155 -15.997 -16.202 1.00 98.56 727 CYS A CA 1
ATOM 5765 C C . CYS A 1 727 ? 8.487 -16.455 -16.813 1.00 98.56 727 CYS A C 1
ATOM 5767 O O . CYS A 1 727 ? 8.521 -17.350 -17.659 1.00 98.56 727 CYS A O 1
ATOM 5769 N N . HIS A 1 728 ? 9.607 -15.856 -16.393 1.00 98.25 728 HIS A N 1
ATOM 5770 C CA . HIS A 1 728 ? 10.928 -16.415 -16.684 1.00 98.25 728 HIS A CA 1
ATOM 5771 C C . HIS A 1 728 ? 11.287 -17.440 -15.607 1.00 98.25 728 HIS A C 1
ATOM 5773 O O . HIS A 1 728 ? 11.548 -17.057 -14.466 1.00 98.25 728 HIS A O 1
ATOM 5779 N N . GLY A 1 729 ? 11.381 -18.716 -15.993 1.00 97.25 729 GLY A N 1
ATOM 5780 C CA . GLY A 1 729 ? 11.753 -19.853 -15.136 1.00 97.25 729 GLY A CA 1
ATOM 5781 C C . GLY A 1 729 ? 13.195 -19.836 -14.606 1.00 97.25 729 GLY A C 1
ATOM 5782 O O . GLY A 1 729 ? 13.798 -20.884 -14.435 1.00 97.25 729 GLY A O 1
ATOM 5783 N N . ARG A 1 730 ? 13.806 -18.669 -14.387 1.00 96.62 730 ARG A N 1
ATOM 5784 C CA . ARG A 1 730 ? 15.125 -18.523 -13.757 1.00 96.62 730 ARG A CA 1
ATOM 5785 C C . ARG A 1 730 ? 15.061 -17.524 -12.615 1.00 96.62 730 ARG A C 1
ATOM 5787 O O . ARG A 1 730 ? 14.506 -16.441 -12.796 1.00 96.62 730 ARG A O 1
ATOM 5794 N N . THR A 1 731 ? 15.713 -17.821 -11.496 1.00 96.38 731 THR A N 1
ATOM 5795 C CA . THR A 1 731 ? 15.865 -16.878 -10.378 1.00 96.38 731 THR A CA 1
ATOM 5796 C C . THR A 1 731 ? 16.682 -15.651 -10.784 1.00 96.38 731 THR A C 1
ATOM 5798 O O . THR A 1 731 ? 17.371 -15.648 -11.808 1.00 96.38 731 THR A O 1
ATOM 5801 N N . ARG A 1 732 ? 16.639 -14.571 -9.998 1.00 94.25 732 ARG A N 1
ATOM 5802 C CA . ARG A 1 732 ? 17.465 -13.365 -10.213 1.00 94.25 732 ARG A CA 1
ATOM 5803 C C . ARG A 1 732 ? 18.964 -13.682 -10.292 1.00 94.25 732 ARG A C 1
ATOM 5805 O O . ARG A 1 732 ? 19.695 -13.071 -11.073 1.00 94.25 732 ARG A O 1
ATOM 5812 N N . GLU A 1 733 ? 19.409 -14.632 -9.482 1.00 92.25 733 GLU A N 1
ATOM 5813 C CA . GLU A 1 733 ? 20.801 -15.039 -9.308 1.00 92.25 733 GLU A CA 1
ATOM 5814 C C . GLU A 1 733 ? 21.317 -15.853 -10.510 1.00 92.25 733 GLU A C 1
ATOM 5816 O O . GLU A 1 733 ? 22.512 -15.811 -10.817 1.00 92.25 733 GLU A O 1
ATOM 5821 N N . GLN A 1 734 ? 20.418 -16.514 -11.249 1.00 89.19 734 GLN A N 1
ATOM 5822 C CA . GLN A 1 734 ? 20.709 -17.192 -12.514 1.00 89.19 734 GLN A CA 1
ATOM 5823 C C . GLN A 1 734 ? 20.932 -16.185 -13.660 1.00 89.19 734 GLN A C 1
ATOM 5825 O O . GLN A 1 734 ? 20.062 -15.929 -14.507 1.00 89.19 734 GLN A O 1
ATOM 5830 N N . ARG A 1 735 ? 22.132 -15.591 -13.675 1.00 85.75 735 ARG A N 1
ATOM 5831 C CA . ARG A 1 735 ? 22.603 -14.612 -14.670 1.00 85.75 735 ARG A CA 1
ATOM 5832 C C . ARG A 1 735 ? 24.075 -14.830 -15.049 1.00 85.75 735 ARG A C 1
ATOM 5834 O O . ARG A 1 735 ? 24.868 -15.327 -14.251 1.00 85.75 735 ARG A O 1
ATOM 5841 N N . GLY A 1 736 ? 24.471 -14.397 -16.248 1.00 79.12 736 GLY A N 1
ATOM 5842 C CA . GLY A 1 736 ? 25.869 -14.433 -16.702 1.00 79.12 736 GLY A CA 1
ATOM 5843 C C . GLY A 1 736 ? 26.408 -15.861 -16.851 1.00 79.12 736 GLY A C 1
ATOM 5844 O O . GLY A 1 736 ? 25.809 -16.682 -17.544 1.00 79.12 736 GLY A O 1
ATOM 5845 N N . THR A 1 737 ? 27.526 -16.174 -16.193 1.00 75.31 737 THR A N 1
ATOM 5846 C CA . THR A 1 737 ? 28.071 -17.546 -16.101 1.00 75.31 737 THR A CA 1
ATOM 5847 C C . THR A 1 737 ? 27.130 -18.515 -15.389 1.00 75.31 737 THR A C 1
ATOM 5849 O O . THR A 1 737 ? 27.144 -19.704 -15.680 1.00 75.31 737 THR A O 1
ATOM 5852 N N . ASN A 1 738 ? 26.275 -18.011 -14.496 1.00 78.62 738 ASN A N 1
ATOM 5853 C CA . ASN A 1 738 ? 25.437 -18.818 -13.609 1.00 78.62 738 ASN A CA 1
ATOM 5854 C C . ASN A 1 738 ? 24.020 -19.013 -14.182 1.00 78.62 738 ASN A C 1
ATOM 5856 O O . ASN A 1 738 ? 23.090 -19.329 -13.450 1.00 78.62 738 ASN A O 1
ATOM 5860 N N . THR A 1 739 ? 23.833 -18.773 -15.485 1.00 79.75 739 THR A N 1
ATOM 5861 C CA . THR A 1 739 ? 22.509 -18.721 -16.130 1.00 79.75 739 THR A CA 1
ATOM 5862 C C . THR A 1 739 ? 21.734 -20.042 -16.015 1.00 79.75 739 THR A C 1
ATOM 5864 O O . THR A 1 739 ? 20.531 -20.002 -15.780 1.00 79.75 739 THR A O 1
ATOM 5867 N N . GLY A 1 740 ? 22.399 -21.199 -16.121 1.00 84.31 740 GLY A N 1
ATOM 5868 C CA . GLY A 1 740 ? 21.778 -22.521 -15.935 1.00 84.31 740 GLY A CA 1
ATOM 5869 C C . GLY A 1 740 ? 20.582 -22.807 -16.856 1.00 84.31 740 GLY A C 1
ATOM 5870 O O . GLY A 1 740 ? 20.339 -22.084 -17.826 1.00 84.31 740 GLY A O 1
ATOM 5871 N N . LEU A 1 741 ? 19.821 -23.856 -16.542 1.00 89.94 741 LEU A N 1
ATOM 5872 C CA . LEU A 1 741 ? 18.531 -24.145 -17.179 1.00 89.94 741 LEU A CA 1
ATOM 5873 C C . LEU A 1 741 ? 17.408 -23.303 -16.558 1.00 89.94 741 LEU A C 1
ATOM 5875 O O . LEU A 1 741 ? 17.531 -22.831 -15.425 1.00 89.94 741 LEU A O 1
ATOM 5879 N N . ALA A 1 742 ? 16.329 -23.109 -17.315 1.00 94.00 742 ALA A N 1
ATOM 5880 C CA . ALA A 1 742 ? 15.073 -22.585 -16.799 1.00 94.00 742 ALA A CA 1
ATOM 5881 C C . ALA A 1 742 ? 14.193 -23.733 -16.272 1.00 94.00 742 ALA A C 1
ATOM 5883 O O . ALA A 1 742 ? 14.057 -24.763 -16.925 1.00 94.00 742 ALA A O 1
ATOM 5884 N N . ASP A 1 743 ? 13.593 -23.537 -15.105 1.00 96.94 743 ASP A N 1
ATOM 5885 C CA . ASP A 1 743 ? 12.618 -24.428 -14.488 1.00 96.94 743 ASP A CA 1
ATOM 5886 C C . ASP A 1 743 ? 11.234 -24.200 -15.116 1.00 96.94 743 ASP A C 1
ATOM 5888 O O . ASP A 1 743 ? 10.513 -23.259 -14.774 1.00 96.94 743 ASP A O 1
ATOM 5892 N N . TRP A 1 744 ? 10.874 -25.061 -16.068 1.00 98.06 744 TRP A N 1
ATOM 5893 C CA . TRP A 1 744 ? 9.546 -25.072 -16.684 1.00 98.06 744 TRP A CA 1
ATOM 5894 C C . TRP A 1 744 ? 8.459 -25.620 -15.740 1.00 98.06 744 TRP A C 1
ATOM 5896 O O . TRP A 1 744 ? 7.292 -25.274 -15.911 1.00 98.06 744 TRP A O 1
ATOM 5906 N N . THR A 1 745 ? 8.804 -26.383 -14.695 1.00 97.31 745 THR A N 1
ATOM 5907 C CA . THR A 1 745 ? 7.811 -26.914 -13.739 1.00 97.31 745 THR A CA 1
ATOM 5908 C C . THR A 1 745 ? 7.204 -25.801 -12.882 1.00 97.31 745 THR A C 1
ATOM 5910 O O . THR A 1 745 ? 6.000 -25.794 -12.630 1.00 97.31 745 THR A O 1
ATOM 5913 N N . GLN A 1 746 ? 7.992 -24.778 -12.532 1.00 97.94 746 GLN A N 1
ATOM 5914 C CA . GLN A 1 746 ? 7.464 -23.570 -11.891 1.00 97.94 746 GLN A CA 1
ATOM 5915 C C . GLN A 1 746 ? 6.627 -22.699 -12.833 1.00 97.94 746 GLN A C 1
ATOM 5917 O O . GLN A 1 746 ? 5.671 -22.070 -12.378 1.00 97.94 746 GLN A O 1
ATOM 5922 N N . ILE A 1 747 ? 6.921 -22.689 -14.138 1.00 98.62 747 ILE A N 1
ATOM 5923 C CA . ILE A 1 747 ? 6.058 -22.018 -15.122 1.00 98.62 747 ILE A CA 1
ATOM 5924 C C . ILE A 1 747 ? 4.708 -22.748 -15.214 1.00 98.62 747 ILE A C 1
ATOM 5926 O O . ILE A 1 747 ? 3.674 -22.084 -15.189 1.00 98.62 747 ILE A O 1
ATOM 5930 N N . ALA A 1 748 ? 4.699 -24.089 -15.218 1.00 98.56 748 ALA A N 1
ATOM 5931 C CA . ALA A 1 748 ? 3.472 -24.888 -15.136 1.00 98.56 748 ALA A CA 1
ATOM 5932 C C . ALA A 1 748 ? 2.663 -24.585 -13.862 1.00 98.56 748 ALA A C 1
ATOM 5934 O O . ALA A 1 748 ? 1.458 -24.350 -13.939 1.00 98.56 748 ALA A O 1
ATOM 5935 N N . ALA A 1 749 ? 3.318 -24.518 -12.697 1.00 98.12 749 ALA A N 1
ATOM 5936 C CA . ALA A 1 749 ? 2.659 -24.195 -11.430 1.00 98.12 749 ALA A CA 1
ATOM 5937 C C . ALA A 1 749 ? 2.026 -22.789 -11.433 1.00 98.12 749 ALA A C 1
ATOM 5939 O O . ALA A 1 749 ? 0.893 -22.623 -10.984 1.00 98.12 749 ALA A O 1
ATOM 5940 N N . VAL A 1 750 ? 2.711 -21.781 -11.992 1.00 98.50 750 VAL A N 1
ATOM 5941 C CA . VAL A 1 750 ? 2.130 -20.441 -12.211 1.00 98.50 750 VAL A CA 1
ATOM 5942 C C . VAL A 1 750 ? 0.945 -20.515 -13.171 1.00 98.50 750 VAL A C 1
ATOM 5944 O O . VAL A 1 750 ? -0.104 -19.939 -12.892 1.00 98.50 750 VAL A O 1
ATOM 5947 N N . LYS A 1 751 ? 1.083 -21.244 -14.282 1.00 98.44 751 LYS A N 1
ATOM 5948 C CA . LYS A 1 751 ? 0.049 -21.345 -15.313 1.00 98.44 751 LYS A CA 1
ATOM 5949 C C . LYS A 1 751 ? -1.233 -22.020 -14.820 1.00 98.44 751 LYS A C 1
ATOM 5951 O O . LYS A 1 751 ? -2.318 -21.591 -15.199 1.00 98.44 751 LYS A O 1
ATOM 5956 N N . GLN A 1 752 ? -1.117 -23.029 -13.959 1.00 97.81 752 GLN A N 1
ATOM 5957 C CA . GLN A 1 752 ? -2.250 -23.707 -13.318 1.00 97.81 752 GLN A CA 1
ATOM 5958 C C . GLN A 1 752 ? -2.943 -22.846 -12.248 1.00 97.81 752 GLN A C 1
ATOM 5960 O O . GLN A 1 752 ? -4.104 -23.085 -11.923 1.00 97.81 752 GLN A O 1
ATOM 5965 N N . ALA A 1 753 ? -2.237 -21.866 -11.676 1.00 97.19 753 ALA A N 1
ATOM 5966 C CA . ALA A 1 753 ? -2.709 -21.085 -10.535 1.00 97.19 753 ALA A CA 1
ATOM 5967 C C . ALA A 1 753 ? -3.383 -19.748 -10.896 1.00 97.19 753 ALA A C 1
ATOM 5969 O O . ALA A 1 753 ? -3.972 -19.126 -10.007 1.00 97.19 753 ALA A O 1
ATOM 5970 N N . LEU A 1 754 ? -3.283 -19.305 -12.154 1.00 96.88 754 LEU A N 1
ATOM 5971 C CA . LEU A 1 754 ? -3.824 -18.036 -12.653 1.00 96.88 754 LEU A CA 1
ATOM 5972 C C . LEU A 1 754 ? -5.011 -18.233 -13.603 1.00 96.88 754 LEU A C 1
ATOM 5974 O O . LEU A 1 754 ? -5.155 -19.266 -14.251 1.00 96.88 754 LEU A O 1
ATOM 5978 N N . LYS A 1 755 ? -5.848 -17.199 -13.702 1.00 96.44 755 LYS A N 1
ATOM 5979 C CA . LYS A 1 755 ? -7.003 -17.105 -14.609 1.00 96.44 755 LYS A CA 1
ATOM 5980 C C . LYS A 1 755 ? -6.724 -16.215 -15.825 1.00 96.44 755 LYS A C 1
ATOM 5982 O O . LYS A 1 755 ? -7.520 -16.197 -16.760 1.00 96.44 755 LYS A O 1
ATOM 5987 N N . ILE A 1 756 ? -5.610 -15.486 -15.815 1.00 98.12 756 ILE A N 1
ATOM 5988 C CA . ILE A 1 756 ? -5.071 -14.742 -16.961 1.00 98.12 756 ILE A CA 1
ATOM 5989 C C . ILE A 1 756 ? -4.111 -15.596 -17.817 1.00 98.12 756 ILE A C 1
ATOM 5991 O O . ILE A 1 756 ? -3.539 -16.572 -17.318 1.00 98.12 756 ILE A O 1
ATOM 5995 N N . PRO A 1 757 ? -3.880 -15.226 -19.091 1.00 98.69 757 PRO A N 1
ATOM 5996 C CA . PRO A 1 757 ? -2.840 -15.830 -19.918 1.00 98.69 757 PRO A CA 1
ATOM 5997 C C . PRO A 1 757 ? -1.429 -15.679 -19.325 1.00 98.69 757 PRO A C 1
ATOM 5999 O O . PRO A 1 757 ? -1.082 -14.658 -18.718 1.00 98.69 757 PRO A O 1
ATOM 6002 N N . VAL A 1 758 ? -0.596 -16.697 -19.545 1.00 98.81 758 VAL A N 1
ATOM 6003 C CA . VAL A 1 758 ? 0.789 -16.785 -19.074 1.00 98.81 758 VAL A CA 1
ATOM 6004 C C . VAL A 1 758 ? 1.713 -17.125 -20.239 1.00 98.81 758 VAL A C 1
ATOM 6006 O O . VAL A 1 758 ? 1.521 -18.135 -20.914 1.00 98.81 758 VAL A O 1
ATOM 6009 N N . PHE A 1 759 ? 2.761 -16.323 -20.432 1.00 98.81 759 PHE A N 1
ATOM 6010 C CA . PHE A 1 759 ? 3.842 -16.634 -21.370 1.00 98.81 759 PHE A CA 1
ATOM 6011 C C . PHE A 1 759 ? 5.038 -17.273 -20.659 1.00 98.81 759 PHE A C 1
ATOM 6013 O O . PHE A 1 759 ? 5.564 -16.727 -19.682 1.00 98.81 759 PHE A O 1
ATOM 6020 N N . ALA A 1 760 ? 5.502 -18.407 -21.183 1.00 98.62 760 ALA A N 1
ATOM 6021 C CA . ALA A 1 760 ? 6.710 -19.082 -20.727 1.00 98.62 760 ALA A CA 1
ATOM 6022 C C . ALA A 1 760 ? 7.965 -18.388 -21.279 1.00 98.62 760 ALA A C 1
ATOM 6024 O O . ALA A 1 760 ? 8.024 -18.037 -22.457 1.00 98.62 760 ALA A O 1
ATOM 6025 N N . ASN A 1 761 ? 8.999 -18.193 -20.457 1.00 98.00 761 ASN A N 1
ATOM 6026 C CA . ASN A 1 761 ? 10.259 -17.601 -20.906 1.00 98.00 761 ASN A CA 1
ATOM 6027 C C . ASN A 1 761 ? 11.488 -18.313 -20.320 1.00 98.00 761 ASN A C 1
ATOM 6029 O O . ASN A 1 761 ? 11.562 -18.597 -19.124 1.00 98.00 761 ASN A O 1
ATOM 6033 N N . GLY A 1 762 ? 12.493 -18.516 -21.174 1.00 92.88 762 GLY A N 1
ATOM 6034 C CA . GLY A 1 762 ? 13.750 -19.187 -20.842 1.00 92.88 762 GLY A CA 1
ATOM 6035 C C . GLY A 1 762 ? 13.850 -20.577 -21.474 1.00 92.88 762 GLY A C 1
ATOM 6036 O O . GLY A 1 762 ? 12.888 -21.333 -21.471 1.00 92.88 762 GLY A O 1
ATOM 6037 N N . ASN A 1 763 ? 15.036 -20.894 -22.006 1.00 90.69 763 ASN A N 1
ATOM 6038 C CA . ASN A 1 763 ? 15.346 -22.147 -22.709 1.00 90.69 763 ASN A CA 1
ATOM 6039 C C . ASN A 1 763 ? 14.594 -22.401 -24.032 1.00 90.69 763 ASN A C 1
ATOM 6041 O O . ASN A 1 763 ? 14.557 -23.529 -24.485 1.00 90.69 763 ASN A O 1
ATOM 6045 N N . ILE A 1 764 ? 14.098 -21.349 -24.692 1.00 93.69 764 ILE A N 1
ATOM 6046 C CA . ILE A 1 764 ? 13.593 -21.416 -26.075 1.00 93.69 764 ILE A CA 1
ATOM 6047 C C . ILE A 1 764 ? 14.736 -21.040 -27.035 1.00 93.69 764 ILE A C 1
ATOM 6049 O O . ILE A 1 764 ? 14.941 -19.851 -27.305 1.00 93.69 764 ILE A O 1
ATOM 6053 N N . LEU A 1 765 ? 15.545 -22.020 -27.447 1.00 89.38 765 LEU A N 1
ATOM 6054 C CA . LEU A 1 765 ? 16.744 -21.853 -28.285 1.00 89.38 765 LEU A CA 1
ATOM 6055 C C . LEU A 1 765 ? 16.550 -22.372 -29.716 1.00 89.38 765 LEU A C 1
ATOM 6057 O O . LEU A 1 765 ? 17.076 -21.762 -30.648 1.00 89.38 765 LEU A O 1
ATOM 6061 N N . TYR A 1 766 ? 15.811 -23.465 -29.872 1.00 87.12 766 TYR A N 1
ATOM 6062 C CA . TYR A 1 766 ? 15.511 -24.147 -31.128 1.00 87.12 766 TYR A CA 1
ATOM 6063 C C . TYR A 1 766 ? 13.994 -24.137 -31.412 1.00 87.12 766 TYR A C 1
ATOM 6065 O O . TYR A 1 766 ? 13.211 -23.928 -30.480 1.00 87.12 766 TYR A O 1
ATOM 6073 N N . PRO A 1 767 ? 13.549 -24.356 -32.666 1.00 84.75 767 PRO A N 1
ATOM 6074 C CA . PRO A 1 767 ? 12.127 -24.504 -32.986 1.00 84.75 767 PRO A CA 1
ATOM 6075 C C . PRO A 1 767 ? 11.443 -25.591 -32.137 1.00 84.75 767 PRO A C 1
ATOM 6077 O O . PRO A 1 767 ? 10.336 -25.400 -31.644 1.00 84.75 767 PRO A O 1
ATOM 6080 N N . GLU A 1 768 ? 12.133 -26.701 -31.879 1.00 85.81 768 GLU A N 1
ATOM 6081 C CA . GLU A 1 768 ? 11.630 -27.843 -31.111 1.00 85.81 768 GLU A CA 1
ATOM 6082 C C . GLU A 1 768 ? 11.366 -27.488 -29.633 1.00 85.81 768 GLU A C 1
ATOM 6084 O O . GLU A 1 768 ? 10.400 -27.978 -29.041 1.00 85.81 768 GLU A O 1
ATOM 6089 N N . ASP A 1 769 ? 12.151 -26.565 -29.052 1.00 90.44 769 ASP A N 1
ATOM 6090 C CA . ASP A 1 769 ? 11.939 -26.071 -27.682 1.00 90.44 769 ASP A CA 1
ATOM 6091 C C . ASP A 1 769 ? 10.587 -25.355 -27.531 1.00 90.44 769 ASP A C 1
ATOM 6093 O O . ASP A 1 769 ? 10.050 -25.281 -26.425 1.00 90.44 769 ASP A O 1
ATOM 6097 N N . VAL A 1 770 ? 10.026 -24.806 -28.618 1.00 91.25 770 VAL A N 1
ATOM 6098 C CA . VAL A 1 770 ? 8.735 -24.104 -28.592 1.00 91.25 770 VAL A CA 1
ATOM 6099 C C . VAL A 1 770 ? 7.615 -25.071 -28.233 1.00 91.25 770 VAL A C 1
ATOM 6101 O O . VAL A 1 770 ? 6.883 -24.826 -27.274 1.00 91.25 770 VAL A O 1
ATOM 6104 N N . GLN A 1 771 ? 7.502 -26.183 -28.963 1.00 89.88 771 GLN A N 1
ATOM 6105 C CA . GLN A 1 771 ? 6.460 -27.176 -28.714 1.00 89.88 771 GLN A CA 1
ATOM 6106 C C . GLN A 1 771 ? 6.697 -27.892 -27.378 1.00 89.88 771 GLN A C 1
ATOM 6108 O O . GLN A 1 771 ? 5.775 -27.977 -26.567 1.00 89.88 771 GLN A O 1
ATOM 6113 N N . ALA A 1 772 ? 7.940 -28.297 -27.093 1.00 93.38 772 ALA A N 1
ATOM 6114 C CA . ALA A 1 772 ? 8.292 -28.951 -25.833 1.00 93.38 772 ALA A CA 1
ATOM 6115 C C . ALA A 1 772 ? 7.994 -28.070 -24.602 1.00 93.38 772 ALA A C 1
ATOM 6117 O O . ALA A 1 772 ? 7.523 -28.570 -23.580 1.00 93.38 772 ALA A O 1
ATOM 6118 N N . CYS A 1 773 ? 8.217 -26.753 -24.687 1.00 96.94 773 CYS A N 1
ATOM 6119 C CA . CYS A 1 773 ? 7.881 -25.836 -23.599 1.00 96.94 773 CYS A CA 1
ATOM 6120 C C . CYS A 1 773 ? 6.366 -25.643 -23.452 1.00 96.94 773 CYS A C 1
ATOM 6122 O O . CYS A 1 773 ? 5.869 -25.656 -22.326 1.00 96.94 773 CYS A O 1
ATOM 6124 N N . LEU A 1 774 ? 5.614 -25.501 -24.552 1.00 96.62 774 LEU A N 1
ATOM 6125 C CA . LEU A 1 774 ? 4.149 -25.395 -24.501 1.00 96.62 774 LEU A CA 1
ATOM 6126 C C . LEU A 1 774 ? 3.519 -26.648 -23.870 1.00 96.62 774 LEU A C 1
ATOM 6128 O O . LEU A 1 774 ? 2.678 -26.520 -22.983 1.00 96.62 774 LEU A O 1
ATOM 6132 N N . GLU A 1 775 ? 3.975 -27.842 -24.253 1.00 96.62 775 GLU A N 1
ATOM 6133 C CA . GLU A 1 775 ? 3.516 -29.116 -23.684 1.00 96.62 775 GLU A CA 1
ATOM 6134 C C . GLU A 1 775 ? 3.888 -29.266 -22.201 1.00 96.62 775 GLU A C 1
ATOM 6136 O O . GLU A 1 775 ? 3.041 -29.629 -21.386 1.00 96.62 775 GLU A O 1
ATOM 6141 N N . ALA A 1 776 ? 5.128 -28.936 -21.822 1.00 96.94 776 ALA A N 1
ATOM 6142 C CA . ALA A 1 776 ? 5.599 -29.066 -20.442 1.00 96.94 776 ALA A CA 1
ATOM 6143 C C . ALA A 1 776 ? 5.018 -28.017 -19.474 1.00 96.94 776 ALA A C 1
ATOM 6145 O O . ALA A 1 776 ? 5.016 -28.242 -18.262 1.00 96.94 776 ALA A O 1
ATOM 6146 N N . THR A 1 777 ? 4.560 -26.863 -19.976 1.00 98.19 777 THR A N 1
ATOM 6147 C CA . THR A 1 777 ? 4.072 -25.747 -19.140 1.00 98.19 777 THR A CA 1
ATOM 6148 C C . THR A 1 777 ? 2.565 -25.513 -19.206 1.00 98.19 777 THR A C 1
ATOM 6150 O O . THR A 1 777 ? 2.012 -24.918 -18.282 1.00 98.19 777 THR A O 1
ATOM 6153 N N . GLY A 1 778 ? 1.898 -25.916 -20.291 1.00 98.00 778 GLY A N 1
ATOM 6154 C CA . GLY A 1 778 ? 0.530 -25.487 -20.598 1.00 98.00 778 GLY A CA 1
ATOM 6155 C C . GLY A 1 778 ? 0.393 -23.976 -20.843 1.00 98.00 778 GLY A C 1
ATOM 6156 O O . GLY A 1 778 ? -0.717 -23.447 -20.764 1.00 98.00 778 GLY A O 1
ATOM 6157 N N . ALA A 1 779 ? 1.505 -23.261 -21.063 1.00 98.38 779 ALA A N 1
ATOM 6158 C CA . ALA A 1 779 ? 1.513 -21.818 -21.280 1.00 98.38 779 ALA A CA 1
ATOM 6159 C C . ALA A 1 779 ? 0.786 -21.435 -22.575 1.00 98.38 779 ALA A C 1
ATOM 6161 O O . ALA A 1 779 ? 0.810 -22.164 -23.564 1.00 98.38 779 ALA A O 1
ATOM 6162 N N . ASP A 1 780 ? 0.177 -20.250 -22.589 1.00 98.62 780 ASP A N 1
ATOM 6163 C CA . ASP A 1 780 ? -0.587 -19.759 -23.741 1.00 98.62 780 ASP A CA 1
ATOM 6164 C C . ASP A 1 780 ? 0.339 -19.330 -24.897 1.00 98.62 780 ASP A C 1
ATOM 6166 O O . ASP A 1 780 ? -0.062 -19.283 -26.056 1.00 98.62 780 ASP A O 1
ATOM 6170 N N . GLY A 1 781 ? 1.612 -19.064 -24.595 1.00 98.00 781 GLY A N 1
ATOM 6171 C CA . GLY A 1 781 ? 2.649 -18.771 -25.579 1.00 98.00 781 GLY A CA 1
ATOM 6172 C C . GLY A 1 781 ? 4.057 -18.869 -24.997 1.00 98.00 781 GLY A C 1
ATOM 6173 O O . GLY A 1 781 ? 4.250 -18.858 -23.778 1.00 98.00 781 GLY A O 1
ATOM 6174 N N . VAL A 1 782 ? 5.054 -18.933 -25.876 1.00 97.88 782 VAL A N 1
ATOM 6175 C CA . VAL A 1 782 ? 6.475 -18.884 -25.519 1.00 97.88 782 VAL A CA 1
ATOM 6176 C C . VAL A 1 782 ? 7.091 -17.554 -25.925 1.00 97.88 782 VAL A C 1
ATOM 6178 O O . VAL A 1 782 ? 6.820 -17.004 -26.992 1.00 97.88 782 VAL A O 1
ATOM 6181 N N . MET A 1 783 ? 7.986 -17.058 -25.081 1.00 98.25 783 MET A N 1
ATOM 6182 C CA . MET A 1 783 ? 8.780 -15.872 -25.346 1.00 98.25 783 MET A CA 1
ATOM 6183 C C . MET A 1 783 ? 10.258 -16.242 -25.473 1.00 98.25 783 MET A C 1
ATOM 6185 O O . MET A 1 783 ? 10.859 -16.730 -24.509 1.00 98.25 783 MET A O 1
ATOM 6189 N N . SER A 1 784 ? 10.871 -15.940 -26.621 1.00 96.00 784 SER A N 1
ATOM 6190 C CA . SER A 1 784 ? 12.325 -16.052 -26.807 1.00 96.00 784 SER A CA 1
ATOM 6191 C C . SER A 1 784 ? 13.019 -14.692 -26.716 1.00 96.00 784 SER A C 1
ATOM 6193 O O . SER A 1 784 ? 12.427 -13.650 -26.989 1.00 96.00 784 SER A O 1
ATOM 6195 N N . ALA A 1 785 ? 14.274 -14.708 -26.265 1.00 92.06 785 ALA A N 1
ATOM 6196 C CA . ALA A 1 785 ? 15.077 -13.525 -25.958 1.00 92.06 785 ALA A CA 1
ATOM 6197 C C . ALA A 1 785 ? 16.467 -13.627 -26.609 1.00 92.06 785 ALA A C 1
ATOM 6199 O O . ALA A 1 785 ? 16.578 -13.551 -27.827 1.00 92.06 785 ALA A O 1
ATOM 6200 N N . GLU A 1 786 ? 17.527 -13.858 -25.820 1.00 89.62 786 GLU A N 1
ATOM 6201 C CA . GLU A 1 786 ? 18.919 -13.920 -26.300 1.00 89.62 786 GLU A CA 1
ATOM 6202 C C . GLU A 1 786 ? 19.097 -14.875 -27.496 1.00 89.62 786 GLU A C 1
ATOM 6204 O O . GLU A 1 786 ? 19.871 -14.555 -28.388 1.00 89.62 786 GLU A O 1
ATOM 6209 N N . ALA A 1 787 ? 18.345 -15.982 -27.570 1.00 90.94 787 ALA A N 1
ATOM 6210 C CA . ALA A 1 787 ? 18.392 -16.929 -28.687 1.00 90.94 787 ALA A CA 1
ATOM 6211 C C . ALA A 1 787 ? 17.795 -16.399 -30.005 1.00 90.94 787 ALA A C 1
ATOM 6213 O O . ALA A 1 787 ? 18.378 -16.640 -31.059 1.00 90.94 787 ALA A O 1
ATOM 6214 N N . ASN A 1 788 ? 16.704 -15.622 -29.964 1.00 94.56 788 ASN A N 1
ATOM 6215 C CA . ASN A 1 788 ? 16.157 -14.960 -31.155 1.00 94.56 788 ASN A CA 1
ATOM 6216 C C . ASN A 1 788 ? 17.191 -14.000 -31.781 1.00 94.56 788 ASN A C 1
ATOM 6218 O O . ASN A 1 788 ? 17.249 -13.892 -32.996 1.00 94.56 788 ASN A O 1
ATOM 6222 N N . LEU A 1 789 ? 18.105 -13.416 -30.993 1.00 94.38 789 LEU A N 1
ATOM 6223 C CA . LEU A 1 789 ? 19.218 -12.599 -31.509 1.00 94.38 789 LEU A CA 1
ATOM 6224 C C . LEU A 1 789 ? 20.327 -13.400 -32.227 1.00 94.38 789 LEU A C 1
ATOM 6226 O O . LEU A 1 789 ? 21.193 -12.807 -32.867 1.00 94.38 789 LEU A O 1
ATOM 6230 N N . TYR A 1 790 ? 20.329 -14.731 -32.104 1.00 93.12 790 TYR A N 1
ATOM 6231 C CA . TYR A 1 790 ? 21.196 -15.642 -32.867 1.00 93.12 790 TYR A CA 1
ATOM 6232 C C . TYR A 1 790 ? 20.462 -16.295 -34.047 1.00 93.12 790 TYR A C 1
ATOM 6234 O O . TYR A 1 790 ? 21.100 -16.672 -35.027 1.00 93.12 790 TYR A O 1
ATOM 6242 N N . ASN A 1 791 ? 19.134 -16.412 -33.965 1.00 92.44 791 ASN A N 1
ATOM 6243 C CA . ASN A 1 791 ? 18.265 -16.856 -35.047 1.00 92.44 791 ASN A CA 1
ATOM 6244 C C . ASN A 1 791 ? 16.922 -16.092 -34.996 1.00 92.44 791 ASN A C 1
ATOM 6246 O O . ASN A 1 791 ? 16.016 -16.519 -34.274 1.00 92.44 791 ASN A O 1
ATOM 6250 N N . PRO A 1 792 ? 16.747 -14.985 -35.748 1.00 92.25 792 PRO A N 1
ATOM 6251 C CA . PRO A 1 792 ? 15.460 -14.293 -35.820 1.00 92.25 792 PRO A CA 1
ATOM 6252 C C . PRO A 1 792 ? 14.361 -15.179 -36.419 1.00 92.25 792 PRO A C 1
ATOM 6254 O O . PRO A 1 792 ? 13.195 -15.004 -36.078 1.00 92.25 792 PRO A O 1
ATOM 6257 N N . ALA A 1 793 ? 14.734 -16.183 -37.222 1.00 90.44 793 ALA A N 1
ATOM 6258 C CA . ALA A 1 793 ? 13.825 -17.155 -37.821 1.00 90.44 793 ALA A CA 1
ATOM 6259 C C . ALA A 1 793 ? 13.467 -18.350 -36.913 1.00 90.44 793 ALA A C 1
ATOM 6261 O O . ALA A 1 793 ? 13.016 -19.382 -37.400 1.00 90.44 793 ALA A O 1
ATOM 6262 N N . LEU A 1 794 ? 13.641 -18.217 -35.593 1.00 89.25 794 LEU A N 1
ATOM 6263 C CA . LEU A 1 794 ? 13.352 -19.252 -34.589 1.00 89.25 794 LEU A CA 1
ATOM 6264 C C . LEU A 1 794 ? 11.908 -19.790 -34.619 1.00 89.25 794 LEU A C 1
ATOM 6266 O O . LEU A 1 794 ? 11.688 -20.935 -34.236 1.00 89.25 794 LEU A O 1
ATOM 6270 N N . PHE A 1 795 ? 10.936 -18.978 -35.045 1.00 89.62 795 PHE A N 1
ATOM 6271 C CA . PHE A 1 795 ? 9.518 -19.358 -35.074 1.00 89.62 795 PHE A CA 1
ATOM 6272 C C . PHE A 1 795 ? 9.017 -19.807 -36.459 1.00 89.62 795 PHE A C 1
ATOM 6274 O O . PHE A 1 795 ? 7.902 -20.319 -36.565 1.00 89.62 795 PHE A O 1
ATOM 6281 N N . ALA A 1 796 ? 9.824 -19.641 -37.513 1.00 82.94 796 ALA A N 1
ATOM 6282 C CA . ALA A 1 796 ? 9.402 -19.903 -38.885 1.00 82.94 796 ALA A CA 1
ATOM 6283 C C . ALA A 1 796 ? 9.244 -21.402 -39.172 1.00 82.94 796 ALA A C 1
ATOM 6285 O O . ALA A 1 796 ? 10.153 -22.194 -38.921 1.00 82.94 796 ALA A O 1
ATOM 6286 N N . GLY A 1 797 ? 8.110 -21.780 -39.766 1.00 65.06 797 GLY A N 1
ATOM 6287 C CA . GLY A 1 797 ? 7.842 -23.169 -40.163 1.00 65.06 797 GLY A CA 1
ATOM 6288 C C . GLY A 1 797 ? 7.396 -24.099 -39.027 1.00 65.06 797 GLY A C 1
ATOM 6289 O O . GLY A 1 797 ? 7.415 -25.313 -39.202 1.00 65.06 797 GLY A O 1
ATOM 6290 N N . LEU A 1 798 ? 6.989 -23.552 -37.875 1.00 64.19 798 LEU A N 1
ATOM 6291 C CA . LEU A 1 798 ? 6.353 -24.319 -36.794 1.00 64.19 798 LEU A CA 1
ATOM 6292 C C . LEU A 1 798 ? 4.901 -24.763 -37.100 1.00 64.19 798 LEU A C 1
ATOM 6294 O O . LEU A 1 798 ? 4.518 -25.843 -36.648 1.00 64.19 798 LEU A O 1
ATOM 6298 N N . PRO A 1 799 ? 4.076 -24.003 -37.854 1.00 50.78 799 PRO A N 1
ATOM 6299 C CA . PRO A 1 799 ? 2.791 -24.487 -38.364 1.00 50.78 799 PRO A CA 1
ATOM 6300 C C . PRO A 1 799 ? 2.956 -25.254 -39.693 1.00 50.78 799 PRO A C 1
ATOM 6302 O O . PRO A 1 799 ? 3.726 -24.799 -40.543 1.00 50.78 799 PRO A O 1
ATOM 6305 N N . PRO A 1 800 ? 2.164 -26.317 -39.957 1.00 48.88 800 PRO A N 1
ATOM 6306 C CA . PRO A 1 800 ? 2.139 -26.997 -41.261 1.00 48.88 800 PRO A CA 1
ATOM 6307 C C . PRO A 1 800 ? 1.804 -26.081 -42.450 1.00 48.88 800 PRO A C 1
ATOM 6309 O O . PRO A 1 800 ? 2.247 -26.339 -43.564 1.00 48.88 800 PRO A O 1
ATOM 6312 N N . ASP A 1 801 ? 1.047 -25.006 -42.203 1.00 45.69 801 ASP A N 1
ATOM 6313 C CA . ASP A 1 801 ? 0.561 -24.066 -43.220 1.00 45.69 801 ASP A CA 1
ATOM 6314 C C . ASP A 1 801 ? 1.486 -22.847 -43.443 1.00 45.69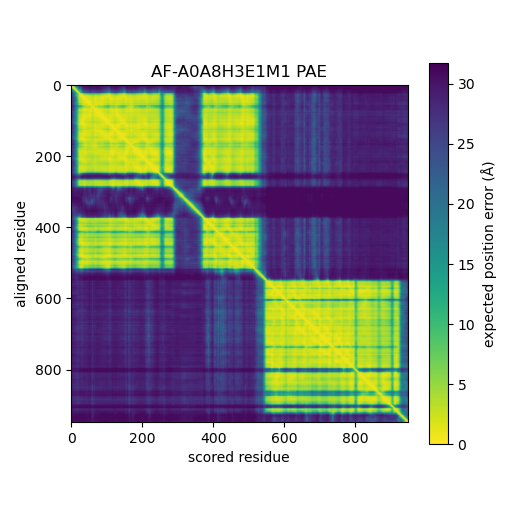 801 ASP A C 1
ATOM 6316 O O . ASP A 1 801 ? 1.096 -21.888 -44.113 1.00 45.69 801 ASP A O 1
ATOM 6320 N N . SER A 1 802 ? 2.706 -22.827 -42.881 1.00 46.22 802 SER A N 1
ATOM 6321 C CA . SER A 1 802 ? 3.635 -21.709 -43.119 1.00 46.22 802 SER A CA 1
ATOM 6322 C C . SER A 1 802 ? 4.147 -21.719 -44.564 1.00 46.22 802 SER A C 1
ATOM 6324 O O . SER A 1 802 ? 4.747 -22.686 -45.033 1.00 46.22 802 SER A O 1
ATOM 6326 N N . ALA A 1 803 ? 3.975 -20.598 -45.271 1.00 43.88 803 ALA A N 1
ATOM 6327 C CA . ALA A 1 803 ? 4.514 -20.402 -46.621 1.00 43.88 803 ALA A CA 1
ATOM 6328 C C . ALA A 1 803 ? 6.060 -20.337 -46.655 1.00 43.88 803 ALA A C 1
ATOM 6330 O O . ALA A 1 803 ? 6.674 -20.328 -47.726 1.00 43.88 803 ALA A O 1
ATOM 6331 N N . LEU A 1 804 ? 6.706 -20.286 -45.486 1.00 49.38 804 LEU A N 1
ATOM 6332 C CA . LEU A 1 804 ? 8.152 -20.315 -45.327 1.00 49.38 804 LEU A CA 1
ATOM 6333 C C . LEU A 1 804 ? 8.640 -21.767 -45.254 1.00 49.38 804 LEU A C 1
ATOM 6335 O O . LEU A 1 804 ? 8.326 -22.488 -44.313 1.00 49.38 804 LEU A O 1
ATOM 6339 N N . LYS A 1 805 ? 9.495 -22.177 -46.205 1.00 50.34 805 LYS A N 1
ATOM 6340 C CA . LYS A 1 805 ? 10.151 -23.499 -46.181 1.00 50.34 805 LYS A CA 1
ATOM 6341 C C . LYS A 1 805 ? 10.773 -23.790 -44.808 1.00 50.34 805 LYS A C 1
ATOM 6343 O O . LYS A 1 805 ? 11.586 -22.994 -44.324 1.00 50.34 805 LYS A O 1
ATOM 6348 N N . THR A 1 806 ? 10.422 -24.940 -44.239 1.00 52.50 806 THR A N 1
ATOM 6349 C CA . THR A 1 806 ? 10.969 -25.481 -42.990 1.00 52.50 806 THR A CA 1
ATOM 6350 C C . THR A 1 806 ? 12.471 -25.735 -43.106 1.00 52.50 806 THR A C 1
ATOM 6352 O O . THR A 1 806 ? 12.921 -26.323 -44.092 1.00 52.50 806 THR A O 1
ATOM 6355 N N . GLY A 1 807 ? 13.237 -25.342 -42.089 1.00 59.72 807 GLY A N 1
ATOM 6356 C CA . GLY A 1 807 ? 14.673 -25.611 -41.996 1.00 59.72 807 GLY A CA 1
ATOM 6357 C C . GLY A 1 807 ? 15.511 -24.375 -41.647 1.00 59.72 807 GLY A C 1
ATOM 6358 O O . GLY A 1 807 ? 15.020 -23.243 -41.716 1.00 59.72 807 GLY A O 1
ATOM 6359 N N . PRO A 1 808 ? 16.784 -24.580 -41.263 1.00 66.50 808 PRO A N 1
ATOM 6360 C CA . PRO A 1 808 ? 17.673 -23.502 -40.851 1.00 66.50 808 PRO A CA 1
ATOM 6361 C C . PRO A 1 808 ? 17.951 -22.519 -41.999 1.00 66.50 808 PRO A C 1
ATOM 6363 O O . PRO A 1 808 ? 18.059 -22.900 -43.165 1.00 66.50 808 PRO A O 1
ATOM 6366 N N . ARG A 1 809 ? 18.070 -21.231 -41.662 1.00 83.31 809 ARG A N 1
ATOM 6367 C CA . ARG A 1 809 ? 18.281 -20.130 -42.617 1.00 83.31 809 ARG A CA 1
ATOM 6368 C C . ARG A 1 809 ? 19.720 -19.634 -42.584 1.00 83.31 809 ARG A C 1
ATOM 6370 O O . ARG A 1 809 ? 20.378 -19.726 -41.550 1.00 83.31 809 ARG A O 1
ATOM 6377 N N . ASP A 1 810 ? 20.214 -19.132 -43.712 1.00 89.25 810 ASP A N 1
ATOM 6378 C CA . ASP A 1 810 ? 21.562 -18.569 -43.791 1.00 89.25 810 ASP A CA 1
ATOM 6379 C C . ASP A 1 810 ? 21.652 -17.290 -42.942 1.00 89.25 810 ASP A C 1
ATOM 6381 O O . ASP A 1 810 ? 20.785 -16.414 -43.026 1.00 89.25 810 ASP A O 1
ATOM 6385 N N . HIS A 1 811 ? 22.673 -17.182 -42.087 1.00 92.81 811 HIS A N 1
ATOM 6386 C CA . HIS A 1 811 ? 22.798 -16.018 -41.202 1.00 92.81 811 HIS A CA 1
ATOM 6387 C C . HIS A 1 811 ? 23.221 -14.745 -41.944 1.00 92.81 811 HIS A C 1
ATOM 6389 O O . HIS A 1 811 ? 22.910 -13.654 -41.468 1.00 92.81 811 HIS A O 1
ATOM 6395 N N . THR A 1 812 ? 23.857 -14.858 -43.116 1.00 95.06 812 THR A N 1
ATOM 6396 C CA . THR A 1 812 ? 24.215 -13.696 -43.942 1.00 95.06 812 THR A CA 1
ATOM 6397 C C . THR A 1 812 ? 23.005 -13.103 -44.650 1.00 95.06 812 THR A C 1
ATOM 6399 O O . THR A 1 812 ? 22.877 -11.882 -44.664 1.00 95.06 812 THR A O 1
ATOM 6402 N N . ASP A 1 813 ? 22.070 -13.930 -45.130 1.00 93.62 813 ASP A N 1
ATOM 6403 C CA . ASP A 1 813 ? 20.801 -13.456 -45.700 1.00 93.62 813 ASP A CA 1
ATOM 6404 C C . ASP A 1 813 ? 19.972 -12.716 -44.647 1.00 93.62 813 ASP A C 1
ATOM 6406 O O . ASP A 1 813 ? 19.615 -11.556 -44.839 1.00 93.62 813 ASP A O 1
ATOM 6410 N N . LEU A 1 814 ? 19.766 -13.330 -43.476 1.00 95.06 814 LEU A N 1
ATOM 6411 C CA . LEU A 1 814 ? 19.062 -12.698 -42.353 1.00 95.06 814 LEU A CA 1
ATOM 6412 C C . LEU A 1 814 ? 19.717 -11.378 -41.903 1.00 95.06 814 LEU A C 1
ATOM 6414 O O . LEU A 1 814 ? 19.026 -10.458 -41.464 1.00 95.06 814 LEU A O 1
ATOM 6418 N N . ALA A 1 815 ? 21.045 -11.272 -42.0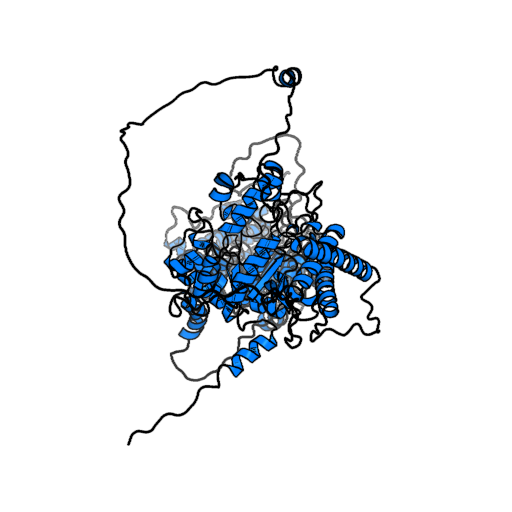05 1.00 97.25 815 ALA A N 1
ATOM 6419 C CA . ALA A 1 815 ? 21.776 -10.057 -41.665 1.00 97.25 815 ALA A CA 1
ATOM 6420 C C . ALA A 1 815 ? 21.673 -8.970 -42.746 1.00 97.25 815 ALA A C 1
ATOM 6422 O O . ALA A 1 815 ? 21.650 -7.792 -42.397 1.00 97.25 815 ALA A O 1
ATOM 6423 N N . ILE A 1 816 ? 21.595 -9.335 -44.030 1.00 97.19 816 ILE A N 1
ATOM 6424 C CA . ILE A 1 816 ? 21.344 -8.388 -45.125 1.00 97.19 816 ILE A CA 1
ATOM 6425 C C . ILE A 1 816 ? 19.920 -7.839 -45.006 1.00 97.19 816 ILE A C 1
ATOM 6427 O O . ILE A 1 816 ? 19.766 -6.624 -44.920 1.00 97.19 816 ILE A O 1
ATOM 6431 N N . GLU A 1 817 ? 18.912 -8.704 -44.855 1.00 96.94 817 GLU A N 1
ATOM 6432 C CA . GLU A 1 817 ? 17.509 -8.289 -44.692 1.00 96.94 817 GLU A CA 1
ATOM 6433 C C . GLU A 1 817 ? 17.312 -7.353 -43.487 1.00 96.94 817 GLU A C 1
ATOM 6435 O O . GLU A 1 817 ? 16.589 -6.359 -43.562 1.00 96.94 817 GLU A O 1
ATOM 6440 N N . TYR A 1 818 ? 17.997 -7.626 -42.371 1.00 97.88 818 TYR A N 1
ATOM 6441 C CA . TYR A 1 818 ? 18.008 -6.729 -41.214 1.00 97.88 818 TYR A CA 1
ATOM 6442 C C . TYR A 1 818 ? 18.571 -5.340 -41.557 1.00 97.88 818 TYR A C 1
ATOM 6444 O O . TYR A 1 818 ? 18.011 -4.319 -41.154 1.00 97.88 818 TYR A O 1
ATOM 6452 N N . LEU A 1 819 ? 19.681 -5.283 -42.297 1.00 97.00 819 LEU A N 1
ATOM 6453 C CA . LEU A 1 819 ? 20.314 -4.023 -42.684 1.00 97.00 819 LEU A CA 1
ATOM 6454 C C . LEU A 1 819 ? 19.518 -3.255 -43.749 1.00 97.00 819 LEU A C 1
ATOM 6456 O O . LEU A 1 819 ? 19.553 -2.026 -43.742 1.00 97.00 819 LEU A O 1
ATOM 6460 N N . GLU A 1 820 ? 18.772 -3.947 -44.607 1.00 95.75 820 GLU A N 1
ATOM 6461 C CA . GLU A 1 820 ? 17.820 -3.346 -45.547 1.00 95.75 820 GLU A CA 1
ATOM 6462 C C . GLU A 1 820 ? 16.678 -2.650 -44.793 1.00 95.75 820 GLU A C 1
ATOM 6464 O O . GLU A 1 820 ? 16.482 -1.448 -44.978 1.00 95.75 820 GLU A O 1
ATOM 6469 N N . ILE A 1 821 ? 16.043 -3.323 -43.823 1.00 96.25 821 ILE A N 1
ATOM 6470 C CA . ILE A 1 821 ? 15.037 -2.701 -42.936 1.00 96.25 821 ILE A CA 1
ATOM 6471 C C . ILE A 1 821 ? 15.628 -1.470 -42.219 1.00 96.25 821 ILE A C 1
ATOM 6473 O O . ILE A 1 821 ? 14.996 -0.415 -42.163 1.00 96.25 821 ILE A O 1
ATOM 6477 N N . VAL A 1 822 ? 16.873 -1.554 -41.728 1.00 95.06 822 VAL A N 1
ATOM 6478 C CA . VAL A 1 822 ? 17.597 -0.427 -41.097 1.00 95.06 822 VAL A CA 1
ATOM 6479 C C . VAL A 1 822 ? 17.916 0.722 -42.072 1.00 95.06 822 VAL A C 1
ATOM 6481 O O . VAL A 1 822 ? 18.167 1.844 -41.620 1.00 95.06 822 VAL A O 1
ATOM 6484 N N . LYS A 1 823 ? 17.880 0.513 -43.392 1.00 92.19 823 LYS A N 1
ATOM 6485 C CA . LYS A 1 823 ? 17.970 1.594 -44.391 1.00 92.19 823 LYS A CA 1
ATOM 6486 C C . LYS A 1 823 ? 16.602 2.191 -44.734 1.00 92.19 823 LYS A C 1
ATOM 6488 O O . LYS A 1 823 ? 16.540 3.396 -44.967 1.00 92.19 823 LYS A O 1
ATOM 6493 N N . GLU A 1 824 ? 15.537 1.393 -44.729 1.00 92.50 824 GLU A N 1
ATOM 6494 C CA . GLU A 1 824 ? 14.192 1.805 -45.164 1.00 92.50 824 GLU A CA 1
ATOM 6495 C C . GLU A 1 824 ? 13.394 2.601 -44.114 1.00 92.50 824 GLU A C 1
ATOM 6497 O O . GLU A 1 824 ? 12.753 3.595 -44.463 1.00 92.50 824 GLU A O 1
ATOM 6502 N N . ILE A 1 825 ? 13.427 2.209 -42.833 1.00 93.62 825 ILE A N 1
ATOM 6503 C CA . ILE A 1 825 ? 12.619 2.867 -41.784 1.00 93.62 825 ILE A CA 1
ATOM 6504 C C . ILE A 1 825 ? 13.097 4.297 -41.481 1.00 93.62 825 ILE A C 1
ATOM 6506 O O . ILE A 1 825 ? 14.299 4.558 -41.400 1.00 93.62 825 ILE A O 1
ATOM 6510 N N . LYS A 1 826 ? 12.183 5.240 -41.223 1.00 92.25 826 LYS A N 1
ATOM 6511 C CA . LYS A 1 826 ? 12.528 6.631 -40.854 1.00 92.25 826 LYS A CA 1
ATOM 6512 C C . LYS A 1 826 ? 13.114 6.716 -39.443 1.00 92.25 826 LYS A C 1
ATOM 6514 O O . LYS A 1 826 ? 14.034 7.498 -39.201 1.00 92.25 826 LYS A O 1
ATOM 6519 N N . THR A 1 827 ? 12.633 5.868 -38.539 1.00 91.31 827 THR A N 1
ATOM 6520 C CA . THR A 1 827 ? 13.086 5.721 -37.147 1.00 91.31 827 THR A CA 1
ATOM 6521 C C . THR A 1 827 ? 14.584 5.403 -37.080 1.00 91.31 827 THR A C 1
ATOM 6523 O O . THR A 1 827 ? 15.084 4.562 -37.828 1.00 91.31 827 THR A O 1
ATOM 6526 N N . GLU A 1 828 ? 15.345 6.105 -36.233 1.00 87.69 828 GLU A N 1
ATOM 6527 C CA . GLU A 1 828 ? 16.812 5.984 -36.205 1.00 87.69 828 GLU A CA 1
ATOM 6528 C C . GLU A 1 828 ? 17.263 4.763 -35.387 1.00 87.69 828 GLU A C 1
ATOM 6530 O O . GLU A 1 828 ? 17.164 4.740 -34.163 1.00 87.69 828 GLU A O 1
ATOM 6535 N N . THR A 1 829 ? 17.816 3.748 -36.058 1.00 90.00 829 THR A N 1
ATOM 6536 C CA . THR A 1 829 ? 18.364 2.566 -35.373 1.00 90.00 829 THR A CA 1
ATOM 6537 C C . THR A 1 829 ? 19.765 2.854 -34.829 1.00 90.00 829 THR A C 1
ATOM 6539 O O . THR A 1 829 ? 20.669 3.258 -35.565 1.00 90.00 829 THR A O 1
ATOM 6542 N N . ALA A 1 830 ? 19.983 2.602 -33.536 1.00 88.94 830 ALA A N 1
ATOM 6543 C CA . ALA A 1 830 ? 21.270 2.842 -32.893 1.00 88.94 830 ALA A CA 1
ATOM 6544 C C . ALA A 1 830 ? 22.393 1.961 -33.499 1.00 88.94 830 ALA A C 1
ATOM 6546 O O . ALA A 1 830 ? 22.283 0.732 -33.479 1.00 88.94 830 ALA A O 1
ATOM 6547 N N . PRO A 1 831 ? 23.539 2.530 -33.936 1.00 88.50 831 PRO A N 1
ATOM 6548 C CA . PRO A 1 831 ? 24.650 1.741 -34.487 1.00 88.50 831 PRO A CA 1
ATOM 6549 C C . PRO A 1 831 ? 25.237 0.687 -33.535 1.00 88.50 831 PRO A C 1
ATOM 6551 O O . PRO A 1 831 ? 25.880 -0.260 -33.981 1.00 88.50 831 PRO A O 1
ATOM 6554 N N . SER A 1 832 ? 25.037 0.849 -32.223 1.00 88.94 832 SER A N 1
ATOM 6555 C CA . SER A 1 832 ? 25.386 -0.139 -31.199 1.00 88.94 832 SER A CA 1
ATOM 6556 C C . SER A 1 832 ? 24.467 -1.363 -31.217 1.00 88.94 832 SER A C 1
ATOM 6558 O O . SER A 1 832 ? 24.972 -2.469 -31.043 1.00 88.94 832 SER A O 1
ATOM 6560 N N . ALA A 1 833 ? 23.166 -1.182 -31.473 1.00 91.38 833 ALA A N 1
ATOM 6561 C CA . ALA A 1 833 ? 22.202 -2.276 -31.589 1.00 91.38 833 ALA A CA 1
ATOM 6562 C C . ALA A 1 833 ? 22.502 -3.119 -32.835 1.00 91.38 833 ALA A C 1
ATOM 6564 O O . ALA A 1 833 ? 22.775 -4.311 -32.711 1.00 91.38 833 ALA A O 1
ATOM 6565 N N . VAL A 1 834 ? 22.622 -2.463 -34.003 1.00 94.06 834 VAL A N 1
ATOM 6566 C CA . VAL A 1 834 ? 23.053 -3.083 -35.273 1.00 94.06 834 VAL A CA 1
ATOM 6567 C C . VAL A 1 834 ? 24.317 -3.918 -35.084 1.00 94.06 834 VAL A C 1
ATOM 6569 O O . VAL A 1 834 ? 24.348 -5.095 -35.431 1.00 94.06 834 VAL A O 1
ATOM 6572 N N . LYS A 1 835 ? 25.357 -3.333 -34.481 1.00 93.69 835 LYS A N 1
ATOM 6573 C CA . LYS A 1 835 ? 26.621 -4.036 -34.249 1.00 93.69 835 LYS A CA 1
ATOM 6574 C C . LYS A 1 835 ? 26.462 -5.218 -33.287 1.00 93.69 835 LYS A C 1
ATOM 6576 O O . LYS A 1 835 ? 27.056 -6.265 -33.523 1.00 93.69 835 LYS A O 1
ATOM 6581 N N . GLY A 1 836 ? 25.661 -5.068 -32.231 1.00 94.00 836 GLY A N 1
ATOM 6582 C CA . GLY A 1 836 ? 25.346 -6.137 -31.281 1.00 94.00 836 GLY A CA 1
ATOM 6583 C C . GLY A 1 836 ? 24.639 -7.328 -31.931 1.00 94.00 836 GLY A C 1
ATOM 6584 O O . GLY A 1 836 ? 24.996 -8.469 -31.640 1.00 94.00 836 GLY A O 1
ATOM 6585 N N . HIS A 1 837 ? 23.707 -7.064 -32.848 1.00 96.50 837 HIS A N 1
ATOM 6586 C CA . HIS A 1 837 ? 22.965 -8.083 -33.593 1.00 96.50 837 HIS A CA 1
ATOM 6587 C C . HIS A 1 837 ? 23.840 -8.819 -34.602 1.00 96.50 837 HIS A C 1
ATOM 6589 O O . HIS A 1 837 ? 23.916 -10.044 -34.555 1.00 96.50 837 HIS A O 1
ATOM 6595 N N . LEU A 1 838 ? 24.582 -8.093 -35.448 1.00 96.75 838 LEU A N 1
ATOM 6596 C CA . LEU A 1 838 ? 25.481 -8.702 -36.437 1.00 96.75 838 LEU A CA 1
ATOM 6597 C C . LEU A 1 838 ? 26.518 -9.627 -35.776 1.00 96.75 838 LEU A C 1
ATOM 6599 O O . LEU A 1 838 ? 26.743 -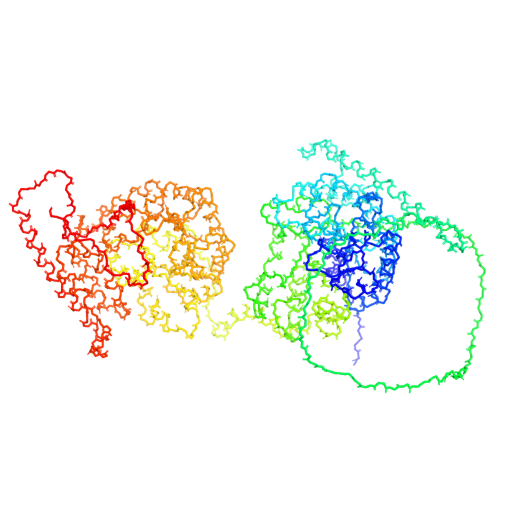10.738 -36.246 1.00 96.75 838 LEU A O 1
ATOM 6603 N N . PHE A 1 839 ? 27.095 -9.227 -34.636 1.00 95.81 839 PHE A N 1
ATOM 6604 C CA . PHE A 1 839 ? 28.044 -10.061 -33.883 1.00 95.81 839 PHE A CA 1
ATOM 6605 C C . PHE A 1 839 ? 27.422 -11.303 -33.213 1.00 95.81 839 PHE A C 1
ATOM 6607 O O . PHE A 1 839 ? 28.170 -12.186 -32.780 1.00 95.81 839 PHE A O 1
ATOM 6614 N N . LYS A 1 840 ? 26.089 -11.386 -33.105 1.00 94.88 840 LYS A N 1
ATOM 6615 C CA . LYS A 1 840 ? 25.366 -12.569 -32.615 1.00 94.88 840 LYS A CA 1
ATOM 6616 C C . LYS A 1 840 ? 24.931 -13.453 -33.774 1.00 94.88 840 LYS A C 1
ATOM 6618 O O . LYS A 1 840 ? 25.399 -14.583 -33.862 1.00 94.88 840 LYS A O 1
ATOM 6623 N N . LEU A 1 841 ? 24.124 -12.914 -34.683 1.00 94.94 841 LEU A N 1
ATOM 6624 C CA . LEU A 1 841 ? 23.587 -13.612 -35.848 1.00 94.94 841 LEU A CA 1
ATOM 6625 C C . LEU A 1 841 ? 24.700 -14.250 -36.695 1.00 94.94 841 LEU A C 1
ATOM 6627 O O . LEU A 1 841 ? 24.680 -15.451 -36.944 1.00 94.94 841 LEU A O 1
ATOM 6631 N N . LEU A 1 842 ? 25.743 -13.481 -37.026 1.00 95.81 842 LEU A N 1
ATOM 6632 C CA . LEU A 1 842 ? 26.870 -13.947 -37.842 1.00 95.81 842 LEU A CA 1
ATOM 6633 C C . LEU A 1 842 ? 27.950 -14.690 -37.037 1.00 95.81 842 LEU A C 1
ATOM 6635 O O . LEU A 1 842 ? 29.001 -15.029 -37.586 1.00 95.81 842 LEU A O 1
ATOM 6639 N N . ARG A 1 843 ? 27.744 -14.946 -35.733 1.00 94.00 843 ARG A N 1
ATOM 6640 C CA . ARG A 1 843 ? 28.726 -15.624 -34.861 1.00 94.00 843 ARG A CA 1
ATOM 6641 C C . ARG A 1 843 ? 29.294 -16.925 -35.463 1.00 94.00 843 ARG A C 1
ATOM 6643 O O . ARG A 1 843 ? 30.491 -17.137 -35.266 1.00 94.00 843 ARG A O 1
ATOM 6650 N N . PRO A 1 844 ? 28.523 -17.789 -36.158 1.00 90.50 844 PRO A N 1
ATOM 6651 C CA . PRO A 1 844 ? 29.061 -19.017 -36.748 1.00 90.50 844 PRO A CA 1
ATOM 6652 C C . PRO A 1 844 ? 30.136 -18.744 -37.813 1.00 90.50 844 PRO A C 1
ATOM 6654 O O . PRO A 1 844 ? 31.231 -19.302 -37.735 1.00 90.50 844 PRO A O 1
ATOM 6657 N N . GLY A 1 845 ? 29.875 -17.818 -38.744 1.00 91.75 845 GLY A N 1
ATOM 6658 C CA . GLY A 1 845 ? 30.836 -17.408 -39.775 1.00 91.75 845 GLY A CA 1
ATOM 6659 C C . GLY A 1 845 ? 32.003 -16.590 -39.213 1.00 91.75 845 GLY A C 1
ATOM 6660 O O . GLY A 1 845 ? 33.166 -16.921 -39.433 1.00 91.75 845 GLY A O 1
ATOM 6661 N N . LEU A 1 846 ? 31.713 -15.577 -38.389 1.00 93.88 846 LEU A N 1
ATOM 6662 C CA . LEU A 1 846 ? 32.715 -14.711 -37.744 1.00 93.88 846 LEU A CA 1
ATOM 6663 C C . LEU A 1 846 ? 33.578 -15.433 -36.687 1.00 93.88 846 LEU A C 1
ATOM 6665 O O . LEU A 1 846 ? 34.568 -14.879 -36.202 1.00 93.88 846 LEU A O 1
ATOM 6669 N N . GLY A 1 847 ? 33.207 -16.656 -36.301 1.00 89.19 847 GLY A N 1
ATOM 6670 C CA . GLY A 1 847 ? 34.040 -17.557 -35.506 1.00 89.19 847 GLY A CA 1
ATOM 6671 C C . GLY A 1 847 ? 35.190 -18.185 -36.302 1.00 89.19 847 GLY A C 1
ATOM 6672 O O . GLY A 1 847 ? 36.216 -18.503 -35.706 1.00 89.19 847 GLY A O 1
ATOM 6673 N N . ARG A 1 848 ? 35.032 -18.323 -37.627 1.00 90.00 848 ARG A N 1
ATOM 6674 C CA . ARG A 1 848 ? 36.036 -18.845 -38.573 1.00 90.00 848 ARG A CA 1
ATOM 6675 C C . ARG A 1 848 ? 36.782 -17.702 -39.264 1.00 90.00 848 ARG A C 1
ATOM 6677 O O . ARG A 1 848 ? 38.002 -17.610 -39.172 1.00 90.00 848 ARG A O 1
ATOM 6684 N N . GLU A 1 849 ? 36.036 -16.796 -39.891 1.00 93.81 849 GLU A N 1
ATOM 6685 C CA . GLU A 1 849 ? 36.553 -15.684 -40.697 1.00 93.81 849 GLU A CA 1
ATOM 6686 C C . GLU A 1 849 ? 36.903 -14.485 -39.788 1.00 93.81 849 GLU A C 1
ATOM 6688 O O . GLU A 1 849 ? 36.186 -13.480 -39.689 1.00 93.81 849 GLU A O 1
ATOM 6693 N N . THR A 1 850 ? 37.994 -14.629 -39.028 1.00 93.25 850 THR A N 1
ATOM 6694 C CA . THR A 1 850 ? 38.369 -13.692 -37.954 1.00 93.25 850 THR A CA 1
ATOM 6695 C C . THR A 1 850 ? 38.812 -12.316 -38.455 1.00 93.25 850 THR A C 1
ATOM 6697 O O . THR A 1 850 ? 38.639 -11.338 -37.730 1.00 93.25 850 THR A O 1
ATOM 6700 N N . ASP A 1 851 ? 39.295 -12.188 -39.693 1.00 96.31 851 ASP A N 1
ATOM 6701 C CA . ASP A 1 851 ? 39.602 -10.897 -40.321 1.00 96.31 851 ASP A CA 1
ATOM 6702 C C . ASP A 1 851 ? 38.325 -10.092 -40.626 1.00 96.31 851 ASP A C 1
ATOM 6704 O O . ASP A 1 851 ? 38.284 -8.883 -40.381 1.00 96.31 851 ASP A O 1
ATOM 6708 N N . LEU A 1 852 ? 37.258 -10.759 -41.085 1.00 96.06 852 LEU A N 1
ATOM 6709 C CA . LEU A 1 852 ? 35.945 -10.147 -41.314 1.00 96.06 852 LEU A CA 1
ATOM 6710 C C . LEU A 1 852 ? 35.320 -9.694 -39.996 1.00 96.06 852 LEU A C 1
ATOM 6712 O O . LEU A 1 852 ? 34.797 -8.581 -39.902 1.00 96.06 852 LEU A O 1
ATOM 6716 N N . ARG A 1 853 ? 35.461 -10.509 -38.945 1.00 95.50 853 ARG A N 1
ATOM 6717 C CA . ARG A 1 853 ? 35.071 -10.150 -37.576 1.00 95.50 853 ARG A CA 1
ATOM 6718 C C . ARG A 1 853 ? 35.806 -8.904 -37.086 1.00 95.50 853 ARG A C 1
ATOM 6720 O O . ARG A 1 853 ? 35.187 -8.013 -36.505 1.00 95.50 853 ARG A O 1
ATOM 6727 N N . ASP A 1 854 ? 37.106 -8.814 -37.340 1.00 93.94 854 ASP A N 1
ATOM 6728 C CA . ASP A 1 854 ? 37.931 -7.671 -36.954 1.00 93.94 854 ASP A CA 1
ATOM 6729 C C . ASP A 1 854 ? 37.580 -6.402 -37.748 1.00 93.94 854 ASP A C 1
ATOM 6731 O O . ASP A 1 854 ? 37.514 -5.311 -37.178 1.00 93.94 854 ASP A O 1
ATOM 6735 N N . ARG A 1 855 ? 37.304 -6.534 -39.052 1.00 94.69 855 ARG A N 1
ATOM 6736 C CA . ARG A 1 855 ? 36.801 -5.450 -39.917 1.00 94.69 855 ARG A CA 1
ATOM 6737 C C . ARG A 1 855 ? 35.449 -4.938 -39.419 1.00 94.69 855 ARG A C 1
ATOM 6739 O O . ARG A 1 855 ? 35.307 -3.741 -39.174 1.00 94.69 855 ARG A O 1
ATOM 6746 N N . MET A 1 856 ? 34.504 -5.836 -39.145 1.00 93.62 856 MET A N 1
ATOM 6747 C CA . MET A 1 856 ? 33.201 -5.508 -38.557 1.00 93.62 856 MET A CA 1
ATOM 6748 C C . MET A 1 856 ? 33.353 -4.850 -37.174 1.00 93.62 856 MET A C 1
ATOM 6750 O O . MET A 1 856 ? 32.663 -3.881 -36.845 1.00 93.62 856 MET A O 1
ATOM 6754 N N . GLY A 1 857 ? 34.331 -5.299 -36.382 1.00 91.88 857 GLY A N 1
ATOM 6755 C CA . GLY A 1 857 ? 34.748 -4.682 -35.122 1.00 91.88 857 GLY A CA 1
ATOM 6756 C C . GLY A 1 857 ? 35.238 -3.235 -35.269 1.00 91.88 857 GLY A C 1
ATOM 6757 O O . GLY A 1 857 ? 34.973 -2.416 -34.385 1.00 91.88 857 GLY A O 1
ATOM 6758 N N . LYS A 1 858 ? 35.850 -2.883 -36.405 1.00 90.75 858 LYS A N 1
ATOM 6759 C CA . LYS A 1 858 ? 36.423 -1.554 -36.691 1.00 90.75 858 LYS A CA 1
ATOM 6760 C C . LYS A 1 858 ? 35.423 -0.544 -37.281 1.00 90.75 858 LYS A C 1
ATOM 6762 O O . LYS A 1 858 ? 35.643 0.653 -37.107 1.00 90.75 858 LYS A O 1
ATOM 6767 N N . VAL A 1 859 ? 34.304 -0.982 -37.877 1.00 88.12 859 VAL A N 1
ATOM 6768 C CA . VAL A 1 859 ? 33.237 -0.078 -38.376 1.00 88.12 859 VAL A CA 1
ATOM 6769 C C . VAL A 1 859 ? 32.729 0.842 -37.252 1.00 88.12 859 VAL A C 1
ATOM 6771 O O . VAL A 1 859 ? 32.235 0.373 -36.221 1.00 88.12 859 VAL A O 1
ATOM 6774 N N . ASN A 1 860 ? 32.861 2.160 -37.433 1.00 83.06 860 ASN A N 1
ATOM 6775 C CA . ASN A 1 860 ? 32.516 3.172 -36.428 1.00 83.06 860 ASN A CA 1
ATOM 6776 C C . ASN A 1 860 ? 31.844 4.404 -37.068 1.00 83.06 860 ASN A C 1
ATOM 6778 O O . ASN A 1 860 ? 32.524 5.385 -37.393 1.00 83.06 860 ASN A O 1
ATOM 6782 N N . PRO A 1 861 ? 30.503 4.415 -37.188 1.00 78.50 861 PRO A N 1
ATOM 6783 C CA . PRO A 1 861 ? 29.770 5.526 -37.799 1.00 78.50 861 PRO A CA 1
ATOM 6784 C C . PRO A 1 861 ? 29.957 6.868 -37.076 1.00 78.50 861 PRO A C 1
ATOM 6786 O O . PRO A 1 861 ? 29.892 7.929 -37.695 1.00 78.50 861 PRO A O 1
ATOM 6789 N N . LYS A 1 862 ? 30.232 6.849 -35.763 1.00 70.81 862 LYS A N 1
ATOM 6790 C CA . LYS A 1 862 ? 30.355 8.058 -34.931 1.00 70.81 862 LYS A CA 1
ATOM 6791 C C . LYS A 1 862 ? 31.779 8.646 -34.902 1.00 70.81 862 LYS A C 1
ATOM 6793 O O . LYS A 1 862 ? 31.980 9.685 -34.278 1.00 70.81 862 LYS A O 1
ATOM 6798 N N . GLY A 1 863 ? 32.739 8.052 -35.620 1.00 72.31 863 GLY A N 1
ATOM 6799 C CA . GLY A 1 863 ? 34.159 8.426 -35.602 1.00 72.31 863 GLY A CA 1
ATOM 6800 C C . GLY A 1 863 ? 34.485 9.899 -35.911 1.00 72.31 863 GLY A C 1
ATOM 6801 O O . GLY A 1 863 ? 33.776 10.592 -36.654 1.00 72.31 863 GLY A O 1
ATOM 6802 N N . SER A 1 864 ? 35.599 10.371 -35.344 1.00 55.12 864 SER A N 1
ATOM 6803 C CA . SER A 1 864 ? 36.187 11.701 -35.549 1.00 55.12 864 SER A CA 1
ATOM 6804 C C . SER A 1 864 ? 36.867 11.796 -36.922 1.00 55.12 864 SER A C 1
ATOM 6806 O O . SER A 1 864 ? 38.052 11.509 -37.058 1.00 55.12 864 SER A O 1
ATOM 6808 N N . GLY A 1 865 ? 36.088 12.153 -37.945 1.00 62.81 865 GLY A N 1
ATOM 6809 C CA . GLY A 1 865 ? 36.538 12.267 -39.340 1.00 62.81 865 GLY A CA 1
ATOM 6810 C C . GLY A 1 865 ? 35.417 12.030 -40.358 1.00 62.81 865 GLY A C 1
ATOM 6811 O O . GLY A 1 865 ? 35.427 12.614 -41.434 1.00 62.81 865 GLY A O 1
ATOM 6812 N N . LYS A 1 866 ? 34.393 11.245 -39.996 1.00 72.25 866 LYS A N 1
ATOM 6813 C CA . LYS A 1 866 ? 33.169 11.079 -40.800 1.00 72.25 866 LYS A CA 1
ATOM 6814 C C . LYS A 1 866 ? 32.288 12.342 -40.707 1.00 72.25 866 LYS A C 1
ATOM 6816 O O . LYS A 1 866 ? 32.086 12.862 -39.599 1.00 72.25 866 LYS A O 1
ATOM 6821 N N . SER A 1 867 ? 31.765 12.816 -41.843 1.00 69.31 867 SER A N 1
ATOM 6822 C CA . SER A 1 867 ? 30.976 14.057 -41.957 1.00 69.31 867 SER A CA 1
ATOM 6823 C C . SER A 1 867 ? 29.627 13.982 -41.219 1.00 69.31 867 SER A C 1
ATOM 6825 O O . SER A 1 867 ? 29.172 12.903 -40.836 1.00 69.31 867 SER A O 1
ATOM 6827 N N . LYS A 1 868 ? 28.966 15.132 -41.005 1.00 64.44 868 LYS A N 1
ATOM 6828 C CA . LYS A 1 868 ? 27.589 15.170 -40.464 1.00 64.44 868 LYS A CA 1
ATOM 6829 C C . LYS A 1 868 ? 26.572 14.516 -41.408 1.00 64.44 868 LYS A C 1
ATOM 6831 O O . LYS A 1 868 ? 25.562 14.008 -40.941 1.00 64.44 868 LYS A O 1
ATOM 6836 N N . GLU A 1 869 ? 26.852 14.543 -42.706 1.00 66.56 869 GLU A N 1
ATOM 6837 C CA . GLU A 1 869 ? 25.968 14.071 -43.770 1.00 66.56 869 GLU A CA 1
ATOM 6838 C C . GLU A 1 869 ? 25.991 12.543 -43.863 1.00 66.56 869 GLU A C 1
ATOM 6840 O O . GLU A 1 869 ? 24.961 11.925 -43.626 1.00 66.56 869 GLU A O 1
ATOM 6845 N N . TYR A 1 870 ? 27.183 11.942 -43.968 1.00 67.44 870 TYR A N 1
ATOM 6846 C CA . TYR A 1 870 ? 27.428 10.493 -43.851 1.00 67.44 870 TYR A CA 1
ATOM 6847 C C . TYR A 1 870 ? 26.816 9.877 -42.575 1.00 67.44 870 TYR A C 1
ATOM 6849 O O . TYR A 1 870 ? 26.353 8.736 -42.545 1.00 67.44 870 TYR A O 1
ATOM 6857 N N . LYS A 1 871 ? 26.821 10.639 -41.472 1.00 66.06 871 LYS A N 1
ATOM 6858 C CA . LYS A 1 871 ? 26.219 10.222 -40.194 1.00 66.06 871 LYS A CA 1
ATOM 6859 C C . LYS A 1 871 ? 24.689 10.199 -40.228 1.00 66.06 871 LYS A C 1
ATOM 6861 O O . LYS A 1 871 ? 24.102 9.496 -39.414 1.00 66.06 871 LYS A O 1
ATOM 6866 N N . LYS A 1 872 ? 24.063 10.940 -41.147 1.00 65.75 872 LYS A N 1
ATOM 6867 C CA . LYS A 1 872 ? 22.609 11.101 -41.289 1.00 65.75 872 LYS A CA 1
ATOM 6868 C C . LYS A 1 872 ? 22.024 10.284 -42.452 1.00 65.75 872 LYS A C 1
ATOM 6870 O O . LYS A 1 872 ? 20.885 9.846 -42.354 1.00 65.75 872 LYS A O 1
ATOM 6875 N N . SER A 1 873 ? 22.788 10.056 -43.520 1.00 67.81 873 SER A N 1
ATOM 6876 C CA . SER A 1 873 ? 22.375 9.334 -44.737 1.00 67.81 873 SER A CA 1
ATOM 6877 C C . SER A 1 873 ? 22.356 7.805 -44.611 1.00 67.81 873 SER A C 1
ATOM 6879 O O . SER A 1 873 ? 21.890 7.126 -45.519 1.00 67.81 873 SER A O 1
ATOM 6881 N N . ARG A 1 874 ? 22.856 7.253 -43.496 1.00 75.69 874 ARG A N 1
ATOM 6882 C CA . ARG A 1 874 ? 22.976 5.803 -43.224 1.00 75.69 874 ARG A CA 1
ATOM 6883 C C . ARG A 1 874 ? 23.896 5.017 -44.174 1.00 75.69 874 ARG A C 1
ATOM 6885 O O . ARG A 1 874 ? 23.969 3.803 -44.040 1.00 75.69 874 ARG A O 1
ATOM 6892 N N . GLU A 1 875 ? 24.703 5.685 -45.005 1.00 78.00 875 GLU A N 1
ATOM 6893 C CA . GLU A 1 875 ? 25.771 5.081 -45.842 1.00 78.00 875 GLU A CA 1
ATOM 6894 C C . GLU A 1 875 ? 26.703 4.128 -45.067 1.00 78.00 875 GLU A C 1
ATOM 6896 O O . GLU A 1 875 ? 27.264 3.184 -45.616 1.00 78.00 875 GLU A O 1
ATOM 6901 N N . TRP A 1 876 ? 26.863 4.339 -43.758 1.00 85.62 876 TRP A N 1
ATOM 6902 C CA . TRP A 1 876 ? 27.635 3.452 -42.887 1.00 85.62 876 TRP A CA 1
ATOM 6903 C C . TRP A 1 876 ? 27.073 2.027 -42.763 1.00 85.62 876 TRP A C 1
ATOM 6905 O O . TRP A 1 876 ? 27.785 1.140 -42.293 1.00 85.62 876 TRP A O 1
ATOM 6915 N N . VAL A 1 877 ? 25.820 1.794 -43.158 1.00 91.12 877 VAL A N 1
ATOM 6916 C CA . VAL A 1 877 ? 25.233 0.453 -43.264 1.00 91.12 877 VAL A CA 1
ATOM 6917 C C . VAL A 1 877 ? 25.866 -0.324 -44.421 1.00 91.12 877 VAL A C 1
ATOM 6919 O O . VAL A 1 877 ? 26.111 -1.522 -44.291 1.00 91.12 877 VAL A O 1
ATOM 6922 N N . ASP A 1 878 ? 26.232 0.352 -45.511 1.00 90.06 878 ASP A N 1
ATOM 6923 C CA . ASP A 1 878 ? 26.840 -0.286 -46.681 1.00 90.06 878 ASP A CA 1
ATOM 6924 C C . ASP A 1 878 ? 28.269 -0.792 -46.392 1.00 90.06 878 ASP A C 1
ATOM 6926 O O . ASP A 1 878 ? 28.687 -1.809 -46.948 1.00 90.06 878 ASP A O 1
ATOM 6930 N N . GLU A 1 879 ? 28.983 -0.188 -45.425 1.00 91.69 879 GLU A N 1
ATOM 6931 C CA . GLU A 1 879 ? 30.236 -0.749 -44.881 1.00 91.69 879 GLU A CA 1
ATOM 6932 C C . GLU A 1 879 ? 30.018 -2.125 -44.215 1.00 91.69 879 GLU A C 1
ATOM 6934 O O . GLU A 1 879 ? 30.899 -2.984 -44.289 1.00 91.69 879 GLU A O 1
ATOM 6939 N N . TYR A 1 880 ? 28.858 -2.366 -43.588 1.00 95.44 880 TYR A N 1
ATOM 6940 C CA . TYR A 1 880 ? 28.513 -3.682 -43.037 1.00 95.44 880 TYR A CA 1
ATOM 6941 C C . TYR A 1 880 ? 28.053 -4.654 -44.130 1.00 95.44 880 TYR A C 1
ATOM 6943 O O . TYR A 1 880 ? 28.544 -5.782 -44.158 1.00 95.44 880 TYR A O 1
ATOM 6951 N N . ILE A 1 881 ? 27.179 -4.225 -45.051 1.00 95.81 881 ILE A N 1
ATOM 6952 C CA . ILE A 1 881 ? 26.691 -5.062 -46.165 1.00 95.81 881 ILE A CA 1
ATOM 6953 C C . ILE A 1 881 ? 27.865 -5.583 -47.011 1.00 95.81 881 ILE A C 1
ATOM 6955 O O . ILE A 1 881 ? 27.914 -6.771 -47.325 1.00 95.81 881 ILE A O 1
ATOM 6959 N N . GLY A 1 882 ? 28.870 -4.747 -47.300 1.00 95.69 882 GLY A N 1
ATOM 6960 C CA . GLY A 1 882 ? 30.077 -5.174 -48.018 1.00 95.69 882 GLY A CA 1
ATOM 6961 C C . GLY A 1 882 ? 30.865 -6.287 -47.310 1.00 95.69 882 GLY A C 1
ATOM 6962 O O . GLY A 1 882 ? 31.324 -7.225 -47.959 1.00 95.69 882 GLY A O 1
ATOM 6963 N N . ILE A 1 883 ? 30.980 -6.236 -45.977 1.00 96.88 883 ILE A N 1
ATOM 6964 C CA . ILE A 1 883 ? 31.641 -7.290 -45.181 1.00 96.88 883 ILE A CA 1
ATOM 6965 C C . ILE A 1 883 ? 30.800 -8.579 -45.167 1.00 96.88 883 ILE A C 1
ATOM 6967 O O . ILE A 1 883 ? 31.359 -9.674 -45.196 1.00 96.88 883 ILE A O 1
ATOM 6971 N N . ILE A 1 884 ? 29.469 -8.463 -45.138 1.00 97.25 884 ILE A N 1
ATOM 6972 C CA . ILE A 1 884 ? 28.552 -9.613 -45.092 1.00 97.25 884 ILE A CA 1
ATOM 6973 C C . ILE A 1 884 ? 28.484 -10.322 -46.449 1.00 97.25 884 ILE A C 1
ATOM 6975 O O . ILE A 1 884 ? 28.520 -11.547 -46.480 1.00 97.25 884 ILE A O 1
ATOM 6979 N N . ASN A 1 885 ? 28.497 -9.589 -47.565 1.00 97.44 885 ASN A N 1
ATOM 6980 C CA . ASN A 1 885 ? 28.597 -10.176 -48.907 1.00 97.44 885 ASN A CA 1
ATOM 6981 C C . ASN A 1 885 ? 29.924 -10.929 -49.116 1.00 97.44 885 ASN A C 1
ATOM 6983 O O . ASN A 1 885 ? 29.945 -11.993 -49.738 1.00 97.44 885 ASN A O 1
ATOM 6987 N N . GLU A 1 886 ? 31.031 -10.431 -48.556 1.00 96.81 886 GLU A N 1
ATOM 6988 C CA . GLU A 1 886 ? 32.306 -11.156 -48.570 1.00 96.81 886 GLU A CA 1
ATOM 6989 C C . GLU A 1 886 ? 32.246 -12.426 -47.702 1.00 96.81 886 GLU A C 1
ATOM 6991 O O . GLU A 1 886 ? 32.684 -13.486 -48.148 1.00 96.81 886 GLU A O 1
ATOM 6996 N N . LEU A 1 887 ? 31.640 -12.356 -46.508 1.00 96.19 887 LEU A N 1
ATOM 6997 C CA . LEU A 1 887 ? 31.401 -13.527 -45.653 1.00 96.19 887 LEU A CA 1
ATOM 6998 C C . LEU A 1 887 ? 30.528 -14.574 -46.361 1.00 96.19 887 LEU A C 1
ATOM 7000 O O . LEU A 1 887 ? 30.885 -15.750 -46.372 1.00 96.19 887 LEU A O 1
ATOM 7004 N N . LYS A 1 888 ? 29.437 -14.146 -47.008 1.00 95.12 888 LYS A N 1
ATOM 7005 C CA . LYS A 1 888 ? 28.556 -15.009 -47.800 1.00 95.12 888 LYS A CA 1
ATOM 7006 C C . LYS A 1 888 ? 29.323 -15.699 -48.924 1.00 95.12 888 LYS A C 1
ATOM 7008 O O . LYS A 1 888 ? 29.247 -16.912 -49.056 1.00 95.12 888 LYS A O 1
ATOM 7013 N N . THR A 1 889 ? 30.151 -14.959 -49.663 1.00 94.94 889 THR A N 1
ATOM 7014 C CA . THR A 1 889 ? 30.995 -15.520 -50.735 1.00 94.94 889 THR A CA 1
ATOM 7015 C C . THR A 1 889 ? 31.967 -16.586 -50.208 1.00 94.94 889 THR A C 1
ATOM 7017 O O . THR A 1 889 ? 32.133 -17.633 -50.832 1.00 94.94 889 THR A O 1
ATOM 7020 N N . ARG A 1 890 ? 32.581 -16.370 -49.032 1.00 93.69 890 ARG A N 1
ATOM 7021 C CA . ARG A 1 890 ? 33.426 -17.388 -48.375 1.00 93.69 890 ARG A CA 1
ATOM 7022 C C . ARG A 1 890 ? 32.615 -18.598 -47.882 1.00 93.69 890 ARG A C 1
ATOM 7024 O O . ARG A 1 890 ? 33.141 -19.705 -47.870 1.00 93.69 890 ARG A O 1
ATOM 7031 N N . MET A 1 891 ? 31.349 -18.405 -47.512 1.00 90.25 891 MET A N 1
ATOM 7032 C CA . MET A 1 891 ? 30.439 -19.476 -47.090 1.00 90.25 891 MET A CA 1
ATOM 7033 C C . MET A 1 891 ? 29.879 -20.304 -48.252 1.00 90.25 891 MET A C 1
ATOM 7035 O O . MET A 1 891 ? 29.754 -21.512 -48.086 1.00 90.25 891 MET A O 1
ATOM 7039 N N . GLU A 1 892 ? 29.584 -19.718 -49.419 1.00 89.44 892 GLU A N 1
ATOM 7040 C CA . GLU A 1 892 ? 29.171 -20.495 -50.604 1.00 89.44 892 GLU A CA 1
ATOM 7041 C C . GLU A 1 892 ? 30.277 -21.472 -51.036 1.00 89.44 892 GLU A C 1
ATOM 7043 O O . GLU A 1 892 ? 30.001 -22.653 -51.216 1.00 89.44 892 GLU A O 1
ATOM 7048 N N . ARG A 1 893 ? 31.546 -21.035 -51.053 1.00 87.81 893 ARG A N 1
ATOM 7049 C CA . ARG A 1 893 ? 32.721 -21.911 -51.252 1.00 87.81 893 ARG A CA 1
ATOM 7050 C C . ARG A 1 893 ? 32.721 -23.115 -50.297 1.00 87.81 893 ARG A C 1
ATOM 7052 O O . ARG A 1 893 ? 33.001 -24.238 -50.709 1.00 87.81 893 ARG A O 1
ATOM 7059 N N . ASP A 1 894 ? 32.432 -22.890 -49.015 1.00 86.56 894 ASP A N 1
ATOM 7060 C CA . ASP A 1 894 ? 32.409 -23.963 -48.015 1.00 86.56 894 ASP A CA 1
ATOM 7061 C C . ASP A 1 894 ? 31.181 -24.888 -48.173 1.00 86.56 894 ASP A C 1
ATOM 7063 O O . ASP A 1 894 ? 31.282 -26.073 -47.853 1.00 86.56 894 ASP A O 1
ATOM 7067 N N . LYS A 1 895 ? 30.050 -24.388 -48.699 1.00 85.69 895 LYS A N 1
ATOM 7068 C CA . LYS A 1 895 ? 28.884 -25.208 -49.087 1.00 85.69 895 LYS A CA 1
ATOM 7069 C C . LYS A 1 895 ? 29.188 -26.072 -50.313 1.00 85.69 895 LYS A C 1
ATOM 7071 O O . LYS A 1 895 ? 28.881 -27.258 -50.299 1.00 85.69 895 LYS A O 1
ATOM 7076 N N . GLU A 1 896 ? 29.802 -25.495 -51.348 1.00 85.56 896 GLU A N 1
ATOM 7077 C CA . GLU A 1 896 ? 30.213 -26.198 -52.572 1.00 85.56 896 GLU A CA 1
ATOM 7078 C C . GLU A 1 896 ? 31.189 -27.337 -52.256 1.00 85.56 896 GLU A C 1
ATOM 7080 O O . GLU A 1 896 ? 31.002 -28.456 -52.731 1.00 85.56 896 GLU A O 1
ATOM 7085 N N . ALA A 1 897 ? 32.177 -27.086 -51.389 1.00 80.69 897 ALA A N 1
ATOM 7086 C CA . ALA A 1 897 ? 33.086 -28.120 -50.902 1.00 80.69 897 ALA A CA 1
ATOM 7087 C C . ALA A 1 897 ? 32.329 -29.240 -50.163 1.00 80.69 897 ALA A C 1
ATOM 7089 O O . ALA A 1 897 ? 32.450 -30.410 -50.528 1.00 80.69 897 ALA A O 1
ATOM 7090 N N . ALA A 1 898 ? 31.485 -28.886 -49.186 1.00 76.25 898 ALA A N 1
ATOM 7091 C CA . ALA A 1 898 ? 30.713 -29.851 -48.400 1.00 76.25 898 ALA A CA 1
ATOM 7092 C C . ALA A 1 898 ? 29.680 -30.653 -49.218 1.00 76.25 898 ALA A C 1
ATOM 7094 O O . ALA A 1 898 ? 29.265 -31.722 -48.782 1.00 76.25 898 ALA A O 1
ATOM 7095 N N . ALA A 1 899 ? 29.273 -30.165 -50.393 1.00 70.00 899 ALA A N 1
ATOM 7096 C CA . ALA A 1 899 ? 28.396 -30.880 -51.321 1.00 70.00 899 ALA A CA 1
ATOM 7097 C C . ALA A 1 899 ? 29.132 -31.907 -52.209 1.00 70.00 899 ALA A C 1
ATOM 7099 O O . ALA A 1 899 ? 28.476 -32.641 -52.949 1.00 70.00 899 ALA A O 1
ATOM 7100 N N . SER A 1 900 ? 30.470 -31.951 -52.163 1.00 59.41 900 SER A N 1
ATOM 7101 C CA . SER A 1 900 ? 31.296 -32.897 -52.932 1.00 59.41 900 SER A CA 1
ATOM 7102 C C . SER A 1 900 ? 31.817 -34.094 -52.122 1.00 59.41 900 SER A C 1
ATOM 7104 O O . SER A 1 900 ? 32.211 -35.097 -52.717 1.00 59.41 900 SER A O 1
ATOM 7106 N N . ASP A 1 901 ? 31.756 -34.025 -50.789 1.00 58.75 901 ASP A N 1
ATOM 7107 C CA . ASP A 1 901 ? 31.992 -35.160 -49.891 1.00 58.75 901 ASP A CA 1
ATOM 7108 C C . ASP A 1 901 ? 30.695 -35.957 -49.644 1.00 58.75 901 ASP A C 1
ATOM 7110 O O . ASP A 1 901 ? 29.588 -35.416 -49.683 1.00 58.75 901 ASP A O 1
ATOM 7114 N N . ASN A 1 902 ? 30.817 -37.261 -49.366 1.00 53.03 902 ASN A N 1
ATOM 7115 C CA . ASN A 1 902 ? 29.662 -38.099 -49.019 1.00 53.03 902 ASN A CA 1
ATOM 7116 C C . ASN A 1 902 ? 28.973 -37.593 -47.733 1.00 53.03 902 ASN A C 1
ATOM 7118 O O . ASN A 1 902 ? 29.670 -37.231 -46.780 1.00 53.03 902 ASN A O 1
ATOM 7122 N N . PRO A 1 903 ? 27.627 -37.620 -47.656 1.00 45.53 903 PRO A N 1
ATOM 7123 C CA . PRO A 1 903 ? 26.906 -37.152 -46.478 1.00 45.53 903 PRO A CA 1
ATOM 7124 C C . PRO A 1 903 ? 27.280 -38.003 -45.251 1.00 45.53 903 PRO A C 1
ATOM 7126 O O . PRO A 1 903 ? 27.198 -39.232 -45.323 1.00 45.53 903 PRO A O 1
ATOM 7129 N N . PRO A 1 904 ? 27.703 -37.385 -44.136 1.00 42.94 904 PRO A N 1
ATOM 7130 C CA . PRO A 1 904 ? 28.145 -38.123 -42.962 1.00 42.94 904 PRO A CA 1
ATOM 7131 C C . PRO A 1 904 ? 26.959 -38.640 -42.131 1.00 42.94 904 PRO A C 1
ATOM 7133 O O . PRO A 1 904 ? 25.851 -38.106 -42.200 1.00 42.94 904 PRO A O 1
ATOM 7136 N N . GLU A 1 905 ? 27.212 -39.684 -41.339 1.00 41.97 905 GLU A N 1
ATOM 7137 C CA . GLU A 1 905 ? 26.205 -40.369 -40.517 1.00 41.97 905 GLU A CA 1
ATOM 7138 C C . GLU A 1 905 ? 25.657 -39.508 -39.354 1.00 41.97 905 GLU A C 1
ATOM 7140 O O . GLU A 1 905 ? 26.104 -38.387 -39.092 1.00 41.97 905 GLU A O 1
ATOM 7145 N N . GLU A 1 906 ? 24.626 -40.031 -38.685 1.00 37.41 906 GLU A N 1
ATOM 7146 C CA . GLU A 1 906 ? 23.735 -39.306 -37.771 1.00 37.41 906 GLU A CA 1
ATOM 7147 C C . GLU A 1 906 ? 24.446 -38.527 -36.641 1.00 37.41 906 GLU A C 1
ATOM 7149 O O . GLU A 1 906 ? 25.330 -39.036 -35.954 1.00 37.41 906 GLU A O 1
ATOM 7154 N N . GLY A 1 907 ? 23.973 -37.298 -36.376 1.00 46.53 907 GLY A N 1
ATOM 7155 C CA . GLY A 1 907 ? 24.295 -36.539 -35.155 1.00 46.53 907 GLY A CA 1
ATOM 7156 C C . GLY A 1 907 ? 25.257 -35.349 -35.295 1.00 46.53 907 GLY A C 1
ATOM 7157 O O . GLY A 1 907 ? 25.671 -34.788 -34.280 1.00 46.53 907 GLY A O 1
ATOM 7158 N N . LEU A 1 908 ? 25.627 -34.938 -36.513 1.00 48.50 908 LEU A N 1
ATOM 7159 C CA . LEU A 1 908 ? 26.587 -33.845 -36.727 1.00 48.50 908 LEU A CA 1
ATOM 7160 C C . LEU A 1 908 ? 26.025 -32.422 -36.541 1.00 48.50 908 LEU A C 1
ATOM 7162 O O . LEU A 1 908 ? 24.837 -32.147 -36.691 1.00 48.50 908 LEU A O 1
ATOM 7166 N N . ALA A 1 909 ? 26.928 -31.501 -36.189 1.00 61.28 909 ALA A N 1
ATOM 7167 C CA . ALA A 1 909 ? 26.605 -30.132 -35.796 1.00 61.28 909 ALA A CA 1
ATOM 7168 C C . ALA A 1 909 ? 26.087 -29.261 -36.956 1.00 61.28 909 ALA A C 1
ATOM 7170 O O . ALA A 1 909 ? 26.550 -29.375 -38.090 1.00 61.28 909 ALA A O 1
ATOM 7171 N N . ILE A 1 910 ? 25.182 -28.325 -36.636 1.00 73.75 910 ILE A N 1
ATOM 7172 C CA . ILE A 1 910 ? 24.575 -27.387 -37.595 1.00 73.75 910 ILE A CA 1
ATOM 7173 C C . ILE A 1 910 ? 25.674 -26.633 -38.375 1.00 73.75 910 ILE A C 1
ATOM 7175 O O . ILE A 1 910 ? 26.465 -25.911 -37.753 1.00 73.75 910 ILE A O 1
ATOM 7179 N N . PRO A 1 911 ? 25.716 -26.744 -39.720 1.00 84.69 911 PRO A N 1
ATOM 7180 C CA . PRO A 1 911 ? 26.735 -26.094 -40.536 1.00 84.69 911 PRO A CA 1
ATOM 7181 C C . PRO A 1 911 ? 26.858 -24.584 -40.312 1.00 84.69 911 PRO A C 1
ATOM 7183 O O . PRO A 1 911 ? 25.877 -23.871 -40.102 1.00 84.69 911 PRO A O 1
ATOM 7186 N N . HIS A 1 912 ? 28.090 -24.081 -40.393 1.00 86.69 912 HIS A N 1
ATOM 7187 C CA . HIS A 1 912 ? 28.444 -22.724 -39.963 1.00 86.69 912 HIS A CA 1
ATOM 7188 C C . HIS A 1 912 ? 27.904 -21.586 -40.851 1.00 86.69 912 HIS A C 1
ATOM 7190 O O . HIS A 1 912 ? 28.112 -20.419 -40.523 1.00 86.69 912 HIS A O 1
ATOM 7196 N N . TRP A 1 913 ? 27.245 -21.894 -41.969 1.00 88.38 913 TRP A N 1
ATOM 7197 C CA . TRP A 1 913 ? 26.508 -20.921 -42.781 1.00 88.38 913 TRP A CA 1
ATOM 7198 C C . TRP A 1 913 ? 25.089 -20.659 -42.253 1.00 88.38 913 TRP A C 1
ATOM 7200 O O . TRP A 1 913 ? 24.500 -19.623 -42.547 1.00 88.38 913 TRP A O 1
ATOM 7210 N N . PHE A 1 914 ? 24.542 -21.552 -41.426 1.00 88.69 914 PHE A N 1
ATOM 7211 C CA . PHE A 1 914 ? 23.207 -21.402 -40.857 1.00 88.69 914 PHE A CA 1
ATOM 7212 C C . PHE A 1 914 ? 23.194 -20.626 -39.536 1.00 88.69 914 PHE A C 1
ATOM 7214 O O . PHE A 1 914 ? 24.071 -20.797 -38.682 1.00 88.69 914 PHE A O 1
ATOM 7221 N N . ALA A 1 915 ? 22.150 -19.819 -39.343 1.00 88.44 915 ALA A N 1
ATOM 7222 C CA . ALA A 1 915 ? 21.789 -19.241 -38.055 1.00 88.44 915 ALA A CA 1
ATOM 7223 C C . ALA A 1 915 ? 21.498 -20.357 -37.038 1.00 88.44 915 ALA A C 1
ATOM 7225 O O . ALA A 1 915 ? 20.771 -21.309 -37.322 1.00 88.44 915 ALA A O 1
ATOM 7226 N N . GLN A 1 916 ? 22.098 -20.253 -35.853 1.00 85.25 916 GLN A N 1
ATOM 7227 C CA . GLN A 1 916 ? 22.084 -21.299 -34.827 1.00 85.25 916 GLN A CA 1
ATOM 7228 C C . GLN A 1 916 ? 22.233 -20.674 -33.430 1.00 85.25 916 GLN A C 1
ATOM 7230 O O . GLN A 1 916 ? 23.002 -19.720 -33.273 1.00 85.25 916 GLN A O 1
ATOM 7235 N N . PRO A 1 917 ? 21.523 -21.177 -32.404 1.00 84.00 917 PRO A N 1
ATOM 7236 C CA . PRO A 1 917 ? 21.525 -20.573 -31.077 1.00 84.00 917 PRO A CA 1
ATOM 7237 C C . PRO A 1 917 ? 22.873 -20.731 -30.365 1.00 84.00 917 PRO A C 1
ATOM 7239 O O . PRO A 1 917 ? 23.577 -21.731 -30.506 1.00 84.00 917 PRO A O 1
ATOM 7242 N N . TYR A 1 918 ? 23.226 -19.750 -29.532 1.00 83.94 918 TYR A N 1
ATOM 7243 C CA . TYR A 1 918 ? 24.439 -19.818 -28.722 1.00 83.94 918 TYR A CA 1
ATOM 7244 C C . TYR A 1 918 ? 24.190 -20.484 -27.364 1.00 83.94 918 TYR A C 1
ATOM 7246 O O . TYR A 1 918 ? 23.699 -19.860 -26.421 1.00 83.94 918 TYR A O 1
ATOM 7254 N N . ILE A 1 919 ? 24.618 -21.740 -27.236 1.00 79.56 919 ILE A N 1
ATOM 7255 C CA . ILE A 1 919 ? 24.762 -22.401 -25.936 1.00 79.56 919 ILE A CA 1
ATOM 7256 C C . ILE A 1 919 ? 26.032 -21.870 -25.254 1.00 79.56 919 ILE A C 1
ATOM 7258 O O . ILE A 1 919 ? 27.146 -21.990 -25.770 1.00 79.56 919 ILE A O 1
ATOM 7262 N N . ARG A 1 920 ? 25.867 -21.266 -24.074 1.00 73.25 920 ARG A N 1
ATOM 7263 C CA . ARG A 1 920 ? 26.973 -20.764 -23.247 1.00 73.25 920 ARG A CA 1
ATOM 7264 C C . ARG A 1 920 ? 27.713 -21.946 -22.597 1.00 73.25 920 ARG A C 1
ATOM 7266 O O . ARG A 1 920 ? 27.058 -22.716 -21.897 1.00 73.25 920 ARG A O 1
ATOM 7273 N N . PRO A 1 921 ? 29.046 -22.080 -22.757 1.00 69.44 921 PRO A N 1
ATOM 7274 C CA . PRO A 1 921 ? 29.813 -23.124 -22.079 1.00 69.44 921 PRO A CA 1
ATOM 7275 C C . PRO A 1 921 ? 29.665 -23.057 -20.548 1.00 69.44 921 PRO A C 1
ATOM 7277 O O . PRO A 1 921 ? 29.528 -21.952 -20.005 1.00 69.44 921 PRO A O 1
ATOM 7280 N N . PRO A 1 922 ? 29.730 -24.200 -19.839 1.00 60.59 922 PRO A N 1
ATOM 7281 C CA . PRO A 1 922 ? 29.757 -24.209 -18.381 1.00 60.59 922 PRO A CA 1
ATOM 7282 C C . PRO A 1 922 ? 30.999 -23.464 -17.853 1.00 60.59 922 PRO A C 1
ATOM 7284 O O . PRO A 1 922 ? 32.035 -23.435 -18.524 1.00 60.59 922 PRO A O 1
ATOM 7287 N N . PRO A 1 923 ? 30.929 -22.848 -16.659 1.00 57.31 923 PRO A N 1
ATOM 7288 C CA . PRO A 1 923 ? 32.073 -22.158 -16.077 1.00 57.31 923 PRO A CA 1
ATOM 7289 C C . PRO A 1 923 ? 33.212 -23.143 -15.785 1.00 57.31 923 PRO A C 1
ATOM 7291 O O . PRO A 1 923 ? 33.025 -24.135 -15.083 1.00 57.31 923 PRO A O 1
ATOM 7294 N N . VAL A 1 924 ? 34.406 -22.841 -16.302 1.00 57.59 924 VAL A N 1
ATOM 7295 C CA . VAL A 1 924 ? 35.627 -23.609 -16.017 1.00 57.59 924 VAL A CA 1
ATOM 7296 C C . VAL A 1 924 ? 35.914 -23.556 -14.507 1.00 57.59 924 VAL A C 1
ATOM 7298 O O . VAL A 1 924 ? 35.888 -22.457 -13.940 1.00 57.59 924 VAL A O 1
ATOM 7301 N N . PRO A 1 925 ? 36.199 -24.692 -13.837 1.00 43.69 925 PRO A N 1
ATOM 7302 C CA . PRO A 1 925 ? 36.555 -24.697 -12.421 1.00 43.69 925 PRO A CA 1
ATOM 7303 C C . PRO A 1 925 ? 37.750 -23.773 -12.129 1.00 43.69 925 PRO A C 1
ATOM 7305 O O . PRO A 1 925 ? 38.693 -23.724 -12.926 1.00 43.69 925 PRO A O 1
ATOM 7308 N N . PRO A 1 926 ? 37.754 -23.040 -11.001 1.00 41.59 926 PRO A N 1
ATOM 7309 C CA . PRO A 1 926 ? 38.821 -22.096 -10.693 1.00 41.59 926 PRO A CA 1
ATOM 7310 C C . PRO A 1 926 ? 40.147 -22.832 -10.467 1.00 41.59 926 PRO A C 1
ATOM 7312 O O . PRO A 1 926 ? 40.346 -23.468 -9.432 1.00 41.59 926 PRO A O 1
ATOM 7315 N N . GLN A 1 927 ? 41.072 -22.719 -11.426 1.00 38.88 927 GLN A N 1
ATOM 7316 C CA . GLN A 1 927 ? 42.425 -23.256 -11.285 1.00 38.88 927 GLN A CA 1
ATOM 7317 C C . GLN A 1 927 ? 43.105 -22.660 -10.045 1.00 38.88 927 GLN A C 1
ATOM 7319 O O . GLN A 1 927 ? 43.134 -21.442 -9.835 1.00 38.88 927 GLN A O 1
ATOM 7324 N N . SER A 1 928 ? 43.652 -23.532 -9.202 1.00 35.16 928 SER A N 1
ATOM 7325 C CA . SER A 1 928 ? 44.167 -23.176 -7.884 1.00 35.16 928 SER A CA 1
ATOM 7326 C C . SER A 1 928 ? 45.511 -22.443 -7.962 1.00 35.16 928 SER A C 1
ATOM 7328 O O . SER A 1 928 ? 46.567 -23.054 -7.812 1.00 35.16 928 SER A O 1
ATOM 7330 N N . GLY A 1 929 ? 45.474 -21.117 -8.131 1.00 40.88 929 GLY A N 1
ATOM 7331 C CA . GLY A 1 929 ? 46.592 -20.248 -7.749 1.00 40.88 929 GLY A CA 1
ATOM 7332 C C . GLY A 1 929 ? 47.041 -19.196 -8.763 1.00 40.88 929 GLY A C 1
ATOM 7333 O O . GLY A 1 929 ? 48.109 -19.330 -9.353 1.00 40.88 929 GLY A O 1
ATOM 7334 N N . LYS A 1 930 ? 46.313 -18.072 -8.836 1.00 32.09 930 LYS A N 1
ATOM 7335 C CA . LYS A 1 930 ? 46.885 -16.713 -8.984 1.00 32.09 930 LYS A CA 1
ATOM 7336 C C . LYS A 1 930 ? 45.830 -15.651 -8.652 1.00 32.09 930 LYS A C 1
ATOM 7338 O O . LYS A 1 930 ? 44.754 -15.632 -9.238 1.00 32.09 930 LYS A O 1
ATOM 7343 N N . LYS A 1 931 ? 46.132 -14.757 -7.701 1.00 36.50 931 LYS A N 1
ATOM 7344 C CA . LYS A 1 931 ? 45.301 -13.578 -7.391 1.00 36.50 931 LYS A CA 1
ATOM 7345 C C . LYS A 1 931 ? 45.764 -12.390 -8.235 1.00 36.50 931 LYS A C 1
ATOM 7347 O O . LYS A 1 931 ? 46.652 -11.657 -7.806 1.00 36.50 931 LYS A O 1
ATOM 7352 N N . GLU A 1 932 ? 45.153 -12.167 -9.394 1.00 33.53 932 GLU A N 1
ATOM 7353 C CA . GLU A 1 932 ? 45.318 -10.895 -10.109 1.00 33.53 932 GLU A CA 1
ATOM 7354 C C . GLU A 1 932 ? 44.302 -9.841 -9.647 1.00 33.53 932 GLU A C 1
ATOM 7356 O O . GLU A 1 932 ? 43.172 -10.143 -9.261 1.00 33.53 932 GLU A O 1
ATOM 7361 N N . LYS A 1 933 ? 44.729 -8.573 -9.643 1.00 32.69 933 LYS A N 1
ATOM 7362 C CA . LYS A 1 933 ? 43.913 -7.440 -9.188 1.00 32.69 933 LYS A CA 1
ATOM 7363 C C . LYS A 1 933 ? 43.008 -6.964 -10.322 1.00 32.69 933 LYS A C 1
ATOM 7365 O O . LYS A 1 933 ? 43.503 -6.478 -11.336 1.00 32.69 933 LYS A O 1
ATOM 7370 N N . ALA A 1 934 ? 41.693 -7.023 -10.121 1.00 29.73 934 ALA A N 1
ATOM 7371 C CA . ALA A 1 934 ? 40.714 -6.549 -11.095 1.00 29.73 934 ALA A CA 1
ATOM 7372 C C . ALA A 1 934 ? 40.876 -5.043 -11.396 1.00 29.73 934 ALA A C 1
ATOM 7374 O O . ALA A 1 934 ? 40.481 -4.186 -10.602 1.00 29.73 934 ALA A O 1
ATOM 7375 N N . LYS A 1 935 ? 41.423 -4.710 -12.572 1.00 30.00 935 LYS A N 1
ATOM 7376 C CA . LYS A 1 935 ? 41.293 -3.373 -13.168 1.00 30.00 935 LYS A CA 1
ATOM 7377 C C . LYS A 1 935 ? 39.927 -3.257 -13.846 1.00 30.00 935 LYS A C 1
ATOM 7379 O O . LYS A 1 935 ? 39.494 -4.177 -14.532 1.00 30.00 935 LYS A O 1
ATOM 7384 N N . LYS A 1 936 ? 39.269 -2.102 -13.708 1.00 38.28 936 LYS A N 1
ATOM 7385 C CA . LYS A 1 936 ? 38.104 -1.756 -14.538 1.00 38.28 936 LYS A CA 1
ATOM 7386 C C . LYS A 1 936 ? 38.579 -1.551 -15.982 1.00 38.28 936 LYS A C 1
ATOM 7388 O O . LYS A 1 936 ? 39.426 -0.695 -16.220 1.00 38.28 936 LYS A O 1
ATOM 7393 N N . GLY A 1 937 ? 38.035 -2.327 -16.914 1.00 27.80 937 GLY A N 1
ATOM 7394 C CA . GLY A 1 937 ? 38.329 -2.282 -18.348 1.00 27.80 937 GLY A CA 1
ATOM 7395 C C . GLY A 1 937 ? 37.109 -2.724 -19.161 1.00 27.80 937 GLY A C 1
ATOM 7396 O O . GLY A 1 937 ? 36.169 -3.285 -18.597 1.00 27.80 937 GLY A O 1
ATOM 7397 N N . ASN A 1 938 ? 37.094 -2.415 -20.459 1.00 28.48 938 ASN A N 1
ATOM 7398 C CA . ASN A 1 938 ? 35.918 -2.602 -21.315 1.00 28.48 938 ASN A CA 1
ATOM 7399 C C . ASN A 1 938 ? 35.473 -4.066 -21.438 1.00 28.48 938 ASN A C 1
ATOM 7401 O O . ASN A 1 938 ? 36.283 -4.985 -21.494 1.00 28.48 938 ASN A O 1
ATOM 7405 N N . LEU A 1 939 ? 34.159 -4.254 -21.574 1.00 29.42 939 LEU A N 1
ATOM 7406 C CA . LEU A 1 939 ? 33.487 -5.547 -21.734 1.00 29.42 939 LEU A CA 1
ATOM 7407 C C . LEU A 1 939 ? 33.540 -6.050 -23.197 1.00 29.42 939 LEU A C 1
ATOM 7409 O O . LEU A 1 939 ? 32.539 -6.474 -23.768 1.00 29.42 939 LEU A O 1
ATOM 7413 N N . ALA A 1 940 ? 34.719 -5.965 -23.817 1.00 33.00 940 ALA A N 1
ATOM 7414 C CA . ALA A 1 940 ? 34.993 -6.416 -25.179 1.00 33.00 940 ALA A CA 1
ATOM 7415 C C . ALA A 1 940 ? 36.389 -7.055 -25.250 1.00 33.00 940 ALA A C 1
ATOM 7417 O O . ALA A 1 940 ? 37.322 -6.548 -24.637 1.00 33.00 940 ALA A O 1
ATOM 7418 N N . ALA A 1 941 ? 36.503 -8.137 -26.029 1.00 37.09 941 ALA A N 1
ATOM 7419 C CA . ALA A 1 941 ? 37.666 -9.027 -26.133 1.00 37.09 941 ALA A CA 1
ATOM 7420 C C . ALA A 1 941 ? 38.037 -9.782 -24.836 1.00 37.09 941 ALA A C 1
ATOM 7422 O O . ALA A 1 941 ? 38.801 -9.311 -24.003 1.00 37.09 941 ALA A O 1
ATOM 7423 N N . ASN A 1 942 ? 37.537 -11.018 -24.726 1.00 26.19 942 ASN A N 1
ATOM 7424 C CA . ASN A 1 942 ? 38.251 -12.132 -24.097 1.00 26.19 942 ASN A CA 1
ATOM 7425 C C . ASN A 1 942 ? 37.672 -13.458 -24.623 1.00 26.19 942 ASN A C 1
ATOM 7427 O O . ASN A 1 942 ? 36.575 -13.867 -24.249 1.00 26.19 942 ASN A O 1
ATOM 7431 N N . LEU A 1 943 ? 38.413 -14.102 -25.522 1.00 32.19 943 LEU A N 1
ATOM 7432 C CA . LEU A 1 943 ? 38.279 -15.509 -25.900 1.00 32.19 943 LEU A CA 1
ATOM 7433 C C . LEU A 1 943 ? 39.693 -16.104 -25.845 1.00 32.19 943 LEU A C 1
ATOM 7435 O O . LEU A 1 943 ? 40.627 -15.407 -26.252 1.00 32.19 943 LEU A O 1
ATOM 7439 N N . PRO A 1 944 ? 39.878 -17.344 -25.365 1.00 29.92 944 PRO A N 1
ATOM 7440 C CA . PRO A 1 944 ? 41.157 -18.027 -25.511 1.00 29.92 944 PRO A CA 1
ATOM 7441 C C . PRO A 1 944 ? 41.442 -18.312 -27.000 1.00 29.92 944 PRO A C 1
ATOM 7443 O O . PRO A 1 944 ? 40.496 -18.421 -27.790 1.00 29.92 944 PRO A O 1
ATOM 7446 N N . PRO A 1 945 ? 42.719 -18.436 -27.403 1.00 29.58 945 PRO A N 1
ATOM 7447 C CA . PRO A 1 945 ? 43.059 -18.977 -28.715 1.00 29.58 945 PRO A CA 1
ATOM 7448 C C . PRO A 1 945 ? 42.634 -20.456 -28.806 1.00 29.58 945 PRO A C 1
ATOM 7450 O O . PRO A 1 945 ? 42.554 -21.123 -27.772 1.00 29.58 945 PRO A O 1
ATOM 7453 N N . PRO A 1 946 ? 42.382 -20.990 -30.013 1.00 31.27 946 PRO A N 1
ATOM 7454 C CA . PRO A 1 946 ? 42.216 -22.426 -30.191 1.00 31.27 946 PRO A CA 1
ATOM 7455 C C . PRO A 1 946 ? 43.542 -23.145 -29.909 1.00 31.27 946 PRO A C 1
ATOM 7457 O O . PRO A 1 946 ? 44.600 -22.724 -30.387 1.00 31.27 946 PRO A O 1
ATOM 7460 N N . GLU A 1 947 ? 43.478 -24.236 -29.149 1.00 32.47 947 GLU A N 1
ATOM 7461 C CA . GLU A 1 947 ? 44.554 -25.230 -29.119 1.00 32.47 947 GLU A CA 1
ATOM 7462 C C . GLU A 1 947 ? 44.551 -26.030 -30.439 1.00 32.47 947 GLU A C 1
ATOM 7464 O O . GLU A 1 947 ? 43.572 -25.987 -31.191 1.00 32.47 947 GLU A O 1
ATOM 7469 N N . LYS A 1 948 ? 45.689 -26.649 -30.769 1.00 33.47 948 LYS A N 1
ATOM 7470 C CA . LYS A 1 948 ? 45.962 -27.271 -32.077 1.00 33.47 948 LYS A CA 1
ATOM 7471 C C . LYS A 1 948 ? 45.569 -28.741 -32.136 1.00 33.47 948 LYS A C 1
ATOM 7473 O O . LYS A 1 948 ? 45.812 -29.423 -31.120 1.00 33.47 948 LYS A O 1
#

Organism: NCBI:txid456999

pLDDT: mean 79.85, std 25.12, range [20.14, 98.88]

Nearest PDB structures (foldseek):
  6ezb-assembly1_A  TM=8.263E-01  e=3.009E-18  Homo sapiens
  6eza-assembly2_B  TM=8.252E-01  e=3.675E-18  Homo sapiens
  1vhn-assembly1_A  TM=7.971E-01  e=3.311E-16  Thermotoga maritima
  3b0p-assembly1_A  TM=7.634E-01  e=3.149E-16  Thermus thermophilus HB8
  6ei9-assembly2_B  TM=7.782E-01  e=1.724E-15  Escherichia coli

Solvent-accessible surface area (backbone atoms only — not comparable to full-atom values): 54190 Å² total; per-residue (Å²): 137,86,86,83,91,80,88,90,86,69,76,68,71,69,54,55,61,53,57,15,63,73,60,68,44,99,48,72,54,46,37,28,28,21,47,61,47,47,72,39,50,37,51,82,44,34,55,58,58,33,38,78,68,60,65,30,44,87,64,98,50,49,86,78,46,29,43,15,48,29,42,31,19,63,72,58,35,63,75,54,27,28,50,37,52,54,49,46,45,60,68,73,56,47,68,66,54,48,52,49,43,51,65,40,49,40,46,33,35,39,39,46,30,35,55,49,55,47,60,90,77,49,56,77,90,84,48,42,66,64,66,67,54,50,60,48,51,45,53,49,37,45,50,31,44,77,73,68,31,32,28,36,43,32,33,44,17,55,47,55,31,63,52,65,60,34,19,62,46,34,39,43,35,85,73,61,44,24,72,34,73,74,25,44,48,53,46,43,21,49,48,37,38,55,51,47,43,39,77,72,35,79,42,35,66,36,56,48,30,42,34,74,48,50,85,61,55,39,50,30,84,77,39,60,64,48,57,56,49,49,34,49,45,42,51,44,46,52,54,49,37,49,74,73,70,45,77,50,77,75,56,76,68,92,71,91,67,92,69,95,84,74,78,86,50,64,65,53,53,50,48,50,26,56,53,50,22,58,50,49,54,51,52,55,52,54,64,73,70,52,79,79,79,75,88,79,82,80,84,88,81,90,81,88,80,64,80,72,73,67,57,81,82,70,87,83,87,87,88,88,84,86,83,88,90,87,86,81,88,86,89,85,80,89,86,88,83,85,85,86,87,90,87,85,80,90,89,85,84,90,87,84,90,87,86,84,81,90,76,96,70,93,74,80,79,72,75,75,90,86,64,87,66,79,69,61,24,49,26,36,61,31,51,86,63,34,40,74,83,47,62,54,65,58,82,34,69,62,42,50,49,38,22,31,44,73,57,67,53,46,86,39,98,50,91,52,74,46,71,68,37,48,54,53,52,58,67,69,59,55,66,59,64,50,36,45,73,68,57,37,57,50,30,30,28,57,31,32,56,68,48,62,68,47,98,75,53,72,74,53,48,34,37,50,49,31,38,51,49,50,45,30,52,71,73,30,43,4,35,17,35,40,18,39,58,48,36,94,84,38,94,56,34,76,34,36,9,49,58,47,27,44,77,73,49,36,44,41,55,51,66,88,47,60,66,56,75,89,37,66,41,50,47,52,50,42,39,67,50,37,70,61,47,73,74,68,82,68,81,97,69,92,84,89,79,76,83,84,80,60,63,54,29,55,54,28,40,47,73,70,58,60,58,48,43,37,31,44,38,61,27,77,72,66,20,47,68,48,57,44,43,50,21,42,78,20,57,38,52,33,38,24,34,30,61,40,49,14,78,59,43,31,56,84,93,30,49,81,51,31,60,71,76,56,36,63,93,76,49,54,59,45,18,84,80,46,48,52,22,32,47,28,32,32,57,78,46,45,66,35,39,38,52,29,47,69,76,43,43,91,43,38,62,27,42,30,42,41,32,46,46,64,47,73,67,26,60,74,65,47,12,15,37,61,36,72,85,40,63,68,58,51,30,45,42,41,31,49,40,39,78,71,46,80,40,47,28,30,37,34,33,46,35,56,99,45,62,67,60,33,33,55,52,51,49,45,42,45,74,22,44,33,29,35,40,33,43,25,26,36,36,60,77,39,44,82,81,52,35,77,75,44,43,50,66,55,38,21,53,36,42,74,70,47,89,45,46,32,30,38,27,63,76,40,54,51,57,67,36,51,57,54,48,36,70,64,21,68,33,62,20,43,32,29,48,80,26,36,49,14,24,52,55,46,51,44,41,76,55,96,83,47,93,49,80,70,70,82,49,50,21,50,59,58,50,47,55,40,52,49,44,62,65,70,51,87,69,83,78,56,71,66,33,57,53,56,39,51,64,39,27,35,36,52,46,41,70,68,45,50,67,56,41,50,51,62,69,63,66,57,72,85,44,98,80,61,53,78,59,55,62,70,70,54,59,60,54,53,64,50,49,56,53,41,55,51,49,42,55,58,40,50,55,53,49,58,54,60,69,72,52,82,87,76,74,94,87,74,78,84,58,54,57,36,32,55,50,80,81,79,75,79,73,76,78,84,76,94,82,79,91,78,81,88,74,93,72,75,100,66,90,88,76,82,80,84,82,133

InterPro domains:
  IPR001547 Glycoside hydrolase, family 5 [PF00150] (86-486)
  IPR013785 Aldolase-type TIM barrel [G3DSA:3.20.20.70] (562-800)
  IPR017853 Glycoside hydrolase superfamily [SSF51445] (28-516)
  IPR018517 tRNA-dihydrouridine synthase, conserved site [PS01136] (655-673)
  IPR035587 DUS-like, FMN-binding domain [PF01207] (568-825)
  IPR035587 DUS-like, FMN-binding domain [cd02801] (565-797)

Radius of gyration: 38.85 Å; Cα contacts (8 Å, |Δi|>4): 1472; chains: 1; bounding box: 99×92×117 Å

Mean predicted aligned error: 19.67 Å

Sequence (948 aa):
MKLSSVALGAGLLGATSVAAAQKGLPVDKVYGVNLGSWLLSEPWMFPKEWVETMGGESCDDCSQCAASEFDLVKKLGQDKADQVFRQHWSTWFTQEDVDAIAAAGLNTVRIPLGYWIIEDLVDRRTEFYPRGGLMYLKKGLRMLQKKGIHVLLDFHAMPGVAAVQQMFAGRCTADVQFYTEKNYERALTWTAVMTNMTYQDPDFSTVFAIEAVNEPVMDASKTPGYGDYQRRFVKVLREVEQRQGIQCSGVDPIGTVPNPLFTDADDQVIKRVLEQSSIIMKNIGTRHSVNPPRPSTGIKLPITLGEEEIAAIRLGHGAGRLPMPMSAAGAAALKHQNQPRDVTPREFGLEGHNTFRRHHRRRTSTLTKDAERSCLMTAFMNKDWQYNNPPNPADAANGPQLYDAHLYFSFGGVADPNADSYMRTICNTDRVKKAYADNNNPLVFGEWSLATNFDNSEEFLYDWADAQRHIYAGQADGWIFWSWKIEQSSPYLQQWSYQEGVKRGYFKKDPSQLTNPDRQALSYIKFTLNALGRSFLMTASESATSPVNKLAGYEFYEKVLKSPKYVVAPMVDQSELAWRMLSRKYDAQLAYTPMINSKMFAGNHRRGYQDLNFNIPYGEEGGEQDRPLIVQFCGNDPQKLLESALVVQDHCDAVDINFGCPQDIAKKGHYGSFLQDDWDLVYKLINTLHTNLKVPVTAKFRIFPDVNKTVEYAKMMERAGAQIVTCHGRTREQRGTNTGLADWTQIAAVKQALKIPVFANGNILYPEDVQACLEATGADGVMSAEANLYNPALFAGLPPDSALKTGPRDHTDLAIEYLEIVKEIKTETAPSAVKGHLFKLLRPGLGRETDLRDRMGKVNPKGSGKSKEYKKSREWVDEYIGIINELKTRMERDKEAAASDNPPEEGLAIPHWFAQPYIRPPPVPPQSGKKEKAKKGNLAANLPPPEK

Foldseek 3Di:
DDDDDDDDPDPPVVPLVVCCVVQLHPHQFAFAFELACQQFHQCLQAVCLQCVPLNWDDDPACVPTRRFQFRSCVVLPAVSNLVSSVVRNDPSDDLVLLVVCLLLVGQEYEYEHELCLLVVLAPVVPTGHYPDSVVSVLVRLQSNVVSNRAYEYEHEAFVQGQDAQPSSSRDHHPGRDCLDLSRLLSLLLSLLLVLLCCLPPPSNVRYQAYESYDQHPQAQVSRPCVLVSLLLSLVLSVVSCVVSVADFPQPPPPDPDCPDPDDPPSVVSSVVSNVSSVVSNVVVVVVVVDDDDDPDPDDDDDDDDDPVVVVVPDDDDDDDDDDDDDDDDDDDDDDDDDDDDDDDDDDDDDDDDDDDDDDDDDPPPPDDPPDNDHRHAHEYAAPNSHDDDHDGSCVSDGGRYAYEYADEPLVHPFQDQDLVRLLLSLLPDCVLVVSVVSVNPQYAHAEYKLDTVDDDDPVSSLLSLQSNQCCRVVRHSYYYYQRCAGDPPNPCGCIRHVSNCVVSQSAHSNNNDRSCCPDDSVVSNVVVVVVVVVVPPDDPDDDDDDPQPADFFVRLCCVPLVLFFAEADAAALAQDLLLLLLLVVQVRSEYEFHAAELLQQADPVNVVSCCQRANPVQCRQLHPSNPQYEYEYKAQRQVSLQRNCVVCQVSHQEYEYAQADLDVVCVVRCIHVSCLVPLVSLLSNLLSCQVPGSHAYAYEHEADPDLVSRQVSLVSSVVSRHREYEYFQHHSVLDDLNVDFGDLQSLQSNCVRDPGAYEYETDLQALVVSVVSCVSRVGSHYYYYQNCLLPSNRPHPNDVPGPDDDDFDFLLVSLVSSLVSCQPRPRHRDPVNNLSSCCRNLVLLCVPVVVLVVQSVPQDLPDDPHDPVSNNNSCSSVSNNVSSVVSVVVVVVVVVVVVPDDDDDPDDDDDSRTRGGDDDDNDDPDDPDDDDDDDDDDPDDDDDDDDD

Secondary structure (DSSP, 8-state):
-PPPP----STTHHHHHHHHHHHT-SSSSEEEEE-TTSSS--GGGSHHIIIIII-----SSTTSSS-SHHHHHHHH-HHHHHHHHHHHHHHSS-HHHHHHHHHTT--EEEEEEEGGGSGGGS-TTT----S-HHHHHHHHHHHHHTTT-EEEEEEEE-TT-SSTT-TTTT---S---SSSHHHHHHHHHHHHHHHHHHHH-GGGTTEEEEES-SS--SBGGGSTTHHHHHHHHHHHHHHHHHHTT---TT-----S---TT--SSHHHHHHHHHHHHHHHHHHHHHHHHSPPPP---------PPPTTGGGGG----------------------------------------------------PPPTT--PPPPEEEEE-GGG-BSSPPPGGGG-SS-EEEE----STTS-SSSSSHHHHHHHHHT--HHHHHHHTT--SEEB----S--SS---HHHHHHHHHHHHHHHHHTSSEEEES-S---TT-TTHHHH-HHHHHHTTSS-SSTTS-SSTTSHHHHHHHHHHHHHHTTSSS---S----------HHHHHHHTS----EEEPP-TTTS-HHHHHHHHTTT--EEE---EEHHHH-SGGGHHHHHHHS-GGGT-TTSTTT-SEEEEEE-S-HHHHHHHHHHHGGG-SEEEEEE----HHHHHTT-GGGSTT-HHHHHHHHHHHHHH-SS-EEEEEE--SSHHHHHHHHHHHHHTT-SEEEEESS-TT--GGG-----HHHHHHHHHH-SS-EEEES---SHHHHHHHHHHH--SEEEE-TTTTT-TTTTTT-STT-SSPSS--BHHHHHHHHHHHHHH-SS---HHHHHHHHHHHTHHHHTT-HHHHHHHHH--TT-BTB-TTTTTS-THHHHHHHHHHHHHHHHHHHHHHHTTSPPPPTTPPPPTTB----PPPPPPP--S----------S----PPPP-